Protein 2JWS (pdb70)

Radius of gyration: 11.96 Å; Cα contacts (8 Å, |Δi|>4): 63; chains: 1; bounding box: 23×41×15 Å

Structure (mmCIF, N/CA/C/O backbone):
data_2JWS
#
_entry.id   2JWS
#
loop_
_atom_site.group_PDB
_atom_site.id
_atom_site.type_symbol
_atom_site.label_atom_id
_atom_site.label_alt_id
_atom_site.label_comp_id
_atom_site.label_asym_id
_atom_site.label_entity_id
_atom_site.label_seq_id
_atom_site.pdbx_PDB_ins_code
_atom_site.Cartn_x
_atom_site.Cartn_y
_atom_site.Cartn_z
_atom_site.occupancy
_atom_site.B_iso_or_equiv
_atom_site.auth_seq_id
_atom_site.auth_comp_id
_atom_site.auth_asym_id
_atom_site.auth_atom_id
_atom_site.pdbx_PDB_model_num
ATOM 1 N N . THR A 1 1 ? 3.268 20.371 3.356 1.00 0.00 1 THR A N 1
ATOM 2 C CA . THR A 1 1 ? 3.886 21.162 2.256 1.00 0.00 1 THR A CA 1
ATOM 3 C C . THR A 1 1 ? 3.313 20.769 0.899 1.00 0.00 1 THR A C 1
ATOM 4 O O . THR A 1 1 ? 3.142 19.580 0.607 1.00 0.00 1 THR A O 1
ATOM 17 N N . THR A 1 2 ? 3.019 21.768 0.083 1.00 0.00 2 THR A N 1
ATOM 18 C CA . THR A 1 2 ? 2.463 21.531 -1.250 1.00 0.00 2 THR A CA 1
ATOM 19 C C . THR A 1 2 ? 1.143 20.772 -1.161 1.00 0.00 2 THR A C 1
ATOM 20 O O . THR A 1 2 ? 0.842 20.145 -0.142 1.00 0.00 2 THR A O 1
ATOM 31 N N . TYR A 1 3 ? 0.364 20.835 -2.234 1.00 0.00 3 TYR A N 1
ATOM 32 C CA . TYR A 1 3 ? -0.923 20.160 -2.281 1.00 0.00 3 TYR A CA 1
ATOM 33 C C . TYR A 1 3 ? -0.859 18.949 -3.204 1.00 0.00 3 TYR A C 1
ATOM 34 O O . TYR A 1 3 ? -1.870 18.530 -3.766 1.00 0.00 3 TYR A O 1
ATOM 52 N N . LYS A 1 4 ? 0.342 18.389 -3.352 1.00 0.00 4 LYS A N 1
ATOM 53 C CA . LYS A 1 4 ? 0.538 17.220 -4.206 1.00 0.00 4 LYS A CA 1
ATOM 54 C C . LYS A 1 4 ? 1.595 16.294 -3.623 1.00 0.00 4 LYS A C 1
ATOM 55 O O . LYS A 1 4 ? 2.667 16.110 -4.202 1.00 0.00 4 LYS A O 1
ATOM 74 N N . LEU A 1 5 ? 1.287 15.704 -2.469 1.00 0.00 5 LEU A N 1
ATOM 75 C CA . LEU A 1 5 ? 2.210 14.793 -1.805 1.00 0.00 5 LEU A CA 1
ATOM 76 C C . LEU A 1 5 ? 1.453 13.692 -1.077 1.00 0.00 5 LEU A C 1
ATOM 77 O O . LEU A 1 5 ? 1.527 13.571 0.150 1.00 0.00 5 LEU A O 1
ATOM 93 N N . ILE A 1 6 ? 0.723 12.881 -1.837 1.00 0.00 6 ILE A N 1
ATOM 94 C CA . ILE A 1 6 ? -0.045 11.778 -1.257 1.00 0.00 6 ILE A CA 1
ATOM 95 C C . ILE A 1 6 ? 0.676 10.446 -1.445 1.00 0.00 6 ILE A C 1
ATOM 96 O O . ILE A 1 6 ? 0.350 9.678 -2.351 1.00 0.00 6 ILE A O 1
ATOM 112 N N . LEU A 1 7 ? 1.653 10.183 -0.586 1.00 0.00 7 LEU A N 1
ATOM 113 C CA . LEU A 1 7 ? 2.418 8.945 -0.659 1.00 0.00 7 LEU A CA 1
ATOM 114 C C . LEU A 1 7 ? 2.520 8.291 0.712 1.00 0.00 7 LEU A C 1
ATOM 115 O O . LEU A 1 7 ? 2.740 8.964 1.719 1.00 0.00 7 LEU A O 1
ATOM 131 N N . ASN A 1 8 ? 2.359 6.973 0.741 1.00 0.00 8 ASN A N 1
ATOM 132 C CA . ASN A 1 8 ? 2.435 6.219 1.987 1.00 0.00 8 ASN A CA 1
ATOM 133 C C . ASN A 1 8 ? 2.801 4.763 1.714 1.00 0.00 8 ASN A C 1
ATOM 134 O O . ASN A 1 8 ? 2.237 3.846 2.313 1.00 0.00 8 ASN A O 1
ATOM 145 N N . LEU A 1 9 ? 3.747 4.559 0.804 1.00 0.00 9 LEU A N 1
ATOM 146 C CA . LEU A 1 9 ? 4.189 3.217 0.446 1.00 0.00 9 LEU A CA 1
ATOM 147 C C . LEU A 1 9 ? 4.922 2.553 1.608 1.00 0.00 9 LEU A C 1
ATOM 148 O O . LEU A 1 9 ? 4.852 1.337 1.781 1.00 0.00 9 LEU A O 1
ATOM 164 N N . LYS A 1 10 ? 5.620 3.359 2.401 1.00 0.00 10 LYS A N 1
ATOM 165 C CA . LYS A 1 10 ? 6.359 2.845 3.548 1.00 0.00 10 LYS A CA 1
ATOM 166 C C . LYS A 1 10 ? 5.438 2.038 4.453 1.00 0.00 10 LYS A C 1
ATOM 167 O O . LYS A 1 10 ? 5.826 1.003 4.997 1.00 0.00 10 LYS A O 1
ATOM 186 N N . GLN A 1 11 ? 4.210 2.516 4.595 1.00 0.00 11 GLN A N 1
ATOM 187 C CA . GLN A 1 11 ? 3.218 1.844 5.418 1.00 0.00 11 GLN A CA 1
ATOM 188 C C . GLN A 1 11 ? 2.424 0.850 4.585 1.00 0.00 11 GLN A C 1
ATOM 189 O O . GLN A 1 11 ? 2.008 -0.199 5.075 1.00 0.00 11 GLN A O 1
ATOM 203 N N . ALA A 1 12 ? 2.225 1.185 3.316 1.00 0.00 12 ALA A N 1
ATOM 204 C CA . ALA A 1 12 ? 1.495 0.321 2.407 1.00 0.00 12 ALA A CA 1
ATOM 205 C C . ALA A 1 12 ? 2.186 -1.028 2.284 1.00 0.00 12 ALA A C 1
ATOM 206 O O . ALA A 1 12 ? 1.532 -2.069 2.218 1.00 0.00 12 ALA A O 1
ATOM 213 N N . LYS A 1 13 ? 3.516 -1.008 2.269 1.00 0.00 13 LYS A N 1
ATOM 214 C CA . LYS A 1 13 ? 4.287 -2.241 2.169 1.00 0.00 13 LYS A CA 1
ATOM 215 C C . LYS A 1 13 ? 4.489 -2.855 3.547 1.00 0.00 13 LYS A C 1
ATOM 216 O O . LYS A 1 13 ? 4.449 -4.073 3.702 1.00 0.00 13 LYS A O 1
ATOM 235 N N . GLU A 1 14 ? 4.682 -2.005 4.554 1.00 0.00 14 GLU A N 1
ATOM 236 C CA . GLU A 1 14 ? 4.863 -2.482 5.922 1.00 0.00 14 GLU A CA 1
ATOM 237 C C . GLU A 1 14 ? 3.667 -3.336 6.318 1.00 0.00 14 GLU A C 1
ATOM 238 O O . GLU A 1 14 ? 3.815 -4.476 6.772 1.00 0.00 14 GLU A O 1
ATOM 250 N N . GLU A 1 15 ? 2.476 -2.790 6.098 1.00 0.00 15 GLU A N 1
ATOM 251 C CA . GLU A 1 15 ? 1.248 -3.510 6.386 1.00 0.00 15 GLU A CA 1
ATOM 252 C C . GLU A 1 15 ? 1.170 -4.725 5.480 1.00 0.00 15 GLU A C 1
ATOM 253 O O . GLU A 1 15 ? 0.668 -5.781 5.868 1.00 0.00 15 GLU A O 1
ATOM 265 N N . ALA A 1 16 ? 1.686 -4.561 4.267 1.00 0.00 16 ALA A N 1
ATOM 266 C CA . ALA A 1 16 ? 1.698 -5.633 3.293 1.00 0.00 16 ALA A CA 1
ATOM 267 C C . ALA A 1 16 ? 2.587 -6.772 3.769 1.00 0.00 16 ALA A C 1
ATOM 268 O O . ALA A 1 16 ? 2.255 -7.945 3.600 1.00 0.00 16 ALA A O 1
ATOM 275 N N . ILE A 1 17 ? 3.715 -6.422 4.389 1.00 0.00 17 ILE A N 1
ATOM 276 C CA . ILE A 1 17 ? 4.630 -7.428 4.911 1.00 0.00 17 ILE A CA 1
ATOM 277 C C . ILE A 1 17 ? 3.877 -8.345 5.862 1.00 0.00 17 ILE A C 1
ATOM 278 O O . ILE A 1 17 ? 3.922 -9.567 5.735 1.00 0.00 17 ILE A O 1
ATOM 294 N N . LYS A 1 18 ? 3.155 -7.737 6.801 1.00 0.00 18 LYS A N 1
ATOM 295 C CA . LYS A 1 18 ? 2.363 -8.497 7.757 1.00 0.00 18 LYS A CA 1
ATOM 296 C C . LYS A 1 18 ? 1.316 -9.328 7.022 1.00 0.00 18 LYS A C 1
ATOM 297 O O . LYS A 1 18 ? 0.968 -10.430 7.445 1.00 0.00 18 LYS A O 1
ATOM 316 N N . GLU A 1 19 ? 0.824 -8.786 5.909 1.00 0.00 19 GLU A N 1
ATOM 317 C CA . GLU A 1 19 ? -0.176 -9.466 5.093 1.00 0.00 19 GLU A CA 1
ATOM 318 C C . GLU A 1 19 ? 0.374 -10.780 4.553 1.00 0.00 19 GLU A C 1
ATOM 319 O O . GLU A 1 19 ? -0.243 -11.834 4.713 1.00 0.00 19 GLU A O 1
ATOM 331 N N . LEU A 1 20 ? 1.536 -10.713 3.915 1.00 0.00 20 LEU A N 1
ATOM 332 C CA . LEU A 1 20 ? 2.164 -11.904 3.356 1.00 0.00 20 LEU A CA 1
ATOM 333 C C . LEU A 1 20 ? 2.802 -12.743 4.457 1.00 0.00 20 LEU A C 1
ATOM 334 O O . LEU A 1 20 ? 2.806 -13.970 4.389 1.00 0.00 20 LEU A O 1
ATOM 350 N N . VAL A 1 21 ? 3.327 -12.075 5.482 1.00 0.00 21 VAL A N 1
ATOM 351 C CA . VAL A 1 21 ? 3.952 -12.769 6.600 1.00 0.00 21 VAL A CA 1
ATOM 352 C C . VAL A 1 21 ? 2.918 -13.601 7.342 1.00 0.00 21 VAL A C 1
ATOM 353 O O . VAL A 1 21 ? 3.233 -14.658 7.891 1.00 0.00 21 VAL A O 1
ATOM 366 N N . ASP A 1 22 ? 1.680 -13.127 7.343 1.00 0.00 22 ASP A N 1
ATOM 367 C CA . ASP A 1 22 ? 0.603 -13.841 8.006 1.00 0.00 22 ASP A CA 1
ATOM 368 C C . ASP A 1 22 ? -0.032 -14.842 7.049 1.00 0.00 22 ASP A C 1
ATOM 369 O O . ASP A 1 22 ? -0.431 -15.935 7.454 1.00 0.00 22 ASP A O 1
ATOM 378 N N . ALA A 1 23 ? -0.117 -14.467 5.775 1.00 0.00 23 ALA A N 1
ATOM 379 C CA . ALA A 1 23 ? -0.696 -15.343 4.763 1.00 0.00 23 ALA A CA 1
ATOM 380 C C . ALA A 1 23 ? 0.300 -16.418 4.325 1.00 0.00 23 ALA A C 1
ATOM 381 O O . ALA A 1 23 ? -0.081 -17.417 3.712 1.00 0.00 23 ALA A O 1
ATOM 388 N N . GLY A 1 24 ? 1.576 -16.213 4.658 1.00 0.00 24 GLY A N 1
ATOM 389 C CA . GLY A 1 24 ? 2.616 -17.170 4.308 1.00 0.00 24 GLY A CA 1
ATOM 390 C C . GLY A 1 24 ? 2.484 -17.733 2.900 1.00 0.00 24 GLY A C 1
ATOM 391 O O . GLY A 1 24 ? 2.004 -18.853 2.720 1.00 0.00 24 GLY A O 1
ATOM 395 N N . ILE A 1 25 ? 2.921 -16.966 1.903 1.00 0.00 25 ILE A N 1
ATOM 396 C CA . ILE A 1 25 ? 2.856 -17.413 0.512 1.00 0.00 25 ILE A CA 1
ATOM 397 C C . ILE A 1 25 ? 4.070 -16.920 -0.280 1.00 0.00 25 ILE A C 1
ATOM 398 O O . ILE A 1 25 ? 5.082 -16.534 0.303 1.00 0.00 25 ILE A O 1
ATOM 414 N N . ALA A 1 26 ? 3.965 -16.945 -1.612 1.00 0.00 26 ALA A N 1
ATOM 415 C CA . ALA A 1 26 ? 5.055 -16.512 -2.486 1.00 0.00 26 ALA A CA 1
ATOM 416 C C . ALA A 1 26 ? 5.704 -15.226 -1.987 1.00 0.00 26 ALA A C 1
ATOM 417 O O . ALA A 1 26 ? 5.235 -14.128 -2.280 1.00 0.00 26 ALA A O 1
ATOM 424 N N . GLU A 1 27 ? 6.794 -15.371 -1.240 1.00 0.00 27 GLU A N 1
ATOM 425 C CA . GLU A 1 27 ? 7.513 -14.218 -0.711 1.00 0.00 27 GLU A CA 1
ATOM 426 C C . GLU A 1 27 ? 7.855 -13.239 -1.831 1.00 0.00 27 GLU A C 1
ATOM 427 O O . GLU A 1 27 ? 8.001 -12.041 -1.599 1.00 0.00 27 GLU A O 1
ATOM 439 N N . LYS A 1 28 ? 7.966 -13.760 -3.049 1.00 0.00 28 LYS A N 1
ATOM 440 C CA . LYS A 1 28 ? 8.273 -12.940 -4.221 1.00 0.00 28 LYS A CA 1
ATOM 441 C C . LYS A 1 28 ? 7.410 -11.678 -4.226 1.00 0.00 28 LYS A C 1
ATOM 442 O O . LYS A 1 28 ? 7.900 -10.564 -4.450 1.00 0.00 28 LYS A O 1
ATOM 461 N N . TYR A 1 29 ? 6.120 -11.857 -3.967 1.00 0.00 29 TYR A N 1
ATOM 462 C CA . TYR A 1 29 ? 5.200 -10.734 -3.936 1.00 0.00 29 TYR A CA 1
ATOM 463 C C . TYR A 1 29 ? 5.591 -9.768 -2.824 1.00 0.00 29 TYR A C 1
ATOM 464 O O . TYR A 1 29 ? 5.417 -8.553 -2.943 1.00 0.00 29 TYR A O 1
ATOM 482 N N . ILE A 1 30 ? 6.151 -10.313 -1.749 1.00 0.00 30 ILE A N 1
ATOM 483 C CA . ILE A 1 30 ? 6.599 -9.496 -0.634 1.00 0.00 30 ILE A CA 1
ATOM 484 C C . ILE A 1 30 ? 7.676 -8.523 -1.110 1.00 0.00 30 ILE A C 1
ATOM 485 O O . ILE A 1 30 ? 7.860 -7.452 -0.535 1.00 0.00 30 ILE A O 1
ATOM 501 N N . LYS A 1 31 ? 8.383 -8.912 -2.171 1.00 0.00 31 LYS A N 1
ATOM 502 C CA . LYS A 1 31 ? 9.435 -8.082 -2.733 1.00 0.00 31 LYS A CA 1
ATOM 503 C C . LYS A 1 31 ? 8.846 -6.938 -3.551 1.00 0.00 31 LYS A C 1
ATOM 504 O O . LYS A 1 31 ? 9.368 -5.823 -3.522 1.00 0.00 31 LYS A O 1
ATOM 523 N N . LEU A 1 32 ? 7.755 -7.200 -4.276 1.00 0.00 32 LEU A N 1
ATOM 524 C CA . LEU A 1 32 ? 7.133 -6.139 -5.077 1.00 0.00 32 LEU A CA 1
ATOM 525 C C . LEU A 1 32 ? 6.676 -5.005 -4.171 1.00 0.00 32 LEU A C 1
ATOM 526 O O . LEU A 1 32 ? 6.695 -3.836 -4.560 1.00 0.00 32 LEU A O 1
ATOM 542 N N . ILE A 1 33 ? 6.278 -5.357 -2.953 1.00 0.00 33 ILE A N 1
ATOM 543 C CA . ILE A 1 33 ? 5.828 -4.365 -1.980 1.00 0.00 33 ILE A CA 1
ATOM 544 C C . ILE A 1 33 ? 6.983 -3.890 -1.111 1.00 0.00 33 ILE A C 1
ATOM 545 O O . ILE A 1 33 ? 7.153 -2.692 -0.884 1.00 0.00 33 ILE A O 1
ATOM 561 N N . ALA A 1 34 ? 7.776 -4.840 -0.625 1.00 0.00 34 ALA A N 1
ATOM 562 C CA . ALA A 1 34 ? 8.913 -4.518 0.225 1.00 0.00 34 ALA A CA 1
ATOM 563 C C . ALA A 1 34 ? 9.892 -3.602 -0.501 1.00 0.00 34 ALA A C 1
ATOM 564 O O . ALA A 1 34 ? 10.583 -2.796 0.122 1.00 0.00 34 ALA A O 1
ATOM 571 N N . ASN A 1 35 ? 9.943 -3.731 -1.823 1.00 0.00 35 ASN A N 1
ATOM 572 C CA . ASN A 1 35 ? 10.833 -2.916 -2.639 1.00 0.00 35 ASN A CA 1
ATOM 573 C C . ASN A 1 35 ? 10.166 -1.595 -3.026 1.00 0.00 35 ASN A C 1
ATOM 574 O O . ASN A 1 35 ? 10.833 -0.664 -3.478 1.00 0.00 35 ASN A O 1
ATOM 585 N N . ALA A 1 36 ? 8.849 -1.518 -2.844 1.00 0.00 36 ALA A N 1
ATOM 586 C CA . ALA A 1 36 ? 8.101 -0.309 -3.172 1.00 0.00 36 ALA A CA 1
ATOM 587 C C . ALA A 1 36 ? 8.284 0.071 -4.647 1.00 0.00 36 ALA A C 1
ATOM 588 O O . ALA A 1 36 ? 8.139 -0.780 -5.525 1.00 0.00 36 ALA A O 1
ATOM 595 N N . LYS A 1 37 ? 8.592 1.349 -4.917 1.00 0.00 37 LYS A N 1
ATOM 596 C CA . LYS A 1 37 ? 8.788 1.843 -6.284 1.00 0.00 37 LYS A CA 1
ATOM 597 C C . LYS A 1 37 ? 7.455 2.233 -6.926 1.00 0.00 37 LYS A C 1
ATOM 598 O O . LYS A 1 37 ? 7.424 2.988 -7.899 1.00 0.00 37 LYS A O 1
ATOM 617 N N . THR A 1 38 ? 6.358 1.725 -6.373 1.00 0.00 38 THR A N 1
ATOM 618 C CA . THR A 1 38 ? 5.029 2.027 -6.885 1.00 0.00 38 THR A CA 1
ATOM 619 C C . THR A 1 38 ? 4.018 2.052 -5.742 1.00 0.00 38 THR A C 1
ATOM 620 O O . THR A 1 38 ? 3.271 1.095 -5.543 1.00 0.00 38 THR A O 1
ATOM 631 N N . VAL A 1 39 ? 4.016 3.149 -4.987 1.00 0.00 39 VAL A N 1
ATOM 632 C CA . VAL A 1 39 ? 3.106 3.304 -3.845 1.00 0.00 39 VAL A CA 1
ATOM 633 C C . VAL A 1 39 ? 1.707 2.772 -4.153 1.00 0.00 39 VAL A C 1
ATOM 634 O O . VAL A 1 39 ? 1.149 1.995 -3.375 1.00 0.00 39 VAL A O 1
ATOM 647 N N . GLU A 1 40 ? 1.145 3.175 -5.290 1.00 0.00 40 GLU A N 1
ATOM 648 C CA . GLU A 1 40 ? -0.182 2.710 -5.676 1.00 0.00 40 GLU A CA 1
ATOM 649 C C . GLU A 1 40 ? -0.184 1.191 -5.786 1.00 0.00 40 GLU A C 1
ATOM 650 O O . GLU A 1 40 ? -1.108 0.525 -5.320 1.00 0.00 40 GLU A O 1
ATOM 662 N N . GLY A 1 41 ? 0.872 0.648 -6.385 1.00 0.00 41 GLY A N 1
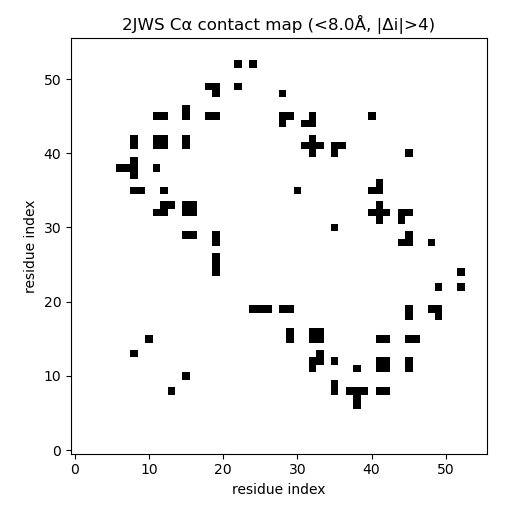ATOM 663 C CA . GLY A 1 41 ? 0.981 -0.790 -6.518 1.00 0.00 41 GLY A CA 1
ATOM 664 C C . GLY A 1 41 ? 1.209 -1.467 -5.183 1.00 0.00 41 GLY A C 1
ATOM 665 O O . GLY A 1 41 ? 0.542 -2.444 -4.863 1.00 0.00 41 GLY A O 1
ATOM 669 N N . VAL A 1 42 ? 2.144 -0.941 -4.392 1.00 0.00 42 VAL A N 1
ATOM 670 C CA . VAL A 1 42 ? 2.440 -1.501 -3.076 1.00 0.00 42 VAL A CA 1
ATOM 671 C C . VAL A 1 42 ? 1.149 -1.841 -2.336 1.00 0.00 42 VAL A C 1
ATOM 672 O O . VAL A 1 42 ? 1.037 -2.891 -1.698 1.00 0.00 42 VAL A O 1
ATOM 685 N N . TRP A 1 43 ? 0.170 -0.948 -2.441 1.00 0.00 43 TRP A N 1
ATOM 686 C CA . TRP A 1 43 ? -1.120 -1.147 -1.796 1.00 0.00 43 TRP A CA 1
ATOM 687 C C . TRP A 1 43 ? -1.983 -2.128 -2.589 1.00 0.00 43 TRP A C 1
ATOM 688 O O . TRP A 1 43 ? -2.778 -2.871 -2.012 1.00 0.00 43 TRP A O 1
ATOM 709 N N . THR A 1 44 ? -1.825 -2.132 -3.912 1.00 0.00 44 THR A N 1
ATOM 710 C CA . THR A 1 44 ? -2.602 -3.032 -4.762 1.00 0.00 44 THR A CA 1
ATOM 711 C C . THR A 1 44 ? -2.030 -4.445 -4.728 1.00 0.00 44 THR A C 1
ATOM 712 O O . THR A 1 44 ? -2.761 -5.420 -4.556 1.00 0.00 44 THR A O 1
ATOM 723 N N . LEU A 1 45 ? -0.716 -4.545 -4.885 1.00 0.00 45 LEU A N 1
ATOM 724 C CA . LEU A 1 45 ? -0.034 -5.830 -4.864 1.00 0.00 45 LEU A CA 1
ATOM 725 C C . LEU A 1 45 ? -0.288 -6.538 -3.544 1.00 0.00 45 LEU A C 1
ATOM 726 O O . LEU A 1 45 ? -0.408 -7.760 -3.496 1.00 0.00 45 LEU A O 1
ATOM 741 N N . LYS A 1 46 ? -0.376 -5.753 -2.477 1.00 0.00 46 LYS A N 1
ATOM 742 C CA . LYS A 1 46 ? -0.628 -6.294 -1.148 1.00 0.00 46 LYS A CA 1
ATOM 743 C C . LYS A 1 46 ? -2.041 -6.861 -1.064 1.00 0.00 46 LYS A C 1
ATOM 744 O O . LYS A 1 46 ? -2.234 -8.046 -0.800 1.00 0.00 46 LYS A O 1
ATOM 763 N N . ASP A 1 47 ? -3.027 -6.003 -1.292 1.00 0.00 47 ASP A N 1
ATOM 764 C CA . ASP A 1 47 ? -4.422 -6.421 -1.246 1.00 0.00 47 ASP A CA 1
ATOM 765 C C . ASP A 1 47 ? -4.678 -7.527 -2.263 1.00 0.00 47 ASP A C 1
ATOM 766 O O . ASP A 1 47 ? -5.518 -8.403 -2.052 1.00 0.00 47 ASP A O 1
ATOM 775 N N . GLU A 1 48 ? -3.942 -7.481 -3.369 1.00 0.00 48 GLU A N 1
ATOM 776 C CA . GLU A 1 48 ? -4.081 -8.475 -4.423 1.00 0.00 48 GLU A CA 1
ATOM 777 C C . GLU A 1 48 ? -3.384 -9.778 -4.043 1.00 0.00 48 GLU A C 1
ATOM 778 O O . GLU A 1 48 ? -3.995 -10.851 -4.077 1.00 0.00 48 GLU A O 1
ATOM 790 N N . ILE A 1 49 ? -2.105 -9.689 -3.680 1.00 0.00 49 ILE A N 1
ATOM 791 C CA . ILE A 1 49 ? -1.354 -10.879 -3.305 1.00 0.00 49 ILE A CA 1
ATOM 792 C C . ILE A 1 49 ? -2.027 -11.615 -2.158 1.00 0.00 49 ILE A C 1
ATOM 793 O O . ILE A 1 49 ? -1.845 -12.817 -2.001 1.00 0.00 49 ILE A O 1
ATOM 809 N N . LEU A 1 50 ? -2.820 -10.906 -1.368 1.00 0.00 50 LEU A N 1
ATOM 810 C CA . LEU A 1 50 ? -3.524 -11.539 -0.265 1.00 0.00 50 LEU A CA 1
ATOM 811 C C . LEU A 1 50 ? -4.759 -12.244 -0.803 1.00 0.00 50 LEU A C 1
ATOM 812 O O . LEU A 1 50 ? -5.125 -13.324 -0.343 1.00 0.00 50 LEU A O 1
ATOM 828 N N . THR A 1 51 ? -5.385 -11.627 -1.802 1.00 0.00 51 THR A N 1
ATOM 829 C CA . THR A 1 51 ? -6.568 -12.200 -2.432 1.00 0.00 51 THR A CA 1
ATOM 830 C C . THR A 1 51 ? -6.263 -13.596 -2.983 1.00 0.00 51 THR A C 1
ATOM 831 O O . THR A 1 51 ? -7.166 -14.420 -3.133 1.00 0.00 51 THR A O 1
ATOM 842 N N . PHE A 1 52 ? -4.989 -13.857 -3.279 1.00 0.00 52 PHE A N 1
ATOM 843 C CA . PHE A 1 52 ? -4.578 -15.157 -3.804 1.00 0.00 52 PHE A CA 1
ATOM 844 C C . PHE A 1 52 ? -4.282 -16.141 -2.667 1.00 0.00 52 PHE A C 1
ATOM 845 O O . PHE A 1 52 ? -3.662 -17.182 -2.880 1.00 0.00 52 PHE A O 1
ATOM 862 N N . THR A 1 53 ? -4.739 -15.805 -1.462 1.00 0.00 53 THR A N 1
ATOM 863 C CA . THR A 1 53 ? -4.527 -16.660 -0.296 1.00 0.00 53 THR A CA 1
ATOM 864 C C . THR A 1 53 ? -5.634 -16.455 0.742 1.00 0.00 53 THR A C 1
ATOM 865 O O . THR A 1 53 ? -5.366 -16.149 1.905 1.00 0.00 53 THR A O 1
ATOM 876 N N . VAL A 1 54 ? -6.881 -16.631 0.317 1.00 0.00 54 VAL A N 1
ATOM 877 C CA . VAL A 1 54 ? -8.016 -16.465 1.209 1.00 0.00 54 VAL A CA 1
ATOM 878 C C . VAL A 1 54 ? -8.934 -17.685 1.176 1.00 0.00 54 VAL A C 1
ATOM 879 O O . VAL A 1 54 ? -9.655 -17.905 0.203 1.00 0.00 54 VAL A O 1
ATOM 892 N N . THR A 1 55 ? -8.897 -18.476 2.243 1.00 0.00 55 THR A N 1
ATOM 893 C CA . THR A 1 55 ? -9.722 -19.674 2.339 1.00 0.00 55 THR A CA 1
ATOM 894 C C . THR A 1 55 ? -10.735 -19.544 3.468 1.00 0.00 55 THR A C 1
ATOM 895 O O . THR A 1 55 ? -11.014 -20.509 4.181 1.00 0.00 55 THR A O 1
ATOM 906 N N . GLU A 1 56 ? -11.285 -18.344 3.629 1.00 0.00 56 GLU A N 1
ATOM 907 C CA . GLU A 1 56 ? -12.267 -18.085 4.674 1.00 0.00 56 GLU A CA 1
ATOM 908 C C . GLU A 1 56 ? -13.500 -18.962 4.487 1.00 0.00 56 GLU A C 1
ATOM 909 O O . GLU A 1 56 ? -13.686 -19.895 5.294 1.00 0.00 56 GLU A O 1
ATOM 922 N N . THR A 1 1 ? 15.720 18.477 -0.010 1.00 0.00 1 THR A N 2
ATOM 923 C CA . THR A 1 1 ? 15.779 17.973 1.393 1.00 0.00 1 THR A CA 2
ATOM 924 C C . THR A 1 1 ? 14.432 17.403 1.824 1.00 0.00 1 THR A C 2
ATOM 925 O O . THR A 1 1 ? 13.394 17.726 1.253 1.00 0.00 1 THR A O 2
ATOM 938 N N . THR A 1 2 ? 14.461 16.548 2.844 1.00 0.00 2 THR A N 2
ATOM 939 C CA . THR A 1 2 ? 13.243 15.927 3.359 1.00 0.00 2 THR A CA 2
ATOM 940 C C . THR A 1 2 ? 13.407 15.540 4.823 1.00 0.00 2 THR A C 2
ATOM 941 O O . THR A 1 2 ? 12.559 15.866 5.650 1.00 0.00 2 THR A O 2
ATOM 952 N N . TYR A 1 3 ? 14.495 14.835 5.123 1.00 0.00 3 TYR A N 2
ATOM 953 C CA . TYR A 1 3 ? 14.775 14.387 6.487 1.00 0.00 3 TYR A CA 2
ATOM 954 C C . TYR A 1 3 ? 13.524 13.827 7.158 1.00 0.00 3 TYR A C 2
ATOM 955 O O . TYR A 1 3 ? 13.372 13.906 8.376 1.00 0.00 3 TYR A O 2
ATOM 973 N N . LYS A 1 4 ? 12.629 13.264 6.345 1.00 0.00 4 LYS A N 2
ATOM 974 C CA . LYS A 1 4 ? 11.389 12.692 6.853 1.00 0.00 4 LYS A CA 2
ATOM 975 C C . LYS A 1 4 ? 10.649 11.937 5.758 1.00 0.00 4 LYS A C 2
ATOM 976 O O . LYS A 1 4 ? 10.296 10.766 5.920 1.00 0.00 4 LYS A O 2
ATOM 995 N N . LEU A 1 5 ? 10.415 12.614 4.640 1.00 0.00 5 LEU A N 2
ATOM 996 C CA . LEU A 1 5 ? 9.714 12.017 3.507 1.00 0.00 5 LEU A CA 2
ATOM 997 C C . LEU A 1 5 ? 8.288 11.640 3.895 1.00 0.00 5 LEU A C 2
ATOM 998 O O . LEU A 1 5 ? 8.063 10.891 4.844 1.00 0.00 5 LEU A O 2
ATOM 1014 N N . ILE A 1 6 ? 7.322 12.172 3.146 1.00 0.00 6 ILE A N 2
ATOM 1015 C CA . ILE A 1 6 ? 5.916 11.892 3.411 1.00 0.00 6 ILE A CA 2
ATOM 1016 C C . ILE A 1 6 ? 5.296 11.069 2.287 1.00 0.00 6 ILE A C 2
ATOM 1017 O O . ILE A 1 6 ? 4.848 11.606 1.279 1.00 0.00 6 ILE A O 2
ATOM 1033 N N . LEU A 1 7 ? 5.270 9.749 2.475 1.00 0.00 7 LEU A N 2
ATOM 1034 C CA . LEU A 1 7 ? 4.701 8.845 1.482 1.00 0.00 7 LEU A CA 2
ATOM 1035 C C . LEU A 1 7 ? 3.725 7.878 2.139 1.00 0.00 7 LEU A C 2
ATOM 1036 O O . LEU A 1 7 ? 3.695 7.753 3.362 1.00 0.00 7 LEU A O 2
ATOM 1052 N N . ASN A 1 8 ? 2.928 7.193 1.324 1.00 0.00 8 ASN A N 2
ATOM 1053 C CA . ASN A 1 8 ? 1.954 6.244 1.840 1.00 0.00 8 ASN A CA 2
ATOM 1054 C C . ASN A 1 8 ? 2.329 4.808 1.475 1.00 0.00 8 ASN A C 2
ATOM 1055 O O . ASN A 1 8 ? 1.579 3.877 1.761 1.00 0.00 8 ASN A O 2
ATOM 1066 N N . LEU A 1 9 ? 3.490 4.631 0.844 1.00 0.00 9 LEU A N 2
ATOM 1067 C CA . LEU A 1 9 ? 3.947 3.306 0.452 1.00 0.00 9 LEU A CA 2
ATOM 1068 C C . LEU A 1 9 ? 4.684 2.620 1.596 1.00 0.00 9 LEU A C 2
ATOM 1069 O O . LEU A 1 9 ? 4.591 1.405 1.769 1.00 0.00 9 LEU A O 2
ATOM 1085 N N . LYS A 1 10 ? 5.414 3.410 2.380 1.00 0.00 10 LYS A N 2
ATOM 1086 C CA . LYS A 1 10 ? 6.164 2.883 3.514 1.00 0.00 10 LYS A CA 2
ATOM 1087 C C . LYS A 1 10 ? 5.256 2.049 4.410 1.00 0.00 10 LYS A C 2
ATOM 1088 O O . LYS A 1 10 ? 5.672 1.034 4.969 1.00 0.00 10 LYS A O 2
ATOM 1107 N N . GLN A 1 11 ? 4.008 2.483 4.529 1.00 0.00 11 GLN A N 2
ATOM 1108 C CA . GLN A 1 11 ? 3.030 1.779 5.342 1.00 0.00 11 GLN A CA 2
ATOM 1109 C C . GLN A 1 11 ? 2.284 0.750 4.505 1.00 0.00 11 GLN A C 2
ATOM 1110 O O . GLN A 1 11 ? 1.896 -0.308 5.000 1.00 0.00 11 GLN A O 2
ATOM 1124 N N . ALA A 1 12 ? 2.095 1.063 3.227 1.00 0.00 12 ALA A N 2
ATOM 1125 C CA . ALA A 1 12 ? 1.407 0.159 2.321 1.00 0.00 12 ALA A CA 2
ATOM 1126 C C . ALA A 1 12 ? 2.158 -1.161 2.218 1.00 0.00 12 ALA A C 2
ATOM 1127 O O . ALA A 1 12 ? 1.549 -2.226 2.147 1.00 0.00 12 ALA A O 2
ATOM 1134 N N . LYS A 1 13 ? 3.485 -1.083 2.223 1.00 0.00 13 LYS A N 2
ATOM 1135 C CA . LYS A 1 13 ? 4.310 -2.282 2.141 1.00 0.00 13 LYS A CA 2
ATOM 1136 C C . LYS A 1 13 ? 4.518 -2.880 3.527 1.00 0.00 13 LYS A C 2
ATOM 1137 O O . LYS A 1 13 ? 4.523 -4.098 3.690 1.00 0.00 13 LYS A O 2
ATOM 1156 N N . GLU A 1 14 ? 4.672 -2.016 4.530 1.00 0.00 14 GLU A N 2
ATOM 1157 C CA . GLU A 1 14 ? 4.860 -2.478 5.902 1.00 0.00 14 GLU A CA 2
ATOM 1158 C C . GLU A 1 14 ? 3.680 -3.348 6.311 1.00 0.00 14 GLU A C 2
ATOM 1159 O O . GLU A 1 14 ? 3.850 -4.480 6.777 1.00 0.00 14 GLU A O 2
ATOM 1171 N N . GLU A 1 15 ? 2.477 -2.827 6.090 1.00 0.00 15 GLU A N 2
ATOM 1172 C CA . GLU A 1 15 ? 1.266 -3.569 6.393 1.00 0.00 15 GLU A CA 2
ATOM 1173 C C . GLU A 1 15 ? 1.189 -4.783 5.486 1.00 0.00 15 GLU A C 2
ATOM 1174 O O . GLU A 1 15 ? 0.679 -5.836 5.871 1.00 0.00 15 GLU A O 2
ATOM 1186 N N . ALA A 1 16 ? 1.715 -4.622 4.275 1.00 0.00 16 ALA A N 2
ATOM 1187 C CA . ALA A 1 16 ? 1.727 -5.695 3.302 1.00 0.00 16 ALA A CA 2
ATOM 1188 C C . ALA A 1 16 ? 2.640 -6.820 3.764 1.00 0.00 16 ALA A C 2
ATOM 1189 O O . ALA A 1 16 ? 2.334 -7.997 3.581 1.00 0.00 16 ALA A O 2
ATOM 1196 N N . ILE A 1 17 ? 3.759 -6.453 4.390 1.00 0.00 17 ILE A N 2
ATOM 1197 C CA . ILE A 1 17 ? 4.693 -7.447 4.900 1.00 0.00 17 ILE A CA 2
ATOM 1198 C C . ILE A 1 17 ? 3.960 -8.360 5.872 1.00 0.00 17 ILE A C 2
ATOM 1199 O O . ILE A 1 17 ? 4.036 -9.584 5.772 1.00 0.00 17 ILE A O 2
ATOM 1215 N N . LYS A 1 18 ? 3.222 -7.748 6.794 1.00 0.00 18 LYS A N 2
ATOM 1216 C CA . LYS A 1 18 ? 2.445 -8.503 7.766 1.00 0.00 18 LYS A CA 2
ATOM 1217 C C . LYS A 1 18 ? 1.372 -9.318 7.050 1.00 0.00 18 LYS A C 2
ATOM 1218 O O . LYS A 1 18 ? 1.024 -10.419 7.473 1.00 0.00 18 LYS A O 2
ATOM 1237 N N . GLU A 1 19 ? 0.859 -8.763 5.952 1.00 0.00 19 GLU A N 2
ATOM 1238 C CA . GLU A 1 19 ? -0.167 -9.426 5.156 1.00 0.00 19 GLU A CA 2
ATOM 1239 C C . GLU A 1 19 ? 0.340 -10.763 4.630 1.00 0.00 19 GLU A C 2
ATOM 1240 O O . GLU A 1 19 ? -0.307 -11.797 4.806 1.00 0.00 19 GLU A O 2
ATOM 1252 N N . LEU A 1 20 ? 1.499 -10.735 3.985 1.00 0.00 20 LEU A N 2
ATOM 1253 C CA . LEU A 1 20 ? 2.092 -11.945 3.430 1.00 0.00 20 LEU A CA 2
ATOM 1254 C C . LEU A 1 20 ? 2.710 -12.799 4.533 1.00 0.00 20 LEU A C 2
ATOM 1255 O O . LEU A 1 20 ? 2.716 -14.026 4.449 1.00 0.00 20 LEU A O 2
ATOM 1271 N N . VAL A 1 21 ? 3.222 -12.144 5.572 1.00 0.00 21 VAL A N 2
ATOM 1272 C CA . VAL A 1 21 ? 3.827 -12.856 6.691 1.00 0.00 21 VAL A CA 2
ATOM 1273 C C . VAL A 1 21 ? 2.781 -13.696 7.408 1.00 0.00 21 VAL A C 2
ATOM 1274 O O . VAL A 1 21 ? 3.088 -14.757 7.951 1.00 0.00 21 VAL A O 2
ATOM 1287 N N . ASP A 1 22 ? 1.542 -13.220 7.400 1.00 0.00 22 ASP A N 2
ATOM 1288 C CA . ASP A 1 22 ? 0.456 -13.936 8.043 1.00 0.00 22 ASP A CA 2
ATOM 1289 C C . ASP A 1 22 ? -0.209 -14.893 7.057 1.00 0.00 22 ASP A C 2
ATOM 1290 O O . ASP A 1 22 ? -0.589 -16.005 7.422 1.00 0.00 22 ASP A O 2
ATOM 1299 N N . ALA A 1 23 ? -0.341 -14.455 5.807 1.00 0.00 23 ALA A N 2
ATOM 1300 C CA . ALA A 1 23 ? -0.958 -15.287 4.779 1.00 0.00 23 ALA A CA 2
ATOM 1301 C C . ALA A 1 23 ? 0.017 -16.340 4.253 1.00 0.00 23 ALA A C 2
ATOM 1302 O O . ALA A 1 23 ? -0.391 -17.312 3.618 1.00 0.00 23 ALA A O 2
ATOM 1309 N N . GLY A 1 24 ? 1.307 -16.149 4.540 1.00 0.00 24 GLY A N 2
ATOM 1310 C CA . GLY A 1 24 ? 2.331 -17.088 4.107 1.00 0.00 24 GLY A CA 2
ATOM 1311 C C . GLY A 1 24 ? 2.122 -17.614 2.694 1.00 0.00 24 GLY A C 2
ATOM 1312 O O . GLY A 1 24 ? 1.469 -18.640 2.502 1.00 0.00 24 GLY A O 2
ATOM 1316 N N . ILE A 1 25 ? 2.685 -16.920 1.705 1.00 0.00 25 ILE A N 2
ATOM 1317 C CA . ILE A 1 25 ? 2.559 -17.341 0.309 1.00 0.00 25 ILE A CA 2
ATOM 1318 C C . ILE A 1 25 ? 3.365 -16.441 -0.628 1.00 0.00 25 ILE A C 2
ATOM 1319 O O . ILE A 1 25 ? 3.347 -15.217 -0.504 1.00 0.00 25 ILE A O 2
ATOM 1335 N N . ALA A 1 26 ? 4.068 -17.072 -1.571 1.00 0.00 26 ALA A N 2
ATOM 1336 C CA . ALA A 1 26 ? 4.890 -16.367 -2.556 1.00 0.00 26 ALA A CA 2
ATOM 1337 C C . ALA A 1 26 ? 5.608 -15.159 -1.962 1.00 0.00 26 ALA A C 2
ATOM 1338 O O . ALA A 1 26 ? 5.089 -14.044 -1.993 1.00 0.00 26 ALA A O 2
ATOM 1345 N N . GLU A 1 27 ? 6.814 -15.379 -1.450 1.00 0.00 27 GLU A N 2
ATOM 1346 C CA . GLU A 1 27 ? 7.601 -14.290 -0.885 1.00 0.00 27 GLU A CA 2
ATOM 1347 C C . GLU A 1 27 ? 7.921 -13.271 -1.973 1.00 0.00 27 GLU A C 2
ATOM 1348 O O . GLU A 1 27 ? 8.064 -12.079 -1.709 1.00 0.00 27 GLU A O 2
ATOM 1360 N N . LYS A 1 28 ? 8.015 -13.762 -3.206 1.00 0.00 28 LYS A N 2
ATOM 1361 C CA . LYS A 1 28 ? 8.297 -12.917 -4.365 1.00 0.00 28 LYS A CA 2
ATOM 1362 C C . LYS A 1 28 ? 7.427 -11.660 -4.335 1.00 0.00 28 LYS A C 2
ATOM 1363 O O . LYS A 1 28 ? 7.908 -10.544 -4.565 1.00 0.00 28 LYS A O 2
ATOM 1382 N N . TYR A 1 29 ? 6.144 -11.847 -4.046 1.00 0.00 29 TYR A N 2
ATOM 1383 C CA . TYR A 1 29 ? 5.222 -10.726 -3.989 1.00 0.00 29 TYR A CA 2
ATOM 1384 C C . TYR A 1 29 ? 5.618 -9.779 -2.861 1.00 0.00 29 TYR A C 2
ATOM 1385 O O . TYR A 1 29 ? 5.439 -8.561 -2.958 1.00 0.00 29 TYR A O 2
ATOM 1403 N N . ILE A 1 30 ? 6.188 -10.343 -1.803 1.00 0.00 30 ILE A N 2
ATOM 1404 C CA . ILE A 1 30 ? 6.644 -9.546 -0.677 1.00 0.00 30 ILE A CA 2
ATOM 1405 C C . ILE A 1 30 ? 7.715 -8.562 -1.142 1.00 0.00 30 ILE A C 2
ATOM 1406 O O . ILE A 1 30 ? 7.905 -7.502 -0.547 1.00 0.00 30 ILE A O 2
ATOM 1422 N N . LYS A 1 31 ? 8.409 -8.927 -2.221 1.00 0.00 31 LYS A N 2
ATOM 1423 C CA . LYS A 1 31 ? 9.457 -8.084 -2.779 1.00 0.00 31 LYS A CA 2
ATOM 1424 C C . LYS A 1 31 ? 8.863 -6.936 -3.592 1.00 0.00 31 LYS A C 2
ATOM 1425 O O . LYS A 1 31 ? 9.382 -5.819 -3.556 1.00 0.00 31 LYS A O 2
ATOM 1444 N N . LEU A 1 32 ? 7.774 -7.194 -4.321 1.00 0.00 32 LEU A N 2
ATOM 1445 C CA . LEU A 1 32 ? 7.151 -6.132 -5.119 1.00 0.00 32 LEU A CA 2
ATOM 1446 C C . LEU A 1 32 ? 6.697 -5.000 -4.208 1.00 0.00 32 LEU A C 2
ATOM 1447 O O . LEU A 1 32 ? 6.709 -3.831 -4.596 1.00 0.00 32 LEU A O 2
ATOM 1463 N N . ILE A 1 33 ? 6.306 -5.354 -2.987 1.00 0.00 33 ILE A N 2
ATOM 1464 C CA . ILE A 1 33 ? 5.858 -4.366 -2.011 1.00 0.00 33 ILE A CA 2
ATOM 1465 C C . ILE A 1 33 ? 7.019 -3.885 -1.149 1.00 0.00 33 ILE A C 2
ATOM 1466 O O . ILE A 1 33 ? 7.181 -2.687 -0.919 1.00 0.00 33 ILE A O 2
ATOM 1482 N N . ALA A 1 34 ? 7.822 -4.831 -0.673 1.00 0.00 34 ALA A N 2
ATOM 1483 C CA . ALA A 1 34 ? 8.965 -4.506 0.167 1.00 0.00 34 ALA A CA 2
ATOM 1484 C C . ALA A 1 34 ? 9.946 -3.602 -0.571 1.00 0.00 34 ALA A C 2
ATOM 1485 O O . ALA A 1 34 ? 10.657 -2.807 0.044 1.00 0.00 34 ALA A O 2
ATOM 1492 N N . ASN A 1 35 ? 9.981 -3.736 -1.893 1.00 0.00 35 ASN A N 2
ATOM 1493 C CA . ASN A 1 35 ? 10.876 -2.934 -2.719 1.00 0.00 35 ASN A CA 2
ATOM 1494 C C . ASN A 1 35 ? 10.237 -1.593 -3.089 1.00 0.00 35 ASN A C 2
ATOM 1495 O O . ASN A 1 35 ? 10.927 -0.671 -3.522 1.00 0.00 35 ASN A O 2
ATOM 1506 N N . ALA A 1 36 ? 8.922 -1.489 -2.912 1.00 0.00 36 ALA A N 2
ATOM 1507 C CA . ALA A 1 36 ? 8.207 -0.253 -3.224 1.00 0.00 36 ALA A CA 2
ATOM 1508 C C . ALA A 1 36 ? 8.383 0.123 -4.701 1.00 0.00 36 ALA A C 2
ATOM 1509 O O . ALA A 1 36 ? 8.337 -0.747 -5.569 1.00 0.00 36 ALA A O 2
ATOM 1516 N N . LYS A 1 37 ? 8.572 1.423 -4.977 1.00 0.00 37 LYS A N 2
ATOM 1517 C CA . LYS A 1 37 ? 8.748 1.926 -6.346 1.00 0.00 37 LYS A CA 2
ATOM 1518 C C . LYS A 1 37 ? 7.420 2.403 -6.924 1.00 0.00 37 LYS A C 2
ATOM 1519 O O . LYS A 1 37 ? 7.386 3.276 -7.793 1.00 0.00 37 LYS A O 2
ATOM 1538 N N . THR A 1 38 ? 6.325 1.832 -6.431 1.00 0.00 38 THR A N 2
ATOM 1539 C CA . THR A 1 38 ? 4.994 2.203 -6.890 1.00 0.00 38 THR A CA 2
ATOM 1540 C C . THR A 1 38 ? 4.007 2.189 -5.729 1.00 0.00 38 THR A C 2
ATOM 1541 O O . THR A 1 38 ? 3.290 1.211 -5.527 1.00 0.00 38 THR A O 2
ATOM 1552 N N . VAL A 1 39 ? 3.984 3.281 -4.964 1.00 0.00 39 VAL A N 2
ATOM 1553 C CA . VAL A 1 39 ? 3.091 3.398 -3.807 1.00 0.00 39 VAL A CA 2
ATOM 1554 C C . VAL A 1 39 ? 1.703 2.837 -4.110 1.00 0.00 39 VAL A C 2
ATOM 1555 O O . VAL A 1 39 ? 1.158 2.055 -3.329 1.00 0.00 39 VAL A O 2
ATOM 1568 N N . GLU A 1 40 ? 1.139 3.225 -5.251 1.00 0.00 40 GLU A N 2
ATOM 1569 C CA . GLU A 1 40 ? -0.177 2.736 -5.642 1.00 0.00 40 GLU A CA 2
ATOM 1570 C C . GLU A 1 40 ? -0.147 1.220 -5.776 1.00 0.00 40 GLU A C 2
ATOM 1571 O O . GLU A 1 40 ? -1.046 0.527 -5.298 1.00 0.00 40 GLU A O 2
ATOM 1583 N N . GLY A 1 41 ? 0.905 0.708 -6.407 1.00 0.00 41 GLY A N 2
ATOM 1584 C CA . GLY A 1 41 ? 1.040 -0.726 -6.564 1.00 0.00 41 GLY A CA 2
ATOM 1585 C C . GLY A 1 41 ? 1.283 -1.420 -5.240 1.00 0.00 41 GLY A C 2
ATOM 1586 O O . GLY A 1 41 ? 0.634 -2.415 -4.933 1.00 0.00 41 GLY A O 2
ATOM 1590 N N . VAL A 1 42 ? 2.213 -0.888 -4.445 1.00 0.00 42 VAL A N 2
ATOM 1591 C CA . VAL A 1 42 ? 2.525 -1.457 -3.136 1.00 0.00 42 VAL A CA 2
ATOM 1592 C C . VAL A 1 42 ? 1.245 -1.822 -2.391 1.00 0.00 42 VAL A C 2
ATOM 1593 O O . VAL A 1 42 ? 1.151 -2.880 -1.763 1.00 0.00 42 VAL A O 2
ATOM 1606 N N . TRP A 1 43 ? 0.254 -0.941 -2.483 1.00 0.00 43 TRP A N 2
ATOM 1607 C CA . TRP A 1 43 ? -1.030 -1.161 -1.833 1.00 0.00 43 TRP A CA 2
ATOM 1608 C C . TRP A 1 43 ? -1.890 -2.137 -2.632 1.00 0.00 43 TRP A C 2
ATOM 1609 O O . TRP A 1 43 ? -2.695 -2.874 -2.062 1.00 0.00 43 TRP A O 2
ATOM 1630 N N . THR A 1 44 ? -1.722 -2.139 -3.954 1.00 0.00 44 THR A N 2
ATOM 1631 C CA . THR A 1 44 ? -2.499 -3.035 -4.812 1.00 0.00 44 THR A CA 2
ATOM 1632 C C . THR A 1 44 ? -1.931 -4.449 -4.786 1.00 0.00 44 THR A C 2
ATOM 1633 O O . THR A 1 44 ? -2.674 -5.423 -4.667 1.00 0.00 44 THR A O 2
ATOM 1644 N N . LEU A 1 45 ? -0.614 -4.555 -4.890 1.00 0.00 45 LEU A N 2
ATOM 1645 C CA . LEU A 1 45 ? 0.052 -5.850 -4.869 1.00 0.00 45 LEU A CA 2
ATOM 1646 C C . LEU A 1 45 ? -0.201 -6.544 -3.542 1.00 0.00 45 LEU A C 2
ATOM 1647 O O . LEU A 1 45 ? -0.322 -7.765 -3.482 1.00 0.00 45 LEU A O 2
ATOM 1662 N N . LYS A 1 46 ? -0.289 -5.748 -2.482 1.00 0.00 46 LYS A N 2
ATOM 1663 C CA . LYS A 1 46 ? -0.539 -6.273 -1.147 1.00 0.00 46 LYS A CA 2
ATOM 1664 C C . LYS A 1 46 ? -1.954 -6.835 -1.051 1.00 0.00 46 LYS A C 2
ATOM 1665 O O . LYS A 1 46 ? -2.150 -8.022 -0.788 1.00 0.00 46 LYS A O 2
ATOM 1684 N N . ASP A 1 47 ? -2.939 -5.975 -1.270 1.00 0.00 47 ASP A N 2
ATOM 1685 C CA . ASP A 1 47 ? -4.335 -6.388 -1.214 1.00 0.00 47 ASP A CA 2
ATOM 1686 C C . ASP A 1 47 ? -4.594 -7.510 -2.214 1.00 0.00 47 ASP A C 2
ATOM 1687 O O . ASP A 1 47 ? -5.447 -8.370 -1.998 1.00 0.00 47 ASP A O 2
ATOM 1696 N N . GLU A 1 48 ? -3.842 -7.492 -3.310 1.00 0.00 48 GLU A N 2
ATOM 1697 C CA . GLU A 1 48 ? -3.976 -8.503 -4.348 1.00 0.00 48 GLU A CA 2
ATOM 1698 C C . GLU A 1 48 ? -3.294 -9.802 -3.934 1.00 0.00 48 GLU A C 2
ATOM 1699 O O . GLU A 1 48 ? -3.911 -10.871 -3.949 1.00 0.00 48 GLU A O 2
ATOM 1711 N N . ILE A 1 49 ? -2.016 -9.714 -3.566 1.00 0.00 49 ILE A N 2
ATOM 1712 C CA . ILE A 1 49 ? -1.273 -10.897 -3.155 1.00 0.00 49 ILE A CA 2
ATOM 1713 C C . ILE A 1 49 ? -1.948 -11.590 -1.980 1.00 0.00 49 ILE A C 2
ATOM 1714 O O . ILE A 1 49 ? -1.772 -12.788 -1.778 1.00 0.00 49 ILE A O 2
ATOM 1730 N N . LEU A 1 50 ? -2.732 -10.845 -1.215 1.00 0.00 50 LEU A N 2
ATOM 1731 C CA . LEU A 1 50 ? -3.437 -11.425 -0.081 1.00 0.00 50 LEU A CA 2
ATOM 1732 C C . LEU A 1 50 ? -4.686 -12.142 -0.570 1.00 0.00 50 LEU A C 2
ATOM 1733 O O . LEU A 1 50 ? -5.071 -13.184 -0.038 1.00 0.00 50 LEU A O 2
ATOM 1749 N N . THR A 1 51 ? -5.312 -11.573 -1.595 1.00 0.00 51 THR A N 2
ATOM 1750 C CA . THR A 1 51 ? -6.520 -12.149 -2.177 1.00 0.00 51 THR A CA 2
ATOM 1751 C C . THR A 1 51 ? -6.239 -13.495 -2.855 1.00 0.00 51 THR A C 2
ATOM 1752 O O . THR A 1 51 ? -7.170 -14.248 -3.144 1.00 0.00 51 THR A O 2
ATOM 1763 N N . PHE A 1 52 ? -4.966 -13.798 -3.119 1.00 0.00 52 PHE A N 2
ATOM 1764 C CA . PHE A 1 52 ? -4.610 -15.056 -3.774 1.00 0.00 52 PHE A CA 2
ATOM 1765 C C . PHE A 1 52 ? -4.323 -16.156 -2.755 1.00 0.00 52 PHE A C 2
ATOM 1766 O O . PHE A 1 52 ? -3.582 -17.101 -3.029 1.00 0.00 52 PHE A O 2
ATOM 1783 N N . THR A 1 53 ? -4.939 -16.035 -1.587 1.00 0.00 53 THR A N 2
ATOM 1784 C CA . THR A 1 53 ? -4.780 -17.014 -0.519 1.00 0.00 53 THR A CA 2
ATOM 1785 C C . THR A 1 53 ? -5.668 -16.633 0.660 1.00 0.00 53 THR A C 2
ATOM 1786 O O . THR A 1 53 ? -5.185 -16.206 1.710 1.00 0.00 53 THR A O 2
ATOM 1797 N N . VAL A 1 54 ? -6.976 -16.779 0.472 1.00 0.00 54 VAL A N 2
ATOM 1798 C CA . VAL A 1 54 ? -7.937 -16.442 1.511 1.00 0.00 54 VAL A CA 2
ATOM 1799 C C . VAL A 1 54 ? -8.953 -17.558 1.694 1.00 0.00 54 VAL A C 2
ATOM 1800 O O . VAL A 1 54 ? -9.658 -17.934 0.757 1.00 0.00 54 VAL A O 2
ATOM 1813 N N . THR A 1 55 ? -9.039 -18.082 2.915 1.00 0.00 55 THR A N 2
ATOM 1814 C CA . THR A 1 55 ? -9.977 -19.155 3.223 1.00 0.00 55 THR A CA 2
ATOM 1815 C C . THR A 1 55 ? -10.837 -18.794 4.435 1.00 0.00 55 THR A C 2
ATOM 1816 O O . THR A 1 55 ? -10.360 -18.808 5.570 1.00 0.00 55 THR A O 2
ATOM 1827 N N . GLU A 1 56 ? -12.098 -18.473 4.181 1.00 0.00 56 GLU A N 2
ATOM 1828 C CA . GLU A 1 56 ? -13.018 -18.110 5.248 1.00 0.00 56 GLU A CA 2
ATOM 1829 C C . GLU A 1 56 ? -12.519 -16.884 6.006 1.00 0.00 56 GLU A C 2
ATOM 1830 O O . GLU A 1 56 ? -11.583 -17.030 6.815 1.00 0.00 56 GLU A O 2
ATOM 1843 N N . THR A 1 1 ? -3.233 24.199 -2.140 1.00 0.00 1 THR A N 3
ATOM 1844 C CA . THR A 1 1 ? -2.775 24.213 -0.733 1.00 0.00 1 THR A CA 3
ATOM 1845 C C . THR A 1 1 ? -3.047 22.877 -0.045 1.00 0.00 1 THR A C 3
ATOM 1846 O O . THR A 1 1 ? -4.165 22.360 -0.086 1.00 0.00 1 THR A O 3
ATOM 1859 N N . THR A 1 2 ? -2.016 22.309 0.577 1.00 0.00 2 THR A N 3
ATOM 1860 C CA . THR A 1 2 ? -2.143 21.039 1.267 1.00 0.00 2 THR A CA 3
ATOM 1861 C C . THR A 1 2 ? -1.032 20.862 2.291 1.00 0.00 2 THR A C 3
ATOM 1862 O O . THR A 1 2 ? -1.291 20.594 3.467 1.00 0.00 2 THR A O 3
ATOM 1873 N N . TYR A 1 3 ? 0.211 21.018 1.850 1.00 0.00 3 TYR A N 3
ATOM 1874 C CA . TYR A 1 3 ? 1.363 20.886 2.733 1.00 0.00 3 TYR A CA 3
ATOM 1875 C C . TYR A 1 3 ? 1.429 19.483 3.334 1.00 0.00 3 TYR A C 3
ATOM 1876 O O . TYR A 1 3 ? 2.086 19.261 4.352 1.00 0.00 3 TYR A O 3
ATOM 1894 N N . LYS A 1 4 ? 0.747 18.533 2.705 1.00 0.00 4 LYS A N 3
ATOM 1895 C CA . LYS A 1 4 ? 0.733 17.156 3.181 1.00 0.00 4 LYS A CA 3
ATOM 1896 C C . LYS A 1 4 ? 0.460 16.182 2.038 1.00 0.00 4 LYS A C 3
ATOM 1897 O O . LYS A 1 4 ? -0.649 15.669 1.906 1.00 0.00 4 LYS A O 3
ATOM 1916 N N . LEU A 1 5 ? 1.484 15.924 1.236 1.00 0.00 5 LEU A N 3
ATOM 1917 C CA . LEU A 1 5 ? 1.353 15.009 0.107 1.00 0.00 5 LEU A CA 3
ATOM 1918 C C . LEU A 1 5 ? 2.718 14.659 -0.469 1.00 0.00 5 LEU A C 3
ATOM 1919 O O . LEU A 1 5 ? 3.248 15.369 -1.322 1.00 0.00 5 LEU A O 3
ATOM 1935 N N . ILE A 1 6 ? 3.285 13.551 0.001 1.00 0.00 6 ILE A N 3
ATOM 1936 C CA . ILE A 1 6 ? 4.589 13.101 -0.469 1.00 0.00 6 ILE A CA 3
ATOM 1937 C C . ILE A 1 6 ? 4.551 11.637 -0.884 1.00 0.00 6 ILE A C 3
ATOM 1938 O O . ILE A 1 6 ? 5.032 11.272 -1.956 1.00 0.00 6 ILE A O 3
ATOM 1954 N N . LEU A 1 7 ? 3.973 10.795 -0.027 1.00 0.00 7 LEU A N 3
ATOM 1955 C CA . LEU A 1 7 ? 3.870 9.359 -0.300 1.00 0.00 7 LEU A CA 3
ATOM 1956 C C . LEU A 1 7 ? 3.404 8.603 0.935 1.00 0.00 7 LEU A C 3
ATOM 1957 O O . LEU A 1 7 ? 3.452 9.121 2.050 1.00 0.00 7 LEU A O 3
ATOM 1973 N N . ASN A 1 8 ? 2.958 7.368 0.728 1.00 0.00 8 ASN A N 3
ATOM 1974 C CA . ASN A 1 8 ? 2.490 6.529 1.825 1.00 0.00 8 ASN A CA 3
ATOM 1975 C C . ASN A 1 8 ? 2.714 5.051 1.518 1.00 0.00 8 ASN A C 3
ATOM 1976 O O . ASN A 1 8 ? 1.904 4.200 1.885 1.00 0.00 8 ASN A O 3
ATOM 1987 N N . LEU A 1 9 ? 3.819 4.751 0.840 1.00 0.00 9 LEU A N 3
ATOM 1988 C CA . LEU A 1 9 ? 4.149 3.377 0.484 1.00 0.00 9 LEU A CA 3
ATOM 1989 C C . LEU A 1 9 ? 4.886 2.678 1.621 1.00 0.00 9 LEU A C 3
ATOM 1990 O O . LEU A 1 9 ? 4.748 1.471 1.814 1.00 0.00 9 LEU A O 3
ATOM 2006 N N . LYS A 1 10 ? 5.673 3.446 2.371 1.00 0.00 10 LYS A N 3
ATOM 2007 C CA . LYS A 1 10 ? 6.435 2.903 3.490 1.00 0.00 10 LYS A CA 3
ATOM 2008 C C . LYS A 1 10 ? 5.531 2.091 4.412 1.00 0.00 10 LYS A C 3
ATOM 2009 O O . LYS A 1 10 ? 5.929 1.052 4.939 1.00 0.00 10 LYS A O 3
ATOM 2028 N N . GLN A 1 11 ? 4.310 2.573 4.594 1.00 0.00 11 GLN A N 3
ATOM 2029 C CA . GLN A 1 11 ? 3.343 1.898 5.444 1.00 0.00 11 GLN A CA 3
ATOM 2030 C C . GLN A 1 11 ? 2.525 0.901 4.635 1.00 0.00 11 GLN A C 3
ATOM 2031 O O . GLN A 1 11 ? 2.126 -0.148 5.142 1.00 0.00 11 GLN A O 3
ATOM 2045 N N . ALA A 1 12 ? 2.288 1.230 3.372 1.00 0.00 12 ALA A N 3
ATOM 2046 C CA . ALA A 1 12 ? 1.529 0.358 2.491 1.00 0.00 12 ALA A CA 3
ATOM 2047 C C . ALA A 1 12 ? 2.228 -0.985 2.339 1.00 0.00 12 ALA A C 3
ATOM 2048 O O . ALA A 1 12 ? 1.580 -2.029 2.282 1.00 0.00 12 ALA A O 3
ATOM 2055 N N . LYS A 1 13 ? 3.557 -0.952 2.286 1.00 0.00 13 LYS A N 3
ATOM 2056 C CA . LYS A 1 13 ? 4.334 -2.180 2.155 1.00 0.00 13 LYS A CA 3
ATOM 2057 C C . LYS A 1 13 ? 4.579 -2.803 3.521 1.00 0.00 13 LYS A C 3
ATOM 2058 O O . LYS A 1 13 ? 4.540 -4.024 3.669 1.00 0.00 13 LYS A O 3
ATOM 2077 N N . GLU A 1 14 ? 4.809 -1.961 4.528 1.00 0.00 14 GLU A N 3
ATOM 2078 C CA . GLU A 1 14 ? 5.034 -2.448 5.885 1.00 0.00 14 GLU A CA 3
ATOM 2079 C C . GLU A 1 14 ? 3.847 -3.294 6.324 1.00 0.00 14 GLU A C 3
ATOM 2080 O O . GLU A 1 14 ? 4.003 -4.438 6.766 1.00 0.00 14 GLU A O 3
ATOM 2092 N N . GLU A 1 15 ? 2.653 -2.736 6.155 1.00 0.00 15 GLU A N 3
ATOM 2093 C CA . GLU A 1 15 ? 1.432 -3.450 6.491 1.00 0.00 15 GLU A CA 3
ATOM 2094 C C . GLU A 1 15 ? 1.303 -4.658 5.583 1.00 0.00 15 GLU A C 3
ATOM 2095 O O . GLU A 1 15 ? 0.821 -5.715 5.991 1.00 0.00 15 GLU A O 3
ATOM 2107 N N . ALA A 1 16 ? 1.758 -4.487 4.346 1.00 0.00 16 ALA A N 3
ATOM 2108 C CA . ALA A 1 16 ? 1.717 -5.556 3.367 1.00 0.00 16 ALA A CA 3
ATOM 2109 C C . ALA A 1 16 ? 2.613 -6.705 3.805 1.00 0.00 16 ALA A C 3
ATOM 2110 O O . ALA A 1 16 ? 2.265 -7.874 3.635 1.00 0.00 16 ALA A O 3
ATOM 2117 N N . ILE A 1 17 ? 3.760 -6.369 4.396 1.00 0.00 17 ILE A N 3
ATOM 2118 C CA . ILE A 1 17 ? 4.681 -7.387 4.881 1.00 0.00 17 ILE A CA 3
ATOM 2119 C C . ILE A 1 17 ? 3.950 -8.297 5.856 1.00 0.00 17 ILE A C 3
ATOM 2120 O O . ILE A 1 17 ? 4.015 -9.521 5.752 1.00 0.00 17 ILE A O 3
ATOM 2136 N N . LYS A 1 18 ? 3.229 -7.683 6.789 1.00 0.00 18 LYS A N 3
ATOM 2137 C CA . LYS A 1 18 ? 2.456 -8.433 7.769 1.00 0.00 18 LYS A CA 3
ATOM 2138 C C . LYS A 1 18 ? 1.376 -9.251 7.064 1.00 0.00 18 LYS A C 3
ATOM 2139 O O . LYS A 1 18 ? 1.031 -10.350 7.495 1.00 0.00 18 LYS A O 3
ATOM 2158 N N . GLU A 1 19 ? 0.859 -8.700 5.968 1.00 0.00 19 GLU A N 3
ATOM 2159 C CA . GLU A 1 19 ? -0.175 -9.367 5.182 1.00 0.00 19 GLU A CA 3
ATOM 2160 C C . GLU A 1 19 ? 0.339 -10.690 4.632 1.00 0.00 19 GLU A C 3
ATOM 2161 O O . GLU A 1 19 ? -0.289 -11.734 4.807 1.00 0.00 19 GLU A O 3
ATOM 2173 N N . LEU A 1 20 ? 1.486 -10.639 3.965 1.00 0.00 20 LEU A N 3
ATOM 2174 C CA . LEU A 1 20 ? 2.082 -11.837 3.389 1.00 0.00 20 LEU A CA 3
ATOM 2175 C C . LEU A 1 20 ? 2.659 -12.733 4.481 1.00 0.00 20 LEU A C 3
ATOM 2176 O O . LEU A 1 20 ? 2.606 -13.960 4.378 1.00 0.00 20 LEU A O 3
ATOM 2192 N N . VAL A 1 21 ? 3.197 -12.119 5.532 1.00 0.00 21 VAL A N 3
ATOM 2193 C CA . VAL A 1 21 ? 3.766 -12.875 6.642 1.00 0.00 21 VAL A CA 3
ATOM 2194 C C . VAL A 1 21 ? 2.686 -13.697 7.327 1.00 0.00 21 VAL A C 3
ATOM 2195 O O . VAL A 1 21 ? 2.953 -14.779 7.848 1.00 0.00 21 VAL A O 3
ATOM 2208 N N . ASP A 1 22 ? 1.464 -13.182 7.313 1.00 0.00 22 ASP A N 3
ATOM 2209 C CA . ASP A 1 22 ? 0.347 -13.880 7.926 1.00 0.00 22 ASP A CA 3
ATOM 2210 C C . ASP A 1 22 ? -0.310 -14.819 6.922 1.00 0.00 22 ASP A C 3
ATOM 2211 O O . ASP A 1 22 ? -0.757 -15.909 7.277 1.00 0.00 22 ASP A O 3
ATOM 2220 N N . ALA A 1 23 ? -0.361 -14.393 5.661 1.00 0.00 23 ALA A N 3
ATOM 2221 C CA . ALA A 1 23 ? -0.960 -15.206 4.609 1.00 0.00 23 ALA A CA 3
ATOM 2222 C C . ALA A 1 23 ? -0.009 -16.312 4.151 1.00 0.00 23 ALA A C 3
ATOM 2223 O O . ALA A 1 23 ? -0.426 -17.268 3.496 1.00 0.00 23 ALA A O 3
ATOM 2230 N N . GLY A 1 24 ? 1.269 -16.182 4.511 1.00 0.00 24 GLY A N 3
ATOM 2231 C CA . GLY A 1 24 ? 2.268 -17.177 4.145 1.00 0.00 24 GLY A CA 3
ATOM 2232 C C . GLY A 1 24 ? 2.126 -17.695 2.719 1.00 0.00 24 GLY A C 3
ATOM 2233 O O . GLY A 1 24 ? 1.428 -18.680 2.479 1.00 0.00 24 GLY A O 3
ATOM 2237 N N . ILE A 1 25 ? 2.798 -17.038 1.775 1.00 0.00 25 ILE A N 3
ATOM 2238 C CA . ILE A 1 25 ? 2.751 -17.449 0.371 1.00 0.00 25 ILE A CA 3
ATOM 2239 C C . ILE A 1 25 ? 3.988 -16.959 -0.383 1.00 0.00 25 ILE A C 3
ATOM 2240 O O . ILE A 1 25 ? 4.990 -16.591 0.231 1.00 0.00 25 ILE A O 3
ATOM 2256 N N . ALA A 1 26 ? 3.917 -16.965 -1.716 1.00 0.00 26 ALA A N 3
ATOM 2257 C CA . ALA A 1 26 ? 5.034 -16.529 -2.553 1.00 0.00 26 ALA A CA 3
ATOM 2258 C C . ALA A 1 26 ? 5.648 -15.230 -2.042 1.00 0.00 26 ALA A C 3
ATOM 2259 O O . ALA A 1 26 ? 5.180 -14.140 -2.369 1.00 0.00 26 ALA A O 3
ATOM 2266 N N . GLU A 1 27 ? 6.705 -15.355 -1.246 1.00 0.00 27 GLU A N 3
ATOM 2267 C CA . GLU A 1 27 ? 7.391 -14.188 -0.700 1.00 0.00 27 GLU A CA 3
ATOM 2268 C C . GLU A 1 27 ? 7.762 -13.210 -1.810 1.00 0.00 27 GLU A C 3
ATOM 2269 O O . GLU A 1 27 ? 7.896 -12.011 -1.575 1.00 0.00 27 GLU A O 3
ATOM 2281 N N . LYS A 1 28 ? 7.916 -13.735 -3.021 1.00 0.00 28 LYS A N 3
ATOM 2282 C CA . LYS A 1 28 ? 8.259 -12.917 -4.185 1.00 0.00 28 LYS A CA 3
ATOM 2283 C C . LYS A 1 28 ? 7.404 -11.648 -4.222 1.00 0.00 28 LYS A C 3
ATOM 2284 O O . LYS A 1 28 ? 7.914 -10.538 -4.420 1.00 0.00 28 LYS A O 3
ATOM 2303 N N . TYR A 1 29 ? 6.103 -11.812 -4.021 1.00 0.00 29 TYR A N 3
ATOM 2304 C CA . TYR A 1 29 ? 5.202 -10.674 -4.029 1.00 0.00 29 TYR A CA 3
ATOM 2305 C C . TYR A 1 29 ? 5.566 -9.715 -2.900 1.00 0.00 29 TYR A C 3
ATOM 2306 O O . TYR A 1 29 ? 5.408 -8.497 -3.018 1.00 0.00 29 TYR A O 3
ATOM 2324 N N . ILE A 1 30 ? 6.098 -10.272 -1.818 1.00 0.00 30 ILE A N 3
ATOM 2325 C CA . ILE A 1 30 ? 6.530 -9.468 -0.689 1.00 0.00 30 ILE A CA 3
ATOM 2326 C C . ILE A 1 30 ? 7.623 -8.504 -1.143 1.00 0.00 30 ILE A C 3
ATOM 2327 O O . ILE A 1 30 ? 7.811 -7.437 -0.563 1.00 0.00 30 ILE A O 3
ATOM 2343 N N . LYS A 1 31 ? 8.339 -8.895 -2.199 1.00 0.00 31 LYS A N 3
ATOM 2344 C CA . LYS A 1 31 ? 9.406 -8.071 -2.743 1.00 0.00 31 LYS A CA 3
ATOM 2345 C C . LYS A 1 31 ? 8.832 -6.916 -3.555 1.00 0.00 31 LYS A C 3
ATOM 2346 O O . LYS A 1 31 ? 9.364 -5.807 -3.517 1.00 0.00 31 LYS A O 3
ATOM 2365 N N . LEU A 1 32 ? 7.738 -7.161 -4.285 1.00 0.00 32 LEU A N 3
ATOM 2366 C CA . LEU A 1 32 ? 7.128 -6.088 -5.078 1.00 0.00 32 LEU A CA 3
ATOM 2367 C C . LEU A 1 32 ? 6.708 -4.946 -4.164 1.00 0.00 32 LEU A C 3
ATOM 2368 O O . LEU A 1 32 ? 6.768 -3.776 -4.543 1.00 0.00 32 LEU A O 3
ATOM 2384 N N . ILE A 1 33 ? 6.290 -5.300 -2.954 1.00 0.00 33 ILE A N 3
ATOM 2385 C CA . ILE A 1 33 ? 5.867 -4.306 -1.973 1.00 0.00 33 ILE A CA 3
ATOM 2386 C C . ILE A 1 33 ? 7.037 -3.862 -1.109 1.00 0.00 33 ILE A C 3
ATOM 2387 O O . ILE A 1 33 ? 7.244 -2.668 -0.891 1.00 0.00 33 ILE A O 3
ATOM 2403 N N . ALA A 1 34 ? 7.804 -4.832 -0.622 1.00 0.00 34 ALA A N 3
ATOM 2404 C CA . ALA A 1 34 ? 8.954 -4.536 0.218 1.00 0.00 34 ALA A CA 3
ATOM 2405 C C . ALA A 1 34 ? 9.931 -3.618 -0.507 1.00 0.00 34 ALA A C 3
ATOM 2406 O O . ALA A 1 34 ? 10.652 -2.840 0.118 1.00 0.00 34 ALA A O 3
ATOM 2413 N N . ASN A 1 35 ? 9.944 -3.714 -1.834 1.00 0.00 35 ASN A N 3
ATOM 2414 C CA . ASN A 1 35 ? 10.828 -2.895 -2.653 1.00 0.00 35 ASN A CA 3
ATOM 2415 C C . ASN A 1 35 ? 10.154 -1.572 -3.032 1.00 0.00 35 ASN A C 3
ATOM 2416 O O . ASN A 1 35 ? 10.821 -0.631 -3.462 1.00 0.00 35 ASN A O 3
ATOM 2427 N N . ALA A 1 36 ? 8.835 -1.504 -2.865 1.00 0.00 36 ALA A N 3
ATOM 2428 C CA . ALA A 1 36 ? 8.087 -0.294 -3.184 1.00 0.00 36 ALA A CA 3
ATOM 2429 C C . ALA A 1 36 ? 8.263 0.087 -4.659 1.00 0.00 36 ALA A C 3
ATOM 2430 O O . ALA A 1 36 ? 8.172 -0.775 -5.534 1.00 0.00 36 ALA A O 3
ATOM 2437 N N . LYS A 1 37 ? 8.506 1.378 -4.933 1.00 0.00 37 LYS A N 3
ATOM 2438 C CA . LYS A 1 37 ? 8.692 1.877 -6.301 1.00 0.00 37 LYS A CA 3
ATOM 2439 C C . LYS A 1 37 ? 7.361 2.306 -6.917 1.00 0.00 37 LYS A C 3
ATOM 2440 O O . LYS A 1 37 ? 7.330 3.114 -7.845 1.00 0.00 37 LYS A O 3
ATOM 2459 N N . THR A 1 38 ? 6.265 1.768 -6.392 1.00 0.00 38 THR A N 3
ATOM 2460 C CA . THR A 1 38 ? 4.936 2.102 -6.887 1.00 0.00 38 THR A CA 3
ATOM 2461 C C . THR A 1 38 ? 3.928 2.102 -5.744 1.00 0.00 38 THR A C 3
ATOM 2462 O O . THR A 1 38 ? 3.182 1.140 -5.565 1.00 0.00 38 THR A O 3
ATOM 2473 N N . VAL A 1 39 ? 3.921 3.185 -4.967 1.00 0.00 39 VAL A N 3
ATOM 2474 C CA . VAL A 1 39 ? 3.009 3.318 -3.825 1.00 0.00 39 VAL A CA 3
ATOM 2475 C C . VAL A 1 39 ? 1.623 2.764 -4.144 1.00 0.00 39 VAL A C 3
ATOM 2476 O O . VAL A 1 39 ? 1.066 1.977 -3.372 1.00 0.00 39 VAL A O 3
ATOM 2489 N N . GLU A 1 40 ? 1.072 3.160 -5.289 1.00 0.00 40 GLU A N 3
ATOM 2490 C CA . GLU A 1 40 ? -0.242 2.681 -5.697 1.00 0.00 40 GLU A CA 3
ATOM 2491 C C . GLU A 1 40 ? -0.238 1.162 -5.784 1.00 0.00 40 GLU A C 3
ATOM 2492 O O . GLU A 1 40 ? -1.143 0.502 -5.276 1.00 0.00 40 GLU A O 3
ATOM 2504 N N . GLY A 1 41 ? 0.799 0.609 -6.405 1.00 0.00 41 GLY A N 3
ATOM 2505 C CA . GLY A 1 41 ? 0.904 -0.830 -6.516 1.00 0.00 41 GLY A CA 3
ATOM 2506 C C . GLY A 1 41 ? 1.172 -1.488 -5.180 1.00 0.00 41 GLY A C 3
ATOM 2507 O O . GLY A 1 41 ? 0.566 -2.503 -4.856 1.00 0.00 41 GLY A O 3
ATOM 2511 N N . VAL A 1 42 ? 2.082 -0.908 -4.393 1.00 0.00 42 VAL A N 3
ATOM 2512 C CA . VAL A 1 42 ? 2.415 -1.454 -3.079 1.00 0.00 42 VAL A CA 3
ATOM 2513 C C . VAL A 1 42 ? 1.154 -1.875 -2.331 1.00 0.00 42 VAL A C 3
ATOM 2514 O O . VAL A 1 42 ? 1.083 -2.975 -1.780 1.00 0.00 42 VAL A O 3
ATOM 2527 N N . TRP A 1 43 ? 0.147 -1.005 -2.329 1.00 0.00 43 TRP A N 3
ATOM 2528 C CA . TRP A 1 43 ? -1.104 -1.321 -1.656 1.00 0.00 43 TRP A CA 3
ATOM 2529 C C . TRP A 1 43 ? -1.959 -2.258 -2.504 1.00 0.00 43 TRP A C 3
ATOM 2530 O O . TRP A 1 43 ? -2.759 -3.028 -1.969 1.00 0.00 43 TRP A O 3
ATOM 2551 N N . THR A 1 44 ? -1.792 -2.199 -3.825 1.00 0.00 44 THR A N 3
ATOM 2552 C CA . THR A 1 44 ? -2.566 -3.063 -4.716 1.00 0.00 44 THR A CA 3
ATOM 2553 C C . THR A 1 44 ? -2.016 -4.488 -4.704 1.00 0.00 44 THR A C 3
ATOM 2554 O O . THR A 1 44 ? -2.763 -5.450 -4.538 1.00 0.00 44 THR A O 3
ATOM 2565 N N . LEU A 1 45 ? -0.706 -4.608 -4.873 1.00 0.00 45 LEU A N 3
ATOM 2566 C CA . LEU A 1 45 ? -0.048 -5.908 -4.874 1.00 0.00 45 LEU A CA 3
ATOM 2567 C C . LEU A 1 45 ? -0.279 -6.615 -3.548 1.00 0.00 45 LEU A C 3
ATOM 2568 O O . LEU A 1 45 ? -0.382 -7.839 -3.497 1.00 0.00 45 LEU A O 3
ATOM 2583 N N . LYS A 1 46 ? -0.364 -5.829 -2.480 1.00 0.00 46 LYS A N 3
ATOM 2584 C CA . LYS A 1 46 ? -0.593 -6.370 -1.148 1.00 0.00 46 LYS A CA 3
ATOM 2585 C C . LYS A 1 46 ? -1.998 -6.958 -1.048 1.00 0.00 46 LYS A C 3
ATOM 2586 O O . LYS A 1 46 ? -2.171 -8.143 -0.764 1.00 0.00 46 LYS A O 3
ATOM 2605 N N . ASP A 1 47 ? -2.998 -6.121 -1.287 1.00 0.00 47 ASP A N 3
ATOM 2606 C CA . ASP A 1 47 ? -4.387 -6.561 -1.230 1.00 0.00 47 ASP A CA 3
ATOM 2607 C C . ASP A 1 47 ? -4.634 -7.661 -2.255 1.00 0.00 47 ASP A C 3
ATOM 2608 O O . ASP A 1 47 ? -5.456 -8.553 -2.043 1.00 0.00 47 ASP A O 3
ATOM 2617 N N . GLU A 1 48 ? -3.910 -7.589 -3.368 1.00 0.00 48 GLU A N 3
ATOM 2618 C CA . GLU A 1 48 ? -4.039 -8.574 -4.430 1.00 0.00 48 GLU A CA 3
ATOM 2619 C C . GLU A 1 48 ? -3.336 -9.875 -4.055 1.00 0.00 48 GLU A C 3
ATOM 2620 O O . GLU A 1 48 ? -3.934 -10.954 -4.115 1.00 0.00 48 GLU A O 3
ATOM 2632 N N . ILE A 1 49 ? -2.064 -9.777 -3.668 1.00 0.00 49 ILE A N 3
ATOM 2633 C CA . ILE A 1 49 ? -1.307 -10.961 -3.291 1.00 0.00 49 ILE A CA 3
ATOM 2634 C C . ILE A 1 49 ? -1.975 -11.696 -2.139 1.00 0.00 49 ILE A C 3
ATOM 2635 O O . ILE A 1 49 ? -1.786 -12.894 -1.973 1.00 0.00 49 ILE A O 3
ATOM 2651 N N . LEU A 1 50 ? -2.772 -10.985 -1.354 1.00 0.00 50 LEU A N 3
ATOM 2652 C CA . LEU A 1 50 ? -3.476 -11.616 -0.247 1.00 0.00 50 LEU A CA 3
ATOM 2653 C C . LEU A 1 50 ? -4.697 -12.349 -0.783 1.00 0.00 50 LEU A C 3
ATOM 2654 O O . LEU A 1 50 ? -5.069 -13.412 -0.287 1.00 0.00 50 LEU A O 3
ATOM 2670 N N . THR A 1 51 ? -5.309 -11.773 -1.815 1.00 0.00 51 THR A N 3
ATOM 2671 C CA . THR A 1 51 ? -6.481 -12.366 -2.445 1.00 0.00 51 THR A CA 3
ATOM 2672 C C . THR A 1 51 ? -6.160 -13.743 -3.033 1.00 0.00 51 THR A C 3
ATOM 2673 O O . THR A 1 51 ? -7.054 -14.574 -3.199 1.00 0.00 51 THR A O 3
ATOM 2684 N N . PHE A 1 52 ? -4.886 -13.984 -3.350 1.00 0.00 52 PHE A N 3
ATOM 2685 C CA . PHE A 1 52 ? -4.475 -15.266 -3.920 1.00 0.00 52 PHE A CA 3
ATOM 2686 C C . PHE A 1 52 ? -4.127 -16.275 -2.820 1.00 0.00 52 PHE A C 3
ATOM 2687 O O . PHE A 1 52 ? -3.402 -17.242 -3.055 1.00 0.00 52 PHE A O 3
ATOM 2704 N N . THR A 1 53 ? -4.658 -16.050 -1.620 1.00 0.00 53 THR A N 3
ATOM 2705 C CA . THR A 1 53 ? -4.405 -16.946 -0.494 1.00 0.00 53 THR A CA 3
ATOM 2706 C C . THR A 1 53 ? -5.596 -16.980 0.466 1.00 0.00 53 THR A C 3
ATOM 2707 O O . THR A 1 53 ? -5.453 -16.744 1.666 1.00 0.00 53 THR A O 3
ATOM 2718 N N . VAL A 1 54 ? -6.774 -17.283 -0.070 1.00 0.00 54 VAL A N 3
ATOM 2719 C CA . VAL A 1 54 ? -7.977 -17.350 0.737 1.00 0.00 54 VAL A CA 3
ATOM 2720 C C . VAL A 1 54 ? -8.949 -18.399 0.197 1.00 0.00 54 VAL A C 3
ATOM 2721 O O . VAL A 1 54 ? -9.035 -19.506 0.728 1.00 0.00 54 VAL A O 3
ATOM 2734 N N . THR A 1 55 ? -9.681 -18.049 -0.860 1.00 0.00 55 THR A N 3
ATOM 2735 C CA . THR A 1 55 ? -10.633 -18.966 -1.465 1.00 0.00 55 THR A CA 3
ATOM 2736 C C . THR A 1 55 ? -10.958 -18.549 -2.895 1.00 0.00 55 THR A C 3
ATOM 2737 O O . THR A 1 55 ? -10.277 -17.710 -3.479 1.00 0.00 55 THR A O 3
ATOM 2748 N N . GLU A 1 56 ? -12.009 -19.142 -3.453 1.00 0.00 56 GLU A N 3
ATOM 2749 C CA . GLU A 1 56 ? -12.432 -18.833 -4.815 1.00 0.00 56 GLU A CA 3
ATOM 2750 C C . GLU A 1 56 ? -13.100 -17.465 -4.882 1.00 0.00 56 GLU A C 3
ATOM 2751 O O . GLU A 1 56 ? -13.240 -16.927 -5.999 1.00 0.00 56 GLU A O 3
ATOM 2764 N N . THR A 1 1 ? 12.789 19.863 -1.309 1.00 0.00 1 THR A N 4
ATOM 2765 C CA . THR A 1 1 ? 12.345 20.502 -0.042 1.00 0.00 1 THR A CA 4
ATOM 2766 C C . THR A 1 1 ? 11.021 19.909 0.436 1.00 0.00 1 THR A C 4
ATOM 2767 O O . THR A 1 1 ? 10.969 19.213 1.450 1.00 0.00 1 THR A O 4
ATOM 2780 N N . THR A 1 2 ? 9.951 20.203 -0.303 1.00 0.00 2 THR A N 4
ATOM 2781 C CA . THR A 1 2 ? 8.625 19.700 0.043 1.00 0.00 2 THR A CA 4
ATOM 2782 C C . THR A 1 2 ? 7.847 19.304 -1.206 1.00 0.00 2 THR A C 4
ATOM 2783 O O . THR A 1 2 ? 7.978 19.937 -2.252 1.00 0.00 2 THR A O 4
ATOM 2794 N N . TYR A 1 3 ? 7.037 18.266 -1.078 1.00 0.00 3 TYR A N 4
ATOM 2795 C CA . TYR A 1 3 ? 6.235 17.788 -2.192 1.00 0.00 3 TYR A CA 4
ATOM 2796 C C . TYR A 1 3 ? 4.754 18.022 -1.916 1.00 0.00 3 TYR A C 4
ATOM 2797 O O . TYR A 1 3 ? 3.993 18.385 -2.812 1.00 0.00 3 TYR A O 4
ATOM 2815 N N . LYS A 1 4 ? 4.354 17.812 -0.665 1.00 0.00 4 LYS A N 4
ATOM 2816 C CA . LYS A 1 4 ? 2.964 18.005 -0.269 1.00 0.00 4 LYS A CA 4
ATOM 2817 C C . LYS A 1 4 ? 2.030 17.124 -1.083 1.00 0.00 4 LYS A C 4
ATOM 2818 O O . LYS A 1 4 ? 1.250 17.618 -1.896 1.00 0.00 4 LYS A O 4
ATOM 2837 N N . LEU A 1 5 ? 2.113 15.819 -0.868 1.00 0.00 5 LEU A N 4
ATOM 2838 C CA . LEU A 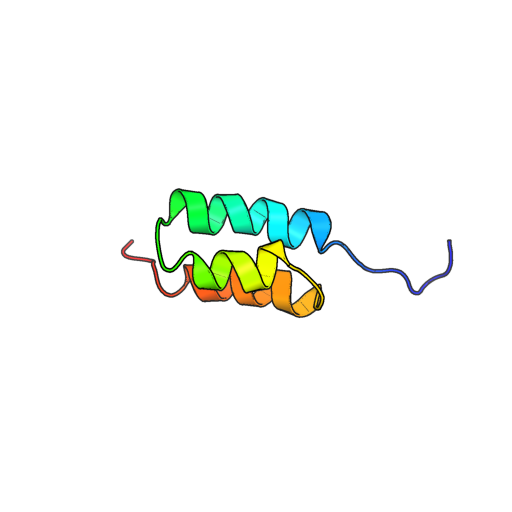1 5 ? 1.271 14.873 -1.590 1.00 0.00 5 LEU A CA 4
ATOM 2839 C C . LEU A 1 5 ? 0.690 13.830 -0.643 1.00 0.00 5 LEU A C 4
ATOM 2840 O O . LEU A 1 5 ? 0.979 13.825 0.558 1.00 0.00 5 LEU A O 4
ATOM 2856 N N . ILE A 1 6 ? -0.133 12.932 -1.184 1.00 0.00 6 ILE A N 4
ATOM 2857 C CA . ILE A 1 6 ? -0.756 11.885 -0.389 1.00 0.00 6 ILE A CA 4
ATOM 2858 C C . ILE A 1 6 ? -0.119 10.529 -0.672 1.00 0.00 6 ILE A C 4
ATOM 2859 O O . ILE A 1 6 ? -0.732 9.653 -1.287 1.00 0.00 6 ILE A O 4
ATOM 2875 N N . LEU A 1 7 ? 1.115 10.351 -0.208 1.00 0.00 7 LEU A N 4
ATOM 2876 C CA . LEU A 1 7 ? 1.836 9.104 -0.409 1.00 0.00 7 LEU A CA 4
ATOM 2877 C C . LEU A 1 7 ? 1.968 8.339 0.910 1.00 0.00 7 LEU A C 4
ATOM 2878 O O . LEU A 1 7 ? 2.070 8.942 1.977 1.00 0.00 7 LEU A O 4
ATOM 2894 N N . ASN A 1 8 ? 1.961 7.018 0.824 1.00 0.00 8 ASN A N 4
ATOM 2895 C CA . ASN A 1 8 ? 2.077 6.182 2.014 1.00 0.00 8 ASN A CA 4
ATOM 2896 C C . ASN A 1 8 ? 2.477 4.754 1.648 1.00 0.00 8 ASN A C 4
ATOM 2897 O O . ASN A 1 8 ? 1.841 3.792 2.079 1.00 0.00 8 ASN A O 4
ATOM 2908 N N . LEU A 1 9 ? 3.539 4.620 0.858 1.00 0.00 9 LEU A N 4
ATOM 2909 C CA . LEU A 1 9 ? 4.018 3.307 0.448 1.00 0.00 9 LEU A CA 4
ATOM 2910 C C . LEU A 1 9 ? 4.786 2.638 1.581 1.00 0.00 9 LEU A C 4
ATOM 2911 O O . LEU A 1 9 ? 4.734 1.419 1.747 1.00 0.00 9 LEU A O 4
ATOM 2927 N N . LYS A 1 10 ? 5.492 3.447 2.366 1.00 0.00 10 LYS A 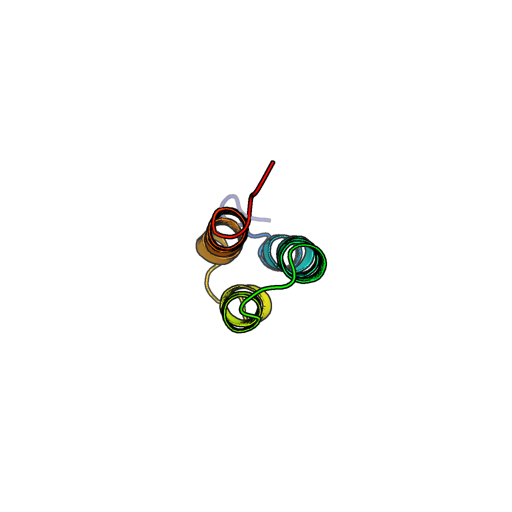N 4
ATOM 2928 C CA . LYS A 1 10 ? 6.265 2.938 3.493 1.00 0.00 10 LYS A CA 4
ATOM 2929 C C . LYS A 1 10 ? 5.379 2.097 4.403 1.00 0.00 10 LYS A C 4
ATOM 2930 O O . LYS A 1 10 ? 5.806 1.071 4.934 1.00 0.00 10 LYS A O 4
ATOM 2949 N N . GLN A 1 11 ? 4.136 2.536 4.565 1.00 0.00 11 GLN A N 4
ATOM 2950 C CA . GLN A 1 11 ? 3.179 1.826 5.396 1.00 0.00 11 GLN A CA 4
ATOM 2951 C C . GLN A 1 11 ? 2.416 0.803 4.568 1.00 0.00 11 GLN A C 4
ATOM 2952 O O . GLN A 1 11 ? 2.046 -0.262 5.063 1.00 0.00 11 GLN A O 4
ATOM 2966 N N . ALA A 1 12 ? 2.196 1.127 3.299 1.00 0.00 12 ALA A N 4
ATOM 2967 C CA . ALA A 1 12 ? 1.490 0.230 2.398 1.00 0.00 12 ALA A CA 4
ATOM 2968 C C . ALA A 1 12 ? 2.232 -1.095 2.282 1.00 0.00 12 ALA A C 4
ATOM 2969 O O . ALA A 1 12 ? 1.616 -2.158 2.226 1.00 0.00 12 ALA A O 4
ATOM 2976 N N . LYS A 1 13 ? 3.559 -1.022 2.260 1.00 0.00 13 LYS A N 4
ATOM 2977 C CA . LYS A 1 13 ? 4.380 -2.223 2.165 1.00 0.00 13 LYS A CA 4
ATOM 2978 C C . LYS A 1 13 ? 4.618 -2.822 3.547 1.00 0.00 13 LYS A C 4
ATOM 2979 O O . LYS A 1 13 ? 4.666 -4.042 3.703 1.00 0.00 13 LYS A O 4
ATOM 2998 N N . GLU A 1 14 ? 4.748 -1.960 4.554 1.00 0.00 14 GLU A N 4
ATOM 2999 C CA . GLU A 1 14 ? 4.958 -2.425 5.920 1.00 0.00 14 GLU A CA 4
ATOM 3000 C C . GLU A 1 14 ? 3.776 -3.283 6.349 1.00 0.00 14 GLU A C 4
ATOM 3001 O O . GLU A 1 14 ? 3.943 -4.415 6.811 1.00 0.00 14 GLU A O 4
ATOM 3013 N N . GLU A 1 15 ? 2.574 -2.753 6.153 1.00 0.00 15 GLU A N 4
ATOM 3014 C CA . GLU A 1 15 ? 1.363 -3.489 6.481 1.00 0.00 15 GLU A CA 4
ATOM 3015 C C . GLU A 1 15 ? 1.272 -4.713 5.588 1.00 0.00 15 GLU A C 4
ATOM 3016 O O . GLU A 1 15 ? 0.797 -5.771 6.000 1.00 0.00 15 GLU A O 4
ATOM 3028 N N . ALA A 1 16 ? 1.745 -4.551 4.357 1.00 0.00 16 ALA A N 4
ATOM 3029 C CA . ALA A 1 16 ? 1.736 -5.629 3.391 1.00 0.00 16 ALA A CA 4
ATOM 3030 C C . ALA A 1 16 ? 2.692 -6.733 3.818 1.00 0.00 16 ALA A C 4
ATOM 3031 O O . ALA A 1 16 ? 2.413 -7.917 3.627 1.00 0.00 16 ALA A O 4
ATOM 3038 N N . ILE A 1 17 ? 3.819 -6.342 4.413 1.00 0.00 17 ILE A N 4
ATOM 3039 C CA . ILE A 1 17 ? 4.798 -7.312 4.879 1.00 0.00 17 ILE A CA 4
ATOM 3040 C C . ILE A 1 17 ? 4.157 -8.231 5.909 1.00 0.00 17 ILE A C 4
ATOM 3041 O O . ILE A 1 17 ? 4.466 -9.418 5.978 1.00 0.00 17 ILE A O 4
ATOM 3057 N N . LYS A 1 18 ? 3.232 -7.670 6.683 1.00 0.00 18 LYS A N 4
ATOM 3058 C CA . LYS A 1 18 ? 2.510 -8.437 7.688 1.00 0.00 18 LYS A CA 4
ATOM 3059 C C . LYS A 1 18 ? 1.445 -9.291 7.011 1.00 0.00 18 LYS A C 4
ATOM 3060 O O . LYS A 1 18 ? 1.141 -10.400 7.452 1.00 0.00 18 LYS A O 4
ATOM 3079 N N . GLU A 1 19 ? 0.889 -8.760 5.923 1.00 0.00 19 GLU A N 4
ATOM 3080 C CA . GLU A 1 19 ? -0.136 -9.455 5.154 1.00 0.00 19 GLU A CA 4
ATOM 3081 C C . GLU A 1 19 ? 0.389 -10.790 4.641 1.00 0.00 19 GLU A C 4
ATOM 3082 O O . GLU A 1 19 ? -0.234 -11.833 4.842 1.00 0.00 19 GLU A O 4
ATOM 3094 N N . LEU A 1 20 ? 1.536 -10.750 3.973 1.00 0.00 20 LEU A N 4
ATOM 3095 C CA . LEU A 1 20 ? 2.140 -11.958 3.429 1.00 0.00 20 LEU A CA 4
ATOM 3096 C C . LEU A 1 20 ? 2.700 -12.837 4.545 1.00 0.00 20 LEU A C 4
ATOM 3097 O O . LEU A 1 20 ? 2.633 -14.063 4.469 1.00 0.00 20 LEU A O 4
ATOM 3113 N N . VAL A 1 21 ? 3.239 -12.208 5.588 1.00 0.00 21 VAL A N 4
ATOM 3114 C CA . VAL A 1 21 ? 3.788 -12.950 6.714 1.00 0.00 21 VAL A CA 4
ATOM 3115 C C . VAL A 1 21 ? 2.693 -13.761 7.390 1.00 0.00 21 VAL A C 4
ATOM 3116 O O . VAL A 1 21 ? 2.942 -14.842 7.921 1.00 0.00 21 VAL A O 4
ATOM 3129 N N . ASP A 1 22 ? 1.475 -13.237 7.348 1.00 0.00 22 ASP A N 4
ATOM 3130 C CA . ASP A 1 22 ? 0.342 -13.922 7.940 1.00 0.00 22 ASP A CA 4
ATOM 3131 C C . ASP A 1 22 ? -0.288 -14.863 6.920 1.00 0.00 22 ASP A C 4
ATOM 3132 O O . ASP A 1 22 ? -0.762 -15.946 7.265 1.00 0.00 22 ASP A O 4
ATOM 3141 N N . ALA A 1 23 ? -0.282 -14.444 5.657 1.00 0.00 23 ALA A N 4
ATOM 3142 C CA . ALA A 1 23 ? -0.842 -15.253 4.581 1.00 0.00 23 ALA A CA 4
ATOM 3143 C C . ALA A 1 23 ? 0.108 -16.386 4.190 1.00 0.00 23 ALA A C 4
ATOM 3144 O O . ALA A 1 23 ? -0.293 -17.339 3.521 1.00 0.00 23 ALA A O 4
ATOM 3151 N N . GLY A 1 24 ? 1.363 -16.280 4.627 1.00 0.00 24 GLY A N 4
ATOM 3152 C CA . GLY A 1 24 ? 2.363 -17.298 4.336 1.00 0.00 24 GLY A CA 4
ATOM 3153 C C . GLY A 1 24 ? 2.278 -17.860 2.925 1.00 0.00 24 GLY A C 4
ATOM 3154 O O . GLY A 1 24 ? 1.651 -18.895 2.704 1.00 0.00 24 GLY A O 4
ATOM 3158 N N . ILE A 1 25 ? 2.925 -17.189 1.973 1.00 0.00 25 ILE A N 4
ATOM 3159 C CA . ILE A 1 25 ? 2.930 -17.644 0.583 1.00 0.00 25 ILE A CA 4
ATOM 3160 C C . ILE A 1 25 ? 4.045 -16.964 -0.216 1.00 0.00 25 ILE A C 4
ATOM 3161 O O . ILE A 1 25 ? 4.905 -16.293 0.356 1.00 0.00 25 ILE A O 4
ATOM 3177 N N . ALA A 1 26 ? 4.033 -17.163 -1.540 1.00 0.00 26 ALA A N 4
ATOM 3178 C CA . ALA A 1 26 ? 5.044 -16.596 -2.442 1.00 0.00 26 ALA A CA 4
ATOM 3179 C C . ALA A 1 26 ? 5.628 -15.290 -1.919 1.00 0.00 26 ALA A C 4
ATOM 3180 O O . ALA A 1 26 ? 5.064 -14.216 -2.127 1.00 0.00 26 ALA A O 4
ATOM 3187 N N . GLU A 1 27 ? 6.768 -15.389 -1.247 1.00 0.00 27 GLU A N 4
ATOM 3188 C CA . GLU A 1 27 ? 7.435 -14.213 -0.705 1.00 0.00 27 GLU A CA 4
ATOM 3189 C C . GLU A 1 27 ? 7.770 -13.229 -1.820 1.00 0.00 27 GLU A C 4
ATOM 3190 O O . GLU A 1 27 ? 7.886 -12.027 -1.589 1.00 0.00 27 GLU A O 4
ATOM 3202 N N . LYS A 1 28 ? 7.916 -13.753 -3.033 1.00 0.00 28 LYS A N 4
ATOM 3203 C CA . LYS A 1 28 ? 8.227 -12.935 -4.206 1.00 0.00 28 LYS A CA 4
ATOM 3204 C C . LYS A 1 28 ? 7.372 -11.666 -4.222 1.00 0.00 28 LYS A C 4
ATOM 3205 O O . LYS A 1 28 ? 7.875 -10.556 -4.439 1.00 0.00 28 LYS A O 4
ATOM 3224 N N . TYR A 1 29 ? 6.076 -11.830 -3.982 1.00 0.00 29 TYR A N 4
ATOM 3225 C CA . TYR A 1 29 ? 5.171 -10.694 -3.967 1.00 0.00 29 TYR A CA 4
ATOM 3226 C C . TYR A 1 29 ? 5.561 -9.726 -2.856 1.00 0.00 29 TYR A C 4
ATOM 3227 O O . TYR A 1 29 ? 5.399 -8.510 -2.980 1.00 0.00 29 TYR A O 4
ATOM 3245 N N . ILE A 1 30 ? 6.112 -10.273 -1.777 1.00 0.00 30 ILE A N 4
ATOM 3246 C CA . ILE A 1 30 ? 6.564 -9.454 -0.665 1.00 0.00 30 ILE A CA 4
ATOM 3247 C C . ILE A 1 30 ? 7.648 -8.495 -1.147 1.00 0.00 30 ILE A C 4
ATOM 3248 O O . ILE A 1 30 ? 7.843 -7.420 -0.580 1.00 0.00 30 ILE A O 4
ATOM 3264 N N . LYS A 1 31 ? 8.347 -8.896 -2.208 1.00 0.00 31 LYS A N 4
ATOM 3265 C CA . LYS A 1 31 ? 9.405 -8.076 -2.777 1.00 0.00 31 LYS A CA 4
ATOM 3266 C C . LYS A 1 31 ? 8.818 -6.930 -3.596 1.00 0.00 31 LYS A C 4
ATOM 3267 O O . LYS A 1 31 ? 9.349 -5.820 -3.579 1.00 0.00 31 LYS A O 4
ATOM 3286 N N . LEU A 1 32 ? 7.714 -7.185 -4.307 1.00 0.00 32 LEU A N 4
ATOM 3287 C CA . LEU A 1 32 ? 7.093 -6.124 -5.107 1.00 0.00 32 LEU A CA 4
ATOM 3288 C C . LEU A 1 32 ? 6.665 -4.977 -4.201 1.00 0.00 32 LEU A C 4
ATOM 3289 O O . LEU A 1 32 ? 6.696 -3.812 -4.596 1.00 0.00 32 LEU A O 4
ATOM 3305 N N . ILE A 1 33 ? 6.276 -5.320 -2.977 1.00 0.00 33 ILE A N 4
ATOM 3306 C CA . ILE A 1 33 ? 5.852 -4.320 -2.003 1.00 0.00 33 ILE A CA 4
ATOM 3307 C C . ILE A 1 33 ? 7.027 -3.853 -1.155 1.00 0.00 33 ILE A C 4
ATOM 3308 O O . ILE A 1 33 ? 7.208 -2.655 -0.933 1.00 0.00 33 ILE A O 4
ATOM 3324 N N . ALA A 1 34 ? 7.822 -4.805 -0.684 1.00 0.00 34 ALA A N 4
ATOM 3325 C CA . ALA A 1 34 ? 8.978 -4.493 0.143 1.00 0.00 34 ALA A CA 4
ATOM 3326 C C . ALA A 1 34 ? 9.952 -3.589 -0.604 1.00 0.00 34 ALA A C 4
ATOM 3327 O O . ALA A 1 34 ? 10.677 -2.801 0.004 1.00 0.00 34 ALA A O 4
ATOM 3334 N N . ASN A 1 35 ? 9.965 -3.711 -1.928 1.00 0.00 35 ASN A N 4
ATOM 3335 C CA . ASN A 1 35 ? 10.849 -2.909 -2.762 1.00 0.00 35 ASN A CA 4
ATOM 3336 C C . ASN A 1 35 ? 10.195 -1.577 -3.140 1.00 0.00 35 ASN A C 4
ATOM 3337 O O . ASN A 1 35 ? 10.870 -0.658 -3.606 1.00 0.00 35 ASN A O 4
ATOM 3348 N N . ALA A 1 36 ? 8.884 -1.473 -2.932 1.00 0.00 36 ALA A N 4
ATOM 3349 C CA . ALA A 1 36 ? 8.156 -0.246 -3.246 1.00 0.00 36 ALA A CA 4
ATOM 3350 C C . ALA A 1 36 ? 8.329 0.136 -4.721 1.00 0.00 36 ALA A C 4
ATOM 3351 O O . ALA A 1 36 ? 8.296 -0.732 -5.592 1.00 0.00 36 ALA A O 4
ATOM 3358 N N . LYS A 1 37 ? 8.502 1.439 -4.994 1.00 0.00 37 LYS A N 4
ATOM 3359 C CA . LYS A 1 37 ? 8.675 1.951 -6.361 1.00 0.00 37 LYS A CA 4
ATOM 3360 C C . LYS A 1 37 ? 7.343 2.427 -6.932 1.00 0.00 37 LYS A C 4
ATOM 3361 O O . LYS A 1 37 ? 7.303 3.313 -7.784 1.00 0.00 37 LYS A O 4
ATOM 3380 N N . THR A 1 38 ? 6.253 1.838 -6.448 1.00 0.00 38 THR A N 4
ATOM 3381 C CA . THR A 1 38 ? 4.919 2.206 -6.901 1.00 0.00 38 THR A CA 4
ATOM 3382 C C . THR A 1 38 ? 3.939 2.180 -5.735 1.00 0.00 38 THR A C 4
ATOM 3383 O O . THR A 1 38 ? 3.232 1.195 -5.531 1.00 0.00 38 THR A O 4
ATOM 3394 N N . VAL A 1 39 ? 3.908 3.270 -4.968 1.00 0.00 39 VAL A N 4
ATOM 3395 C CA . VAL A 1 39 ? 3.018 3.376 -3.809 1.00 0.00 39 VAL A CA 4
ATOM 3396 C C . VAL A 1 39 ? 1.630 2.815 -4.111 1.00 0.00 39 VAL A C 4
ATOM 3397 O O . VAL A 1 39 ? 1.086 2.032 -3.331 1.00 0.00 39 VAL A O 4
ATOM 3410 N N . GLU A 1 40 ? 1.065 3.203 -5.251 1.00 0.00 40 GLU A N 4
ATOM 3411 C CA . GLU A 1 40 ? -0.251 2.713 -5.641 1.00 0.00 40 GLU A CA 4
ATOM 3412 C C . GLU A 1 40 ? -0.217 1.197 -5.770 1.00 0.00 40 GLU A C 4
ATOM 3413 O O . GLU A 1 40 ? -1.119 0.504 -5.299 1.00 0.00 40 GLU A O 4
ATOM 3425 N N . GLY A 1 41 ? 0.844 0.686 -6.388 1.00 0.00 41 GLY A N 4
ATOM 3426 C CA . GLY A 1 41 ? 0.986 -0.747 -6.540 1.00 0.00 41 GLY A CA 4
ATOM 3427 C C . GLY A 1 41 ? 1.240 -1.436 -5.215 1.00 0.00 41 GLY A C 4
ATOM 3428 O O . GLY A 1 41 ? 0.599 -2.434 -4.903 1.00 0.00 41 GLY A O 4
ATOM 3432 N N . VAL A 1 42 ? 2.168 -0.894 -4.423 1.00 0.00 42 VAL A N 4
ATOM 3433 C CA . VAL A 1 42 ? 2.486 -1.461 -3.114 1.00 0.00 42 VAL A CA 4
ATOM 3434 C C . VAL A 1 42 ? 1.208 -1.832 -2.367 1.00 0.00 42 VAL A C 4
ATOM 3435 O O . VAL A 1 42 ? 1.119 -2.892 -1.743 1.00 0.00 42 VAL A O 4
ATOM 3448 N N . TRP A 1 43 ? 0.217 -0.952 -2.453 1.00 0.00 43 TRP A N 4
ATOM 3449 C CA . TRP A 1 43 ? -1.067 -1.178 -1.801 1.00 0.00 43 TRP A CA 4
ATOM 3450 C C . TRP A 1 43 ? -1.918 -2.167 -2.592 1.00 0.00 43 TRP A C 4
ATOM 3451 O O . TRP A 1 43 ? -2.706 -2.917 -2.015 1.00 0.00 43 TRP A O 4
ATOM 3472 N N . THR A 1 44 ? -1.763 -2.168 -3.916 1.00 0.00 44 THR A N 4
ATOM 3473 C CA . THR A 1 44 ? -2.534 -3.075 -4.765 1.00 0.00 44 THR A CA 4
ATOM 3474 C C . THR A 1 44 ? -1.948 -4.483 -4.738 1.00 0.00 44 THR A C 4
ATOM 3475 O O . THR A 1 44 ? -2.678 -5.466 -4.616 1.00 0.00 44 THR A O 4
ATOM 3486 N N . LEU A 1 45 ? -0.628 -4.570 -4.844 1.00 0.00 45 LEU A N 4
ATOM 3487 C CA . LEU A 1 45 ? 0.060 -5.853 -4.821 1.00 0.00 45 LEU A CA 4
ATOM 3488 C C . LEU A 1 45 ? -0.204 -6.563 -3.504 1.00 0.00 45 LEU A C 4
ATOM 3489 O O . LEU A 1 45 ? -0.320 -7.786 -3.456 1.00 0.00 45 LEU A O 4
ATOM 3504 N N . LYS A 1 46 ? -0.305 -5.778 -2.438 1.00 0.00 46 LYS A N 4
ATOM 3505 C CA . LYS A 1 46 ? -0.566 -6.317 -1.112 1.00 0.00 46 LYS A CA 4
ATOM 3506 C C . LYS A 1 46 ? -1.979 -6.888 -1.037 1.00 0.00 46 LYS A C 4
ATOM 3507 O O . LYS A 1 46 ? -2.170 -8.077 -0.780 1.00 0.00 46 LYS A O 4
ATOM 3526 N N . ASP A 1 47 ? -2.967 -6.034 -1.265 1.00 0.00 47 ASP A N 4
ATOM 3527 C CA . ASP A 1 47 ? -4.361 -6.458 -1.228 1.00 0.00 47 ASP A CA 4
ATOM 3528 C C . ASP A 1 47 ? -4.609 -7.555 -2.260 1.00 0.00 47 ASP A C 4
ATOM 3529 O O . ASP A 1 47 ? -5.471 -8.416 -2.075 1.00 0.00 47 ASP A O 4
ATOM 3538 N N . GLU A 1 48 ? -3.843 -7.516 -3.346 1.00 0.00 48 GLU A N 4
ATOM 3539 C CA . GLU A 1 48 ? -3.970 -8.503 -4.410 1.00 0.00 48 GLU A CA 4
ATOM 3540 C C . GLU A 1 48 ? -3.289 -9.813 -4.024 1.00 0.00 48 GLU A C 4
ATOM 3541 O O . GLU A 1 48 ? -3.907 -10.880 -4.066 1.00 0.00 48 GLU A O 4
ATOM 3553 N N . ILE A 1 49 ? -2.013 -9.733 -3.652 1.00 0.00 49 ILE A N 4
ATOM 3554 C CA . ILE A 1 49 ? -1.271 -10.926 -3.270 1.00 0.00 49 ILE A CA 4
ATOM 3555 C C . ILE A 1 49 ? -1.972 -11.668 -2.139 1.00 0.00 49 ILE A C 4
ATOM 3556 O O . ILE A 1 49 ? -1.807 -12.873 -1.986 1.00 0.00 49 ILE A O 4
ATOM 3572 N N . LEU A 1 50 ? -2.777 -10.958 -1.361 1.00 0.00 50 LEU A N 4
ATOM 3573 C CA . LEU A 1 50 ? -3.511 -11.593 -0.277 1.00 0.00 50 LEU A CA 4
ATOM 3574 C C . LEU A 1 50 ? -4.755 -12.267 -0.839 1.00 0.00 50 LEU A C 4
ATOM 3575 O O . LEU A 1 50 ? -5.149 -13.341 -0.388 1.00 0.00 50 LEU A O 4
ATOM 3591 N N . THR A 1 51 ? -5.353 -11.637 -1.849 1.00 0.00 51 THR A N 4
ATOM 3592 C CA . THR A 1 51 ? -6.538 -12.190 -2.496 1.00 0.00 51 THR A CA 4
ATOM 3593 C C . THR A 1 51 ? -6.254 -13.607 -2.999 1.00 0.00 51 THR A C 4
ATOM 3594 O O . THR A 1 51 ? -7.161 -14.434 -3.092 1.00 0.00 51 THR A O 4
ATOM 3605 N N . PHE A 1 52 ? -4.986 -13.887 -3.303 1.00 0.00 52 PHE A N 4
ATOM 3606 C CA . PHE A 1 52 ? -4.592 -15.215 -3.769 1.00 0.00 52 PHE A CA 4
ATOM 3607 C C . PHE A 1 52 ? -4.494 -16.184 -2.588 1.00 0.00 52 PHE A C 4
ATOM 3608 O O . PHE A 1 52 ? -4.160 -17.357 -2.759 1.00 0.00 52 PHE A O 4
ATOM 3625 N N . THR A 1 53 ? -4.807 -15.684 -1.396 1.00 0.00 53 THR A N 4
ATOM 3626 C CA . THR A 1 53 ? -4.774 -16.497 -0.185 1.00 0.00 53 THR A CA 4
ATOM 3627 C C . THR A 1 53 ? -5.887 -16.065 0.774 1.00 0.00 53 THR A C 4
ATOM 3628 O O . THR A 1 53 ? -5.648 -15.811 1.955 1.00 0.00 53 THR A O 4
ATOM 3639 N N . VAL A 1 54 ? -7.108 -15.981 0.250 1.00 0.00 54 VAL A N 4
ATOM 3640 C CA . VAL A 1 54 ? -8.253 -15.571 1.046 1.00 0.00 54 VAL A CA 4
ATOM 3641 C C . VAL A 1 54 ? -9.444 -16.490 0.804 1.00 0.00 54 VAL A C 4
ATOM 3642 O O . VAL A 1 54 ? -9.339 -17.493 0.100 1.00 0.00 54 VAL A O 4
ATOM 3655 N N . THR A 1 55 ? -10.588 -16.139 1.392 1.00 0.00 55 THR A N 4
ATOM 3656 C CA . THR A 1 55 ? -11.805 -16.932 1.241 1.00 0.00 55 THR A CA 4
ATOM 3657 C C . THR A 1 55 ? -11.629 -18.313 1.863 1.00 0.00 55 THR A C 4
ATOM 3658 O O . THR A 1 55 ? -10.815 -19.114 1.411 1.00 0.00 55 THR A O 4
ATOM 3669 N N . GLU A 1 56 ? -12.414 -18.585 2.905 1.00 0.00 56 GLU A N 4
ATOM 3670 C CA . GLU A 1 56 ? -12.355 -19.870 3.593 1.00 0.00 56 GLU A CA 4
ATOM 3671 C C . GLU A 1 56 ? -13.387 -19.938 4.712 1.00 0.00 56 GLU A C 4
ATOM 3672 O O . GLU A 1 56 ? -14.167 -20.911 4.735 1.00 0.00 56 GLU A O 4
ATOM 3685 N N . THR A 1 1 ? -3.826 20.452 10.468 1.00 0.00 1 THR A N 5
ATOM 3686 C CA . THR A 1 1 ? -3.270 19.084 10.685 1.00 0.00 1 THR A CA 5
ATOM 3687 C C . THR A 1 1 ? -2.868 18.444 9.357 1.00 0.00 1 THR A C 5
ATOM 3688 O O . THR A 1 1 ? -3.069 17.247 9.152 1.00 0.00 1 THR A O 5
ATOM 3701 N N . THR A 1 2 ? -2.299 19.255 8.464 1.00 0.00 2 THR A N 5
ATOM 3702 C CA . THR A 1 2 ? -1.861 18.779 7.155 1.00 0.00 2 THR A CA 5
ATOM 3703 C C . THR A 1 2 ? -2.981 18.022 6.432 1.00 0.00 2 THR A C 5
ATOM 3704 O O . THR A 1 2 ? -3.737 18.621 5.659 1.00 0.00 2 THR A O 5
ATOM 3715 N N . TYR A 1 3 ? -3.090 16.725 6.678 1.00 0.00 3 TYR A N 5
ATOM 3716 C CA . TYR A 1 3 ? -4.119 15.911 6.050 1.00 0.00 3 TYR A CA 5
ATOM 3717 C C . TYR A 1 3 ? -4.035 16.009 4.527 1.00 0.00 3 TYR A C 5
ATOM 3718 O O . TYR A 1 3 ? -5.048 15.961 3.840 1.00 0.00 3 TYR A O 5
ATOM 3736 N N . LYS A 1 4 ? -2.816 16.137 4.009 1.00 0.00 4 LYS A N 5
ATOM 3737 C CA . LYS A 1 4 ? -2.596 16.238 2.580 1.00 0.00 4 LYS A CA 5
ATOM 3738 C C . LYS A 1 4 ? -1.255 15.624 2.186 1.00 0.00 4 LYS A C 5
ATOM 3739 O O . LYS A 1 4 ? -0.246 16.324 2.089 1.00 0.00 4 LYS A O 5
ATOM 3758 N N . LEU A 1 5 ? -1.257 14.316 1.956 1.00 0.00 5 LEU A N 5
ATOM 3759 C CA . LEU A 1 5 ? -0.044 13.608 1.570 1.00 0.00 5 LEU A CA 5
ATOM 3760 C C . LEU A 1 5 ? -0.327 12.615 0.444 1.00 0.00 5 LEU A C 5
ATOM 3761 O O . LEU A 1 5 ? -1.207 11.765 0.560 1.00 0.00 5 LEU A O 5
ATOM 3777 N N . ILE A 1 6 ? 0.418 12.748 -0.651 1.00 0.00 6 ILE A N 5
ATOM 3778 C CA . ILE A 1 6 ? 0.246 11.863 -1.797 1.00 0.00 6 ILE A CA 5
ATOM 3779 C C . ILE A 1 6 ? 1.338 10.796 -1.844 1.00 0.00 6 ILE A C 5
ATOM 3780 O O . ILE A 1 6 ? 1.767 10.382 -2.921 1.00 0.00 6 ILE A O 5
ATOM 3796 N N . LEU A 1 7 ? 1.784 10.360 -0.670 1.00 0.00 7 LEU A N 5
ATOM 3797 C CA . LEU A 1 7 ? 2.823 9.349 -0.580 1.00 0.00 7 LEU A CA 5
ATOM 3798 C C . LEU A 1 7 ? 2.746 8.609 0.752 1.00 0.00 7 LEU A C 5
ATOM 3799 O O . LEU A 1 7 ? 2.842 9.215 1.819 1.00 0.00 7 LEU A O 5
ATOM 3815 N N . ASN A 1 8 ? 2.571 7.294 0.682 1.00 0.00 8 ASN A N 5
ATOM 3816 C CA . ASN A 1 8 ? 2.480 6.469 1.881 1.00 0.00 8 ASN A CA 5
ATOM 3817 C C . ASN A 1 8 ? 2.715 4.998 1.548 1.00 0.00 8 ASN A C 5
ATOM 3818 O O . ASN A 1 8 ? 1.933 4.129 1.935 1.00 0.00 8 ASN A O 5
ATOM 3829 N N . LEU A 1 9 ? 3.799 4.726 0.827 1.00 0.00 9 LEU A N 5
ATOM 3830 C CA . LEU A 1 9 ? 4.137 3.361 0.440 1.00 0.00 9 LEU A CA 5
ATOM 3831 C C . LEU A 1 9 ? 4.893 2.650 1.557 1.00 0.00 9 LEU A C 5
ATOM 3832 O O . LEU A 1 9 ? 4.764 1.438 1.732 1.00 0.00 9 LEU A O 5
ATOM 3848 N N . LYS A 1 10 ? 5.682 3.409 2.312 1.00 0.00 10 LYS A N 5
ATOM 3849 C CA . LYS A 1 10 ? 6.456 2.851 3.415 1.00 0.00 10 LYS A CA 5
ATOM 3850 C C . LYS A 1 10 ? 5.557 2.045 4.344 1.00 0.00 10 LYS A C 5
ATOM 3851 O O . LYS A 1 10 ? 5.944 0.988 4.842 1.00 0.00 10 LYS A O 5
ATOM 3870 N N . GLN A 1 11 ? 4.352 2.552 4.561 1.00 0.00 11 GLN A N 5
ATOM 3871 C CA . GLN A 1 11 ? 3.388 1.882 5.419 1.00 0.00 11 GLN A CA 5
ATOM 3872 C C . GLN A 1 11 ? 2.560 0.890 4.615 1.00 0.00 11 GLN A C 5
ATOM 3873 O O . GLN A 1 11 ? 2.165 -0.161 5.119 1.00 0.00 11 GLN A O 5
ATOM 3887 N N . ALA A 1 12 ? 2.310 1.228 3.356 1.00 0.00 12 ALA A N 5
ATOM 3888 C CA . ALA A 1 12 ? 1.541 0.366 2.475 1.00 0.00 12 ALA A CA 5
ATOM 3889 C C . ALA A 1 12 ? 2.218 -0.990 2.328 1.00 0.00 12 ALA A C 5
ATOM 3890 O O . ALA A 1 12 ? 1.553 -2.023 2.271 1.00 0.00 12 ALA A O 5
ATOM 3897 N N . LYS A 1 13 ? 3.548 -0.980 2.279 1.00 0.00 13 LYS A N 5
ATOM 3898 C CA . LYS A 1 13 ? 4.303 -2.221 2.152 1.00 0.00 13 LYS A CA 5
ATOM 3899 C C . LYS A 1 13 ? 4.535 -2.847 3.520 1.00 0.00 13 LYS A C 5
ATOM 3900 O O . LYS A 1 13 ? 4.502 -4.067 3.664 1.00 0.00 13 LYS A O 5
ATOM 3919 N N . GLU A 1 14 ? 4.746 -2.005 4.532 1.00 0.00 14 GLU A N 5
ATOM 3920 C CA . GLU A 1 14 ? 4.956 -2.496 5.889 1.00 0.00 14 GLU A CA 5
ATOM 3921 C C . GLU A 1 14 ? 3.763 -3.346 6.301 1.00 0.00 14 GLU A C 5
ATOM 3922 O O . GLU A 1 14 ? 3.912 -4.494 6.736 1.00 0.00 14 GLU A O 5
ATOM 3934 N N . GLU A 1 15 ? 2.573 -2.788 6.111 1.00 0.00 15 GLU A N 5
ATOM 3935 C CA . GLU A 1 15 ? 1.345 -3.501 6.411 1.00 0.00 15 GLU A CA 5
ATOM 3936 C C . GLU A 1 15 ? 1.243 -4.705 5.493 1.00 0.00 15 GLU A C 5
ATOM 3937 O O . GLU A 1 15 ? 0.738 -5.761 5.875 1.00 0.00 15 GLU A O 5
ATOM 3949 N N . ALA A 1 16 ? 1.748 -4.532 4.275 1.00 0.00 16 ALA A N 5
ATOM 3950 C CA . ALA A 1 16 ? 1.741 -5.593 3.288 1.00 0.00 16 ALA A CA 5
ATOM 3951 C C . ALA A 1 16 ? 2.614 -6.749 3.753 1.00 0.00 16 ALA A C 5
ATOM 3952 O O . ALA A 1 16 ? 2.269 -7.916 3.568 1.00 0.00 16 ALA A O 5
ATOM 3959 N N . ILE A 1 17 ? 3.743 -6.418 4.382 1.00 0.00 17 ILE A N 5
ATOM 3960 C CA . ILE A 1 17 ? 4.648 -7.437 4.896 1.00 0.00 17 ILE A CA 5
ATOM 3961 C C . ILE A 1 17 ? 3.888 -8.353 5.844 1.00 0.00 17 ILE A C 5
ATOM 3962 O O . ILE A 1 17 ? 3.887 -9.573 5.681 1.00 0.00 17 ILE A O 5
ATOM 3978 N N . LYS A 1 18 ? 3.215 -7.748 6.821 1.00 0.00 18 LYS A N 5
ATOM 3979 C CA . LYS A 1 18 ? 2.421 -8.510 7.778 1.00 0.00 18 LYS A CA 5
ATOM 3980 C C . LYS A 1 18 ? 1.345 -9.303 7.043 1.00 0.00 18 LYS A C 5
ATOM 3981 O O . LYS A 1 18 ? 0.983 -10.408 7.447 1.00 0.00 18 LYS A O 5
ATOM 4000 N N . GLU A 1 19 ? 0.853 -8.727 5.949 1.00 0.00 19 GLU A N 5
ATOM 4001 C CA . GLU A 1 19 ? -0.170 -9.366 5.131 1.00 0.00 19 GLU A CA 5
ATOM 4002 C C . GLU A 1 19 ? 0.335 -10.699 4.596 1.00 0.00 19 GLU A C 5
ATOM 4003 O O . GLU A 1 19 ? -0.319 -11.730 4.754 1.00 0.00 19 GLU A O 5
ATOM 4015 N N . LEU A 1 20 ? 1.503 -10.672 3.969 1.00 0.00 20 LEU A N 5
ATOM 4016 C CA . LEU A 1 20 ? 2.096 -11.881 3.417 1.00 0.00 20 LEU A CA 5
ATOM 4017 C C . LEU A 1 20 ? 2.621 -12.774 4.535 1.00 0.00 20 LEU A C 5
ATOM 4018 O O . LEU A 1 20 ? 2.603 -14.000 4.423 1.00 0.00 20 LEU A O 5
ATOM 4034 N N . VAL A 1 21 ? 3.081 -12.155 5.619 1.00 0.00 21 VAL A N 5
ATOM 4035 C CA . VAL A 1 21 ? 3.595 -12.903 6.759 1.00 0.00 21 VAL A CA 5
ATOM 4036 C C . VAL A 1 21 ? 2.497 -13.761 7.364 1.00 0.00 21 VAL A C 5
ATOM 4037 O O . VAL A 1 21 ? 2.756 -14.849 7.879 1.00 0.00 21 VAL A O 5
ATOM 4050 N N . ASP A 1 22 ? 1.266 -13.272 7.288 1.00 0.00 22 ASP A N 5
ATOM 4051 C CA . ASP A 1 22 ? 0.134 -14.008 7.820 1.00 0.00 22 ASP A CA 5
ATOM 4052 C C . ASP A 1 22 ? -0.428 -14.952 6.761 1.00 0.00 22 ASP A C 5
ATOM 4053 O O . ASP A 1 22 ? -0.794 -16.089 7.060 1.00 0.00 22 ASP A O 5
ATOM 4062 N N . ALA A 1 23 ? -0.485 -14.477 5.518 1.00 0.00 23 ALA A N 5
ATOM 4063 C CA . ALA A 1 23 ? -0.991 -15.289 4.418 1.00 0.00 23 ALA A CA 5
ATOM 4064 C C . ALA A 1 23 ? 0.023 -16.357 4.008 1.00 0.00 23 ALA A C 5
ATOM 4065 O O . ALA A 1 23 ? -0.319 -17.315 3.314 1.00 0.00 23 ALA A O 5
ATOM 4072 N N . GLY A 1 24 ? 1.267 -16.189 4.458 1.00 0.00 24 GLY A N 5
ATOM 4073 C CA . GLY A 1 24 ? 2.327 -17.141 4.154 1.00 0.00 24 GLY A CA 5
ATOM 4074 C C . GLY A 1 24 ? 2.259 -17.716 2.746 1.00 0.00 24 GLY A C 5
ATOM 4075 O O . GLY A 1 24 ? 1.638 -18.755 2.527 1.00 0.00 24 GLY A O 5
ATOM 4079 N N . ILE A 1 25 ? 2.910 -17.047 1.795 1.00 0.00 25 ILE A N 5
ATOM 4080 C CA . ILE A 1 25 ? 2.926 -17.516 0.409 1.00 0.00 25 ILE A CA 5
ATOM 4081 C C . ILE A 1 25 ? 4.107 -16.919 -0.360 1.00 0.00 25 ILE A C 5
ATOM 4082 O O . ILE A 1 25 ? 5.010 -16.332 0.238 1.00 0.00 25 ILE A O 5
ATOM 4098 N N . ALA A 1 26 ? 4.098 -17.087 -1.686 1.00 0.00 26 ALA A N 5
ATOM 4099 C CA . ALA A 1 26 ? 5.166 -16.587 -2.557 1.00 0.00 26 ALA A CA 5
ATOM 4100 C C . ALA A 1 26 ? 5.766 -15.283 -2.044 1.00 0.00 26 ALA A C 5
ATOM 4101 O O . ALA A 1 26 ? 5.245 -14.199 -2.310 1.00 0.00 26 ALA A O 5
ATOM 4108 N N . GLU A 1 27 ? 6.870 -15.397 -1.313 1.00 0.00 27 GLU A N 5
ATOM 4109 C CA . GLU A 1 27 ? 7.547 -14.225 -0.771 1.00 0.00 27 GLU A CA 5
ATOM 4110 C C . GLU A 1 27 ? 7.868 -13.229 -1.883 1.00 0.00 27 GLU A C 5
ATOM 4111 O O . GLU A 1 27 ? 7.987 -12.029 -1.642 1.00 0.00 27 GLU A O 5
ATOM 4123 N N . LYS A 1 28 ? 7.999 -13.741 -3.103 1.00 0.00 28 LYS A N 5
ATOM 4124 C CA . LYS A 1 28 ? 8.296 -12.909 -4.271 1.00 0.00 28 LYS A CA 5
ATOM 4125 C C . LYS A 1 28 ? 7.432 -11.645 -4.266 1.00 0.00 28 LYS A C 5
ATOM 4126 O O . LYS A 1 28 ? 7.925 -10.530 -4.483 1.00 0.00 28 LYS A O 5
ATOM 4145 N N . TYR A 1 29 ? 6.141 -11.821 -4.012 1.00 0.00 29 TYR A N 5
ATOM 4146 C CA . TYR A 1 29 ? 5.228 -10.692 -3.978 1.00 0.00 29 TYR A CA 5
ATOM 4147 C C . TYR A 1 29 ? 5.615 -9.735 -2.855 1.00 0.00 29 TYR A C 5
ATOM 4148 O O . TYR A 1 29 ? 5.451 -8.519 -2.968 1.00 0.00 29 TYR A O 5
ATOM 4166 N N . ILE A 1 30 ? 6.166 -10.292 -1.782 1.00 0.00 30 ILE A N 5
ATOM 4167 C CA . ILE A 1 30 ? 6.611 -9.485 -0.659 1.00 0.00 30 ILE A CA 5
ATOM 4168 C C . ILE A 1 30 ? 7.690 -8.508 -1.123 1.00 0.00 30 ILE A C 5
ATOM 4169 O O . ILE A 1 30 ? 7.879 -7.445 -0.536 1.00 0.00 30 ILE A O 5
ATOM 4185 N N . LYS A 1 31 ? 8.393 -8.888 -2.191 1.00 0.00 31 LYS A N 5
ATOM 4186 C CA . LYS A 1 31 ? 9.449 -8.054 -2.745 1.00 0.00 31 LYS A CA 5
ATOM 4187 C C . LYS A 1 31 ? 8.863 -6.907 -3.565 1.00 0.00 31 LYS A C 5
ATOM 4188 O O . LYS A 1 31 ? 9.384 -5.793 -3.530 1.00 0.00 31 LYS A O 5
ATOM 4207 N N . LEU A 1 32 ? 7.777 -7.167 -4.299 1.00 0.00 32 LEU A N 5
ATOM 4208 C CA . LEU A 1 32 ? 7.161 -6.104 -5.102 1.00 0.00 32 LEU A CA 5
ATOM 4209 C C . LEU A 1 32 ? 6.697 -4.970 -4.198 1.00 0.00 32 LEU A C 5
ATOM 4210 O O . LEU A 1 32 ? 6.710 -3.803 -4.588 1.00 0.00 32 LEU A O 5
ATOM 4226 N N . ILE A 1 33 ? 6.297 -5.323 -2.978 1.00 0.00 33 ILE A N 5
ATOM 4227 C CA . ILE A 1 33 ? 5.841 -4.330 -2.009 1.00 0.00 33 ILE A CA 5
ATOM 4228 C C . ILE A 1 33 ? 6.994 -3.847 -1.142 1.00 0.00 33 ILE A C 5
ATOM 4229 O O . ILE A 1 33 ? 7.160 -2.647 -0.922 1.00 0.00 33 ILE A O 5
ATOM 4245 N N . ALA A 1 34 ? 7.792 -4.790 -0.651 1.00 0.00 34 ALA A N 5
ATOM 4246 C CA . ALA A 1 34 ? 8.930 -4.462 0.195 1.00 0.00 34 ALA A CA 5
ATOM 4247 C C . ALA A 1 34 ? 9.899 -3.536 -0.530 1.00 0.00 34 ALA A C 5
ATOM 4248 O O . ALA A 1 34 ? 10.597 -2.738 0.094 1.00 0.00 34 ALA A O 5
ATOM 4255 N N . ASN A 1 35 ? 9.933 -3.649 -1.855 1.00 0.00 35 ASN A N 5
ATOM 4256 C CA . ASN A 1 35 ? 10.816 -2.825 -2.671 1.00 0.00 35 ASN A CA 5
ATOM 4257 C C . ASN A 1 35 ? 10.131 -1.514 -3.072 1.00 0.00 35 ASN A C 5
ATOM 4258 O O . ASN A 1 35 ? 10.787 -0.584 -3.541 1.00 0.00 35 ASN A O 5
ATOM 4269 N N . ALA A 1 36 ? 8.814 -1.444 -2.881 1.00 0.00 36 ALA A N 5
ATOM 4270 C CA . ALA A 1 36 ? 8.058 -0.242 -3.219 1.00 0.00 36 ALA A CA 5
ATOM 4271 C C . ALA A 1 36 ? 8.223 0.114 -4.702 1.00 0.00 36 ALA A C 5
ATOM 4272 O O . ALA A 1 36 ? 8.156 -0.767 -5.560 1.00 0.00 36 ALA A O 5
ATOM 4279 N N . LYS A 1 37 ? 8.430 1.408 -5.000 1.00 0.00 37 LYS A N 5
ATOM 4280 C CA . LYS A 1 37 ? 8.598 1.889 -6.376 1.00 0.00 37 LYS A CA 5
ATOM 4281 C C . LYS A 1 37 ? 7.268 2.379 -6.943 1.00 0.00 37 LYS A C 5
ATOM 4282 O O . LYS A 1 37 ? 7.237 3.241 -7.820 1.00 0.00 37 LYS A O 5
ATOM 4301 N N . THR A 1 38 ? 6.174 1.829 -6.430 1.00 0.00 38 THR A N 5
ATOM 4302 C CA . THR A 1 38 ? 4.842 2.212 -6.877 1.00 0.00 38 THR A CA 5
ATOM 4303 C C . THR A 1 38 ? 3.864 2.189 -5.707 1.00 0.00 38 THR A C 5
ATOM 4304 O O . THR A 1 38 ? 3.153 1.205 -5.505 1.00 0.00 38 THR A O 5
ATOM 4315 N N . VAL A 1 39 ? 3.840 3.276 -4.937 1.00 0.00 39 VAL A N 5
ATOM 4316 C CA . VAL A 1 39 ? 2.954 3.383 -3.775 1.00 0.00 39 VAL A CA 5
ATOM 4317 C C . VAL A 1 39 ? 1.565 2.818 -4.071 1.00 0.00 39 VAL A C 5
ATOM 4318 O O . VAL A 1 39 ? 1.030 2.030 -3.289 1.00 0.00 39 VAL A O 5
ATOM 4331 N N . GLU A 1 40 ? 0.992 3.207 -5.207 1.00 0.00 40 GLU A N 5
ATOM 4332 C CA . GLU A 1 40 ? -0.325 2.712 -5.591 1.00 0.00 40 GLU A CA 5
ATOM 4333 C C . GLU A 1 40 ? -0.282 1.197 -5.734 1.00 0.00 40 GLU A C 5
ATOM 4334 O O . GLU A 1 40 ? -1.174 0.494 -5.261 1.00 0.00 40 GLU A O 5
ATOM 4346 N N . GLY A 1 41 ? 0.778 0.698 -6.365 1.00 0.00 41 GLY A N 5
ATOM 4347 C CA . GLY A 1 41 ? 0.929 -0.732 -6.531 1.00 0.00 41 GLY A CA 5
ATOM 4348 C C . GLY A 1 41 ? 1.171 -1.431 -5.210 1.00 0.00 41 GLY A C 5
ATOM 4349 O O . GLY A 1 41 ? 0.541 -2.439 -4.915 1.00 0.00 41 GLY A O 5
ATOM 4353 N N . VAL A 1 42 ? 2.081 -0.884 -4.400 1.00 0.00 42 VAL A N 5
ATOM 4354 C CA . VAL A 1 42 ? 2.388 -1.461 -3.093 1.00 0.00 42 VAL A CA 5
ATOM 4355 C C . VAL A 1 42 ? 1.104 -1.827 -2.356 1.00 0.00 42 VAL A C 5
ATOM 4356 O O . VAL A 1 42 ? 1.017 -2.871 -1.705 1.00 0.00 42 VAL A O 5
ATOM 4369 N N . TRP A 1 43 ? 0.103 -0.962 -2.480 1.00 0.00 43 TRP A N 5
ATOM 4370 C CA . TRP A 1 43 ? -1.187 -1.192 -1.841 1.00 0.00 43 TRP A CA 5
ATOM 4371 C C . TRP A 1 43 ? -2.025 -2.179 -2.648 1.00 0.00 43 TRP A C 5
ATOM 4372 O O . TRP A 1 43 ? -2.829 -2.924 -2.088 1.00 0.00 43 TRP A O 5
ATOM 4393 N N . THR A 1 44 ? -1.832 -2.188 -3.968 1.00 0.00 44 THR A N 5
ATOM 4394 C CA . THR A 1 44 ? -2.579 -3.095 -4.834 1.00 0.00 44 THR A CA 5
ATOM 4395 C C . THR A 1 44 ? -1.989 -4.501 -4.785 1.00 0.00 44 THR A C 5
ATOM 4396 O O . THR A 1 44 ? -2.710 -5.483 -4.612 1.00 0.00 44 THR A O 5
ATOM 4407 N N . LEU A 1 45 ? -0.673 -4.587 -4.930 1.00 0.00 45 LEU A N 5
ATOM 4408 C CA . LEU A 1 45 ? 0.020 -5.866 -4.894 1.00 0.00 45 LEU A CA 5
ATOM 4409 C C . LEU A 1 45 ? -0.225 -6.557 -3.562 1.00 0.00 45 LEU A C 5
ATOM 4410 O O . LEU A 1 45 ? -0.331 -7.779 -3.497 1.00 0.00 45 LEU A O 5
ATOM 4425 N N . LYS A 1 46 ? -0.325 -5.758 -2.504 1.00 0.00 46 LYS A N 5
ATOM 4426 C CA . LYS A 1 46 ? -0.570 -6.283 -1.168 1.00 0.00 46 LYS A CA 5
ATOM 4427 C C . LYS A 1 46 ? -1.981 -6.861 -1.073 1.00 0.00 46 LYS A C 5
ATOM 4428 O O . LYS A 1 46 ? -2.163 -8.041 -0.779 1.00 0.00 46 LYS A O 5
ATOM 4447 N N . ASP A 1 47 ? -2.974 -6.021 -1.329 1.00 0.00 47 ASP A N 5
ATOM 4448 C CA . ASP A 1 47 ? -4.364 -6.454 -1.278 1.00 0.00 47 ASP A CA 5
ATOM 4449 C C . ASP A 1 47 ? -4.598 -7.592 -2.265 1.00 0.00 47 ASP A C 5
ATOM 4450 O O . ASP A 1 47 ? -5.446 -8.459 -2.047 1.00 0.00 47 ASP A O 5
ATOM 4459 N N . GLU A 1 48 ? -3.832 -7.582 -3.352 1.00 0.00 48 GLU A N 5
ATOM 4460 C CA . GLU A 1 48 ? -3.942 -8.610 -4.376 1.00 0.00 48 GLU A CA 5
ATOM 4461 C C . GLU A 1 48 ? -3.241 -9.892 -3.936 1.00 0.00 48 GLU A C 5
ATOM 4462 O O . GLU A 1 48 ? -3.844 -10.970 -3.926 1.00 0.00 48 GLU A O 5
ATOM 4474 N N . ILE A 1 49 ? -1.965 -9.778 -3.566 1.00 0.00 49 ILE A N 5
ATOM 4475 C CA . ILE A 1 49 ? -1.208 -10.941 -3.129 1.00 0.00 49 ILE A CA 5
ATOM 4476 C C . ILE A 1 49 ? -1.897 -11.630 -1.958 1.00 0.00 49 ILE A C 5
ATOM 4477 O O . ILE A 1 49 ? -1.713 -12.822 -1.737 1.00 0.00 49 ILE A O 5
ATOM 4493 N N . LEU A 1 50 ? -2.711 -10.886 -1.222 1.00 0.00 50 LEU A N 5
ATOM 4494 C CA . LEU A 1 50 ? -3.437 -11.463 -0.104 1.00 0.00 50 LEU A CA 5
ATOM 4495 C C . LEU A 1 50 ? -4.671 -12.192 -0.624 1.00 0.00 50 LEU A C 5
ATOM 4496 O O . LEU A 1 50 ? -5.085 -13.212 -0.074 1.00 0.00 50 LEU A O 5
ATOM 4512 N N . THR A 1 51 ? -5.245 -11.657 -1.698 1.00 0.00 51 THR A N 5
ATOM 4513 C CA . THR A 1 51 ? -6.426 -12.249 -2.316 1.00 0.00 51 THR A CA 5
ATOM 4514 C C . THR A 1 51 ? -6.145 -13.676 -2.792 1.00 0.00 51 THR A C 5
ATOM 4515 O O . THR A 1 51 ? -7.061 -14.492 -2.887 1.00 0.00 51 THR A O 5
ATOM 4526 N N . PHE A 1 52 ? -4.881 -13.976 -3.094 1.00 0.00 52 PHE A N 5
ATOM 4527 C CA . PHE A 1 52 ? -4.508 -15.310 -3.562 1.00 0.00 52 PHE A CA 5
ATOM 4528 C C . PHE A 1 52 ? -4.236 -16.253 -2.379 1.00 0.00 52 PHE A C 5
ATOM 4529 O O . PHE A 1 52 ? -3.272 -17.016 -2.375 1.00 0.00 52 PHE A O 5
ATOM 4546 N N . THR A 1 53 ? -5.113 -16.199 -1.378 1.00 0.00 53 THR A N 5
ATOM 4547 C CA . THR A 1 53 ? -4.996 -17.040 -0.186 1.00 0.00 53 THR A CA 5
ATOM 4548 C C . THR A 1 53 ? -5.979 -16.563 0.878 1.00 0.00 53 THR A C 5
ATOM 4549 O O . THR A 1 53 ? -6.907 -17.283 1.241 1.00 0.00 53 THR A O 5
ATOM 4560 N N . VAL A 1 54 ? -5.762 -15.341 1.362 1.00 0.00 54 VAL A N 5
ATOM 4561 C CA . VAL A 1 54 ? -6.608 -14.731 2.377 1.00 0.00 54 VAL A CA 5
ATOM 4562 C C . VAL A 1 54 ? -6.764 -15.627 3.603 1.00 0.00 54 VAL A C 5
ATOM 4563 O O . VAL A 1 54 ? -6.535 -16.832 3.538 1.00 0.00 54 VAL A O 5
ATOM 4576 N N . THR A 1 55 ? -7.170 -15.022 4.723 1.00 0.00 55 THR A N 5
ATOM 4577 C CA . THR A 1 55 ? -7.363 -15.747 5.977 1.00 0.00 55 THR A CA 5
ATOM 4578 C C . THR A 1 55 ? -6.131 -16.578 6.337 1.00 0.00 55 THR A C 5
ATOM 4579 O O . THR A 1 55 ? -5.311 -16.162 7.152 1.00 0.00 55 THR A O 5
ATOM 4590 N N . GLU A 1 56 ? -6.018 -17.756 5.733 1.00 0.00 56 GLU A N 5
ATOM 4591 C CA . GLU A 1 56 ? -4.893 -18.643 5.994 1.00 0.00 56 GLU A CA 5
ATOM 4592 C C . GLU A 1 56 ? -3.613 -18.092 5.374 1.00 0.00 56 GLU A C 5
ATOM 4593 O O . GLU A 1 56 ? -2.532 -18.656 5.649 1.00 0.00 56 GLU A O 5
ATOM 4606 N N . THR A 1 1 ? 2.057 4.774 13.207 1.00 0.00 1 THR A N 6
ATOM 4607 C CA . THR A 1 1 ? 0.777 5.256 12.621 1.00 0.00 1 THR A CA 6
ATOM 4608 C C . THR A 1 1 ? 1.026 6.284 11.523 1.00 0.00 1 THR A C 6
ATOM 4609 O O . THR A 1 1 ? 2.088 6.904 11.468 1.00 0.00 1 THR A O 6
ATOM 4622 N N . THR A 1 2 ? 0.041 6.458 10.651 1.00 0.00 2 THR A N 6
ATOM 4623 C CA . THR A 1 2 ? 0.151 7.409 9.545 1.00 0.00 2 THR A CA 6
ATOM 4624 C C . THR A 1 2 ? -1.220 7.916 9.132 1.00 0.00 2 THR A C 6
ATOM 4625 O O . THR A 1 2 ? -2.188 7.160 9.072 1.00 0.00 2 THR A O 6
ATOM 4636 N N . TYR A 1 3 ? -1.299 9.209 8.839 1.00 0.00 3 TYR A N 6
ATOM 4637 C CA . TYR A 1 3 ? -2.557 9.821 8.420 1.00 0.00 3 TYR A CA 6
ATOM 4638 C C . TYR A 1 3 ? -2.839 9.559 6.949 1.00 0.00 3 TYR A C 6
ATOM 4639 O O . TYR A 1 3 ? -3.978 9.670 6.497 1.00 0.00 3 TYR A O 6
ATOM 4657 N N . LYS A 1 4 ? -1.798 9.203 6.200 1.00 0.00 4 LYS A N 6
ATOM 4658 C CA . LYS A 1 4 ? -1.936 8.917 4.775 1.00 0.00 4 LYS A CA 6
ATOM 4659 C C . LYS A 1 4 ? -2.260 10.194 3.998 1.00 0.00 4 LYS A C 6
ATOM 4660 O O . LYS A 1 4 ? -3.308 10.300 3.357 1.00 0.00 4 LYS A O 6
ATOM 4679 N N . LEU A 1 5 ? -1.352 11.158 4.063 1.00 0.00 5 LEU A N 6
ATOM 4680 C CA . LEU A 1 5 ? -1.538 12.430 3.368 1.00 0.00 5 LEU A CA 6
ATOM 4681 C C . LEU A 1 5 ? -0.693 12.479 2.100 1.00 0.00 5 LEU A C 6
ATOM 4682 O O . LEU A 1 5 ? 0.366 13.106 2.072 1.00 0.00 5 LEU A O 6
ATOM 4698 N N . ILE A 1 6 ? -1.170 11.817 1.050 1.00 0.00 6 ILE A N 6
ATOM 4699 C CA . ILE A 1 6 ? -0.460 11.795 -0.224 1.00 0.00 6 ILE A CA 6
ATOM 4700 C C . ILE A 1 6 ? 0.870 11.049 -0.091 1.00 0.00 6 ILE A C 6
ATOM 4701 O O . ILE A 1 6 ? 1.738 11.455 0.681 1.00 0.00 6 ILE A O 6
ATOM 4717 N N . LEU A 1 7 ? 1.017 9.972 -0.854 1.00 0.00 7 LEU A N 6
ATOM 4718 C CA . LEU A 1 7 ? 2.238 9.178 -0.827 1.00 0.00 7 LEU A CA 6
ATOM 4719 C C . LEU A 1 7 ? 2.450 8.549 0.549 1.00 0.00 7 LEU A C 6
ATOM 4720 O O . LEU A 1 7 ? 2.624 9.253 1.544 1.00 0.00 7 LEU A O 6
ATOM 4736 N N . ASN A 1 8 ? 2.437 7.218 0.595 1.00 0.00 8 ASN A N 6
ATOM 4737 C CA . ASN A 1 8 ? 2.628 6.497 1.842 1.00 0.00 8 ASN A CA 6
ATOM 4738 C C . ASN A 1 8 ? 2.836 5.008 1.575 1.00 0.00 8 ASN A C 6
ATOM 4739 O O . ASN A 1 8 ? 2.088 4.165 2.069 1.00 0.00 8 ASN A O 6
ATOM 4750 N N . LEU A 1 9 ? 3.857 4.695 0.785 1.00 0.00 9 LEU A N 6
ATOM 4751 C CA . LEU A 1 9 ? 4.167 3.310 0.445 1.00 0.00 9 LEU A CA 6
ATOM 4752 C C . LEU A 1 9 ? 4.869 2.608 1.602 1.00 0.00 9 LEU A C 6
ATOM 4753 O O . LEU A 1 9 ? 4.700 1.406 1.806 1.00 0.00 9 LEU A O 6
ATOM 4769 N N . LYS A 1 10 ? 5.656 3.367 2.358 1.00 0.00 10 LYS A N 6
ATOM 4770 C CA . LYS A 1 10 ? 6.385 2.822 3.497 1.00 0.00 10 LYS A CA 6
ATOM 4771 C C . LYS A 1 10 ? 5.448 2.036 4.406 1.00 0.00 10 LYS A C 6
ATOM 4772 O O . LYS A 1 10 ? 5.821 1.001 4.956 1.00 0.00 10 LYS A O 6
ATOM 4791 N N . GLN A 1 11 ? 4.228 2.536 4.549 1.00 0.00 11 GLN A N 6
ATOM 4792 C CA . GLN A 1 11 ? 3.228 1.886 5.382 1.00 0.00 11 GLN A CA 6
ATOM 4793 C C . GLN A 1 11 ? 2.417 0.888 4.569 1.00 0.00 11 GLN A C 6
ATOM 4794 O O . GLN A 1 11 ? 1.935 -0.115 5.096 1.00 0.00 11 GLN A O 6
ATOM 4808 N N . ALA A 1 12 ? 2.277 1.161 3.279 1.00 0.00 12 ALA A N 6
ATOM 4809 C CA . ALA A 1 12 ? 1.539 0.280 2.393 1.00 0.00 12 ALA A CA 6
ATOM 4810 C C . ALA A 1 12 ? 2.220 -1.080 2.318 1.00 0.00 12 ALA A C 6
ATOM 4811 O O . ALA A 1 12 ? 1.559 -2.116 2.275 1.00 0.00 12 ALA A O 6
ATOM 4818 N N . LYS A 1 13 ? 3.551 -1.063 2.311 1.00 0.00 13 LYS A N 6
ATOM 4819 C CA . LYS A 1 13 ? 4.325 -2.297 2.248 1.00 0.00 13 LYS A CA 6
ATOM 4820 C C . LYS A 1 13 ? 4.532 -2.887 3.642 1.00 0.00 13 LYS A C 6
ATOM 4821 O O . LYS A 1 13 ? 4.527 -4.105 3.808 1.00 0.00 13 LYS A O 6
ATOM 4840 N N . GLU A 1 14 ? 4.693 -2.025 4.649 1.00 0.00 14 GLU A N 6
ATOM 4841 C CA . GLU A 1 14 ? 4.876 -2.499 6.019 1.00 0.00 14 GLU A CA 6
ATOM 4842 C C . GLU A 1 14 ? 3.666 -3.334 6.428 1.00 0.00 14 GLU A C 6
ATOM 4843 O O . GLU A 1 14 ? 3.794 -4.424 6.995 1.00 0.00 14 GLU A O 6
ATOM 4855 N N . GLU A 1 15 ? 2.486 -2.830 6.092 1.00 0.00 15 GLU A N 6
ATOM 4856 C CA . GLU A 1 15 ? 1.251 -3.536 6.377 1.00 0.00 15 GLU A CA 6
ATOM 4857 C C . GLU A 1 15 ? 1.155 -4.749 5.469 1.00 0.00 15 GLU A C 6
ATOM 4858 O O . GLU A 1 15 ? 0.578 -5.775 5.831 1.00 0.00 15 GLU A O 6
ATOM 4870 N N . ALA A 1 16 ? 1.730 -4.612 4.278 1.00 0.00 16 ALA A N 6
ATOM 4871 C CA . ALA A 1 16 ? 1.719 -5.677 3.298 1.00 0.00 16 ALA A CA 6
ATOM 4872 C C . ALA A 1 16 ? 2.617 -6.830 3.724 1.00 0.00 16 ALA A C 6
ATOM 4873 O O . ALA A 1 16 ? 2.245 -7.997 3.584 1.00 0.00 16 ALA A O 6
ATOM 4880 N N . ILE A 1 17 ? 3.797 -6.513 4.260 1.00 0.00 17 ILE A N 6
ATOM 4881 C CA . ILE A 1 17 ? 4.712 -7.552 4.709 1.00 0.00 17 ILE A CA 6
ATOM 4882 C C . ILE A 1 17 ? 4.040 -8.381 5.788 1.00 0.00 17 ILE A C 6
ATOM 4883 O O . ILE A 1 17 ? 4.206 -9.598 5.849 1.00 0.00 17 ILE A O 6
ATOM 4899 N N . LYS A 1 18 ? 3.235 -7.715 6.607 1.00 0.00 18 LYS A N 6
ATOM 4900 C CA . LYS A 1 18 ? 2.488 -8.396 7.651 1.00 0.00 18 LYS A CA 6
ATOM 4901 C C . LYS A 1 18 ? 1.390 -9.238 7.007 1.00 0.00 18 LYS A C 6
ATOM 4902 O O . LYS A 1 18 ? 1.024 -10.301 7.505 1.00 0.00 18 LYS A O 6
ATOM 4921 N N . GLU A 1 19 ? 0.877 -8.737 5.885 1.00 0.00 19 GLU A N 6
ATOM 4922 C CA . GLU A 1 19 ? -0.178 -9.414 5.137 1.00 0.00 19 GLU A CA 6
ATOM 4923 C C . GLU A 1 19 ? 0.300 -10.762 4.602 1.00 0.00 19 GLU A C 6
ATOM 4924 O O . GLU A 1 19 ? -0.345 -11.786 4.816 1.00 0.00 19 GLU A O 6
ATOM 4936 N N . LEU A 1 20 ? 1.428 -10.752 3.901 1.00 0.00 20 LEU A N 6
ATOM 4937 C CA . LEU A 1 20 ? 1.979 -11.978 3.328 1.00 0.00 20 LEU A CA 6
ATOM 4938 C C . LEU A 1 20 ? 2.676 -12.820 4.393 1.00 0.00 20 LEU A C 6
ATOM 4939 O O . LEU A 1 20 ? 2.628 -14.049 4.351 1.00 0.00 20 LEU A O 6
ATOM 4955 N N . VAL A 1 21 ? 3.317 -12.159 5.353 1.00 0.00 21 VAL A N 6
ATOM 4956 C CA . VAL A 1 21 ? 4.008 -12.864 6.424 1.00 0.00 21 VAL A CA 6
ATOM 4957 C C . VAL A 1 21 ? 3.010 -13.625 7.285 1.00 0.00 21 VAL A C 6
ATOM 4958 O O . VAL A 1 21 ? 3.327 -14.678 7.839 1.00 0.00 21 VAL A O 6
ATOM 4971 N N . ASP A 1 22 ? 1.803 -13.088 7.391 1.00 0.00 22 ASP A N 6
ATOM 4972 C CA . ASP A 1 22 ? 0.763 -13.723 8.180 1.00 0.00 22 ASP A CA 6
ATOM 4973 C C . ASP A 1 22 ? -0.067 -14.669 7.317 1.00 0.00 22 ASP A C 6
ATOM 4974 O O . ASP A 1 22 ? -0.544 -15.699 7.790 1.00 0.00 22 ASP A O 6
ATOM 4983 N N . ALA A 1 23 ? -0.235 -14.311 6.047 1.00 0.00 23 ALA A N 6
ATOM 4984 C CA . ALA A 1 23 ? -1.007 -15.136 5.123 1.00 0.00 23 ALA A CA 6
ATOM 4985 C C . ALA A 1 23 ? -0.156 -16.257 4.527 1.00 0.00 23 ALA A C 6
ATOM 4986 O O . ALA A 1 23 ? -0.689 -17.211 3.960 1.00 0.00 23 ALA A O 6
ATOM 4993 N N . GLY A 1 24 ? 1.165 -16.146 4.667 1.00 0.00 24 GLY A N 6
ATOM 4994 C CA . GLY A 1 24 ? 2.063 -17.164 4.146 1.00 0.00 24 GLY A CA 6
ATOM 4995 C C . GLY A 1 24 ? 1.860 -17.431 2.660 1.00 0.00 24 GLY A C 6
ATOM 4996 O O . GLY A 1 24 ? 0.827 -17.966 2.261 1.00 0.00 24 GLY A O 6
ATOM 5000 N N . ILE A 1 25 ? 2.848 -17.074 1.836 1.00 0.00 25 ILE A N 6
ATOM 5001 C CA . ILE A 1 25 ? 2.756 -17.298 0.390 1.00 0.00 25 ILE A CA 6
ATOM 5002 C C . ILE A 1 25 ? 4.019 -16.832 -0.327 1.00 0.00 25 ILE A C 6
ATOM 5003 O O . ILE A 1 25 ? 5.004 -16.456 0.308 1.00 0.00 25 ILE A O 6
ATOM 5019 N N . ALA A 1 26 ? 3.983 -16.872 -1.660 1.00 0.00 26 ALA A N 6
ATOM 5020 C CA . ALA A 1 26 ? 5.121 -16.469 -2.484 1.00 0.00 26 ALA A CA 6
ATOM 5021 C C . ALA A 1 26 ? 5.758 -15.182 -1.979 1.00 0.00 26 ALA A C 6
ATOM 5022 O O . ALA A 1 26 ? 5.327 -14.084 -2.333 1.00 0.00 26 ALA A O 6
ATOM 5029 N N . GLU A 1 27 ? 6.795 -15.322 -1.159 1.00 0.00 27 GLU A N 6
ATOM 5030 C CA . GLU A 1 27 ? 7.498 -14.165 -0.620 1.00 0.00 27 GLU A CA 6
ATOM 5031 C C . GLU A 1 27 ? 7.884 -13.203 -1.741 1.00 0.00 27 GLU A C 6
ATOM 5032 O O . GLU A 1 27 ? 8.012 -12.000 -1.524 1.00 0.00 27 GLU A O 6
ATOM 5044 N N . LYS A 1 28 ? 8.051 -13.747 -2.943 1.00 0.00 28 LYS A N 6
ATOM 5045 C CA . LYS A 1 28 ? 8.401 -12.947 -4.114 1.00 0.00 28 LYS A CA 6
ATOM 5046 C C . LYS A 1 28 ? 7.516 -11.702 -4.187 1.00 0.00 28 LYS A C 6
ATOM 5047 O O . LYS A 1 28 ? 7.998 -10.581 -4.397 1.00 0.00 28 LYS A O 6
ATOM 5066 N N . TYR A 1 29 ? 6.217 -11.902 -3.996 1.00 0.00 29 TYR A N 6
ATOM 5067 C CA . TYR A 1 29 ? 5.278 -10.795 -4.029 1.00 0.00 29 TYR A CA 6
ATOM 5068 C C . TYR A 1 29 ? 5.607 -9.807 -2.917 1.00 0.00 29 TYR A C 6
ATOM 5069 O O . TYR A 1 29 ? 5.432 -8.593 -3.062 1.00 0.00 29 TYR A O 6
ATOM 5087 N N . ILE A 1 30 ? 6.120 -10.336 -1.812 1.00 0.00 30 ILE A N 6
ATOM 5088 C CA . ILE A 1 30 ? 6.513 -9.506 -0.688 1.00 0.00 30 ILE A CA 6
ATOM 5089 C C . ILE A 1 30 ? 7.600 -8.528 -1.127 1.00 0.00 30 ILE A C 6
ATOM 5090 O O . ILE A 1 30 ? 7.750 -7.452 -0.556 1.00 0.00 30 ILE A O 6
ATOM 5106 N N . LYS A 1 31 ? 8.350 -8.918 -2.158 1.00 0.00 31 LYS A N 6
ATOM 5107 C CA . LYS A 1 31 ? 9.413 -8.075 -2.683 1.00 0.00 31 LYS A CA 6
ATOM 5108 C C . LYS A 1 31 ? 8.834 -6.940 -3.519 1.00 0.00 31 LYS A C 6
ATOM 5109 O O . LYS A 1 31 ? 9.342 -5.821 -3.484 1.00 0.00 31 LYS A O 6
ATOM 5128 N N . LEU A 1 32 ? 7.757 -7.217 -4.261 1.00 0.00 32 LEU A N 6
ATOM 5129 C CA . LEU A 1 32 ? 7.131 -6.173 -5.079 1.00 0.00 32 LEU A CA 6
ATOM 5130 C C . LEU A 1 32 ? 6.673 -5.028 -4.189 1.00 0.00 32 LEU A C 6
ATOM 5131 O O . LEU A 1 32 ? 6.712 -3.861 -4.583 1.00 0.00 32 LEU A O 6
ATOM 5147 N N . ILE A 1 33 ? 6.248 -5.376 -2.982 1.00 0.00 33 ILE A N 6
ATOM 5148 C CA . ILE A 1 33 ? 5.786 -4.383 -2.016 1.00 0.00 33 ILE A CA 6
ATOM 5149 C C . ILE A 1 33 ? 6.928 -3.919 -1.124 1.00 0.00 33 ILE A C 6
ATOM 5150 O O . ILE A 1 33 ? 7.097 -2.724 -0.885 1.00 0.00 33 ILE A O 6
ATOM 5166 N N . ALA A 1 34 ? 7.709 -4.874 -0.633 1.00 0.00 34 ALA A N 6
ATOM 5167 C CA . ALA A 1 34 ? 8.832 -4.563 0.235 1.00 0.00 34 ALA A CA 6
ATOM 5168 C C . ALA A 1 34 ? 9.827 -3.652 -0.474 1.00 0.00 34 ALA A C 6
ATOM 5169 O O . ALA A 1 34 ? 10.517 -2.854 0.161 1.00 0.00 34 ALA A O 6
ATOM 5176 N N . ASN A 1 35 ? 9.891 -3.777 -1.797 1.00 0.00 35 ASN A N 6
ATOM 5177 C CA . ASN A 1 35 ? 10.798 -2.965 -2.599 1.00 0.00 35 ASN A CA 6
ATOM 5178 C C . ASN A 1 35 ? 10.146 -1.637 -2.990 1.00 0.00 35 ASN A C 6
ATOM 5179 O O . ASN A 1 35 ? 10.820 -0.721 -3.460 1.00 0.00 35 ASN A O 6
ATOM 5190 N N . ALA A 1 36 ? 8.832 -1.536 -2.789 1.00 0.00 36 ALA A N 6
ATOM 5191 C CA . ALA A 1 36 ? 8.102 -0.315 -3.117 1.00 0.00 36 ALA A CA 6
ATOM 5192 C C . ALA A 1 36 ? 8.241 0.027 -4.604 1.00 0.00 36 ALA A C 6
ATOM 5193 O O . ALA A 1 36 ? 8.090 -0.849 -5.456 1.00 0.00 36 ALA A O 6
ATOM 5200 N N . LYS A 1 37 ? 8.518 1.304 -4.914 1.00 0.00 37 LYS A N 6
ATOM 5201 C CA . LYS A 1 37 ? 8.671 1.771 -6.297 1.00 0.00 37 LYS A CA 6
ATOM 5202 C C . LYS A 1 37 ? 7.344 2.297 -6.834 1.00 0.00 37 LYS A C 6
ATOM 5203 O O . LYS A 1 37 ? 7.302 3.316 -7.523 1.00 0.00 37 LYS A O 6
ATOM 5222 N N . THR A 1 38 ? 6.264 1.598 -6.507 1.00 0.00 38 THR A N 6
ATOM 5223 C CA . THR A 1 38 ? 4.933 1.996 -6.944 1.00 0.00 38 THR A CA 6
ATOM 5224 C C . THR A 1 38 ? 3.974 2.021 -5.759 1.00 0.00 38 THR A C 6
ATOM 5225 O O . THR A 1 38 ? 3.240 1.062 -5.526 1.00 0.00 38 THR A O 6
ATOM 5236 N N . VAL A 1 39 ? 3.996 3.123 -5.009 1.00 0.00 39 VAL A N 6
ATOM 5237 C CA . VAL A 1 39 ? 3.131 3.275 -3.835 1.00 0.00 39 VAL A CA 6
ATOM 5238 C C . VAL A 1 39 ? 1.720 2.755 -4.100 1.00 0.00 39 VAL A C 6
ATOM 5239 O O . VAL A 1 39 ? 1.183 1.971 -3.314 1.00 0.00 39 VAL A O 6
ATOM 5252 N N . GLU A 1 40 ? 1.129 3.175 -5.216 1.00 0.00 40 GLU A N 6
ATOM 5253 C CA . GLU A 1 40 ? -0.212 2.723 -5.571 1.00 0.00 40 GLU A CA 6
ATOM 5254 C C . GLU A 1 40 ? -0.228 1.205 -5.678 1.00 0.00 40 GLU A C 6
ATOM 5255 O O . GLU A 1 40 ? -1.153 0.548 -5.203 1.00 0.00 40 GLU A O 6
ATOM 5267 N N . GLY A 1 41 ? 0.818 0.653 -6.284 1.00 0.00 41 GLY A N 6
ATOM 5268 C CA . GLY A 1 41 ? 0.918 -0.785 -6.418 1.00 0.00 41 GLY A CA 6
ATOM 5269 C C . GLY A 1 41 ? 1.148 -1.464 -5.084 1.00 0.00 41 GLY A C 6
ATOM 5270 O O . GLY A 1 41 ? 0.470 -2.429 -4.756 1.00 0.00 41 GLY A O 6
ATOM 5274 N N . VAL A 1 42 ? 2.098 -0.951 -4.301 1.00 0.00 42 VAL A N 6
ATOM 5275 C CA . VAL A 1 42 ? 2.392 -1.518 -2.985 1.00 0.00 42 VAL A CA 6
ATOM 5276 C C . VAL A 1 42 ? 1.098 -1.851 -2.245 1.00 0.00 42 VAL A C 6
ATOM 5277 O O . VAL A 1 42 ? 0.982 -2.895 -1.600 1.00 0.00 42 VAL A O 6
ATOM 5290 N N . TRP A 1 43 ? 0.121 -0.957 -2.362 1.00 0.00 43 TRP A N 6
ATOM 5291 C CA . TRP A 1 43 ? -1.173 -1.152 -1.721 1.00 0.00 43 TRP A CA 6
ATOM 5292 C C . TRP A 1 43 ? -2.046 -2.118 -2.521 1.00 0.00 43 TRP A C 6
ATOM 5293 O O . TRP A 1 43 ? -2.840 -2.867 -1.949 1.00 0.00 43 TRP A O 6
ATOM 5314 N N . THR A 1 44 ? -1.899 -2.102 -3.847 1.00 0.00 44 THR A N 6
ATOM 5315 C CA . THR A 1 44 ? -2.686 -2.986 -4.705 1.00 0.00 44 THR A CA 6
ATOM 5316 C C . THR A 1 44 ? -2.100 -4.394 -4.724 1.00 0.00 44 THR A C 6
ATOM 5317 O O . THR A 1 44 ? -2.810 -5.379 -4.521 1.00 0.00 44 THR A O 6
ATOM 5328 N N . LEU A 1 45 ? -0.797 -4.477 -4.959 1.00 0.00 45 LEU A N 6
ATOM 5329 C CA . LEU A 1 45 ? -0.096 -5.753 -4.995 1.00 0.00 45 LEU A CA 6
ATOM 5330 C C . LEU A 1 45 ? -0.299 -6.496 -3.684 1.00 0.00 45 LEU A C 6
ATOM 5331 O O . LEU A 1 45 ? -0.402 -7.720 -3.662 1.00 0.00 45 LEU A O 6
ATOM 5346 N N . LYS A 1 46 ? -0.366 -5.737 -2.594 1.00 0.00 46 LYS A N 6
ATOM 5347 C CA . LYS A 1 46 ? -0.572 -6.311 -1.273 1.00 0.00 46 LYS A CA 6
ATOM 5348 C C . LYS A 1 46 ? -1.980 -6.890 -1.158 1.00 0.00 46 LYS A C 6
ATOM 5349 O O . LYS A 1 46 ? -2.157 -8.083 -0.920 1.00 0.00 46 LYS A O 6
ATOM 5368 N N . ASP A 1 47 ? -2.977 -6.032 -1.329 1.00 0.00 47 ASP A N 6
ATOM 5369 C CA . ASP A 1 47 ? -4.368 -6.462 -1.250 1.00 0.00 47 ASP A CA 6
ATOM 5370 C C . ASP A 1 47 ? -4.644 -7.560 -2.271 1.00 0.00 47 ASP A C 6
ATOM 5371 O O . ASP A 1 47 ? -5.463 -8.452 -2.041 1.00 0.00 47 ASP A O 6
ATOM 5380 N N . GLU A 1 48 ? -3.949 -7.488 -3.401 1.00 0.00 48 GLU A N 6
ATOM 5381 C CA . GLU A 1 48 ? -4.108 -8.471 -4.463 1.00 0.00 48 GLU A CA 6
ATOM 5382 C C . GLU A 1 48 ? -3.402 -9.777 -4.112 1.00 0.00 48 GLU A C 6
ATOM 5383 O O . GLU A 1 48 ? -4.010 -10.851 -4.146 1.00 0.00 48 GLU A O 6
ATOM 5395 N N . ILE A 1 49 ? -2.115 -9.688 -3.774 1.00 0.00 49 ILE A N 6
ATOM 5396 C CA . ILE A 1 49 ? -1.354 -10.881 -3.427 1.00 0.00 49 ILE A CA 6
ATOM 5397 C C . ILE A 1 49 ? -1.997 -11.628 -2.267 1.00 0.00 49 ILE A C 6
ATOM 5398 O O . ILE A 1 49 ? -1.812 -12.831 -2.122 1.00 0.00 49 ILE A O 6
ATOM 5414 N N . LEU A 1 50 ? -2.768 -10.919 -1.451 1.00 0.00 50 LEU A N 6
ATOM 5415 C CA . LEU A 1 50 ? -3.444 -11.555 -0.331 1.00 0.00 50 LEU A CA 6
ATOM 5416 C C . LEU A 1 50 ? -4.687 -12.277 -0.834 1.00 0.00 50 LEU A C 6
ATOM 5417 O O . LEU A 1 50 ? -5.039 -13.350 -0.348 1.00 0.00 50 LEU A O 6
ATOM 5433 N N . THR A 1 51 ? -5.339 -11.681 -1.830 1.00 0.00 51 THR A N 6
ATOM 5434 C CA . THR A 1 51 ? -6.532 -12.270 -2.424 1.00 0.00 51 THR A CA 6
ATOM 5435 C C . THR A 1 51 ? -6.230 -13.653 -3.005 1.00 0.00 51 THR A C 6
ATOM 5436 O O . THR A 1 51 ? -7.123 -14.492 -3.120 1.00 0.00 51 THR A O 6
ATOM 5447 N N . PHE A 1 52 ? -4.968 -13.887 -3.369 1.00 0.00 52 PHE A N 6
ATOM 5448 C CA . PHE A 1 52 ? -4.561 -15.170 -3.936 1.00 0.00 52 PHE A CA 6
ATOM 5449 C C . PHE A 1 52 ? -4.142 -16.150 -2.835 1.00 0.00 52 PHE A C 6
ATOM 5450 O O . PHE A 1 52 ? -3.475 -17.151 -3.099 1.00 0.00 52 PHE A O 6
ATOM 5467 N N . THR A 1 53 ? -4.543 -15.861 -1.601 1.00 0.00 53 THR A N 6
ATOM 5468 C CA . THR A 1 53 ? -4.204 -16.723 -0.473 1.00 0.00 53 THR A CA 6
ATOM 5469 C C . THR A 1 53 ? -5.299 -16.702 0.592 1.00 0.00 53 THR A C 6
ATOM 5470 O O . THR A 1 53 ? -5.053 -16.370 1.751 1.00 0.00 53 THR A O 6
ATOM 5481 N N . VAL A 1 54 ? -6.509 -17.076 0.189 1.00 0.00 54 VAL A N 6
ATOM 5482 C CA . VAL A 1 54 ? -7.636 -17.111 1.105 1.00 0.00 54 VAL A CA 6
ATOM 5483 C C . VAL A 1 54 ? -8.665 -18.158 0.680 1.00 0.00 54 VAL A C 6
ATOM 5484 O O . VAL A 1 54 ? -8.905 -18.359 -0.511 1.00 0.00 54 VAL A O 6
ATOM 5497 N N . THR A 1 55 ? -9.258 -18.824 1.659 1.00 0.00 55 THR A N 6
ATOM 5498 C CA . THR A 1 55 ? -10.256 -19.854 1.387 1.00 0.00 55 THR A CA 6
ATOM 5499 C C . THR A 1 55 ? -11.461 -19.268 0.655 1.00 0.00 55 THR A C 6
ATOM 5500 O O . THR A 1 55 ? -11.690 -19.559 -0.518 1.00 0.00 55 THR A O 6
ATOM 5511 N N . GLU A 1 56 ? -12.237 -18.444 1.359 1.00 0.00 56 GLU A N 6
ATOM 5512 C CA . GLU A 1 56 ? -13.408 -17.816 0.772 1.00 0.00 56 GLU A CA 6
ATOM 5513 C C . GLU A 1 56 ? -13.050 -16.509 0.079 1.00 0.00 56 GLU A C 6
ATOM 5514 O O . GLU A 1 56 ? -13.950 -15.891 -0.527 1.00 0.00 56 GLU A O 6
ATOM 5527 N N . THR A 1 1 ? 7.168 25.438 -2.499 1.00 0.00 1 THR A N 7
ATOM 5528 C CA . THR A 1 1 ? 6.445 24.137 -2.450 1.00 0.00 1 THR A CA 7
ATOM 5529 C C . THR A 1 1 ? 7.086 23.112 -3.381 1.00 0.00 1 THR A C 7
ATOM 5530 O O . THR A 1 1 ? 8.004 23.434 -4.131 1.00 0.00 1 THR A O 7
ATOM 5543 N N . THR A 1 2 ? 6.599 21.876 -3.314 1.00 0.00 2 THR A N 7
ATOM 5544 C CA . THR A 1 2 ? 7.123 20.806 -4.157 1.00 0.00 2 THR A CA 7
ATOM 5545 C C . THR A 1 2 ? 6.021 20.183 -4.995 1.00 0.00 2 THR A C 7
ATOM 5546 O O . THR A 1 2 ? 6.197 19.959 -6.195 1.00 0.00 2 THR A O 7
ATOM 5557 N N . TYR A 1 3 ? 4.881 19.913 -4.367 1.00 0.00 3 TYR A N 7
ATOM 5558 C CA . TYR A 1 3 ? 3.749 19.313 -5.061 1.00 0.00 3 TYR A CA 7
ATOM 5559 C C . TYR A 1 3 ? 4.106 17.934 -5.606 1.00 0.00 3 TYR A C 7
ATOM 5560 O O . TYR A 1 3 ? 3.410 17.402 -6.471 1.00 0.00 3 TYR A O 7
ATOM 5578 N N . LYS A 1 4 ? 5.193 17.354 -5.093 1.00 0.00 4 LYS A N 7
ATOM 5579 C CA . LYS A 1 4 ? 5.635 16.035 -5.532 1.00 0.00 4 LYS A CA 7
ATOM 5580 C C . LYS A 1 4 ? 6.760 15.520 -4.645 1.00 0.00 4 LYS A C 7
ATOM 5581 O O . LYS A 1 4 ? 7.933 15.811 -4.873 1.00 0.00 4 LYS A O 7
ATOM 5600 N N . LEU A 1 5 ? 6.393 14.747 -3.627 1.00 0.00 5 LEU A N 7
ATOM 5601 C CA . LEU A 1 5 ? 7.373 14.188 -2.704 1.00 0.00 5 LEU A CA 7
ATOM 5602 C C . LEU A 1 5 ? 7.150 12.687 -2.507 1.00 0.00 5 LEU A C 7
ATOM 5603 O O . LEU A 1 5 ? 7.980 11.875 -2.904 1.00 0.00 5 LEU A O 7
ATOM 5619 N N . ILE A 1 6 ? 6.022 12.338 -1.897 1.00 0.00 6 ILE A N 7
ATOM 5620 C CA . ILE A 1 6 ? 5.688 10.944 -1.654 1.00 0.00 6 ILE A CA 7
ATOM 5621 C C . ILE A 1 6 ? 4.323 10.812 -0.981 1.00 0.00 6 ILE A C 7
ATOM 5622 O O . ILE A 1 6 ? 3.830 11.759 -0.369 1.00 0.00 6 ILE A O 7
ATOM 5638 N N . LEU A 1 7 ? 3.717 9.635 -1.103 1.00 0.00 7 LEU A N 7
ATOM 5639 C CA . LEU A 1 7 ? 2.407 9.392 -0.513 1.00 0.00 7 LEU A CA 7
ATOM 5640 C C . LEU A 1 7 ? 2.543 8.687 0.835 1.00 0.00 7 LEU A C 7
ATOM 5641 O O . LEU A 1 7 ? 2.513 9.331 1.885 1.00 0.00 7 LEU A O 7
ATOM 5657 N N . ASN A 1 8 ? 2.692 7.365 0.804 1.00 0.00 8 ASN A N 7
ATOM 5658 C CA . ASN A 1 8 ? 2.832 6.580 2.027 1.00 0.00 8 ASN A CA 7
ATOM 5659 C C . ASN A 1 8 ? 3.001 5.098 1.710 1.00 0.00 8 ASN A C 7
ATOM 5660 O O . ASN A 1 8 ? 2.298 4.249 2.258 1.00 0.00 8 ASN A O 7
ATOM 5671 N N . LEU A 1 9 ? 3.941 4.790 0.821 1.00 0.00 9 LEU A N 7
ATOM 5672 C CA . LEU A 1 9 ? 4.203 3.408 0.433 1.00 0.00 9 LEU A CA 7
ATOM 5673 C C . LEU A 1 9 ? 4.941 2.660 1.538 1.00 0.00 9 LEU A C 7
ATOM 5674 O O . LEU A 1 9 ? 4.756 1.458 1.719 1.00 0.00 9 LEU A O 7
ATOM 5690 N N . LYS A 1 10 ? 5.779 3.384 2.275 1.00 0.00 10 LYS A N 7
ATOM 5691 C CA . LYS A 1 10 ? 6.549 2.795 3.363 1.00 0.00 10 LYS A CA 7
ATOM 5692 C C . LYS A 1 10 ? 5.640 2.019 4.309 1.00 0.00 10 LYS A C 7
ATOM 5693 O O . LYS A 1 10 ? 6.005 0.955 4.805 1.00 0.00 10 LYS A O 7
ATOM 5712 N N . GLN A 1 11 ? 4.452 2.560 4.544 1.00 0.00 11 GLN A N 7
ATOM 5713 C CA . GLN A 1 11 ? 3.483 1.922 5.422 1.00 0.00 11 GLN A CA 7
ATOM 5714 C C . GLN A 1 11 ? 2.607 0.950 4.644 1.00 0.00 11 GLN A C 7
ATOM 5715 O O . GLN A 1 11 ? 2.129 -0.046 5.187 1.00 0.00 11 GLN A O 7
ATOM 5729 N N . ALA A 1 12 ? 2.407 1.239 3.365 1.00 0.00 12 ALA A N 7
ATOM 5730 C CA . ALA A 1 12 ? 1.599 0.384 2.511 1.00 0.00 12 ALA A CA 7
ATOM 5731 C C . ALA A 1 12 ? 2.246 -0.985 2.376 1.00 0.00 12 ALA A C 7
ATOM 5732 O O . ALA A 1 12 ? 1.560 -2.008 2.340 1.00 0.00 12 ALA A O 7
ATOM 5739 N N . LYS A 1 13 ? 3.574 -1.000 2.314 1.00 0.00 13 LYS A N 7
ATOM 5740 C CA . LYS A 1 13 ? 4.311 -2.251 2.194 1.00 0.00 13 LYS A CA 7
ATOM 5741 C C . LYS A 1 13 ? 4.548 -2.872 3.566 1.00 0.00 13 LYS A C 7
ATOM 5742 O O . LYS A 1 13 ? 4.470 -4.088 3.720 1.00 0.00 13 LYS A O 7
ATOM 5761 N N . GLU A 1 14 ? 4.818 -2.036 4.571 1.00 0.00 14 GLU A N 7
ATOM 5762 C CA . GLU A 1 14 ? 5.040 -2.536 5.924 1.00 0.00 14 GLU A CA 7
ATOM 5763 C C . GLU A 1 14 ? 3.823 -3.341 6.372 1.00 0.00 14 GLU A C 7
ATOM 5764 O O . GLU A 1 14 ? 3.947 -4.463 6.872 1.00 0.00 14 GLU A O 7
ATOM 5776 N N . GLU A 1 15 ? 2.644 -2.773 6.145 1.00 0.00 15 GLU A N 7
ATOM 5777 C CA . GLU A 1 15 ? 1.403 -3.446 6.480 1.00 0.00 15 GLU A CA 7
ATOM 5778 C C . GLU A 1 15 ? 1.252 -4.665 5.590 1.00 0.00 15 GLU A C 7
ATOM 5779 O O . GLU A 1 15 ? 0.758 -5.710 6.015 1.00 0.00 15 GLU A O 7
ATOM 5791 N N . ALA A 1 16 ? 1.699 -4.516 4.348 1.00 0.00 16 ALA A N 7
ATOM 5792 C CA . ALA A 1 16 ? 1.636 -5.595 3.385 1.00 0.00 16 ALA A CA 7
ATOM 5793 C C . ALA A 1 16 ? 2.515 -6.751 3.834 1.00 0.00 16 ALA A C 7
ATOM 5794 O O . ALA A 1 16 ? 2.134 -7.916 3.713 1.00 0.00 16 ALA A O 7
ATOM 5801 N N . ILE A 1 17 ? 3.685 -6.424 4.381 1.00 0.00 17 ILE A N 7
ATOM 5802 C CA . ILE A 1 17 ? 4.596 -7.446 4.876 1.00 0.00 17 ILE A CA 7
ATOM 5803 C C . ILE A 1 17 ? 3.855 -8.331 5.866 1.00 0.00 17 ILE A C 7
ATOM 5804 O O . ILE A 1 17 ? 3.906 -9.557 5.783 1.00 0.00 17 ILE A O 7
ATOM 5820 N N . LYS A 1 18 ? 3.135 -7.692 6.784 1.00 0.00 18 LYS A N 7
ATOM 5821 C CA . LYS A 1 18 ? 2.348 -8.418 7.771 1.00 0.00 18 LYS A CA 7
ATOM 5822 C C . LYS A 1 18 ? 1.280 -9.250 7.067 1.00 0.00 18 LYS A C 7
ATOM 5823 O O . LYS A 1 18 ? 0.925 -10.339 7.516 1.00 0.00 18 LYS A O 7
ATOM 5842 N N . GLU A 1 19 ? 0.781 -8.725 5.950 1.00 0.00 19 GLU A N 7
ATOM 5843 C CA . GLU A 1 19 ? -0.240 -9.407 5.161 1.00 0.00 19 GLU A CA 7
ATOM 5844 C C . GLU A 1 19 ? 0.287 -10.736 4.636 1.00 0.00 19 GLU A C 7
ATOM 5845 O O . GLU A 1 19 ? -0.341 -11.778 4.818 1.00 0.00 19 GLU A O 7
ATOM 5857 N N . LEU A 1 20 ? 1.439 -10.691 3.979 1.00 0.00 20 LEU A N 7
ATOM 5858 C CA . LEU A 1 20 ? 2.042 -11.897 3.426 1.00 0.00 20 LEU A CA 7
ATOM 5859 C C . LEU A 1 20 ? 2.706 -12.726 4.521 1.00 0.00 20 LEU A C 7
ATOM 5860 O O . LEU A 1 20 ? 2.700 -13.957 4.467 1.00 0.00 20 LEU A O 7
ATOM 5876 N N . VAL A 1 21 ? 3.270 -12.051 5.520 1.00 0.00 21 VAL A N 7
ATOM 5877 C CA . VAL A 1 21 ? 3.924 -12.738 6.625 1.00 0.00 21 VAL A CA 7
ATOM 5878 C C . VAL A 1 21 ? 2.914 -13.579 7.392 1.00 0.00 21 VAL A C 7
ATOM 5879 O O . VAL A 1 21 ? 3.252 -14.629 7.939 1.00 0.00 21 VAL A O 7
ATOM 5892 N N . ASP A 1 22 ? 1.671 -13.116 7.421 1.00 0.00 22 ASP A N 7
ATOM 5893 C CA . ASP A 1 22 ? 0.619 -13.836 8.112 1.00 0.00 22 ASP A CA 7
ATOM 5894 C C . ASP A 1 22 ? -0.070 -14.816 7.168 1.00 0.00 22 ASP A C 7
ATOM 5895 O O . ASP A 1 22 ? -0.470 -15.905 7.577 1.00 0.00 22 ASP A O 7
ATOM 5904 N N . ALA A 1 23 ? -0.202 -14.427 5.902 1.00 0.00 23 ALA A N 7
ATOM 5905 C CA . ALA A 1 23 ? -0.840 -15.286 4.910 1.00 0.00 23 ALA A CA 7
ATOM 5906 C C . ALA A 1 23 ? 0.116 -16.374 4.416 1.00 0.00 23 ALA A C 7
ATOM 5907 O O . ALA A 1 23 ? -0.314 -17.360 3.818 1.00 0.00 23 ALA A O 7
ATOM 5914 N N . GLY A 1 24 ? 1.409 -16.197 4.691 1.00 0.00 24 GLY A N 7
ATOM 5915 C CA . GLY A 1 24 ? 2.414 -17.174 4.292 1.00 0.00 24 GLY A CA 7
ATOM 5916 C C . GLY A 1 24 ? 2.252 -17.693 2.866 1.00 0.00 24 GLY A C 7
ATOM 5917 O O . GLY A 1 24 ? 1.375 -18.513 2.600 1.00 0.00 24 GLY A O 7
ATOM 5921 N N . ILE A 1 25 ? 3.122 -17.241 1.957 1.00 0.00 25 ILE A N 7
ATOM 5922 C CA . ILE A 1 25 ? 3.092 -17.685 0.558 1.00 0.00 25 ILE A CA 7
ATOM 5923 C C . ILE A 1 25 ? 4.254 -17.072 -0.225 1.00 0.00 25 ILE A C 7
ATOM 5924 O O . ILE A 1 25 ? 5.152 -16.471 0.365 1.00 0.00 25 ILE A O 7
ATOM 5940 N N . ALA A 1 26 ? 4.239 -17.241 -1.551 1.00 0.00 26 ALA A N 7
ATOM 5941 C CA . ALA A 1 26 ? 5.296 -16.718 -2.421 1.00 0.00 26 ALA A CA 7
ATOM 5942 C C . ALA A 1 26 ? 5.829 -15.376 -1.937 1.00 0.00 26 ALA A C 7
ATOM 5943 O O . ALA A 1 26 ? 5.272 -14.324 -2.253 1.00 0.00 26 ALA A O 7
ATOM 5950 N N . GLU A 1 27 ? 6.917 -15.420 -1.175 1.00 0.00 27 GLU A N 7
ATOM 5951 C CA . GLU A 1 27 ? 7.532 -14.205 -0.655 1.00 0.00 27 GLU A CA 7
ATOM 5952 C C . GLU A 1 27 ? 7.846 -13.233 -1.788 1.00 0.00 27 GLU A C 7
ATOM 5953 O O . GLU A 1 27 ? 7.918 -12.025 -1.582 1.00 0.00 27 GLU A O 7
ATOM 5965 N N . LYS A 1 28 ? 8.026 -13.779 -2.988 1.00 0.00 28 LYS A N 7
ATOM 5966 C CA . LYS A 1 28 ? 8.322 -12.975 -4.174 1.00 0.00 28 LYS A CA 7
ATOM 5967 C C . LYS A 1 28 ? 7.443 -11.723 -4.219 1.00 0.00 28 LYS A C 7
ATOM 5968 O O . LYS A 1 28 ? 7.930 -10.606 -4.438 1.00 0.00 28 LYS A O 7
ATOM 5987 N N . TYR A 1 29 ? 6.147 -11.909 -4.003 1.00 0.00 29 TYR A N 7
ATOM 5988 C CA . TYR A 1 29 ? 5.221 -10.789 -4.018 1.00 0.00 29 TYR A CA 7
ATOM 5989 C C . TYR A 1 29 ? 5.562 -9.812 -2.897 1.00 0.00 29 TYR A C 7
ATOM 5990 O O . TYR A 1 29 ? 5.408 -8.595 -3.038 1.00 0.00 29 TYR A O 7
ATOM 6008 N N . ILE A 1 30 ? 6.061 -10.354 -1.792 1.00 0.00 30 ILE A N 7
ATOM 6009 C CA . ILE A 1 30 ? 6.463 -9.535 -0.661 1.00 0.00 30 ILE A CA 7
ATOM 6010 C C . ILE A 1 30 ? 7.554 -8.557 -1.096 1.00 0.00 30 ILE A C 7
ATOM 6011 O O . ILE A 1 30 ? 7.713 -7.485 -0.516 1.00 0.00 30 ILE A O 7
ATOM 6027 N N . LYS A 1 31 ? 8.298 -8.943 -2.134 1.00 0.00 31 LYS A N 7
ATOM 6028 C CA . LYS A 1 31 ? 9.366 -8.106 -2.659 1.00 0.00 31 LYS A CA 7
ATOM 6029 C C . LYS A 1 31 ? 8.794 -6.968 -3.498 1.00 0.00 31 LYS A C 7
ATOM 6030 O O . LYS A 1 31 ? 9.307 -5.849 -3.461 1.00 0.00 31 LYS A O 7
ATOM 6049 N N . LEU A 1 32 ? 7.723 -7.242 -4.249 1.00 0.00 32 LEU A N 7
ATOM 6050 C CA . LEU A 1 32 ? 7.109 -6.195 -5.072 1.00 0.00 32 LEU A CA 7
ATOM 6051 C C . LEU A 1 32 ? 6.665 -5.040 -4.189 1.00 0.00 32 LEU A C 7
ATOM 6052 O O . LEU A 1 32 ? 6.722 -3.876 -4.591 1.00 0.00 32 LEU A O 7
ATOM 6068 N N . ILE A 1 33 ? 6.235 -5.372 -2.979 1.00 0.00 33 ILE A N 7
ATOM 6069 C CA . ILE A 1 33 ? 5.791 -4.364 -2.022 1.00 0.00 33 ILE A CA 7
ATOM 6070 C C . ILE A 1 33 ? 6.943 -3.911 -1.138 1.00 0.00 33 ILE A C 7
ATOM 6071 O O . ILE A 1 33 ? 7.138 -2.716 -0.917 1.00 0.00 33 ILE A O 7
ATOM 6087 N N . ALA A 1 34 ? 7.708 -4.875 -0.634 1.00 0.00 34 ALA A N 7
ATOM 6088 C CA . ALA A 1 34 ? 8.841 -4.572 0.225 1.00 0.00 34 ALA A CA 7
ATOM 6089 C C . ALA A 1 34 ? 9.831 -3.658 -0.489 1.00 0.00 34 ALA A C 7
ATOM 6090 O O . ALA A 1 34 ? 10.538 -2.873 0.143 1.00 0.00 34 ALA A O 7
ATOM 6097 N N . ASN A 1 35 ? 9.872 -3.768 -1.814 1.00 0.00 35 ASN A N 7
ATOM 6098 C CA . ASN A 1 35 ? 10.769 -2.955 -2.622 1.00 0.00 35 ASN A CA 7
ATOM 6099 C C . ASN A 1 35 ? 10.114 -1.624 -3.002 1.00 0.00 35 ASN A C 7
ATOM 6100 O O . ASN A 1 35 ? 10.792 -0.686 -3.416 1.00 0.00 35 ASN A O 7
ATOM 6111 N N . ALA A 1 36 ? 8.792 -1.546 -2.850 1.00 0.00 36 ALA A N 7
ATOM 6112 C CA . ALA A 1 36 ? 8.057 -0.325 -3.171 1.00 0.00 36 ALA A CA 7
ATOM 6113 C C . ALA A 1 36 ? 8.229 0.047 -4.648 1.00 0.00 36 ALA A C 7
ATOM 6114 O O . ALA A 1 36 ? 8.172 -0.825 -5.515 1.00 0.00 36 ALA A O 7
ATOM 6121 N N . LYS A 1 37 ? 8.428 1.345 -4.929 1.00 0.00 37 LYS A N 7
ATOM 6122 C CA . LYS A 1 37 ? 8.598 1.844 -6.299 1.00 0.00 37 LYS A CA 7
ATOM 6123 C C . LYS A 1 37 ? 7.265 2.307 -6.878 1.00 0.00 37 LYS A C 7
ATOM 6124 O O . LYS A 1 37 ? 7.226 3.165 -7.759 1.00 0.00 37 LYS A O 7
ATOM 6143 N N . THR A 1 38 ? 6.175 1.740 -6.373 1.00 0.00 38 THR A N 7
ATOM 6144 C CA . THR A 1 38 ? 4.841 2.101 -6.833 1.00 0.00 38 THR A CA 7
ATOM 6145 C C . THR A 1 38 ? 3.861 2.110 -5.666 1.00 0.00 38 THR A C 7
ATOM 6146 O O . THR A 1 38 ? 3.134 1.141 -5.449 1.00 0.00 38 THR A O 7
ATOM 6157 N N . VAL A 1 39 ? 3.853 3.208 -4.913 1.00 0.00 39 VAL A N 7
ATOM 6158 C CA . VAL A 1 39 ? 2.965 3.348 -3.755 1.00 0.00 39 VAL A CA 7
ATOM 6159 C C . VAL A 1 39 ? 1.565 2.816 -4.053 1.00 0.00 39 VAL A C 7
ATOM 6160 O O . VAL A 1 39 ? 1.002 2.053 -3.267 1.00 0.00 39 VAL A O 7
ATOM 6173 N N . GLU A 1 40 ? 1.012 3.208 -5.198 1.00 0.00 40 GLU A N 7
ATOM 6174 C CA . GLU A 1 40 ? -0.314 2.748 -5.588 1.00 0.00 40 GLU A CA 7
ATOM 6175 C C . GLU A 1 40 ? -0.319 1.231 -5.707 1.00 0.00 40 GLU A C 7
ATOM 6176 O O . GLU A 1 40 ? -1.247 0.566 -5.249 1.00 0.00 40 GLU A O 7
ATOM 6188 N N . GLY A 1 41 ? 0.738 0.687 -6.303 1.00 0.00 41 GLY A N 7
ATOM 6189 C CA . GLY A 1 41 ? 0.843 -0.750 -6.445 1.00 0.00 41 GLY A CA 7
ATOM 6190 C C . GLY A 1 41 ? 1.078 -1.435 -5.114 1.00 0.00 41 GLY A C 7
ATOM 6191 O O . GLY A 1 41 ? 0.407 -2.406 -4.790 1.00 0.00 41 GLY A O 7
ATOM 6195 N N . VAL A 1 42 ? 2.027 -0.920 -4.330 1.00 0.00 42 VAL A N 7
ATOM 6196 C CA . VAL A 1 42 ? 2.328 -1.489 -3.018 1.00 0.00 42 VAL A CA 7
ATOM 6197 C C . VAL A 1 42 ? 1.040 -1.826 -2.272 1.00 0.00 42 VAL A C 7
ATOM 6198 O O . VAL A 1 42 ? 0.922 -2.883 -1.650 1.00 0.00 42 VAL A O 7
ATOM 6211 N N . TRP A 1 43 ? 0.069 -0.924 -2.360 1.00 0.00 43 TRP A N 7
ATOM 6212 C CA . TRP A 1 43 ? -1.219 -1.124 -1.709 1.00 0.00 43 TRP A CA 7
ATOM 6213 C C . TRP A 1 43 ? -2.084 -2.107 -2.496 1.00 0.00 43 TRP A C 7
ATOM 6214 O O . TRP A 1 43 ? -2.870 -2.857 -1.914 1.00 0.00 43 TRP A O 7
ATOM 6235 N N . THR A 1 44 ? -1.938 -2.105 -3.821 1.00 0.00 44 THR A N 7
ATOM 6236 C CA . THR A 1 44 ? -2.718 -3.008 -4.669 1.00 0.00 44 THR A CA 7
ATOM 6237 C C . THR A 1 44 ? -2.109 -4.406 -4.687 1.00 0.00 44 THR A C 7
ATOM 6238 O O . THR A 1 44 ? -2.792 -5.394 -4.424 1.00 0.00 44 THR A O 7
ATOM 6249 N N . LEU A 1 45 ? -0.818 -4.476 -4.984 1.00 0.00 45 LEU A N 7
ATOM 6250 C CA . LEU A 1 45 ? -0.103 -5.746 -5.026 1.00 0.00 45 LEU A CA 7
ATOM 6251 C C . LEU A 1 45 ? -0.299 -6.494 -3.718 1.00 0.00 45 LEU A C 7
ATOM 6252 O O . LEU A 1 45 ? -0.381 -7.721 -3.697 1.00 0.00 45 LEU A O 7
ATOM 6267 N N . LYS A 1 46 ? -0.389 -5.737 -2.632 1.00 0.00 46 LYS A N 7
ATOM 6268 C CA . LYS A 1 46 ? -0.594 -6.308 -1.310 1.00 0.00 46 LYS A CA 7
ATOM 6269 C C . LYS A 1 46 ? -1.998 -6.896 -1.207 1.00 0.00 46 LYS A C 7
ATOM 6270 O O . LYS A 1 46 ? -2.170 -8.094 -0.981 1.00 0.00 46 LYS A O 7
ATOM 6289 N N . ASP A 1 47 ? -3.000 -6.045 -1.379 1.00 0.00 47 ASP A N 7
ATOM 6290 C CA . ASP A 1 47 ? -4.387 -6.485 -1.312 1.00 0.00 47 ASP A CA 7
ATOM 6291 C C . ASP A 1 47 ? -4.641 -7.583 -2.341 1.00 0.00 47 ASP A C 7
ATOM 6292 O O . ASP A 1 47 ? -5.472 -8.470 -2.132 1.00 0.00 47 ASP A O 7
ATOM 6301 N N . GLU A 1 48 ? -3.913 -7.517 -3.451 1.00 0.00 48 GLU A N 7
ATOM 6302 C CA . GLU A 1 48 ? -4.046 -8.502 -4.515 1.00 0.00 48 GLU A CA 7
ATOM 6303 C C . GLU A 1 48 ? -3.340 -9.803 -4.150 1.00 0.00 48 GLU A C 7
ATOM 6304 O O . GLU A 1 48 ? -3.937 -10.880 -4.209 1.00 0.00 48 GLU A O 7
ATOM 6316 N N . ILE A 1 49 ? -2.063 -9.708 -3.772 1.00 0.00 49 ILE A N 7
ATOM 6317 C CA . ILE A 1 49 ? -1.307 -10.899 -3.408 1.00 0.00 49 ILE A CA 7
ATOM 6318 C C . ILE A 1 49 ? -1.989 -11.655 -2.276 1.00 0.00 49 ILE A C 7
ATOM 6319 O O . ILE A 1 49 ? -1.798 -12.856 -2.130 1.00 0.00 49 ILE A O 7
ATOM 6335 N N . LEU A 1 50 ? -2.793 -10.961 -1.487 1.00 0.00 50 LEU A N 7
ATOM 6336 C CA . LEU A 1 50 ? -3.506 -11.610 -0.398 1.00 0.00 50 LEU A CA 7
ATOM 6337 C C . LEU A 1 50 ? -4.734 -12.318 -0.954 1.00 0.00 50 LEU A C 7
ATOM 6338 O O . LEU A 1 50 ? -5.110 -13.394 -0.490 1.00 0.00 50 LEU A O 7
ATOM 6354 N N . THR A 1 51 ? -5.341 -11.711 -1.971 1.00 0.00 51 THR A N 7
ATOM 6355 C CA . THR A 1 51 ? -6.515 -12.287 -2.615 1.00 0.00 51 THR A CA 7
ATOM 6356 C C . THR A 1 51 ? -6.206 -13.686 -3.154 1.00 0.00 51 THR A C 7
ATOM 6357 O O . THR A 1 51 ? -7.095 -14.530 -3.253 1.00 0.00 51 THR A O 7
ATOM 6368 N N . PHE A 1 52 ? -4.938 -13.929 -3.493 1.00 0.00 52 PHE A N 7
ATOM 6369 C CA . PHE A 1 52 ? -4.519 -15.229 -4.012 1.00 0.00 52 PHE A CA 7
ATOM 6370 C C . PHE A 1 52 ? -4.141 -16.177 -2.871 1.00 0.00 52 PHE A C 7
ATOM 6371 O O . PHE A 1 52 ? -3.529 -17.221 -3.096 1.00 0.00 52 PHE A O 7
ATOM 6388 N N . THR A 1 53 ? -4.502 -15.804 -1.646 1.00 0.00 53 THR A N 7
ATOM 6389 C CA . THR A 1 53 ? -4.189 -16.622 -0.481 1.00 0.00 53 THR A CA 7
ATOM 6390 C C . THR A 1 53 ? -5.240 -16.454 0.615 1.00 0.00 53 THR A C 7
ATOM 6391 O O . THR A 1 53 ? -4.921 -16.124 1.757 1.00 0.00 53 THR A O 7
ATOM 6402 N N . VAL A 1 54 ? -6.498 -16.694 0.258 1.00 0.00 54 VAL A N 7
ATOM 6403 C CA . VAL A 1 54 ? -7.598 -16.573 1.210 1.00 0.00 54 VAL A CA 7
ATOM 6404 C C . VAL A 1 54 ? -8.452 -17.839 1.229 1.00 0.00 54 VAL A C 7
ATOM 6405 O O . VAL A 1 54 ? -8.309 -18.677 2.118 1.00 0.00 54 VAL A O 7
ATOM 6418 N N . THR A 1 55 ? -9.340 -17.974 0.248 1.00 0.00 55 THR A N 7
ATOM 6419 C CA . THR A 1 55 ? -10.215 -19.140 0.168 1.00 0.00 55 THR A CA 7
ATOM 6420 C C . THR A 1 55 ? -9.442 -20.359 -0.340 1.00 0.00 55 THR A C 7
ATOM 6421 O O . THR A 1 55 ? -9.006 -20.391 -1.486 1.00 0.00 55 THR A O 7
ATOM 6432 N N . GLU A 1 56 ? -9.294 -21.359 0.522 1.00 0.00 56 GLU A N 7
ATOM 6433 C CA . GLU A 1 56 ? -8.582 -22.581 0.162 1.00 0.00 56 GLU A CA 7
ATOM 6434 C C . GLU A 1 56 ? -9.467 -23.807 0.381 1.00 0.00 56 GLU A C 7
ATOM 6435 O O . GLU A 1 56 ? -9.554 -24.272 1.537 1.00 0.00 56 GLU A O 7
ATOM 6448 N N . THR A 1 1 ? 5.295 24.806 -3.139 1.00 0.00 1 THR A N 8
ATOM 6449 C CA . THR A 1 1 ? 5.070 23.658 -4.068 1.00 0.00 1 THR A CA 8
ATOM 6450 C C . THR A 1 1 ? 6.039 22.523 -3.779 1.00 0.00 1 THR A C 8
ATOM 6451 O O . THR A 1 1 ? 6.927 22.639 -2.938 1.00 0.00 1 THR A O 8
ATOM 6464 N N . THR A 1 2 ? 5.861 21.407 -4.487 1.00 0.00 2 THR A N 8
ATOM 6465 C CA . THR A 1 2 ? 6.721 20.242 -4.306 1.00 0.00 2 THR A CA 8
ATOM 6466 C C . THR A 1 2 ? 6.493 19.231 -5.419 1.00 0.00 2 THR A C 8
ATOM 6467 O O . THR A 1 2 ? 7.437 18.803 -6.084 1.0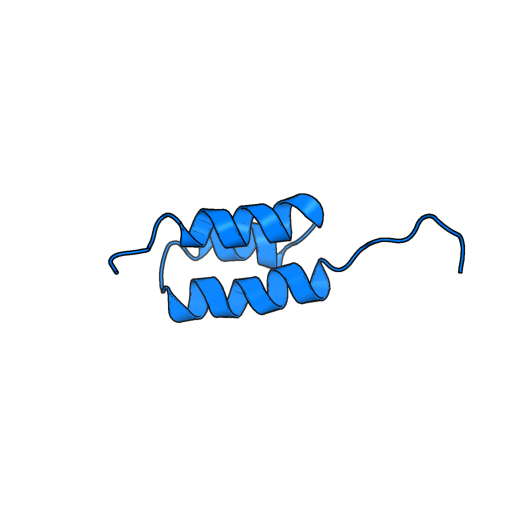0 0.00 2 THR A O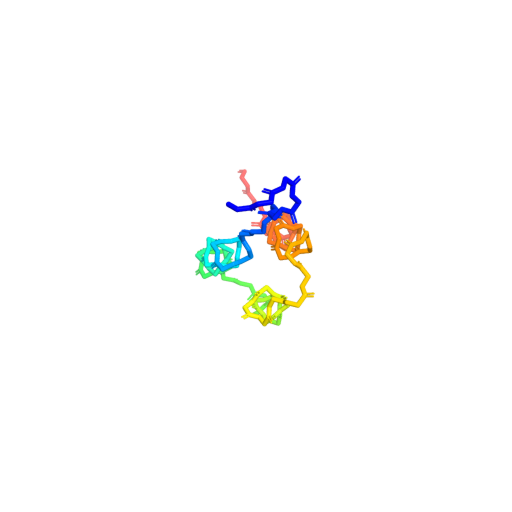 8
ATOM 6478 N N . TYR A 1 3 ? 5.234 18.846 -5.613 1.00 0.00 3 TYR A N 8
ATOM 6479 C CA . TYR A 1 3 ? 4.869 17.868 -6.640 1.00 0.00 3 TYR A CA 8
ATOM 6480 C C . TYR A 1 3 ? 5.829 16.683 -6.651 1.00 0.00 3 TYR A C 8
ATOM 6481 O O . TYR A 1 3 ? 6.055 16.063 -7.690 1.00 0.00 3 TYR A O 8
ATOM 6499 N N . LYS A 1 4 ? 6.388 16.367 -5.483 1.00 0.00 4 LYS A N 8
ATOM 6500 C CA . LYS A 1 4 ? 7.321 15.258 -5.361 1.00 0.00 4 LYS A CA 8
ATOM 6501 C C . LYS A 1 4 ? 7.420 14.794 -3.912 1.00 0.00 4 LYS A C 8
ATOM 6502 O O . LYS A 1 4 ? 8.372 15.119 -3.202 1.00 0.00 4 LYS A O 8
ATOM 6521 N N . LEU A 1 5 ? 6.429 14.020 -3.471 1.00 0.00 5 LEU A N 8
ATOM 6522 C CA . LEU A 1 5 ? 6.403 13.514 -2.108 1.00 0.00 5 LEU A CA 8
ATOM 6523 C C . LEU A 1 5 ? 5.784 12.115 -2.056 1.00 0.00 5 LEU A C 8
ATOM 6524 O O . LEU A 1 5 ? 5.427 11.554 -3.092 1.00 0.00 5 LEU A O 8
ATOM 6540 N N . ILE A 1 6 ? 5.661 11.571 -0.853 1.00 0.00 6 ILE A N 8
ATOM 6541 C CA . ILE A 1 6 ? 5.086 10.244 -0.668 1.00 0.00 6 ILE A CA 8
ATOM 6542 C C . ILE A 1 6 ? 3.765 10.318 0.089 1.00 0.00 6 ILE A C 8
ATOM 6543 O O . ILE A 1 6 ? 3.579 11.178 0.952 1.00 0.00 6 ILE A O 8
ATOM 6559 N N . LEU A 1 7 ? 2.846 9.414 -0.242 1.00 0.00 7 LEU A N 8
ATOM 6560 C CA . LEU A 1 7 ? 1.541 9.379 0.406 1.00 0.00 7 LEU A CA 8
ATOM 6561 C C . LEU A 1 7 ? 1.557 8.448 1.612 1.00 0.00 7 LEU A C 8
ATOM 6562 O O . LEU A 1 7 ? 1.284 8.867 2.736 1.00 0.00 7 LEU A O 8
ATOM 6578 N N . ASN A 1 8 ? 1.879 7.182 1.370 1.00 0.00 8 ASN A N 8
ATOM 6579 C CA . ASN A 1 8 ? 1.928 6.188 2.437 1.00 0.00 8 ASN A CA 8
ATOM 6580 C C . ASN A 1 8 ? 2.374 4.834 1.892 1.00 0.00 8 ASN A C 8
ATOM 6581 O O . ASN A 1 8 ? 1.752 3.806 2.163 1.00 0.00 8 ASN A O 8
ATOM 6592 N N . LEU A 1 9 ? 3.450 4.847 1.115 1.00 0.00 9 LEU A N 8
ATOM 6593 C CA . LEU A 1 9 ? 3.986 3.637 0.519 1.00 0.00 9 LEU A CA 8
ATOM 6594 C C . LEU A 1 9 ? 4.806 2.841 1.530 1.00 0.00 9 LEU A C 8
ATOM 6595 O O . LEU A 1 9 ? 4.691 1.618 1.613 1.00 0.00 9 LEU A O 8
ATOM 6611 N N . LYS A 1 10 ? 5.628 3.546 2.302 1.00 0.00 10 LYS A N 8
ATOM 6612 C CA . LYS A 1 10 ? 6.465 2.910 3.313 1.00 0.00 10 LYS A CA 8
ATOM 6613 C C . LYS A 1 10 ? 5.615 2.067 4.257 1.00 0.00 10 LYS A C 8
ATOM 6614 O O . LYS A 1 10 ? 6.030 0.994 4.698 1.00 0.00 10 LYS A O 8
ATOM 6633 N N . GLN A 1 11 ? 4.419 2.560 4.555 1.00 0.00 11 GLN A N 8
ATOM 6634 C CA . GLN A 1 11 ? 3.501 1.855 5.435 1.00 0.00 11 GLN A CA 8
ATOM 6635 C C . GLN A 1 11 ? 2.657 0.868 4.640 1.00 0.00 11 GLN A C 8
ATOM 6636 O O . GLN A 1 11 ? 2.285 -0.193 5.141 1.00 0.00 11 GLN A O 8
ATOM 6650 N N . ALA A 1 12 ? 2.366 1.222 3.393 1.00 0.00 12 ALA A N 8
ATOM 6651 C CA . ALA A 1 12 ? 1.578 0.364 2.522 1.00 0.00 12 ALA A CA 8
ATOM 6652 C C . ALA A 1 12 ? 2.264 -0.980 2.337 1.00 0.00 12 ALA A C 8
ATOM 6653 O O . ALA A 1 12 ? 1.612 -2.021 2.277 1.00 0.00 12 ALA A O 8
ATOM 6660 N N . LYS A 1 13 ? 3.591 -0.949 2.256 1.00 0.00 13 LYS A N 8
ATOM 6661 C CA . LYS A 1 13 ? 4.366 -2.172 2.087 1.00 0.00 13 LYS A CA 8
ATOM 6662 C C . LYS A 1 13 ? 4.636 -2.823 3.438 1.00 0.00 13 LYS A C 8
ATOM 6663 O O . LYS A 1 13 ? 4.617 -4.048 3.556 1.00 0.00 13 LYS A O 8
ATOM 6682 N N . GLU A 1 14 ? 4.865 -2.001 4.462 1.00 0.00 14 GLU A N 8
ATOM 6683 C CA . GLU A 1 14 ? 5.112 -2.518 5.803 1.00 0.00 14 GLU A CA 8
ATOM 6684 C C . GLU A 1 14 ? 3.925 -3.361 6.248 1.00 0.00 14 GLU A C 8
ATOM 6685 O O . GLU A 1 14 ? 4.077 -4.516 6.661 1.00 0.00 14 GLU A O 8
ATOM 6697 N N . GLU A 1 15 ? 2.732 -2.788 6.111 1.00 0.00 15 GLU A N 8
ATOM 6698 C CA . GLU A 1 15 ? 1.512 -3.498 6.452 1.00 0.00 15 GLU A CA 8
ATOM 6699 C C . GLU A 1 15 ? 1.371 -4.699 5.535 1.00 0.00 15 GLU A C 8
ATOM 6700 O O . GLU A 1 15 ? 0.887 -5.757 5.937 1.00 0.00 15 GLU A O 8
ATOM 6712 N N . ALA A 1 16 ? 1.820 -4.520 4.296 1.00 0.00 16 ALA A N 8
ATOM 6713 C CA . ALA A 1 16 ? 1.769 -5.578 3.311 1.00 0.00 16 ALA A CA 8
ATOM 6714 C C . ALA A 1 16 ? 2.645 -6.742 3.746 1.00 0.00 16 ALA A C 8
ATOM 6715 O O . ALA A 1 16 ? 2.298 -7.904 3.541 1.00 0.00 16 ALA A O 8
ATOM 6722 N N . ILE A 1 17 ? 3.778 -6.423 4.376 1.00 0.00 17 ILE A N 8
ATOM 6723 C CA . ILE A 1 17 ? 4.684 -7.454 4.863 1.00 0.00 17 ILE A CA 8
ATOM 6724 C C . ILE A 1 17 ? 3.935 -8.363 5.826 1.00 0.00 17 ILE A C 8
ATOM 6725 O O . ILE A 1 17 ? 3.965 -9.586 5.694 1.00 0.00 17 ILE A O 8
ATOM 6741 N N . LYS A 1 18 ? 3.238 -7.751 6.779 1.00 0.00 18 LYS A N 8
ATOM 6742 C CA . LYS A 1 18 ? 2.454 -8.504 7.746 1.00 0.00 18 LYS A CA 8
ATOM 6743 C C . LYS A 1 18 ? 1.372 -9.307 7.028 1.00 0.00 18 LYS A C 8
ATOM 6744 O O . LYS A 1 18 ? 1.012 -10.406 7.450 1.00 0.00 18 LYS A O 8
ATOM 6763 N N . GLU A 1 19 ? 0.866 -8.745 5.933 1.00 0.00 19 GLU A N 8
ATOM 6764 C CA . GLU A 1 19 ? -0.169 -9.397 5.135 1.00 0.00 19 GLU A CA 8
ATOM 6765 C C . GLU A 1 19 ? 0.317 -10.749 4.627 1.00 0.00 19 GLU A C 8
ATOM 6766 O O . GLU A 1 19 ? -0.348 -11.767 4.815 1.00 0.00 19 GLU A O 8
ATOM 6778 N N . LEU A 1 20 ? 1.480 -10.752 3.986 1.00 0.00 20 LEU A N 8
ATOM 6779 C CA . LEU A 1 20 ? 2.049 -11.986 3.459 1.00 0.00 20 LEU A CA 8
ATOM 6780 C C . LEU A 1 20 ? 2.650 -12.821 4.584 1.00 0.00 20 LEU A C 8
ATOM 6781 O O . LEU A 1 20 ? 2.673 -14.048 4.510 1.00 0.00 20 LEU A O 8
ATOM 6797 N N . VAL A 1 21 ? 3.125 -12.150 5.629 1.00 0.00 21 VAL A N 8
ATOM 6798 C CA . VAL A 1 21 ? 3.710 -12.842 6.770 1.00 0.00 21 VAL A CA 8
ATOM 6799 C C . VAL A 1 21 ? 2.638 -13.625 7.512 1.00 0.00 21 VAL A C 8
ATOM 6800 O O . VAL A 1 21 ? 2.908 -14.678 8.088 1.00 0.00 21 VAL A O 8
ATOM 6813 N N . ASP A 1 22 ? 1.415 -13.109 7.484 1.00 0.00 22 ASP A N 8
ATOM 6814 C CA . ASP A 1 22 ? 0.304 -13.769 8.144 1.00 0.00 22 ASP A CA 8
ATOM 6815 C C . ASP A 1 22 ? -0.383 -14.734 7.181 1.00 0.00 22 ASP A C 8
ATOM 6816 O O . ASP A 1 22 ? -0.869 -15.788 7.588 1.00 0.00 22 ASP A O 8
ATOM 6825 N N . ALA A 1 23 ? -0.410 -14.369 5.901 1.00 0.00 23 ALA A N 8
ATOM 6826 C CA . ALA A 1 23 ? -1.028 -15.213 4.884 1.00 0.00 23 ALA A CA 8
ATOM 6827 C C . ALA A 1 23 ? -0.051 -16.276 4.379 1.00 0.00 23 ALA A C 8
ATOM 6828 O O . ALA A 1 23 ? -0.456 -17.247 3.739 1.00 0.00 23 ALA A O 8
ATOM 6835 N N . GLY A 1 24 ? 1.235 -16.087 4.679 1.00 0.00 24 GLY A N 8
ATOM 6836 C CA . GLY A 1 24 ? 2.264 -17.032 4.264 1.00 0.00 24 GLY A CA 8
ATOM 6837 C C . GLY A 1 24 ? 2.067 -17.568 2.856 1.00 0.00 24 GLY A C 8
ATOM 6838 O O . GLY A 1 24 ? 1.473 -18.630 2.673 1.00 0.00 24 GLY A O 8
ATOM 6842 N N . ILE A 1 25 ? 2.572 -16.841 1.859 1.00 0.00 25 ILE A N 8
ATOM 6843 C CA . ILE A 1 25 ? 2.446 -17.273 0.469 1.00 0.00 25 ILE A CA 8
ATOM 6844 C C . ILE A 1 25 ? 3.250 -16.384 -0.484 1.00 0.00 25 ILE A C 8
ATOM 6845 O O . ILE A 1 25 ? 3.267 -15.162 -0.349 1.00 0.00 25 ILE A O 8
ATOM 6861 N N . ALA A 1 26 ? 3.910 -17.025 -1.451 1.00 0.00 26 ALA A N 8
ATOM 6862 C CA . ALA A 1 26 ? 4.726 -16.334 -2.455 1.00 0.00 26 ALA A CA 8
ATOM 6863 C C . ALA A 1 26 ? 5.451 -15.118 -1.890 1.00 0.00 26 ALA A C 8
ATOM 6864 O O . ALA A 1 26 ? 4.957 -13.994 -1.983 1.00 0.00 26 ALA A O 8
ATOM 6871 N N . GLU A 1 27 ? 6.635 -15.341 -1.328 1.00 0.00 27 GLU A N 8
ATOM 6872 C CA . GLU A 1 27 ? 7.425 -14.244 -0.784 1.00 0.00 27 GLU A CA 8
ATOM 6873 C C . GLU A 1 27 ? 7.778 -13.265 -1.897 1.00 0.00 27 GLU A C 8
ATOM 6874 O O . GLU A 1 27 ? 7.943 -12.070 -1.664 1.00 0.00 27 GLU A O 8
ATOM 6886 N N . LYS A 1 28 ? 7.873 -13.791 -3.115 1.00 0.00 28 LYS A N 8
ATOM 6887 C CA . LYS A 1 28 ? 8.184 -12.983 -4.292 1.00 0.00 28 LYS A CA 8
ATOM 6888 C C . LYS A 1 28 ? 7.345 -11.704 -4.305 1.00 0.00 28 LYS A C 8
ATOM 6889 O O . LYS A 1 28 ? 7.858 -10.604 -4.552 1.00 0.00 28 LYS A O 8
ATOM 6908 N N . TYR A 1 29 ? 6.054 -11.849 -4.037 1.00 0.00 29 TYR A N 8
ATOM 6909 C CA . TYR A 1 29 ? 5.167 -10.700 -4.025 1.00 0.00 29 TYR A CA 8
ATOM 6910 C C . TYR A 1 29 ? 5.542 -9.755 -2.890 1.00 0.00 29 TYR A C 8
ATOM 6911 O O . TYR A 1 29 ? 5.382 -8.536 -2.995 1.00 0.00 29 TYR A O 8
ATOM 6929 N N . ILE A 1 30 ? 6.080 -10.320 -1.814 1.00 0.00 30 ILE A N 8
ATOM 6930 C CA . ILE A 1 30 ? 6.516 -9.518 -0.685 1.00 0.00 30 ILE A CA 8
ATOM 6931 C C . ILE A 1 30 ? 7.623 -8.566 -1.133 1.00 0.00 30 ILE A C 8
ATOM 6932 O O . ILE A 1 30 ? 7.818 -7.500 -0.552 1.00 0.00 30 ILE A O 8
ATOM 6948 N N . LYS A 1 31 ? 8.339 -8.967 -2.184 1.00 0.00 31 LYS A N 8
ATOM 6949 C CA . LYS A 1 31 ? 9.419 -8.159 -2.726 1.00 0.00 31 LYS A CA 8
ATOM 6950 C C . LYS A 1 31 ? 8.864 -6.996 -3.543 1.00 0.00 31 LYS A C 8
ATOM 6951 O O . LYS A 1 31 ? 9.403 -5.891 -3.493 1.00 0.00 31 LYS A O 8
ATOM 6970 N N . LEU A 1 32 ? 7.780 -7.231 -4.290 1.00 0.00 32 LEU A N 8
ATOM 6971 C CA . LEU A 1 32 ? 7.189 -6.152 -5.090 1.00 0.00 32 LEU A CA 8
ATOM 6972 C C . LEU A 1 32 ? 6.764 -5.006 -4.182 1.00 0.00 32 LEU A C 8
ATOM 6973 O O . LEU A 1 32 ? 6.838 -3.837 -4.560 1.00 0.00 32 LEU A O 8
ATOM 6989 N N . ILE A 1 33 ? 6.331 -5.353 -2.974 1.00 0.00 33 ILE A N 8
ATOM 6990 C CA . ILE A 1 33 ? 5.906 -4.351 -2.002 1.00 0.00 33 ILE A CA 8
ATOM 6991 C C . ILE A 1 33 ? 7.077 -3.904 -1.140 1.00 0.00 33 ILE A C 8
ATOM 6992 O O . ILE A 1 33 ? 7.302 -2.709 -0.952 1.00 0.00 33 ILE A O 8
ATOM 7008 N N . ALA A 1 34 ? 7.820 -4.874 -0.617 1.00 0.00 34 ALA A N 8
ATOM 7009 C CA . ALA A 1 34 ? 8.967 -4.581 0.227 1.00 0.00 34 ALA A CA 8
ATOM 7010 C C . ALA A 1 34 ? 9.959 -3.678 -0.496 1.00 0.00 34 ALA A C 8
ATOM 7011 O O . ALA A 1 34 ? 10.691 -2.912 0.132 1.00 0.00 34 ALA A O 8
ATOM 7018 N N . ASN A 1 35 ? 9.975 -3.774 -1.822 1.00 0.00 35 ASN A N 8
ATOM 7019 C CA . ASN A 1 35 ? 10.876 -2.966 -2.636 1.00 0.00 35 ASN A CA 8
ATOM 7020 C C . ASN A 1 35 ? 10.210 -1.655 -3.062 1.00 0.00 35 ASN A C 8
ATOM 7021 O O . ASN A 1 35 ? 10.887 -0.723 -3.495 1.00 0.00 35 ASN A O 8
ATOM 7032 N N . ALA A 1 36 ? 8.885 -1.582 -2.931 1.00 0.00 36 ALA A N 8
ATOM 7033 C CA . ALA A 1 36 ? 8.151 -0.375 -3.301 1.00 0.00 36 ALA A CA 8
ATOM 7034 C C . ALA A 1 36 ? 8.338 -0.053 -4.782 1.00 0.00 36 ALA A C 8
ATOM 7035 O O . ALA A 1 36 ? 8.753 -0.911 -5.560 1.00 0.00 36 ALA A O 8
ATOM 7042 N N . LYS A 1 37 ? 8.021 1.193 -5.152 1.00 0.00 37 LYS A N 8
ATOM 7043 C CA . LYS A 1 37 ? 8.123 1.686 -6.531 1.00 0.00 37 LYS A CA 8
ATOM 7044 C C . LYS A 1 37 ? 6.900 2.533 -6.848 1.00 0.00 37 LYS A C 8
ATOM 7045 O O . LYS A 1 37 ? 7.010 3.683 -7.273 1.00 0.00 37 LYS A O 8
ATOM 7064 N N . THR A 1 38 ? 5.729 1.951 -6.613 1.00 0.00 38 THR A N 8
ATOM 7065 C CA . THR A 1 38 ? 4.467 2.634 -6.842 1.00 0.00 38 THR A CA 8
ATOM 7066 C C . THR A 1 38 ? 3.587 2.524 -5.603 1.00 0.00 38 THR A C 8
ATOM 7067 O O . THR A 1 38 ? 2.975 1.484 -5.361 1.00 0.00 38 THR A O 8
ATOM 7078 N N . VAL A 1 39 ? 3.532 3.598 -4.819 1.00 0.00 39 VAL A N 8
ATOM 7079 C CA . VAL A 1 39 ? 2.724 3.620 -3.598 1.00 0.00 39 VAL A CA 8
ATOM 7080 C C . VAL A 1 39 ? 1.366 2.967 -3.835 1.00 0.00 39 VAL A C 8
ATOM 7081 O O . VAL A 1 39 ? 0.842 2.247 -2.979 1.00 0.00 39 VAL A O 8
ATOM 7094 N N . GLU A 1 40 ? 0.815 3.209 -5.018 1.00 0.00 40 GLU A N 8
ATOM 7095 C CA . GLU A 1 40 ? -0.471 2.640 -5.392 1.00 0.00 40 GLU A CA 8
ATOM 7096 C C . GLU A 1 40 ? -0.328 1.140 -5.596 1.00 0.00 40 GLU A C 8
ATOM 7097 O O . GLU A 1 40 ? -1.142 0.357 -5.105 1.00 0.00 40 GLU A O 8
ATOM 7109 N N . GLY A 1 41 ? 0.729 0.738 -6.300 1.00 0.00 41 GLY A N 8
ATOM 7110 C CA . GLY A 1 41 ? 0.965 -0.672 -6.524 1.00 0.00 41 GLY A CA 8
ATOM 7111 C C . GLY A 1 41 ? 1.227 -1.400 -5.223 1.00 0.00 41 GLY A C 8
ATOM 7112 O O . GLY A 1 41 ? 0.667 -2.465 -4.981 1.00 0.00 41 GLY A O 8
ATOM 7116 N N . VAL A 1 42 ? 2.067 -0.813 -4.372 1.00 0.00 42 VAL A N 8
ATOM 7117 C CA . VAL A 1 42 ? 2.380 -1.406 -3.077 1.00 0.00 42 VAL A CA 8
ATOM 7118 C C . VAL A 1 42 ? 1.095 -1.821 -2.369 1.00 0.00 42 VAL A C 8
ATOM 7119 O O . VAL A 1 42 ? 1.012 -2.898 -1.777 1.00 0.00 42 VAL A O 8
ATOM 7132 N N . TRP A 1 43 ? 0.088 -0.956 -2.455 1.00 0.00 43 TRP A N 8
ATOM 7133 C CA . TRP A 1 43 ? -1.204 -1.227 -1.838 1.00 0.00 43 TRP A CA 8
ATOM 7134 C C . TRP A 1 43 ? -2.014 -2.220 -2.671 1.00 0.00 43 TRP A C 8
ATOM 7135 O O . TRP A 1 43 ? -2.847 -2.954 -2.137 1.00 0.00 43 TRP A O 8
ATOM 7156 N N . THR A 1 44 ? -1.771 -2.243 -3.982 1.00 0.00 44 THR A N 8
ATOM 7157 C CA . THR A 1 44 ? -2.492 -3.153 -4.869 1.00 0.00 44 THR A CA 8
ATOM 7158 C C . THR A 1 44 ? -1.890 -4.554 -4.823 1.00 0.00 44 THR A C 8
ATOM 7159 O O . THR A 1 44 ? -2.604 -5.541 -4.660 1.00 0.00 44 THR A O 8
ATOM 7170 N N . LEU A 1 45 ? -0.572 -4.627 -4.958 1.00 0.00 45 LEU A N 8
ATOM 7171 C CA . LEU A 1 45 ? 0.130 -5.902 -4.923 1.00 0.00 45 LEU A CA 8
ATOM 7172 C C . LEU A 1 45 ? -0.135 -6.608 -3.604 1.00 0.00 45 LEU A C 8
ATOM 7173 O O . LEU A 1 45 ? -0.237 -7.831 -3.550 1.00 0.00 45 LEU A O 8
ATOM 7188 N N . LYS A 1 46 ? -0.259 -5.816 -2.542 1.00 0.00 46 LYS A N 8
ATOM 7189 C CA . LYS A 1 46 ? -0.528 -6.350 -1.213 1.00 0.00 46 LYS A CA 8
ATOM 7190 C C . LYS A 1 46 ? -1.937 -6.934 -1.152 1.00 0.00 46 LYS A C 8
ATOM 7191 O O . LYS A 1 46 ? -2.122 -8.119 -0.878 1.00 0.00 46 LYS A O 8
ATOM 7210 N N . ASP A 1 47 ? -2.929 -6.091 -1.407 1.00 0.00 47 ASP A N 8
ATOM 7211 C CA . ASP A 1 47 ? -4.319 -6.528 -1.387 1.00 0.00 47 ASP A CA 8
ATOM 7212 C C . ASP A 1 47 ? -4.535 -7.656 -2.390 1.00 0.00 47 ASP A C 8
ATOM 7213 O O . ASP A 1 47 ? -5.375 -8.534 -2.187 1.00 0.00 47 ASP A O 8
ATOM 7222 N N . GLU A 1 48 ? -3.764 -7.624 -3.473 1.00 0.00 48 GLU A N 8
ATOM 7223 C CA . GLU A 1 48 ? -3.861 -8.639 -4.513 1.00 0.00 48 GLU A CA 8
ATOM 7224 C C . GLU A 1 48 ? -3.173 -9.932 -4.084 1.00 0.00 48 GLU A C 8
ATOM 7225 O O . GLU A 1 48 ? -3.774 -11.008 -4.126 1.00 0.00 48 GLU A O 8
ATOM 7237 N N . ILE A 1 49 ? -1.910 -9.826 -3.670 1.00 0.00 49 ILE A N 8
ATOM 7238 C CA . ILE A 1 49 ? -1.164 -11.001 -3.242 1.00 0.00 49 ILE A CA 8
ATOM 7239 C C . ILE A 1 49 ? -1.873 -11.717 -2.099 1.00 0.00 49 ILE A C 8
ATOM 7240 O O . ILE A 1 49 ? -1.685 -12.914 -1.897 1.00 0.00 49 ILE A O 8
ATOM 7256 N N . LEU A 1 50 ? -2.700 -10.992 -1.360 1.00 0.00 50 LEU A N 8
ATOM 7257 C CA . LEU A 1 50 ? -3.441 -11.595 -0.264 1.00 0.00 50 LEU A CA 8
ATOM 7258 C C . LEU A 1 50 ? -4.679 -12.299 -0.807 1.00 0.00 50 LEU A C 8
ATOM 7259 O O . LEU A 1 50 ? -5.117 -13.317 -0.271 1.00 0.00 50 LEU A O 8
ATOM 7275 N N . THR A 1 51 ? -5.234 -11.747 -1.885 1.00 0.00 51 THR A N 8
ATOM 7276 C CA . THR A 1 51 ? -6.420 -12.312 -2.519 1.00 0.00 51 THR A CA 8
ATOM 7277 C C . THR A 1 51 ? -6.141 -13.701 -3.109 1.00 0.00 51 THR A C 8
ATOM 7278 O O . THR A 1 51 ? -7.061 -14.500 -3.279 1.00 0.00 51 THR A O 8
ATOM 7289 N N . PHE A 1 52 ? -4.873 -13.994 -3.418 1.00 0.00 52 PHE A N 8
ATOM 7290 C CA . PHE A 1 52 ? -4.513 -15.296 -3.983 1.00 0.00 52 PHE A CA 8
ATOM 7291 C C . PHE A 1 52 ? -4.332 -16.348 -2.887 1.00 0.00 52 PHE A C 8
ATOM 7292 O O . PHE A 1 52 ? -3.769 -17.418 -3.116 1.00 0.00 52 PHE A O 8
ATOM 7309 N N . THR A 1 53 ? -4.846 -16.037 -1.708 1.00 0.00 53 THR A N 8
ATOM 7310 C CA . THR A 1 53 ? -4.782 -16.934 -0.563 1.00 0.00 53 THR A CA 8
ATOM 7311 C C . THR A 1 53 ? -5.560 -16.306 0.586 1.00 0.00 53 THR A C 8
ATOM 7312 O O . THR A 1 53 ? -4.985 -15.852 1.576 1.00 0.00 53 THR A O 8
ATOM 7323 N N . VAL A 1 54 ? -6.878 -16.253 0.420 1.00 0.00 54 VAL A N 8
ATOM 7324 C CA . VAL A 1 54 ? -7.749 -15.650 1.415 1.00 0.00 54 VAL A CA 8
ATOM 7325 C C . VAL A 1 54 ? -8.888 -16.590 1.802 1.00 0.00 54 VAL A C 8
ATOM 7326 O O . VAL A 1 54 ? -8.816 -17.270 2.826 1.00 0.00 54 VAL A O 8
ATOM 7339 N N . THR A 1 55 ? -9.932 -16.626 0.980 1.00 0.00 55 THR A N 8
ATOM 7340 C CA . THR A 1 55 ? -11.081 -17.485 1.240 1.00 0.00 55 THR A CA 8
ATOM 7341 C C . THR A 1 55 ? -11.863 -16.998 2.459 1.00 0.00 55 THR A C 8
ATOM 7342 O O . THR A 1 55 ? -11.295 -16.381 3.363 1.00 0.00 55 THR A O 8
ATOM 7353 N N . GLU A 1 56 ? -13.160 -17.278 2.476 1.00 0.00 56 GLU A N 8
ATOM 7354 C CA . GLU A 1 56 ? -14.015 -16.869 3.582 1.00 0.00 56 GLU A CA 8
ATOM 7355 C C . GLU A 1 56 ? -14.059 -15.349 3.700 1.00 0.00 56 GLU A C 8
ATOM 7356 O O . GLU A 1 56 ? -13.191 -14.683 3.104 1.00 0.00 56 GLU A O 8
ATOM 7369 N N . THR A 1 1 ? 12.605 11.880 9.052 1.00 0.00 1 THR A N 9
ATOM 7370 C CA . THR A 1 1 ? 12.519 10.623 8.254 1.00 0.00 1 THR A CA 9
ATOM 7371 C C . THR A 1 1 ? 11.104 10.395 7.739 1.00 0.00 1 THR A C 9
ATOM 7372 O O . THR A 1 1 ? 10.911 9.850 6.653 1.00 0.00 1 THR A O 9
ATOM 7385 N N . THR A 1 2 ? 10.119 10.802 8.533 1.00 0.00 2 THR A N 9
ATOM 7386 C CA . THR A 1 2 ? 8.720 10.644 8.154 1.00 0.00 2 THR A CA 9
ATOM 7387 C C . THR A 1 2 ? 7.940 11.931 8.379 1.00 0.00 2 THR A C 9
ATOM 7388 O O . THR A 1 2 ? 8.186 12.657 9.341 1.00 0.00 2 THR A O 9
ATOM 7399 N N . TYR A 1 3 ? 6.999 12.215 7.477 1.00 0.00 3 TYR A N 9
ATOM 7400 C CA . TYR A 1 3 ? 6.183 13.410 7.578 1.00 0.00 3 TYR A CA 9
ATOM 7401 C C . TYR A 1 3 ? 4.717 13.042 7.781 1.00 0.00 3 TYR A C 9
ATOM 7402 O O . TYR A 1 3 ? 4.005 13.695 8.553 1.00 0.00 3 TYR A O 9
ATOM 7420 N N . LYS A 1 4 ? 4.277 11.993 7.092 1.00 0.00 4 LYS A N 9
ATOM 7421 C CA . LYS A 1 4 ? 2.897 11.536 7.201 1.00 0.00 4 LYS A CA 9
ATOM 7422 C C . LYS A 1 4 ? 1.928 12.611 6.711 1.00 0.00 4 LYS A C 9
ATOM 7423 O O . LYS A 1 4 ? 1.151 13.163 7.488 1.00 0.00 4 LYS A O 9
ATOM 7442 N N . LEU A 1 5 ? 1.982 12.894 5.417 1.00 0.00 5 LEU A N 9
ATOM 7443 C CA . LEU A 1 5 ? 1.110 13.898 4.819 1.00 0.00 5 LEU A CA 9
ATOM 7444 C C . LEU A 1 5 ? 0.603 13.438 3.457 1.00 0.00 5 LEU A C 9
ATOM 7445 O O . LEU A 1 5 ? -0.602 13.375 3.221 1.00 0.00 5 LEU A O 9
ATOM 7461 N N . ILE A 1 6 ? 1.533 13.112 2.567 1.00 0.00 6 ILE A N 9
ATOM 7462 C CA . ILE A 1 6 ? 1.183 12.665 1.223 1.00 0.00 6 ILE A CA 9
ATOM 7463 C C . ILE A 1 6 ? 1.653 11.233 0.985 1.00 0.00 6 ILE A C 9
ATOM 7464 O O . ILE A 1 6 ? 2.743 10.843 1.408 1.00 0.00 6 ILE A O 9
ATOM 7480 N N . LEU A 1 7 ? 0.823 10.452 0.301 1.00 0.00 7 LEU A N 9
ATOM 7481 C CA . LEU A 1 7 ? 1.148 9.059 -0.004 1.00 0.00 7 LEU A CA 9
ATOM 7482 C C . LEU A 1 7 ? 1.191 8.205 1.265 1.00 0.00 7 LEU A C 9
ATOM 7483 O O . LEU A 1 7 ? 0.816 8.660 2.345 1.00 0.00 7 LEU A O 9
ATOM 7499 N N . ASN A 1 8 ? 1.652 6.974 1.116 1.00 0.00 8 ASN A N 9
ATOM 7500 C CA . ASN A 1 8 ? 1.748 6.045 2.238 1.00 0.00 8 ASN A CA 9
ATOM 7501 C C . ASN A 1 8 ? 2.284 4.702 1.757 1.00 0.00 8 ASN A C 9
ATOM 7502 O O . ASN A 1 8 ? 1.709 3.650 2.036 1.00 0.00 8 ASN A O 9
ATOM 7513 N N . LEU A 1 9 ? 3.385 4.756 1.016 1.00 0.00 9 LEU A N 9
ATOM 7514 C CA . LEU A 1 9 ? 4.010 3.569 0.465 1.00 0.00 9 LEU A CA 9
ATOM 7515 C C . LEU A 1 9 ? 4.784 2.799 1.533 1.00 0.00 9 LEU A C 9
ATOM 7516 O O . LEU A 1 9 ? 4.669 1.578 1.638 1.00 0.00 9 LEU A O 9
ATOM 7532 N N . LYS A 1 10 ? 5.572 3.523 2.321 1.00 0.00 10 LYS A N 9
ATOM 7533 C CA . LYS A 1 10 ? 6.367 2.913 3.381 1.00 0.00 10 LYS A CA 9
ATOM 7534 C C . LYS A 1 10 ? 5.492 2.058 4.290 1.00 0.00 10 LYS A C 9
ATOM 7535 O O . LYS A 1 10 ? 5.906 0.993 4.749 1.00 0.00 10 LYS A O 9
ATOM 7554 N N . GLN A 1 11 ? 4.280 2.533 4.544 1.00 0.00 11 GLN A N 9
ATOM 7555 C CA . GLN A 1 11 ? 3.342 1.816 5.397 1.00 0.00 11 GLN A CA 9
ATOM 7556 C C . GLN A 1 11 ? 2.526 0.816 4.586 1.00 0.00 11 GLN A C 9
ATOM 7557 O O . GLN A 1 11 ? 2.105 -0.218 5.101 1.00 0.00 11 GLN A O 9
ATOM 7571 N N . ALA A 1 12 ? 2.317 1.127 3.315 1.00 0.00 12 ALA A N 9
ATOM 7572 C CA . ALA A 1 12 ? 1.562 0.247 2.437 1.00 0.00 12 ALA A CA 9
ATOM 7573 C C . ALA A 1 12 ? 2.286 -1.080 2.275 1.00 0.00 12 ALA A C 9
ATOM 7574 O O . ALA A 1 12 ? 1.659 -2.137 2.201 1.00 0.00 12 ALA A O 9
ATOM 7581 N N . LYS A 1 13 ? 3.614 -1.021 2.229 1.00 0.00 13 LYS A N 9
ATOM 7582 C CA . LYS A 1 13 ? 4.421 -2.225 2.086 1.00 0.00 13 LYS A CA 9
ATOM 7583 C C . LYS A 1 13 ? 4.680 -2.872 3.445 1.00 0.00 13 LYS A C 9
ATOM 7584 O O . LYS A 1 13 ? 4.699 -4.097 3.563 1.00 0.00 13 LYS A O 9
ATOM 7603 N N . GLU A 1 14 ? 4.863 -2.046 4.478 1.00 0.00 14 GLU A N 9
ATOM 7604 C CA . GLU A 1 14 ? 5.099 -2.565 5.821 1.00 0.00 14 GLU A CA 9
ATOM 7605 C C . GLU A 1 14 ? 3.912 -3.420 6.255 1.00 0.00 14 GLU A C 9
ATOM 7606 O O . GLU A 1 14 ? 4.075 -4.568 6.682 1.00 0.00 14 GLU A O 9
ATOM 7618 N N . GLU A 1 15 ? 2.714 -2.864 6.105 1.00 0.00 15 GLU A N 9
ATOM 7619 C CA . GLU A 1 15 ? 1.500 -3.586 6.443 1.00 0.00 15 GLU A CA 9
ATOM 7620 C C . GLU A 1 15 ? 1.356 -4.773 5.511 1.00 0.00 15 GLU A C 9
ATOM 7621 O O . GLU A 1 15 ? 0.903 -5.848 5.908 1.00 0.00 15 GLU A O 9
ATOM 7633 N N . ALA A 1 16 ? 1.759 -4.565 4.263 1.00 0.00 16 ALA A N 9
ATOM 7634 C CA . ALA A 1 16 ? 1.695 -5.606 3.260 1.00 0.00 16 ALA A CA 9
ATOM 7635 C C . ALA A 1 16 ? 2.622 -6.753 3.630 1.00 0.00 16 ALA A C 9
ATOM 7636 O O . ALA A 1 16 ? 2.315 -7.918 3.379 1.00 0.00 16 ALA A O 9
ATOM 7643 N N . ILE A 1 17 ? 3.751 -6.418 4.253 1.00 0.00 17 ILE A N 9
ATOM 7644 C CA . ILE A 1 17 ? 4.705 -7.428 4.680 1.00 0.00 17 ILE A CA 9
ATOM 7645 C C . ILE A 1 17 ? 4.023 -8.376 5.656 1.00 0.00 17 ILE A C 9
ATOM 7646 O O . ILE A 1 17 ? 4.130 -9.595 5.540 1.00 0.00 17 ILE A O 9
ATOM 7662 N N . LYS A 1 18 ? 3.295 -7.796 6.605 1.00 0.00 18 LYS A N 9
ATOM 7663 C CA . LYS A 1 18 ? 2.563 -8.579 7.589 1.00 0.00 18 LYS A CA 9
ATOM 7664 C C . LYS A 1 18 ? 1.459 -9.379 6.902 1.00 0.00 18 LYS A C 9
ATOM 7665 O O . LYS A 1 18 ? 1.125 -10.488 7.318 1.00 0.00 18 LYS A O 9
ATOM 7684 N N . GLU A 1 19 ? 0.900 -8.799 5.842 1.00 0.00 19 GLU A N 9
ATOM 7685 C CA . GLU A 1 19 ? -0.168 -9.437 5.079 1.00 0.00 19 GLU A CA 9
ATOM 7686 C C . GLU A 1 19 ? 0.263 -10.802 4.558 1.00 0.00 19 GLU A C 9
ATOM 7687 O O . GLU A 1 19 ? -0.425 -11.802 4.769 1.00 0.00 19 GLU A O 9
ATOM 7699 N N . LEU A 1 20 ? 1.401 -10.845 3.874 1.00 0.00 20 LEU A N 9
ATOM 7700 C CA . LEU A 1 20 ? 1.904 -12.100 3.328 1.00 0.00 20 LEU A CA 9
ATOM 7701 C C . LEU A 1 20 ? 2.549 -12.944 4.422 1.00 0.00 20 LEU A C 9
ATOM 7702 O O . LEU A 1 20 ? 2.489 -14.172 4.387 1.00 0.00 20 LEU A O 9
ATOM 7718 N N . VAL A 1 21 ? 3.159 -12.279 5.401 1.00 0.00 21 VAL A N 9
ATOM 7719 C CA . VAL A 1 21 ? 3.801 -12.978 6.507 1.00 0.00 21 VAL A CA 9
ATOM 7720 C C . VAL A 1 21 ? 2.769 -13.767 7.300 1.00 0.00 21 VAL A C 9
ATOM 7721 O O . VAL A 1 21 ? 3.071 -14.825 7.853 1.00 0.00 21 VAL A O 9
ATOM 7734 N N . ASP A 1 22 ? 1.547 -13.252 7.343 1.00 0.00 22 ASP A N 9
ATOM 7735 C CA . ASP A 1 22 ? 0.473 -13.920 8.057 1.00 0.00 22 ASP A CA 9
ATOM 7736 C C . ASP A 1 22 ? -0.273 -14.864 7.122 1.00 0.00 22 ASP A C 9
ATOM 7737 O O . ASP A 1 22 ? -0.688 -15.952 7.523 1.00 0.00 22 ASP A O 9
ATOM 7746 N N . ALA A 1 23 ? -0.429 -14.445 5.869 1.00 0.00 23 ALA A N 9
ATOM 7747 C CA . ALA A 1 23 ? -1.113 -15.262 4.874 1.00 0.00 23 ALA A CA 9
ATOM 7748 C C . ALA A 1 23 ? -0.208 -16.387 4.370 1.00 0.00 23 ALA A C 9
ATOM 7749 O O . ALA A 1 23 ? -0.677 -17.341 3.752 1.00 0.00 23 ALA A O 9
ATOM 7756 N N . GLY A 1 24 ? 1.091 -16.270 4.651 1.00 0.00 24 GLY A N 9
ATOM 7757 C CA . GLY A 1 24 ? 2.045 -17.283 4.234 1.00 0.00 24 GLY A CA 9
ATOM 7758 C C . GLY A 1 24 ? 1.922 -17.656 2.763 1.00 0.00 24 GLY A C 9
ATOM 7759 O O . GLY A 1 24 ? 1.045 -18.434 2.391 1.00 0.00 24 GLY A O 9
ATOM 7763 N N . ILE A 1 25 ? 2.810 -17.117 1.924 1.00 0.00 25 ILE A N 9
ATOM 7764 C CA . ILE A 1 25 ? 2.789 -17.421 0.492 1.00 0.00 25 ILE A CA 9
ATOM 7765 C C . ILE A 1 25 ? 4.051 -16.912 -0.205 1.00 0.00 25 ILE A C 9
ATOM 7766 O O . ILE A 1 25 ? 5.015 -16.513 0.447 1.00 0.00 25 ILE A O 9
ATOM 7782 N N . ALA A 1 26 ? 4.036 -16.944 -1.539 1.00 0.00 26 ALA A N 9
ATOM 7783 C CA . ALA A 1 26 ? 5.175 -16.502 -2.344 1.00 0.00 26 ALA A CA 9
ATOM 7784 C C . ALA A 1 26 ? 5.781 -15.206 -1.819 1.00 0.00 26 ALA A C 9
ATOM 7785 O O . ALA A 1 26 ? 5.322 -14.115 -2.156 1.00 0.00 26 ALA A O 9
ATOM 7792 N N . GLU A 1 27 ? 6.822 -15.334 -1.004 1.00 0.00 27 GLU A N 9
ATOM 7793 C CA . GLU A 1 27 ? 7.501 -14.167 -0.451 1.00 0.00 27 GLU A CA 9
ATOM 7794 C C . GLU A 1 27 ? 7.901 -13.202 -1.566 1.00 0.00 27 GLU A C 9
ATOM 7795 O O . GLU A 1 27 ? 8.028 -11.996 -1.353 1.00 0.00 27 GLU A O 9
ATOM 7807 N N . LYS A 1 28 ? 8.082 -13.750 -2.766 1.00 0.00 28 LYS A N 9
ATOM 7808 C CA . LYS A 1 28 ? 8.447 -12.954 -3.937 1.00 0.00 28 LYS A CA 9
ATOM 7809 C C . LYS A 1 28 ? 7.570 -11.704 -4.019 1.00 0.00 28 LYS A C 9
ATOM 7810 O O . LYS A 1 28 ? 8.058 -10.591 -4.257 1.00 0.00 28 LYS A O 9
ATOM 7829 N N . TYR A 1 29 ? 6.274 -11.891 -3.809 1.00 0.00 29 TYR A N 9
ATOM 7830 C CA . TYR A 1 29 ? 5.343 -10.778 -3.855 1.00 0.00 29 TYR A CA 9
ATOM 7831 C C . TYR A 1 29 ? 5.697 -9.757 -2.779 1.00 0.00 29 TYR A C 9
ATOM 7832 O O . TYR A 1 29 ? 5.523 -8.549 -2.964 1.00 0.00 29 TYR A O 9
ATOM 7850 N N . ILE A 1 30 ? 6.235 -10.241 -1.663 1.00 0.00 30 ILE A N 9
ATOM 7851 C CA . ILE A 1 30 ? 6.651 -9.355 -0.590 1.00 0.00 30 ILE A CA 9
ATOM 7852 C C . ILE A 1 30 ? 7.724 -8.407 -1.110 1.00 0.00 30 ILE A C 9
ATOM 7853 O O . ILE A 1 30 ? 7.885 -7.299 -0.605 1.00 0.00 30 ILE A O 9
ATOM 7869 N N . LYS A 1 31 ? 8.451 -8.854 -2.134 1.00 0.00 31 LYS A N 9
ATOM 7870 C CA . LYS A 1 31 ? 9.498 -8.038 -2.728 1.00 0.00 31 LYS A CA 9
ATOM 7871 C C . LYS A 1 31 ? 8.896 -6.932 -3.590 1.00 0.00 31 LYS A C 9
ATOM 7872 O O . LYS A 1 31 ? 9.408 -5.814 -3.609 1.00 0.00 31 LYS A O 9
ATOM 7891 N N . LEU A 1 32 ? 7.801 -7.232 -4.299 1.00 0.00 32 LEU A N 9
ATOM 7892 C CA . LEU A 1 32 ? 7.168 -6.210 -5.140 1.00 0.00 32 LEU A CA 9
ATOM 7893 C C . LEU A 1 32 ? 6.719 -5.038 -4.279 1.00 0.00 32 LEU A C 9
ATOM 7894 O O . LEU A 1 32 ? 6.742 -3.887 -4.714 1.00 0.00 32 LEU A O 9
ATOM 7910 N N . ILE A 1 33 ? 6.316 -5.344 -3.051 1.00 0.00 33 ILE A N 9
ATOM 7911 C CA . ILE A 1 33 ? 5.867 -4.316 -2.117 1.00 0.00 33 ILE A CA 9
ATOM 7912 C C . ILE A 1 33 ? 7.022 -3.812 -1.265 1.00 0.00 33 ILE A C 9
ATOM 7913 O O . ILE A 1 33 ? 7.203 -2.607 -1.094 1.00 0.00 33 ILE A O 9
ATOM 7929 N N . ALA A 1 34 ? 7.805 -4.744 -0.730 1.00 0.00 34 ALA A N 9
ATOM 7930 C CA . ALA A 1 34 ? 8.943 -4.392 0.106 1.00 0.00 34 ALA A CA 9
ATOM 7931 C C . ALA A 1 34 ? 9.921 -3.511 -0.658 1.00 0.00 34 ALA A C 9
ATOM 7932 O O . ALA A 1 34 ? 10.616 -2.682 -0.073 1.00 0.00 34 ALA A O 9
ATOM 7939 N N . ASN A 1 35 ? 9.965 -3.694 -1.976 1.00 0.00 35 ASN A N 9
ATOM 7940 C CA . ASN A 1 35 ? 10.854 -2.915 -2.825 1.00 0.00 35 ASN A CA 9
ATOM 7941 C C . ASN A 1 35 ? 10.209 -1.583 -3.215 1.00 0.00 35 ASN A C 9
ATOM 7942 O O . ASN A 1 35 ? 10.884 -0.683 -3.717 1.00 0.00 35 ASN A O 9
ATOM 7953 N N . ALA A 1 36 ? 8.904 -1.456 -2.971 1.00 0.00 36 ALA A N 9
ATOM 7954 C CA . ALA A 1 36 ? 8.187 -0.227 -3.290 1.00 0.00 36 ALA A CA 9
ATOM 7955 C C . ALA A 1 36 ? 8.298 0.101 -4.783 1.00 0.00 36 ALA A C 9
ATOM 7956 O O . ALA A 1 36 ? 8.217 -0.798 -5.621 1.00 0.00 36 ALA A O 9
ATOM 7963 N N . LYS A 1 37 ? 8.474 1.392 -5.112 1.00 0.00 37 LYS A N 9
ATOM 7964 C CA . LYS A 1 37 ? 8.593 1.849 -6.501 1.00 0.00 37 LYS A CA 9
ATOM 7965 C C . LYS A 1 37 ? 7.246 2.326 -7.031 1.00 0.00 37 LYS A C 9
ATOM 7966 O O . LYS A 1 37 ? 7.185 3.176 -7.921 1.00 0.00 37 LYS A O 9
ATOM 7985 N N . THR A 1 38 ? 6.170 1.782 -6.478 1.00 0.00 38 THR A N 9
ATOM 7986 C CA . THR A 1 38 ? 4.825 2.158 -6.891 1.00 0.00 38 THR A CA 9
ATOM 7987 C C . THR A 1 38 ? 3.880 2.171 -5.695 1.00 0.00 38 THR A C 9
ATOM 7988 O O . THR A 1 38 ? 3.169 1.200 -5.447 1.00 0.00 38 THR A O 9
ATOM 7999 N N . VAL A 1 39 ? 3.884 3.281 -4.955 1.00 0.00 39 VAL A N 9
ATOM 8000 C CA . VAL A 1 39 ? 3.024 3.426 -3.774 1.00 0.00 39 VAL A CA 9
ATOM 8001 C C . VAL A 1 39 ? 1.632 2.848 -4.021 1.00 0.00 39 VAL A C 9
ATOM 8002 O O . VAL A 1 39 ? 1.119 2.069 -3.214 1.00 0.00 39 VAL A O 9
ATOM 8015 N N . GLU A 1 40 ? 1.029 3.224 -5.146 1.00 0.00 40 GLU A N 9
ATOM 8016 C CA . GLU A 1 40 ? -0.297 2.730 -5.491 1.00 0.00 40 GLU A CA 9
ATOM 8017 C C . GLU A 1 40 ? -0.264 1.216 -5.643 1.00 0.00 40 GLU A C 9
ATOM 8018 O O . GLU A 1 40 ? -1.164 0.517 -5.178 1.00 0.00 40 GLU A O 9
ATOM 8030 N N . GLY A 1 41 ? 0.791 0.709 -6.276 1.00 0.00 41 GLY A N 9
ATOM 8031 C CA . GLY A 1 41 ? 0.928 -0.722 -6.447 1.00 0.00 41 GLY A CA 9
ATOM 8032 C C . GLY A 1 41 ? 1.170 -1.425 -5.128 1.00 0.00 41 GLY A C 9
ATOM 8033 O O . GLY A 1 41 ? 0.521 -2.419 -4.824 1.00 0.00 41 GLY A O 9
ATOM 8037 N N . VAL A 1 42 ? 2.096 -0.894 -4.330 1.00 0.00 42 VAL A N 9
ATOM 8038 C CA . VAL A 1 42 ? 2.407 -1.467 -3.022 1.00 0.00 42 VAL A CA 9
ATOM 8039 C C . VAL A 1 42 ? 1.120 -1.834 -2.286 1.00 0.00 42 VAL A C 9
ATOM 8040 O O . VAL A 1 42 ? 1.016 -2.896 -1.670 1.00 0.00 42 VAL A O 9
ATOM 8053 N N . TRP A 1 43 ? 0.134 -0.946 -2.377 1.00 0.00 43 TRP A N 9
ATOM 8054 C CA . TRP A 1 43 ? -1.156 -1.169 -1.738 1.00 0.00 43 TRP A CA 9
ATOM 8055 C C . TRP A 1 43 ? -2.016 -2.139 -2.547 1.00 0.00 43 TRP A C 9
ATOM 8056 O O . TRP A 1 43 ? -2.820 -2.882 -1.986 1.00 0.00 43 TRP A O 9
ATOM 8077 N N . THR A 1 44 ? -1.847 -2.129 -3.870 1.00 0.00 44 THR A N 9
ATOM 8078 C CA . THR A 1 44 ? -2.621 -3.018 -4.738 1.00 0.00 44 THR A CA 9
ATOM 8079 C C . THR A 1 44 ? -2.044 -4.429 -4.727 1.00 0.00 44 THR A C 9
ATOM 8080 O O . THR A 1 44 ? -2.769 -5.406 -4.537 1.00 0.00 44 THR A O 9
ATOM 8091 N N . LEU A 1 45 ? -0.736 -4.525 -4.921 1.00 0.00 45 LEU A N 9
ATOM 8092 C CA . LEU A 1 45 ? -0.054 -5.812 -4.923 1.00 0.00 45 LEU A CA 9
ATOM 8093 C C . LEU A 1 45 ? -0.309 -6.535 -3.612 1.00 0.00 45 LEU A C 9
ATOM 8094 O O . LEU A 1 45 ? -0.433 -7.757 -3.577 1.00 0.00 45 LEU A O 9
ATOM 8109 N N . LYS A 1 46 ? -0.398 -5.759 -2.536 1.00 0.00 46 LYS A N 9
ATOM 8110 C CA . LYS A 1 46 ? -0.651 -6.311 -1.213 1.00 0.00 46 LYS A CA 9
ATOM 8111 C C . LYS A 1 46 ? -2.063 -6.885 -1.135 1.00 0.00 46 LYS A C 9
ATOM 8112 O O . LYS A 1 46 ? -2.252 -8.073 -0.875 1.00 0.00 46 LYS A O 9
ATOM 8131 N N . ASP A 1 47 ? -3.053 -6.031 -1.361 1.00 0.00 47 ASP A N 9
ATOM 8132 C CA . ASP A 1 47 ? -4.447 -6.454 -1.317 1.00 0.00 47 ASP A CA 9
ATOM 8133 C C . ASP A 1 47 ? -4.700 -7.565 -2.330 1.00 0.00 47 ASP A C 9
ATOM 8134 O O . ASP A 1 47 ? -5.524 -8.452 -2.107 1.00 0.00 47 ASP A O 9
ATOM 8143 N N . GLU A 1 48 ? -3.978 -7.508 -3.444 1.00 0.00 48 GLU A N 9
ATOM 8144 C CA . GLU A 1 48 ? -4.114 -8.505 -4.497 1.00 0.00 48 GLU A CA 9
ATOM 8145 C C . GLU A 1 48 ? -3.418 -9.805 -4.109 1.00 0.00 48 GLU A C 9
ATOM 8146 O O . GLU A 1 48 ? -4.023 -10.881 -4.140 1.00 0.00 48 GLU A O 9
ATOM 8158 N N . ILE A 1 49 ? -2.139 -9.708 -3.745 1.00 0.00 49 ILE A N 9
ATOM 8159 C CA . ILE A 1 49 ? -1.379 -10.889 -3.361 1.00 0.00 49 ILE A CA 9
ATOM 8160 C C . ILE A 1 49 ? -2.031 -11.604 -2.184 1.00 0.00 49 ILE A C 9
ATOM 8161 O O . ILE A 1 49 ? -1.851 -12.805 -2.005 1.00 0.00 49 ILE A O 9
ATOM 8177 N N . LEU A 1 50 ? -2.805 -10.873 -1.394 1.00 0.00 50 LEU A N 9
ATOM 8178 C CA . LEU A 1 50 ? -3.491 -11.475 -0.261 1.00 0.00 50 LEU A CA 9
ATOM 8179 C C . LEU A 1 50 ? -4.728 -12.216 -0.751 1.00 0.00 50 LEU A C 9
ATOM 8180 O O . LEU A 1 50 ? -5.098 -13.259 -0.214 1.00 0.00 50 LEU A O 9
ATOM 8196 N N . THR A 1 51 ? -5.356 -11.667 -1.789 1.00 0.00 51 THR A N 9
ATOM 8197 C CA . THR A 1 51 ? -6.546 -12.274 -2.373 1.00 0.00 51 THR A CA 9
ATOM 8198 C C . THR A 1 51 ? -6.254 -13.697 -2.852 1.00 0.00 51 THR A C 9
ATOM 8199 O O . THR A 1 51 ? -7.115 -14.573 -2.772 1.00 0.00 51 THR A O 9
ATOM 8210 N N . PHE A 1 52 ? -5.038 -13.925 -3.348 1.00 0.00 52 PHE A N 9
ATOM 8211 C CA . PHE A 1 52 ? -4.646 -15.244 -3.835 1.00 0.00 52 PHE A CA 9
ATOM 8212 C C . PHE A 1 52 ? -4.378 -16.203 -2.659 1.00 0.00 52 PHE A C 9
ATOM 8213 O O . PHE A 1 52 ? -3.295 -16.762 -2.520 1.00 0.00 52 PHE A O 9
ATOM 8230 N N . THR A 1 53 ? -5.391 -16.389 -1.812 1.00 0.00 53 THR A N 9
ATOM 8231 C CA . THR A 1 53 ? -5.281 -17.272 -0.656 1.00 0.00 53 THR A CA 9
ATOM 8232 C C . THR A 1 53 ? -6.502 -17.093 0.238 1.00 0.00 53 THR A C 9
ATOM 8233 O O . THR A 1 53 ? -7.299 -18.015 0.413 1.00 0.00 53 THR A O 9
ATOM 8244 N N . VAL A 1 54 ? -6.646 -15.895 0.797 1.00 0.00 54 VAL A N 9
ATOM 8245 C CA . VAL A 1 54 ? -7.766 -15.596 1.661 1.00 0.00 54 VAL A CA 9
ATOM 8246 C C . VAL A 1 54 ? -9.038 -15.340 0.852 1.00 0.00 54 VAL A C 9
ATOM 8247 O O . VAL A 1 54 ? -9.462 -14.198 0.690 1.00 0.00 54 VAL A O 9
ATOM 8260 N N . THR A 1 55 ? -9.622 -16.415 0.340 1.00 0.00 55 THR A N 9
ATOM 8261 C CA . THR A 1 55 ? -10.843 -16.321 -0.458 1.00 0.00 55 THR A CA 9
ATOM 8262 C C . THR A 1 55 ? -11.157 -17.660 -1.120 1.00 0.00 55 THR A C 9
ATOM 8263 O O . THR A 1 55 ? -12.160 -18.301 -0.817 1.00 0.00 55 THR A O 9
ATOM 8274 N N . GLU A 1 56 ? -10.277 -18.075 -2.026 1.00 0.00 56 GLU A N 9
ATOM 8275 C CA . GLU A 1 56 ? -10.451 -19.336 -2.735 1.00 0.00 56 GLU A CA 9
ATOM 8276 C C . GLU A 1 56 ? -9.528 -20.410 -2.166 1.00 0.00 56 GLU A C 9
ATOM 8277 O O . GLU A 1 56 ? -9.517 -21.532 -2.717 1.00 0.00 56 GLU A O 9
ATOM 8290 N N . THR A 1 1 ? 10.890 14.635 10.245 1.00 0.00 1 THR A N 10
ATOM 8291 C CA . THR A 1 1 ? 11.566 13.488 10.907 1.00 0.00 1 THR A CA 10
ATOM 8292 C C . THR A 1 1 ? 12.457 12.732 9.923 1.00 0.00 1 THR A C 10
ATOM 8293 O O . THR A 1 1 ? 13.473 12.155 10.304 1.00 0.00 1 THR A O 10
ATOM 8306 N N . THR A 1 2 ? 12.067 12.739 8.650 1.00 0.00 2 THR A N 10
ATOM 8307 C CA . THR A 1 2 ? 12.831 12.062 7.610 1.00 0.00 2 THR A CA 10
ATOM 8308 C C . THR A 1 2 ? 12.745 12.818 6.291 1.00 0.00 2 THR A C 10
ATOM 8309 O O . THR A 1 2 ? 11.703 13.385 5.950 1.00 0.00 2 THR A O 10
ATOM 8320 N N . TYR A 1 3 ? 13.843 12.815 5.541 1.00 0.00 3 TYR A N 10
ATOM 8321 C CA . TYR A 1 3 ? 13.891 13.496 4.252 1.00 0.00 3 TYR A CA 10
ATOM 8322 C C . TYR A 1 3 ? 13.662 12.518 3.108 1.00 0.00 3 TYR A C 10
ATOM 8323 O O . TYR A 1 3 ? 14.246 12.654 2.038 1.00 0.00 3 TYR A O 10
ATOM 8341 N N . LYS A 1 4 ? 12.807 11.524 3.350 1.00 0.00 4 LYS A N 10
ATOM 8342 C CA . LYS A 1 4 ? 12.502 10.528 2.342 1.00 0.00 4 LYS A CA 10
ATOM 8343 C C . LYS A 1 4 ? 11.080 10.004 2.510 1.00 0.00 4 LYS A C 10
ATOM 8344 O O . LYS A 1 4 ? 10.861 8.959 3.133 1.00 0.00 4 LYS A O 10
ATOM 8363 N N . LEU A 1 5 ? 10.118 10.721 1.952 1.00 0.00 5 LEU A N 10
ATOM 8364 C CA . LEU A 1 5 ? 8.715 10.332 2.039 1.00 0.00 5 LEU A CA 10
ATOM 8365 C C . LEU A 1 5 ? 7.944 10.814 0.813 1.00 0.00 5 LEU A C 10
ATOM 8366 O O . LEU A 1 5 ? 8.446 11.625 0.029 1.00 0.00 5 LEU A O 10
ATOM 8382 N N . ILE A 1 6 ? 6.723 10.313 0.652 1.00 0.00 6 ILE A N 10
ATOM 8383 C CA . ILE A 1 6 ? 5.886 10.704 -0.482 1.00 0.00 6 ILE A CA 10
ATOM 8384 C C . ILE A 1 6 ? 4.410 10.752 -0.096 1.00 0.00 6 ILE A C 10
ATOM 8385 O O . ILE A 1 6 ? 3.699 11.685 -0.443 1.00 0.00 6 ILE A O 10
ATOM 8401 N N . LEU A 1 7 ? 3.953 9.730 0.629 1.00 0.00 7 LEU A N 10
ATOM 8402 C CA . LEU A 1 7 ? 2.559 9.670 1.056 1.00 0.00 7 LEU A CA 10
ATOM 8403 C C . LEU A 1 7 ? 2.363 8.590 2.125 1.00 0.00 7 LEU A C 10
ATOM 8404 O O . LEU A 1 7 ? 2.261 8.898 3.311 1.00 0.00 7 LEU A O 10
ATOM 8420 N N . ASN A 1 8 ? 2.308 7.332 1.694 1.00 0.00 8 ASN A N 10
ATOM 8421 C CA . ASN A 1 8 ? 2.118 6.225 2.617 1.00 0.00 8 ASN A CA 10
ATOM 8422 C C . ASN A 1 8 ? 2.523 4.905 1.969 1.00 0.00 8 ASN A C 10
ATOM 8423 O O . ASN A 1 8 ? 1.858 3.884 2.144 1.00 0.00 8 ASN A O 10
ATOM 8434 N N . LEU A 1 9 ? 3.618 4.934 1.218 1.00 0.00 9 LEU A N 10
ATOM 8435 C CA . LEU A 1 9 ? 4.120 3.753 0.540 1.00 0.00 9 LEU A CA 10
ATOM 8436 C C . LEU A 1 9 ? 4.901 2.869 1.507 1.00 0.00 9 LEU A C 10
ATOM 8437 O O . LEU A 1 9 ? 4.689 1.657 1.567 1.00 0.00 9 LEU A O 10
ATOM 8453 N N . LYS A 1 10 ? 5.799 3.487 2.264 1.00 0.00 10 LYS A N 10
ATOM 8454 C CA . LYS A 1 10 ? 6.611 2.768 3.237 1.00 0.00 10 LYS A CA 10
ATOM 8455 C C . LYS A 1 10 ? 5.726 1.972 4.189 1.00 0.00 10 LYS A C 10
ATOM 8456 O O . LYS A 1 10 ? 6.101 0.897 4.652 1.00 0.00 10 LYS A O 10
ATOM 8475 N N . GLN A 1 11 ? 4.542 2.510 4.468 1.00 0.00 11 GLN A N 10
ATOM 8476 C CA . GLN A 1 11 ? 3.593 1.852 5.355 1.00 0.00 11 GLN A CA 10
ATOM 8477 C C . GLN A 1 11 ? 2.710 0.888 4.573 1.00 0.00 11 GLN A C 10
ATOM 8478 O O . GLN A 1 11 ? 2.308 -0.157 5.083 1.00 0.00 11 GLN A O 10
ATOM 8492 N N . ALA A 1 12 ? 2.423 1.239 3.327 1.00 0.00 12 ALA A N 10
ATOM 8493 C CA . ALA A 1 12 ? 1.601 0.397 2.474 1.00 0.00 12 ALA A CA 10
ATOM 8494 C C . ALA A 1 12 ? 2.246 -0.970 2.304 1.00 0.00 12 ALA A C 10
ATOM 8495 O O . ALA A 1 12 ? 1.561 -1.992 2.259 1.00 0.00 12 ALA A O 10
ATOM 8502 N N . LYS A 1 13 ? 3.573 -0.980 2.224 1.00 0.00 13 LYS A N 10
ATOM 8503 C CA . LYS A 1 13 ? 4.311 -2.227 2.073 1.00 0.00 13 LYS A CA 10
ATOM 8504 C C . LYS A 1 13 ? 4.561 -2.871 3.434 1.00 0.00 13 LYS A C 10
ATOM 8505 O O . LYS A 1 13 ? 4.478 -4.091 3.570 1.00 0.00 13 LYS A O 10
ATOM 8524 N N . GLU A 1 14 ? 4.842 -2.050 4.450 1.00 0.00 14 GLU A N 10
ATOM 8525 C CA . GLU A 1 14 ? 5.073 -2.571 5.796 1.00 0.00 14 GLU A CA 10
ATOM 8526 C C . GLU A 1 14 ? 3.861 -3.389 6.230 1.00 0.00 14 GLU A C 10
ATOM 8527 O O . GLU A 1 14 ? 3.989 -4.540 6.656 1.00 0.00 14 GLU A O 10
ATOM 8539 N N . GLU A 1 15 ? 2.680 -2.799 6.068 1.00 0.00 15 GLU A N 10
ATOM 8540 C CA . GLU A 1 15 ? 1.441 -3.483 6.392 1.00 0.00 15 GLU A CA 10
ATOM 8541 C C . GLU A 1 15 ? 1.301 -4.686 5.479 1.00 0.00 15 GLU A C 10
ATOM 8542 O O . GLU A 1 15 ? 0.786 -5.733 5.874 1.00 0.00 15 GLU A O 10
ATOM 8554 N N . ALA A 1 16 ? 1.790 -4.524 4.250 1.00 0.00 16 ALA A N 10
ATOM 8555 C CA . ALA A 1 16 ? 1.750 -5.587 3.267 1.00 0.00 16 ALA A CA 10
ATOM 8556 C C . ALA A 1 16 ? 2.596 -6.760 3.736 1.00 0.00 16 ALA A C 10
ATOM 8557 O O . ALA A 1 16 ? 2.209 -7.919 3.580 1.00 0.00 16 ALA A O 10
ATOM 8564 N N . ILE A 1 17 ? 3.748 -6.456 4.341 1.00 0.00 17 ILE A N 10
ATOM 8565 C CA . ILE A 1 17 ? 4.626 -7.497 4.861 1.00 0.00 17 ILE A CA 10
ATOM 8566 C C . ILE A 1 17 ? 3.841 -8.369 5.827 1.00 0.00 17 ILE A C 10
ATOM 8567 O O . ILE A 1 17 ? 3.830 -9.593 5.717 1.00 0.00 17 ILE A O 10
ATOM 8583 N N . LYS A 1 18 ? 3.156 -7.712 6.757 1.00 0.00 18 LYS A N 10
ATOM 8584 C CA . LYS A 1 18 ? 2.329 -8.404 7.732 1.00 0.00 18 LYS A CA 10
ATOM 8585 C C . LYS A 1 18 ? 1.249 -9.212 7.011 1.00 0.00 18 LYS A C 10
ATOM 8586 O O . LYS A 1 18 ? 0.840 -10.277 7.474 1.00 0.00 18 LYS A O 10
ATOM 8605 N N . GLU A 1 19 ? 0.802 -8.697 5.867 1.00 0.00 19 GLU A N 10
ATOM 8606 C CA . GLU A 1 19 ? -0.221 -9.363 5.065 1.00 0.00 19 GLU A CA 10
ATOM 8607 C C . GLU A 1 19 ? 0.306 -10.679 4.508 1.00 0.00 19 GLU A C 10
ATOM 8608 O O . GLU A 1 19 ? -0.317 -11.727 4.676 1.00 0.00 19 GLU A O 10
ATOM 8620 N N . LEU A 1 20 ? 1.458 -10.622 3.848 1.00 0.00 20 LEU A N 10
ATOM 8621 C CA . LEU A 1 20 ? 2.056 -11.820 3.278 1.00 0.00 20 LEU A CA 10
ATOM 8622 C C . LEU A 1 20 ? 2.606 -12.716 4.382 1.00 0.00 20 LEU A C 10
ATOM 8623 O O . LEU A 1 20 ? 2.585 -13.940 4.268 1.00 0.00 20 LEU A O 10
ATOM 8639 N N . VAL A 1 21 ? 3.087 -12.098 5.459 1.00 0.00 21 VAL A N 10
ATOM 8640 C CA . VAL A 1 21 ? 3.622 -12.849 6.588 1.00 0.00 21 VAL A CA 10
ATOM 8641 C C . VAL A 1 21 ? 2.522 -13.681 7.226 1.00 0.00 21 VAL A C 10
ATOM 8642 O O . VAL A 1 21 ? 2.774 -14.767 7.748 1.00 0.00 21 VAL A O 10
ATOM 8655 N N . ASP A 1 22 ? 1.300 -13.172 7.167 1.00 0.00 22 ASP A N 10
ATOM 8656 C CA . ASP A 1 22 ? 0.164 -13.882 7.726 1.00 0.00 22 ASP A CA 10
ATOM 8657 C C . ASP A 1 22 ? -0.380 -14.875 6.708 1.00 0.00 22 ASP A C 10
ATOM 8658 O O . ASP A 1 22 ? -0.770 -15.989 7.059 1.00 0.00 22 ASP A O 10
ATOM 8667 N N . ALA A 1 23 ? -0.389 -14.472 5.437 1.00 0.00 23 ALA A N 10
ATOM 8668 C CA . ALA A 1 23 ? -0.872 -15.342 4.371 1.00 0.00 23 ALA A CA 10
ATOM 8669 C C . ALA A 1 23 ? 0.162 -16.419 4.032 1.00 0.00 23 ALA A C 10
ATOM 8670 O O . ALA A 1 23 ? -0.156 -17.415 3.384 1.00 0.00 23 ALA A O 10
ATOM 8677 N N . GLY A 1 24 ? 1.397 -16.216 4.497 1.00 0.00 24 GLY A N 10
ATOM 8678 C CA . GLY A 1 24 ? 2.472 -17.171 4.266 1.00 0.00 24 GLY A CA 10
ATOM 8679 C C . GLY A 1 24 ? 2.475 -17.784 2.872 1.00 0.00 24 GLY A C 10
ATOM 8680 O O . GLY A 1 24 ? 1.870 -18.833 2.651 1.00 0.00 24 GLY A O 10
ATOM 8684 N N . ILE A 1 25 ? 3.173 -17.142 1.935 1.00 0.00 25 ILE A N 10
ATOM 8685 C CA . ILE A 1 25 ? 3.266 -17.648 0.564 1.00 0.00 25 ILE A CA 10
ATOM 8686 C C . ILE A 1 25 ? 4.557 -17.174 -0.100 1.00 0.00 25 ILE A C 10
ATOM 8687 O O . ILE A 1 25 ? 5.459 -16.669 0.569 1.00 0.00 25 ILE A O 10
ATOM 8703 N N . ALA A 1 26 ? 4.647 -17.348 -1.419 1.00 0.00 26 ALA A N 10
ATOM 8704 C CA . ALA A 1 26 ? 5.834 -16.944 -2.166 1.00 0.00 26 ALA A CA 10
ATOM 8705 C C . ALA A 1 26 ? 6.283 -15.543 -1.777 1.00 0.00 26 ALA A C 10
ATOM 8706 O O . ALA A 1 26 ? 5.765 -14.548 -2.286 1.00 0.00 26 ALA A O 10
ATOM 8713 N N . GLU A 1 27 ? 7.259 -15.475 -0.876 1.00 0.00 27 GLU A N 10
ATOM 8714 C CA . GLU A 1 27 ? 7.797 -14.197 -0.415 1.00 0.00 27 GLU A CA 10
ATOM 8715 C C . GLU A 1 27 ? 8.052 -13.247 -1.587 1.00 0.00 27 GLU A C 10
ATOM 8716 O O . GLU A 1 27 ? 8.047 -12.031 -1.421 1.00 0.00 27 GLU A O 10
ATOM 8728 N N . LYS A 1 28 ? 8.270 -13.820 -2.769 1.00 0.00 28 LYS A N 10
ATOM 8729 C CA . LYS A 1 28 ? 8.518 -13.032 -3.987 1.00 0.00 28 LYS A CA 10
ATOM 8730 C C . LYS A 1 28 ? 7.595 -11.813 -4.044 1.00 0.00 28 LYS A C 10
ATOM 8731 O O . LYS A 1 28 ? 8.033 -10.684 -4.289 1.00 0.00 28 LYS A O 10
ATOM 8750 N N . TYR A 1 29 ? 6.310 -12.055 -3.807 1.00 0.00 29 TYR A N 10
ATOM 8751 C CA . TYR A 1 29 ? 5.321 -10.989 -3.826 1.00 0.00 29 TYR A CA 10
ATOM 8752 C C . TYR A 1 29 ? 5.656 -9.942 -2.766 1.00 0.00 29 TYR A C 10
ATOM 8753 O O . TYR A 1 29 ? 5.440 -8.741 -2.957 1.00 0.00 29 TYR A O 10
ATOM 8771 N N . ILE A 1 30 ? 6.217 -10.406 -1.659 1.00 0.00 30 ILE A N 10
ATOM 8772 C CA . ILE A 1 30 ? 6.618 -9.516 -0.585 1.00 0.00 30 ILE A CA 10
ATOM 8773 C C . ILE A 1 30 ? 7.657 -8.523 -1.101 1.00 0.00 30 ILE A C 10
ATOM 8774 O O . ILE A 1 30 ? 7.791 -7.421 -0.578 1.00 0.00 30 ILE A O 10
ATOM 8790 N N . LYS A 1 31 ? 8.388 -8.931 -2.139 1.00 0.00 31 LYS A N 10
ATOM 8791 C CA . LYS A 1 31 ? 9.406 -8.077 -2.731 1.00 0.00 31 LYS A CA 10
ATOM 8792 C C . LYS A 1 31 ? 8.768 -6.996 -3.597 1.00 0.00 31 LYS A C 10
ATOM 8793 O O . LYS A 1 31 ? 9.241 -5.861 -3.620 1.00 0.00 31 LYS A O 10
ATOM 8812 N N . LEU A 1 32 ? 7.684 -7.337 -4.301 1.00 0.00 32 LEU A N 10
ATOM 8813 C CA . LEU A 1 32 ? 7.009 -6.345 -5.144 1.00 0.00 32 LEU A CA 10
ATOM 8814 C C . LEU A 1 32 ? 6.556 -5.171 -4.289 1.00 0.00 32 LEU A C 10
ATOM 8815 O O . LEU A 1 32 ? 6.558 -4.023 -4.734 1.00 0.00 32 LEU A O 10
ATOM 8831 N N . ILE A 1 33 ? 6.181 -5.473 -3.051 1.00 0.00 33 ILE A N 10
ATOM 8832 C CA . ILE A 1 33 ? 5.738 -4.444 -2.115 1.00 0.00 33 ILE A CA 10
ATOM 8833 C C . ILE A 1 33 ? 6.908 -3.925 -1.292 1.00 0.00 33 ILE A C 10
ATOM 8834 O O . ILE A 1 33 ? 7.079 -2.716 -1.128 1.00 0.00 33 ILE A O 10
ATOM 8850 N N . ALA A 1 34 ? 7.713 -4.848 -0.775 1.00 0.00 34 ALA A N 10
ATOM 8851 C CA . ALA A 1 34 ? 8.865 -4.486 0.035 1.00 0.00 34 ALA A CA 10
ATOM 8852 C C . ALA A 1 34 ? 9.815 -3.588 -0.748 1.00 0.00 34 ALA A C 10
ATOM 8853 O O . ALA A 1 34 ? 10.518 -2.756 -0.172 1.00 0.00 34 ALA A O 10
ATOM 8860 N N . ASN A 1 35 ? 9.831 -3.763 -2.067 1.00 0.00 35 ASN A N 10
ATOM 8861 C CA . ASN A 1 35 ? 10.693 -2.971 -2.933 1.00 0.00 35 ASN A CA 10
ATOM 8862 C C . ASN A 1 35 ? 10.030 -1.642 -3.300 1.00 0.00 35 ASN A C 10
ATOM 8863 O O . ASN A 1 35 ? 10.697 -0.713 -3.754 1.00 0.00 35 ASN A O 10
ATOM 8874 N N . ALA A 1 36 ? 8.718 -1.552 -3.089 1.00 0.00 36 ALA A N 10
ATOM 8875 C CA . ALA A 1 36 ? 7.977 -0.331 -3.390 1.00 0.00 36 ALA A CA 10
ATOM 8876 C C . ALA A 1 36 ? 8.106 0.043 -4.871 1.00 0.00 36 ALA A C 10
ATOM 8877 O O . ALA A 1 36 ? 8.004 -0.824 -5.738 1.00 0.00 36 ALA A O 10
ATOM 8884 N N . LYS A 1 37 ? 8.317 1.338 -5.155 1.00 0.00 37 LYS A N 10
ATOM 8885 C CA . LYS A 1 37 ? 8.449 1.841 -6.528 1.00 0.00 37 LYS A CA 10
ATOM 8886 C C . LYS A 1 37 ? 7.113 2.363 -7.040 1.00 0.00 37 LYS A C 10
ATOM 8887 O O . LYS A 1 37 ? 7.067 3.250 -7.892 1.00 0.00 37 LYS A O 10
ATOM 8906 N N . THR A 1 38 ? 6.027 1.815 -6.506 1.00 0.00 38 THR A N 10
ATOM 8907 C CA . THR A 1 38 ? 4.688 2.230 -6.899 1.00 0.00 38 THR A CA 10
ATOM 8908 C C . THR A 1 38 ? 3.761 2.241 -5.690 1.00 0.00 38 THR A C 10
ATOM 8909 O O . THR A 1 38 ? 3.040 1.274 -5.443 1.00 0.00 38 THR A O 10
ATOM 8920 N N . VAL A 1 39 ? 3.791 3.338 -4.935 1.00 0.00 39 VAL A N 10
ATOM 8921 C CA . VAL A 1 39 ? 2.955 3.482 -3.737 1.00 0.00 39 VAL A CA 10
ATOM 8922 C C . VAL A 1 39 ? 1.556 2.904 -3.955 1.00 0.00 39 VAL A C 10
ATOM 8923 O O . VAL A 1 39 ? 1.068 2.112 -3.143 1.00 0.00 39 VAL A O 10
ATOM 8936 N N . GLU A 1 40 ? 0.921 3.287 -5.058 1.00 0.00 40 GLU A N 10
ATOM 8937 C CA . GLU A 1 40 ? -0.411 2.787 -5.375 1.00 0.00 40 GLU A CA 10
ATOM 8938 C C . GLU A 1 40 ? -0.369 1.276 -5.546 1.00 0.00 40 GLU A C 10
ATOM 8939 O O . GLU A 1 40 ? -1.231 0.559 -5.041 1.00 0.00 40 GLU A O 10
ATOM 8951 N N . GLY A 1 41 ? 0.657 0.795 -6.243 1.00 0.00 41 GLY A N 10
ATOM 8952 C CA . GLY A 1 41 ? 0.803 -0.631 -6.444 1.00 0.00 41 GLY A CA 10
ATOM 8953 C C . GLY A 1 41 ? 1.070 -1.356 -5.142 1.00 0.00 41 GLY A C 10
ATOM 8954 O O . GLY A 1 41 ? 0.444 -2.371 -4.857 1.00 0.00 41 GLY A O 10
ATOM 8958 N N . VAL A 1 42 ? 1.989 -0.823 -4.335 1.00 0.00 42 VAL A N 10
ATOM 8959 C CA . VAL A 1 42 ? 2.315 -1.424 -3.044 1.00 0.00 42 VAL A CA 10
ATOM 8960 C C . VAL A 1 42 ? 1.039 -1.799 -2.299 1.00 0.00 42 VAL A C 10
ATOM 8961 O O . VAL A 1 42 ? 0.944 -2.871 -1.697 1.00 0.00 42 VAL A O 10
ATOM 8974 N N . TRP A 1 43 ? 0.054 -0.909 -2.362 1.00 0.00 43 TRP A N 10
ATOM 8975 C CA . TRP A 1 43 ? -1.227 -1.140 -1.709 1.00 0.00 43 TRP A CA 10
ATOM 8976 C C . TRP A 1 43 ? -2.082 -2.116 -2.512 1.00 0.00 43 TRP A C 10
ATOM 8977 O O . TRP A 1 43 ? -2.880 -2.864 -1.947 1.00 0.00 43 TRP A O 10
ATOM 8998 N N . THR A 1 44 ? -1.911 -2.112 -3.834 1.00 0.00 44 THR A N 10
ATOM 8999 C CA . THR A 1 44 ? -2.678 -3.007 -4.699 1.00 0.00 44 THR A CA 10
ATOM 9000 C C . THR A 1 44 ? -2.090 -4.413 -4.685 1.00 0.00 44 THR A C 10
ATOM 9001 O O . THR A 1 44 ? -2.808 -5.395 -4.493 1.00 0.00 44 THR A O 10
ATOM 9012 N N . LEU A 1 45 ? -0.781 -4.501 -4.878 1.00 0.00 45 LEU A N 10
ATOM 9013 C CA . LEU A 1 45 ? -0.089 -5.781 -4.876 1.00 0.00 45 LEU A CA 10
ATOM 9014 C C . LEU A 1 45 ? -0.336 -6.510 -3.566 1.00 0.00 45 LEU A C 10
ATOM 9015 O O . LEU A 1 45 ? -0.463 -7.730 -3.539 1.00 0.00 45 LEU A O 10
ATOM 9030 N N . LYS A 1 46 ? -0.410 -5.743 -2.483 1.00 0.00 46 LYS A N 10
ATOM 9031 C CA . LYS A 1 46 ? -0.653 -6.303 -1.161 1.00 0.00 46 LYS A CA 10
ATOM 9032 C C . LYS A 1 46 ? -2.066 -6.871 -1.070 1.00 0.00 46 LYS A C 10
ATOM 9033 O O . LYS A 1 46 ? -2.258 -8.056 -0.798 1.00 0.00 46 LYS A O 10
ATOM 9052 N N . ASP A 1 47 ? -3.054 -6.015 -1.299 1.00 0.00 47 ASP A N 10
ATOM 9053 C CA . ASP A 1 47 ? -4.450 -6.434 -1.247 1.00 0.00 47 ASP A CA 10
ATOM 9054 C C . ASP A 1 47 ? -4.703 -7.556 -2.248 1.00 0.00 47 ASP A C 10
ATOM 9055 O O . ASP A 1 47 ? -5.531 -8.439 -2.017 1.00 0.00 47 ASP A O 10
ATOM 9064 N N . GLU A 1 48 ? -3.977 -7.514 -3.359 1.00 0.00 48 GLU A N 10
ATOM 9065 C CA . GLU A 1 48 ? -4.111 -8.523 -4.400 1.00 0.00 48 GLU A CA 10
ATOM 9066 C C . GLU A 1 48 ? -3.398 -9.812 -4.006 1.00 0.00 48 GLU A C 10
ATOM 9067 O O . GLU A 1 48 ? -3.994 -10.894 -4.024 1.00 0.00 48 GLU A O 10
ATOM 9079 N N . ILE A 1 49 ? -2.118 -9.704 -3.651 1.00 0.00 49 ILE A N 10
ATOM 9080 C CA . ILE A 1 49 ? -1.349 -10.876 -3.263 1.00 0.00 49 ILE A CA 10
ATOM 9081 C C . ILE A 1 49 ? -2.011 -11.611 -2.106 1.00 0.00 49 ILE A C 10
ATOM 9082 O O . ILE A 1 49 ? -1.806 -12.804 -1.928 1.00 0.00 49 ILE A O 10
ATOM 9098 N N . LEU A 1 50 ? -2.817 -10.903 -1.329 1.00 0.00 50 LEU A N 10
ATOM 9099 C CA . LEU A 1 50 ? -3.512 -11.530 -0.217 1.00 0.00 50 LEU A CA 10
ATOM 9100 C C . LEU A 1 50 ? -4.759 -12.237 -0.732 1.00 0.00 50 LEU A C 10
ATOM 9101 O O . LEU A 1 50 ? -5.159 -13.280 -0.215 1.00 0.00 50 LEU A O 10
ATOM 9117 N N . THR A 1 51 ? -5.361 -11.657 -1.769 1.00 0.00 51 THR A N 10
ATOM 9118 C CA . THR A 1 51 ? -6.557 -12.222 -2.380 1.00 0.00 51 THR A CA 10
ATOM 9119 C C . THR A 1 51 ? -6.275 -13.585 -3.020 1.00 0.00 51 THR A C 10
ATOM 9120 O O . THR A 1 51 ? -7.202 -14.353 -3.278 1.00 0.00 51 THR A O 10
ATOM 9131 N N . PHE A 1 52 ? -5.000 -13.892 -3.282 1.00 0.00 52 PHE A N 10
ATOM 9132 C CA . PHE A 1 52 ? -4.644 -15.170 -3.898 1.00 0.00 52 PHE A CA 10
ATOM 9133 C C . PHE A 1 52 ? -4.428 -16.257 -2.842 1.00 0.00 52 PHE A C 10
ATOM 9134 O O . PHE A 1 52 ? -3.578 -17.134 -2.991 1.00 0.00 52 PHE A O 10
ATOM 9151 N N . THR A 1 53 ? -5.230 -16.192 -1.788 1.00 0.00 53 THR A N 10
ATOM 9152 C CA . THR A 1 53 ? -5.174 -17.153 -0.690 1.00 0.00 53 THR A CA 10
ATOM 9153 C C . THR A 1 53 ? -6.161 -16.733 0.390 1.00 0.00 53 THR A C 10
ATOM 9154 O O . THR A 1 53 ? -7.173 -17.397 0.618 1.00 0.00 53 THR A O 10
ATOM 9165 N N . VAL A 1 54 ? -5.863 -15.613 1.040 1.00 0.00 54 VAL A N 10
ATOM 9166 C CA . VAL A 1 54 ? -6.719 -15.080 2.085 1.00 0.00 54 VAL A CA 10
ATOM 9167 C C . VAL A 1 54 ? -7.009 -16.128 3.159 1.00 0.00 54 VAL A C 10
ATOM 9168 O O . VAL A 1 54 ? -7.829 -17.018 2.962 1.00 0.00 54 VAL A O 10
ATOM 9181 N N . THR A 1 55 ? -6.322 -16.013 4.291 1.00 0.00 55 THR A N 10
ATOM 9182 C CA . THR A 1 55 ? -6.499 -16.948 5.392 1.00 0.00 55 THR A CA 10
ATOM 9183 C C . THR A 1 55 ? -7.805 -16.668 6.132 1.00 0.00 55 THR A C 10
ATOM 9184 O O . THR A 1 55 ? -7.965 -15.620 6.762 1.00 0.00 55 THR A O 10
ATOM 9195 N N . GLU A 1 56 ? -8.741 -17.609 6.052 1.00 0.00 56 GLU A N 10
ATOM 9196 C CA . GLU A 1 56 ? -10.036 -17.461 6.716 1.00 0.00 56 GLU A CA 10
ATOM 9197 C C . GLU A 1 56 ? -9.907 -17.697 8.217 1.00 0.00 56 GLU A C 10
ATOM 9198 O O . GLU A 1 56 ? -9.153 -18.613 8.609 1.00 0.00 56 GLU A O 10
ATOM 9211 N N . THR A 1 1 ? 8.892 25.195 -2.076 1.00 0.00 1 THR A N 11
ATOM 9212 C CA . THR A 1 1 ? 7.651 24.391 -2.219 1.00 0.00 1 THR A CA 11
ATOM 9213 C C . THR A 1 1 ? 7.900 23.140 -3.049 1.00 0.00 1 THR A C 11
ATOM 9214 O O . THR A 1 1 ? 8.578 23.191 -4.075 1.00 0.00 1 THR A O 11
ATOM 9227 N N . THR A 1 2 ? 7.347 22.014 -2.602 1.00 0.00 2 THR A N 11
ATOM 9228 C CA . THR A 1 2 ? 7.511 20.755 -3.299 1.00 0.00 2 THR A CA 11
ATOM 9229 C C . THR A 1 2 ? 6.268 19.882 -3.146 1.00 0.00 2 THR A C 11
ATOM 9230 O O . THR A 1 2 ? 5.770 19.677 -2.040 1.00 0.00 2 THR A O 11
ATOM 9241 N N . TYR A 1 3 ? 5.771 19.378 -4.271 1.00 0.00 3 TYR A N 11
ATOM 9242 C CA . TYR A 1 3 ? 4.584 18.532 -4.268 1.00 0.00 3 TYR A CA 11
ATOM 9243 C C . TYR A 1 3 ? 4.970 17.052 -4.323 1.00 0.00 3 TYR A C 11
ATOM 9244 O O . TYR A 1 3 ? 4.340 16.258 -5.023 1.00 0.00 3 TYR A O 11
ATOM 9262 N N . LYS A 1 4 ? 6.012 16.693 -3.584 1.00 0.00 4 LYS A N 11
ATOM 9263 C CA . LYS A 1 4 ? 6.486 15.315 -3.551 1.00 0.00 4 LYS A CA 11
ATOM 9264 C C . LYS A 1 4 ? 7.149 14.996 -2.211 1.00 0.00 4 LYS A C 11
ATOM 9265 O O . LYS A 1 4 ? 8.372 14.887 -2.126 1.00 0.00 4 LYS A O 11
ATOM 9284 N N . LEU A 1 5 ? 6.333 14.856 -1.172 1.00 0.00 5 LEU A N 11
ATOM 9285 C CA . LEU A 1 5 ? 6.841 14.547 0.160 1.00 0.00 5 LEU A CA 11
ATOM 9286 C C . LEU A 1 5 ? 5.896 13.614 0.899 1.00 0.00 5 LEU A C 11
ATOM 9287 O O . LEU A 1 5 ? 6.329 12.633 1.508 1.00 0.00 5 LEU A O 11
ATOM 9303 N N . ILE A 1 6 ? 4.602 13.915 0.850 1.00 0.00 6 ILE A N 11
ATOM 9304 C CA . ILE A 1 6 ? 3.599 13.097 1.521 1.00 0.00 6 ILE A CA 11
ATOM 9305 C C . ILE A 1 6 ? 3.266 11.861 0.697 1.00 0.00 6 ILE A C 11
ATOM 9306 O O . ILE A 1 6 ? 3.240 11.905 -0.530 1.00 0.00 6 ILE A O 11
ATOM 9322 N N . LEU A 1 7 ? 3.017 10.752 1.383 1.00 0.00 7 LEU A N 11
ATOM 9323 C CA . LEU A 1 7 ? 2.688 9.497 0.716 1.00 0.00 7 LEU A CA 11
ATOM 9324 C C . LEU A 1 7 ? 2.237 8.446 1.726 1.00 0.00 7 LEU A C 11
ATOM 9325 O O . LEU A 1 7 ? 2.025 8.750 2.899 1.00 0.00 7 LEU A O 11
ATOM 9341 N N . ASN A 1 8 ? 2.092 7.209 1.261 1.00 0.00 8 ASN A N 11
ATOM 9342 C CA . ASN A 1 8 ? 1.667 6.112 2.125 1.00 0.00 8 ASN A CA 11
ATOM 9343 C C . ASN A 1 8 ? 2.195 4.780 1.603 1.00 0.00 8 ASN A C 11
ATOM 9344 O O . ASN A 1 8 ? 1.521 3.754 1.686 1.00 0.00 8 ASN A O 11
ATOM 9355 N N . LEU A 1 9 ? 3.405 4.812 1.057 1.00 0.00 9 LEU A N 11
ATOM 9356 C CA . LEU A 1 9 ? 4.036 3.626 0.509 1.00 0.00 9 LEU A CA 11
ATOM 9357 C C . LEU A 1 9 ? 4.750 2.830 1.598 1.00 0.00 9 LEU A C 11
ATOM 9358 O O . LEU A 1 9 ? 4.585 1.616 1.705 1.00 0.00 9 LEU A O 11
ATOM 9374 N N . LYS A 1 10 ? 5.544 3.529 2.403 1.00 0.00 10 LYS A N 11
ATOM 9375 C CA . LYS A 1 10 ? 6.288 2.903 3.490 1.00 0.00 10 LYS A CA 11
ATOM 9376 C C . LYS A 1 10 ? 5.361 2.086 4.384 1.00 0.00 10 LYS A C 11
ATOM 9377 O O . LYS A 1 10 ? 5.744 1.035 4.897 1.00 0.00 10 LYS A O 11
ATOM 9396 N N . GLN A 1 11 ? 4.140 2.577 4.562 1.00 0.00 11 GLN A N 11
ATOM 9397 C CA . GLN A 1 11 ? 3.156 1.892 5.390 1.00 0.00 11 GLN A CA 11
ATOM 9398 C C . GLN A 1 11 ? 2.381 0.871 4.568 1.00 0.00 11 GLN A C 11
ATOM 9399 O O . GLN A 1 11 ? 1.985 -0.180 5.074 1.00 0.00 11 GLN A O 11
ATOM 9413 N N . ALA A 1 12 ? 2.176 1.181 3.295 1.00 0.00 12 ALA A N 11
ATOM 9414 C CA . ALA A 1 12 ? 1.462 0.284 2.401 1.00 0.00 12 ALA A CA 11
ATOM 9415 C C . ALA A 1 12 ? 2.169 -1.061 2.327 1.00 0.00 12 ALA A C 11
ATOM 9416 O O . ALA A 1 12 ? 1.530 -2.109 2.272 1.00 0.00 12 ALA A O 11
ATOM 9423 N N . LYS A 1 13 ? 3.499 -1.017 2.334 1.00 0.00 13 LYS A N 11
ATOM 9424 C CA . LYS A 1 13 ? 4.302 -2.233 2.273 1.00 0.00 13 LYS A CA 11
ATOM 9425 C C . LYS A 1 13 ? 4.503 -2.828 3.667 1.00 0.00 13 LYS A C 11
ATOM 9426 O O . LYS A 1 13 ? 4.526 -4.047 3.824 1.00 0.00 13 LYS A O 11
ATOM 9445 N N . GLU A 1 14 ? 4.633 -1.969 4.681 1.00 0.00 14 GLU A N 11
ATOM 9446 C CA . GLU A 1 14 ? 4.809 -2.444 6.051 1.00 0.00 14 GLU A CA 11
ATOM 9447 C C . GLU A 1 14 ? 3.620 -3.320 6.438 1.00 0.00 14 GLU A C 11
ATOM 9448 O O . GLU A 1 14 ? 3.774 -4.390 7.032 1.00 0.00 14 GLU A O 11
ATOM 9460 N N . GLU A 1 15 ? 2.435 -2.869 6.053 1.00 0.00 15 GLU A N 11
ATOM 9461 C CA . GLU A 1 15 ? 1.215 -3.612 6.306 1.00 0.00 15 GLU A CA 11
ATOM 9462 C C . GLU A 1 15 ? 1.172 -4.817 5.381 1.00 0.00 15 GLU A C 11
ATOM 9463 O O . GLU A 1 15 ? 0.621 -5.864 5.721 1.00 0.00 15 GLU A O 11
ATOM 9475 N N . ALA A 1 16 ? 1.766 -4.648 4.204 1.00 0.00 16 ALA A N 11
ATOM 9476 C CA . ALA A 1 16 ? 1.814 -5.702 3.210 1.00 0.00 16 ALA A CA 11
ATOM 9477 C C . ALA A 1 16 ? 2.728 -6.837 3.650 1.00 0.00 16 ALA A C 11
ATOM 9478 O O . ALA A 1 16 ? 2.387 -8.010 3.497 1.00 0.00 16 ALA A O 11
ATOM 9485 N N . ILE A 1 17 ? 3.887 -6.491 4.215 1.00 0.00 17 ILE A N 11
ATOM 9486 C CA . ILE A 1 17 ? 4.816 -7.508 4.685 1.00 0.00 17 ILE A CA 11
ATOM 9487 C C . ILE A 1 17 ? 4.145 -8.328 5.773 1.00 0.00 17 ILE A C 11
ATOM 9488 O O . ILE A 1 17 ? 4.300 -9.546 5.838 1.00 0.00 17 ILE A O 11
ATOM 9504 N N . LYS A 1 18 ? 3.355 -7.649 6.595 1.00 0.00 18 LYS A N 11
ATOM 9505 C CA . LYS A 1 18 ? 2.607 -8.310 7.648 1.00 0.00 18 LYS A CA 11
ATOM 9506 C C . LYS A 1 18 ? 1.505 -9.157 7.011 1.00 0.00 18 LYS A C 11
ATOM 9507 O O . LYS A 1 18 ? 1.138 -10.215 7.522 1.00 0.00 18 LYS A O 11
ATOM 9526 N N . GLU A 1 19 ? 0.994 -8.673 5.881 1.00 0.00 19 GLU A N 11
ATOM 9527 C CA . GLU A 1 19 ? -0.057 -9.363 5.140 1.00 0.00 19 GLU A CA 11
ATOM 9528 C C . GLU A 1 19 ? 0.420 -10.728 4.659 1.00 0.00 19 GLU A C 11
ATOM 9529 O O . GLU A 1 19 ? -0.233 -11.743 4.895 1.00 0.00 19 GLU A O 11
ATOM 9541 N N . LEU A 1 20 ? 1.560 -10.744 3.973 1.00 0.00 20 LEU A N 11
ATOM 9542 C CA . LEU A 1 20 ? 2.114 -11.987 3.449 1.00 0.00 20 LEU A CA 11
ATOM 9543 C C . LEU A 1 20 ? 2.739 -12.824 4.563 1.00 0.00 20 LEU A C 11
ATOM 9544 O O . LEU A 1 20 ? 2.671 -14.052 4.536 1.00 0.00 20 LEU A O 11
ATOM 9560 N N . VAL A 1 21 ? 3.340 -12.157 5.546 1.00 0.00 21 VAL A N 11
ATOM 9561 C CA . VAL A 1 21 ? 3.960 -12.856 6.665 1.00 0.00 21 VAL A CA 11
ATOM 9562 C C . VAL A 1 21 ? 2.909 -13.617 7.459 1.00 0.00 21 VAL A C 11
ATOM 9563 O O . VAL A 1 21 ? 3.191 -14.670 8.033 1.00 0.00 21 VAL A O 11
ATOM 9576 N N . ASP A 1 22 ? 1.698 -13.082 7.485 1.00 0.00 22 ASP A N 11
ATOM 9577 C CA . ASP A 1 22 ? 0.609 -13.719 8.201 1.00 0.00 22 ASP A CA 11
ATOM 9578 C C . ASP A 1 22 ? -0.167 -14.652 7.279 1.00 0.00 22 ASP A C 11
ATOM 9579 O O . ASP A 1 22 ? -0.677 -15.686 7.709 1.00 0.00 22 ASP A O 11
ATOM 9588 N N . ALA A 1 23 ? -0.251 -14.280 6.003 1.00 0.00 23 ALA A N 11
ATOM 9589 C CA . ALA A 1 23 ? -0.964 -15.090 5.023 1.00 0.00 23 ALA A CA 11
ATOM 9590 C C . ALA A 1 23 ? -0.092 -16.230 4.494 1.00 0.00 23 ALA A C 11
ATOM 9591 O O . ALA A 1 23 ? -0.599 -17.173 3.887 1.00 0.00 23 ALA A O 11
ATOM 9598 N N . GLY A 1 24 ? 1.217 -16.142 4.736 1.00 0.00 24 GLY A N 11
ATOM 9599 C CA . GLY A 1 24 ? 2.137 -17.176 4.285 1.00 0.00 24 GLY A CA 11
ATOM 9600 C C . GLY A 1 24 ? 1.942 -17.553 2.821 1.00 0.00 24 GLY A C 11
ATOM 9601 O O . GLY A 1 24 ? 0.987 -18.250 2.482 1.00 0.00 24 GLY A O 11
ATOM 9605 N N . ILE A 1 25 ? 2.847 -17.103 1.949 1.00 0.00 25 ILE A N 11
ATOM 9606 C CA . ILE A 1 25 ? 2.747 -17.418 0.525 1.00 0.00 25 ILE A CA 11
ATOM 9607 C C . ILE A 1 25 ? 3.927 -16.848 -0.265 1.00 0.00 25 ILE A C 11
ATOM 9608 O O . ILE A 1 25 ? 4.880 -16.329 0.314 1.00 0.00 25 ILE A O 11
ATOM 9624 N N . ALA A 1 26 ? 3.856 -16.972 -1.594 1.00 0.00 26 ALA A N 11
ATOM 9625 C CA . ALA A 1 26 ? 4.912 -16.495 -2.491 1.00 0.00 26 ALA A CA 11
ATOM 9626 C C . ALA A 1 26 ? 5.537 -15.193 -2.009 1.00 0.00 26 ALA A C 11
ATOM 9627 O O . ALA A 1 26 ? 5.036 -14.106 -2.295 1.00 0.00 26 ALA A O 11
ATOM 9634 N N . GLU A 1 27 ? 6.647 -15.312 -1.289 1.00 0.00 27 GLU A N 11
ATOM 9635 C CA . GLU A 1 27 ? 7.354 -14.143 -0.783 1.00 0.00 27 GLU A CA 11
ATOM 9636 C C . GLU A 1 27 ? 7.692 -13.187 -1.922 1.00 0.00 27 GLU A C 11
ATOM 9637 O O . GLU A 1 27 ? 7.843 -11.985 -1.715 1.00 0.00 27 GLU A O 11
ATOM 9649 N N . LYS A 1 28 ? 7.797 -13.738 -3.128 1.00 0.00 28 LYS A N 11
ATOM 9650 C CA . LYS A 1 28 ? 8.103 -12.951 -4.322 1.00 0.00 28 LYS A CA 11
ATOM 9651 C C . LYS A 1 28 ? 7.272 -11.664 -4.350 1.00 0.00 28 LYS A C 11
ATOM 9652 O O . LYS A 1 28 ? 7.799 -10.565 -4.571 1.00 0.00 28 LYS A O 11
ATOM 9671 N N . TYR A 1 29 ? 5.974 -11.800 -4.112 1.00 0.00 29 TYR A N 11
ATOM 9672 C CA . TYR A 1 29 ? 5.093 -10.644 -4.105 1.00 0.00 29 TYR A CA 11
ATOM 9673 C C . TYR A 1 29 ? 5.477 -9.708 -2.967 1.00 0.00 29 TYR A C 11
ATOM 9674 O O . TYR A 1 29 ? 5.336 -8.487 -3.067 1.00 0.00 29 TYR A O 11
ATOM 9692 N N . ILE A 1 30 ? 6.001 -10.287 -1.893 1.00 0.00 30 ILE A N 11
ATOM 9693 C CA . ILE A 1 30 ? 6.447 -9.504 -0.757 1.00 0.00 30 ILE A CA 11
ATOM 9694 C C . ILE A 1 30 ? 7.567 -8.567 -1.196 1.00 0.00 30 ILE A C 11
ATOM 9695 O O . ILE A 1 30 ? 7.776 -7.507 -0.606 1.00 0.00 30 ILE A O 11
ATOM 9711 N N . LYS A 1 31 ? 8.282 -8.967 -2.247 1.00 0.00 31 LYS A N 11
ATOM 9712 C CA . LYS A 1 31 ? 9.374 -8.165 -2.778 1.00 0.00 31 LYS A CA 11
ATOM 9713 C C . LYS A 1 31 ? 8.836 -6.982 -3.578 1.00 0.00 31 LYS A C 11
ATOM 9714 O O . LYS A 1 31 ? 9.391 -5.886 -3.509 1.00 0.00 31 LYS A O 11
ATOM 9733 N N . LEU A 1 32 ? 7.750 -7.190 -4.328 1.00 0.00 32 LEU A N 11
ATOM 9734 C CA . LEU A 1 32 ? 7.179 -6.089 -5.112 1.00 0.00 32 LEU A CA 11
ATOM 9735 C C . LEU A 1 32 ? 6.743 -4.962 -4.182 1.00 0.00 32 LEU A C 11
ATOM 9736 O O . LEU A 1 32 ? 6.801 -3.786 -4.540 1.00 0.00 32 LEU A O 11
ATOM 9752 N N . ILE A 1 33 ? 6.317 -5.335 -2.978 1.00 0.00 33 ILE A N 11
ATOM 9753 C CA . ILE A 1 33 ? 5.883 -4.359 -1.982 1.00 0.00 33 ILE A CA 11
ATOM 9754 C C . ILE A 1 33 ? 7.040 -3.942 -1.088 1.00 0.00 33 ILE A C 11
ATOM 9755 O O . ILE A 1 33 ? 7.245 -2.756 -0.830 1.00 0.00 33 ILE A O 11
ATOM 9771 N N . ALA A 1 34 ? 7.795 -4.928 -0.613 1.00 0.00 34 ALA A N 11
ATOM 9772 C CA . ALA A 1 34 ? 8.928 -4.666 0.257 1.00 0.00 34 ALA A CA 11
ATOM 9773 C C . ALA A 1 34 ? 9.939 -3.755 -0.430 1.00 0.00 34 ALA A C 11
ATOM 9774 O O . ALA A 1 34 ? 10.657 -2.998 0.223 1.00 0.00 34 ALA A O 11
ATOM 9781 N N . ASN A 1 35 ? 9.988 -3.837 -1.758 1.00 0.00 35 ASN A N 11
ATOM 9782 C CA . ASN A 1 35 ? 10.908 -3.024 -2.542 1.00 0.00 35 ASN A CA 11
ATOM 9783 C C . ASN A 1 35 ? 10.270 -1.684 -2.919 1.00 0.00 35 ASN A C 11
ATOM 9784 O O . ASN A 1 35 ? 10.968 -0.746 -3.305 1.00 0.00 35 ASN A O 11
ATOM 9795 N N . ALA A 1 36 ? 8.946 -1.597 -2.799 1.00 0.00 36 ALA A N 11
ATOM 9796 C CA . ALA A 1 36 ? 8.231 -0.365 -3.122 1.00 0.00 36 ALA A CA 11
ATOM 9797 C C . ALA A 1 36 ? 8.399 -0.004 -4.603 1.00 0.00 36 ALA A C 11
ATOM 9798 O O . ALA A 1 36 ? 8.361 -0.888 -5.460 1.00 0.00 36 ALA A O 11
ATOM 9805 N N . LYS A 1 37 ? 8.575 1.293 -4.897 1.00 0.00 37 LYS A N 11
ATOM 9806 C CA . LYS A 1 37 ? 8.743 1.782 -6.272 1.00 0.00 37 LYS A CA 11
ATOM 9807 C C . LYS A 1 37 ? 7.412 2.262 -6.840 1.00 0.00 37 LYS A C 11
ATOM 9808 O O . LYS A 1 37 ? 7.373 3.136 -7.705 1.00 0.00 37 LYS A O 11
ATOM 9827 N N . THR A 1 38 ? 6.321 1.688 -6.343 1.00 0.00 38 THR A N 11
ATOM 9828 C CA . THR A 1 38 ? 4.988 2.061 -6.793 1.00 0.00 38 THR A CA 11
ATOM 9829 C C . THR A 1 38 ? 4.019 2.091 -5.618 1.00 0.00 38 THR A C 11
ATOM 9830 O O . THR A 1 38 ? 3.302 1.121 -5.371 1.00 0.00 38 THR A O 11
ATOM 9841 N N . VAL A 1 39 ? 4.008 3.208 -4.892 1.00 0.00 39 VAL A N 11
ATOM 9842 C CA . VAL A 1 39 ? 3.126 3.370 -3.731 1.00 0.00 39 VAL A CA 11
ATOM 9843 C C . VAL A 1 39 ? 1.735 2.797 -4.000 1.00 0.00 39 VAL A C 11
ATOM 9844 O O . VAL A 1 39 ? 1.200 2.032 -3.194 1.00 0.00 39 VAL A O 11
ATOM 9857 N N . GLU A 1 40 ? 1.157 3.160 -5.142 1.00 0.00 40 GLU A N 11
ATOM 9858 C CA . GLU A 1 40 ? -0.164 2.668 -5.509 1.00 0.00 40 GLU A CA 11
ATOM 9859 C C . GLU A 1 40 ? -0.127 1.151 -5.652 1.00 0.00 40 GLU A C 11
ATOM 9860 O O . GLU A 1 40 ? -1.037 0.454 -5.204 1.00 0.00 40 GLU A O 11
ATOM 9872 N N . GLY A 1 41 ? 0.944 0.644 -6.256 1.00 0.00 41 GLY A N 11
ATOM 9873 C CA . GLY A 1 41 ? 1.086 -0.788 -6.420 1.00 0.00 41 GLY A CA 11
ATOM 9874 C C . GLY A 1 41 ? 1.286 -1.490 -5.093 1.00 0.00 41 GLY A C 11
ATOM 9875 O O . GLY A 1 41 ? 0.629 -2.486 -4.810 1.00 0.00 41 GLY A O 11
ATOM 9879 N N . VAL A 1 42 ? 2.188 -0.958 -4.264 1.00 0.00 42 VAL A N 11
ATOM 9880 C CA . VAL A 1 42 ? 2.454 -1.537 -2.949 1.00 0.00 42 VAL A CA 11
ATOM 9881 C C . VAL A 1 42 ? 1.142 -1.875 -2.247 1.00 0.00 42 VAL A C 11
ATOM 9882 O O . VAL A 1 42 ? 1.008 -2.923 -1.614 1.00 0.00 42 VAL A O 11
ATOM 9895 N N . TRP A 1 43 ? 0.169 -0.981 -2.388 1.00 0.00 43 TRP A N 11
ATOM 9896 C CA . TRP A 1 43 ? -1.144 -1.179 -1.788 1.00 0.00 43 TRP A CA 11
ATOM 9897 C C . TRP A 1 43 ? -1.977 -2.164 -2.607 1.00 0.00 43 TRP A C 11
ATOM 9898 O O . TRP A 1 43 ? -2.800 -2.897 -2.057 1.00 0.00 43 TRP A O 11
ATOM 9919 N N . THR A 1 44 ? -1.761 -2.181 -3.922 1.00 0.00 44 THR A N 11
ATOM 9920 C CA . THR A 1 44 ? -2.502 -3.083 -4.799 1.00 0.00 44 THR A CA 11
ATOM 9921 C C . THR A 1 44 ? -1.936 -4.497 -4.732 1.00 0.00 44 THR A C 11
ATOM 9922 O O . THR A 1 44 ? -2.662 -5.456 -4.472 1.00 0.00 44 THR A O 11
ATOM 9933 N N . LEU A 1 45 ? -0.634 -4.614 -4.961 1.00 0.00 45 LEU A N 11
ATOM 9934 C CA . LEU A 1 45 ? 0.037 -5.906 -4.921 1.00 0.00 45 LEU A CA 11
ATOM 9935 C C . LEU A 1 45 ? -0.214 -6.590 -3.586 1.00 0.00 45 LEU A C 11
ATOM 9936 O O . LEU A 1 45 ? -0.333 -7.810 -3.517 1.00 0.00 45 LEU A O 11
ATOM 9951 N N . LYS A 1 46 ? -0.301 -5.787 -2.531 1.00 0.00 46 LYS A N 11
ATOM 9952 C CA . LYS A 1 46 ? -0.551 -6.307 -1.193 1.00 0.00 46 LYS A CA 11
ATOM 9953 C C . LYS A 1 46 ? -1.960 -6.887 -1.107 1.00 0.00 46 LYS A C 11
ATOM 9954 O O . LYS A 1 46 ? -2.147 -8.064 -0.800 1.00 0.00 46 LYS A O 11
ATOM 9973 N N . ASP A 1 47 ? -2.949 -6.048 -1.382 1.00 0.00 47 ASP A N 11
ATOM 9974 C CA . ASP A 1 47 ? -4.341 -6.475 -1.341 1.00 0.00 47 ASP A CA 11
ATOM 9975 C C . ASP A 1 47 ? -4.582 -7.599 -2.344 1.00 0.00 47 ASP A C 11
ATOM 9976 O O . ASP A 1 47 ? -5.436 -8.461 -2.135 1.00 0.00 47 ASP A O 11
ATOM 9985 N N . GLU A 1 48 ? -3.818 -7.583 -3.432 1.00 0.00 48 GLU A N 11
ATOM 9986 C CA . GLU A 1 48 ? -3.941 -8.599 -4.469 1.00 0.00 48 GLU A CA 11
ATOM 9987 C C . GLU A 1 48 ? -3.245 -9.891 -4.057 1.00 0.00 48 GLU A C 11
ATOM 9988 O O . GLU A 1 48 ? -3.848 -10.968 -4.084 1.00 0.00 48 GLU A O 11
ATOM 10000 N N . ILE A 1 49 ? -1.972 -9.790 -3.674 1.00 0.00 49 ILE A N 11
ATOM 10001 C CA . ILE A 1 49 ? -1.217 -10.967 -3.263 1.00 0.00 49 ILE A CA 11
ATOM 10002 C C . ILE A 1 49 ? -1.927 -11.701 -2.131 1.00 0.00 49 ILE A C 11
ATOM 10003 O O . ILE A 1 49 ? -1.742 -12.901 -1.949 1.00 0.00 49 ILE A O 11
ATOM 10019 N N . LEU A 1 50 ? -2.755 -10.987 -1.384 1.00 0.00 50 LEU A N 11
ATOM 10020 C CA . LEU A 1 50 ? -3.502 -11.606 -0.301 1.00 0.00 50 LEU A CA 11
ATOM 10021 C C . LEU A 1 50 ? -4.745 -12.280 -0.867 1.00 0.00 50 LEU A C 11
ATOM 10022 O O . LEU A 1 50 ? -5.182 -13.321 -0.377 1.00 0.00 50 LEU A O 11
ATOM 10038 N N . THR A 1 51 ? -5.299 -11.679 -1.918 1.00 0.00 51 THR A N 11
ATOM 10039 C CA . THR A 1 51 ? -6.483 -12.221 -2.575 1.00 0.00 51 THR A CA 11
ATOM 10040 C C . THR A 1 51 ? -6.224 -13.635 -3.100 1.00 0.00 51 THR A C 11
ATOM 10041 O O . THR A 1 51 ? -7.156 -14.421 -3.263 1.00 0.00 51 THR A O 11
ATOM 10052 N N . PHE A 1 52 ? -4.955 -13.956 -3.366 1.00 0.00 52 PHE A N 11
ATOM 10053 C CA . PHE A 1 52 ? -4.593 -15.278 -3.870 1.00 0.00 52 PHE A CA 11
ATOM 10054 C C . PHE A 1 52 ? -4.369 -16.266 -2.717 1.00 0.00 52 PHE A C 11
ATOM 10055 O O . PHE A 1 52 ? -3.744 -17.313 -2.888 1.00 0.00 52 PHE A O 11
ATOM 10072 N N . THR A 1 53 ? -4.904 -15.938 -1.543 1.00 0.00 53 THR A N 11
ATOM 10073 C CA . THR A 1 53 ? -4.769 -16.806 -0.376 1.00 0.00 53 THR A CA 11
ATOM 10074 C C . THR A 1 53 ? -5.991 -16.704 0.539 1.00 0.00 53 THR A C 11
ATOM 10075 O O . THR A 1 53 ? -5.868 -16.444 1.736 1.00 0.00 53 THR A O 11
ATOM 10086 N N . VAL A 1 54 ? -7.172 -16.917 -0.034 1.00 0.00 54 VAL A N 11
ATOM 10087 C CA . VAL A 1 54 ? -8.404 -16.850 0.728 1.00 0.00 54 VAL A CA 11
ATOM 10088 C C . VAL A 1 54 ? -9.423 -17.869 0.221 1.00 0.00 54 VAL A C 11
ATOM 10089 O O . VAL A 1 54 ? -9.887 -17.781 -0.915 1.00 0.00 54 VAL A O 11
ATOM 10102 N N . THR A 1 55 ? -9.762 -18.834 1.070 1.00 0.00 55 THR A N 11
ATOM 10103 C CA . THR A 1 55 ? -10.724 -19.869 0.707 1.00 0.00 55 THR A CA 11
ATOM 10104 C C . THR A 1 55 ? -11.744 -20.075 1.820 1.00 0.00 55 THR A C 11
ATOM 10105 O O . THR A 1 55 ? -11.709 -21.084 2.524 1.00 0.00 55 THR A O 11
ATOM 10116 N N . GLU A 1 56 ? -12.645 -19.111 1.972 1.00 0.00 56 GLU A N 11
ATOM 10117 C CA . GLU A 1 56 ? -13.675 -19.187 2.999 1.00 0.00 56 GLU A CA 11
ATOM 10118 C C . GLU A 1 56 ? -15.066 -19.265 2.373 1.00 0.00 56 GLU A C 11
ATOM 10119 O O . GLU A 1 56 ? -15.304 -18.549 1.379 1.00 0.00 56 GLU A O 11
ATOM 10132 N N . THR A 1 1 ? 4.551 22.624 3.265 1.00 0.00 1 THR A N 12
ATOM 10133 C CA . THR A 1 1 ? 5.982 22.214 3.194 1.00 0.00 1 THR A CA 12
ATOM 10134 C C . THR A 1 1 ? 6.117 20.699 3.096 1.00 0.00 1 THR A C 12
ATOM 10135 O O . THR A 1 1 ? 6.768 20.179 2.193 1.00 0.00 1 THR A O 12
ATOM 10148 N N . THR A 1 2 ? 5.501 19.995 4.046 1.00 0.00 2 THR A N 12
ATOM 10149 C CA . THR A 1 2 ? 5.554 18.543 4.078 1.00 0.00 2 THR A CA 12
ATOM 10150 C C . THR A 1 2 ? 4.624 17.943 3.028 1.00 0.00 2 THR A C 12
ATOM 10151 O O . THR A 1 2 ? 5.066 17.209 2.146 1.00 0.00 2 THR A O 12
ATOM 10162 N N . TYR A 1 3 ? 3.337 18.250 3.134 1.00 0.00 3 TYR A N 12
ATOM 10163 C CA . TYR A 1 3 ? 2.347 17.743 2.200 1.00 0.00 3 TYR A CA 12
ATOM 10164 C C . TYR A 1 3 ? 2.332 16.214 2.199 1.00 0.00 3 TYR A C 12
ATOM 10165 O O . TYR A 1 3 ? 1.899 15.592 1.230 1.00 0.00 3 TYR A O 12
ATOM 10183 N N . LYS A 1 4 ? 2.807 15.619 3.292 1.00 0.00 4 LYS A N 12
ATOM 10184 C CA . LYS A 1 4 ? 2.849 14.165 3.419 1.00 0.00 4 LYS A CA 12
ATOM 10185 C C . LYS A 1 4 ? 3.199 13.760 4.845 1.00 0.00 4 LYS A C 12
ATOM 10186 O O . LYS A 1 4 ? 4.356 13.835 5.253 1.00 0.00 4 LYS A O 12
ATOM 10205 N N . LEU A 1 5 ? 2.191 13.336 5.600 1.00 0.00 5 LEU A N 12
ATOM 10206 C CA . LEU A 1 5 ? 2.394 12.933 6.984 1.00 0.00 5 LEU A CA 12
ATOM 10207 C C . LEU A 1 5 ? 2.495 11.411 7.098 1.00 0.00 5 LEU A C 12
ATOM 10208 O O . LEU A 1 5 ? 1.523 10.689 6.862 1.00 0.00 5 LEU A O 12
ATOM 10224 N N . ILE A 1 6 ? 3.679 10.928 7.467 1.00 0.00 6 ILE A N 12
ATOM 10225 C CA . ILE A 1 6 ? 3.916 9.503 7.627 1.00 0.00 6 ILE A CA 12
ATOM 10226 C C . ILE A 1 6 ? 3.905 8.771 6.289 1.00 0.00 6 ILE A C 12
ATOM 10227 O O . ILE A 1 6 ? 3.926 7.542 6.253 1.00 0.00 6 ILE A O 12
ATOM 10243 N N . LEU A 1 7 ? 3.884 9.514 5.195 1.00 0.00 7 LEU A N 12
ATOM 10244 C CA . LEU A 1 7 ? 3.877 8.918 3.862 1.00 0.00 7 LEU A CA 12
ATOM 10245 C C . LEU A 1 7 ? 2.785 7.860 3.742 1.00 0.00 7 LEU A C 12
ATOM 10246 O O . LEU A 1 7 ? 1.930 7.737 4.619 1.00 0.00 7 LEU A O 12
ATOM 10262 N N . ASN A 1 8 ? 2.821 7.089 2.658 1.00 0.00 8 ASN A N 12
ATOM 10263 C CA . ASN A 1 8 ? 1.830 6.031 2.443 1.00 0.00 8 ASN A CA 12
ATOM 10264 C C . ASN A 1 8 ? 2.487 4.723 1.987 1.00 0.00 8 ASN A C 12
ATOM 10265 O O . ASN A 1 8 ? 2.216 3.663 2.553 1.00 0.00 8 ASN A O 12
ATOM 10276 N N . LEU A 1 9 ? 3.353 4.789 0.972 1.00 0.00 9 LEU A N 12
ATOM 10277 C CA . LEU A 1 9 ? 4.033 3.603 0.470 1.00 0.00 9 LEU A CA 12
ATOM 10278 C C . LEU A 1 9 ? 4.718 2.837 1.600 1.00 0.00 9 LEU A C 12
ATOM 10279 O O . LEU A 1 9 ? 4.568 1.621 1.724 1.00 0.00 9 LEU A O 12
ATOM 10295 N N . LYS A 1 10 ? 5.471 3.564 2.418 1.00 0.00 10 LYS A N 12
ATOM 10296 C CA . LYS A 1 10 ? 6.189 2.972 3.540 1.00 0.00 10 LYS A CA 12
ATOM 10297 C C . LYS A 1 10 ? 5.248 2.155 4.420 1.00 0.00 10 LYS A C 12
ATOM 10298 O O . LYS A 1 10 ? 5.632 1.125 4.969 1.00 0.00 10 LYS A O 12
ATOM 10317 N N . GLN A 1 11 ? 4.013 2.627 4.549 1.00 0.00 11 GLN A N 12
ATOM 10318 C CA . GLN A 1 11 ? 3.017 1.941 5.362 1.00 0.00 11 GLN A CA 12
ATOM 10319 C C . GLN A 1 11 ? 2.258 0.912 4.536 1.00 0.00 11 GLN A C 12
ATOM 10320 O O . GLN A 1 11 ? 1.800 -0.105 5.058 1.00 0.00 11 GLN A O 12
ATOM 10334 N N . ALA A 1 12 ? 2.136 1.174 3.242 1.00 0.00 12 ALA A N 12
ATOM 10335 C CA . ALA A 1 12 ? 1.445 0.262 2.347 1.00 0.00 12 ALA A CA 12
ATOM 10336 C C . ALA A 1 12 ? 2.177 -1.070 2.289 1.00 0.00 12 ALA A C 12
ATOM 10337 O O . ALA A 1 12 ? 1.557 -2.131 2.229 1.00 0.00 12 ALA A O 12
ATOM 10344 N N . LYS A 1 13 ? 3.505 -1.004 2.317 1.00 0.00 13 LYS A N 12
ATOM 10345 C CA . LYS A 1 13 ? 4.330 -2.205 2.274 1.00 0.00 13 LYS A CA 12
ATOM 10346 C C . LYS A 1 13 ? 4.519 -2.789 3.674 1.00 0.00 13 LYS A C 12
ATOM 10347 O O . LYS A 1 13 ? 4.561 -4.007 3.841 1.00 0.00 13 LYS A O 12
ATOM 10366 N N . GLU A 1 14 ? 4.619 -1.921 4.682 1.00 0.00 14 GLU A N 12
ATOM 10367 C CA . GLU A 1 14 ? 4.784 -2.382 6.057 1.00 0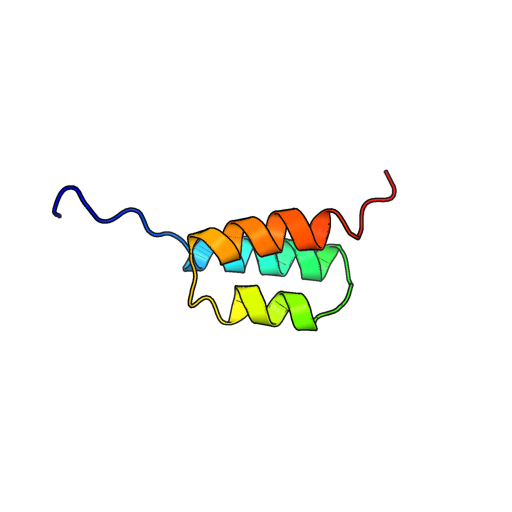.00 14 GLU A CA 12
ATOM 10368 C C . GLU A 1 14 ? 3.587 -3.246 6.447 1.00 0.00 14 GLU A C 12
ATOM 10369 O O . GLU A 1 14 ? 3.735 -4.334 7.011 1.00 0.00 14 GLU A O 12
ATOM 10381 N N . GLU A 1 15 ? 2.400 -2.767 6.102 1.00 0.00 15 GLU A N 12
ATOM 10382 C CA . GLU A 1 15 ? 1.178 -3.503 6.370 1.00 0.00 15 GLU A CA 12
ATOM 10383 C C . GLU A 1 15 ? 1.124 -4.721 5.464 1.00 0.00 15 GLU A C 12
ATOM 10384 O O . GLU A 1 15 ? 0.569 -5.760 5.822 1.00 0.00 15 GLU A O 12
ATOM 10396 N N . ALA A 1 16 ? 1.713 -4.574 4.282 1.00 0.00 16 ALA A N 12
ATOM 10397 C CA . ALA A 1 16 ? 1.746 -5.641 3.304 1.00 0.00 16 ALA A CA 12
ATOM 10398 C C . ALA A 1 16 ? 2.683 -6.762 3.738 1.00 0.00 16 ALA A C 12
ATOM 10399 O O . ALA A 1 16 ? 2.382 -7.940 3.537 1.00 0.00 16 ALA A O 12
ATOM 10406 N N . ILE A 1 17 ? 3.815 -6.403 4.345 1.00 0.00 17 ILE A N 12
ATOM 10407 C CA . ILE A 1 17 ? 4.760 -7.410 4.805 1.00 0.00 17 ILE A CA 12
ATOM 10408 C C . ILE A 1 17 ? 4.111 -8.262 5.880 1.00 0.00 17 ILE A C 12
ATOM 10409 O O . ILE A 1 17 ? 4.333 -9.469 5.955 1.00 0.00 17 ILE A O 12
ATOM 10425 N N . LYS A 1 18 ? 3.266 -7.627 6.685 1.00 0.00 18 LYS A N 12
ATOM 10426 C CA . LYS A 1 18 ? 2.537 -8.330 7.725 1.00 0.00 18 LYS A CA 12
ATOM 10427 C C . LYS A 1 18 ? 1.456 -9.191 7.081 1.00 0.00 18 LYS A C 12
ATOM 10428 O O . LYS A 1 18 ? 1.116 -10.266 7.575 1.00 0.00 18 LYS A O 12
ATOM 10447 N N . GLU A 1 19 ? 0.930 -8.698 5.962 1.00 0.00 19 GLU A N 12
ATOM 10448 C CA . GLU A 1 19 ? -0.111 -9.394 5.214 1.00 0.00 19 GLU A CA 12
ATOM 10449 C C . GLU A 1 19 ? 0.401 -10.724 4.669 1.00 0.00 19 GLU A C 12
ATOM 10450 O O . GLU A 1 19 ? -0.215 -11.767 4.878 1.00 0.00 19 GLU A O 12
ATOM 10462 N N . LEU A 1 20 ? 1.525 -10.678 3.961 1.00 0.00 20 LEU A N 12
ATOM 10463 C CA . LEU A 1 20 ? 2.106 -11.884 3.380 1.00 0.00 20 LEU A CA 12
ATOM 10464 C C . LEU A 1 20 ? 2.758 -12.754 4.451 1.00 0.00 20 LEU A C 12
ATOM 10465 O O . LEU A 1 20 ? 2.707 -13.982 4.378 1.00 0.00 20 LEU A O 12
ATOM 10481 N N . VAL A 1 21 ? 3.364 -12.117 5.451 1.00 0.00 21 VAL A N 12
ATOM 10482 C CA . VAL A 1 21 ? 4.011 -12.851 6.533 1.00 0.00 21 VAL A CA 12
ATOM 10483 C C . VAL A 1 21 ? 2.985 -13.664 7.307 1.00 0.00 21 VAL A C 12
ATOM 10484 O O . VAL A 1 21 ? 3.293 -14.735 7.830 1.00 0.00 21 VAL A O 12
ATOM 10497 N N . ASP A 1 22 ? 1.762 -13.155 7.370 1.00 0.00 22 ASP A N 12
ATOM 10498 C CA . ASP A 1 22 ? 0.696 -13.845 8.074 1.00 0.00 22 ASP A CA 12
ATOM 10499 C C . ASP A 1 22 ? -0.045 -14.786 7.131 1.00 0.00 22 ASP A C 12
ATOM 10500 O O . ASP A 1 22 ? -0.498 -15.855 7.534 1.00 0.00 22 ASP A O 12
ATOM 10509 N N . ALA A 1 23 ? -0.159 -14.382 5.867 1.00 0.00 23 ALA A N 12
ATOM 10510 C CA . ALA A 1 23 ? -0.841 -15.197 4.868 1.00 0.00 23 ALA A CA 12
ATOM 10511 C C . ALA A 1 23 ? 0.063 -16.310 4.340 1.00 0.00 23 ALA A C 12
ATOM 10512 O O . ALA A 1 23 ? -0.409 -17.259 3.715 1.00 0.00 23 ALA A O 12
ATOM 10519 N N . GLY A 1 24 ? 1.366 -16.193 4.601 1.00 0.00 24 GLY A N 12
ATOM 10520 C CA . GLY A 1 24 ? 2.315 -17.201 4.149 1.00 0.00 24 GLY A CA 12
ATOM 10521 C C . GLY A 1 24 ? 2.108 -17.613 2.699 1.00 0.00 24 GLY A C 12
ATOM 10522 O O . GLY A 1 24 ? 1.295 -18.492 2.410 1.00 0.00 24 GLY A O 12
ATOM 10526 N N . ILE A 1 25 ? 2.846 -16.983 1.785 1.00 0.00 25 ILE A N 12
ATOM 10527 C CA . ILE A 1 25 ? 2.735 -17.297 0.362 1.00 0.00 25 ILE A CA 12
ATOM 10528 C C . ILE A 1 25 ? 3.965 -16.821 -0.407 1.00 0.00 25 ILE A C 12
ATOM 10529 O O . ILE A 1 25 ? 4.952 -16.394 0.192 1.00 0.00 25 ILE A O 12
ATOM 10545 N N . ALA A 1 26 ? 3.902 -16.909 -1.738 1.00 0.00 26 ALA A N 12
ATOM 10546 C CA . ALA A 1 26 ? 5.013 -16.496 -2.599 1.00 0.00 26 ALA A CA 12
ATOM 10547 C C . ALA A 1 26 ? 5.654 -15.201 -2.119 1.00 0.00 26 ALA A C 12
ATOM 10548 O O . ALA A 1 26 ? 5.198 -14.109 -2.455 1.00 0.00 26 ALA A O 12
ATOM 10555 N N . GLU A 1 27 ? 6.719 -15.332 -1.335 1.00 0.00 27 GLU A N 12
ATOM 10556 C CA . GLU A 1 27 ? 7.429 -14.168 -0.816 1.00 0.00 27 GLU A CA 12
ATOM 10557 C C . GLU A 1 27 ? 7.769 -13.198 -1.945 1.00 0.00 27 GLU A C 12
ATOM 10558 O O . GLU A 1 27 ? 7.914 -11.998 -1.724 1.00 0.00 27 GLU A O 12
ATOM 10570 N N . LYS A 1 28 ? 7.879 -13.731 -3.158 1.00 0.00 28 LYS A N 12
ATOM 10571 C CA . LYS A 1 28 ? 8.183 -12.924 -4.338 1.00 0.00 28 LYS A CA 12
ATOM 10572 C C . LYS A 1 28 ? 7.322 -11.659 -4.360 1.00 0.00 28 LYS A C 12
ATOM 10573 O O . LYS A 1 28 ? 7.819 -10.546 -4.580 1.00 0.00 28 LYS A O 12
ATOM 10592 N N . TYR A 1 29 ? 6.028 -11.830 -4.120 1.00 0.00 29 TYR A N 12
ATOM 10593 C CA . TYR A 1 29 ? 5.117 -10.699 -4.109 1.00 0.00 29 TYR A CA 12
ATOM 10594 C C . TYR A 1 29 ? 5.480 -9.751 -2.970 1.00 0.00 29 TYR A C 12
ATOM 10595 O O . TYR A 1 29 ? 5.299 -8.533 -3.067 1.00 0.00 29 TYR A O 12
ATOM 10613 N N . ILE A 1 30 ? 6.035 -10.317 -1.904 1.00 0.00 30 ILE A N 12
ATOM 10614 C CA . ILE A 1 30 ? 6.470 -9.525 -0.766 1.00 0.00 30 ILE A CA 12
ATOM 10615 C C . ILE A 1 30 ? 7.570 -8.563 -1.209 1.00 0.00 30 ILE A C 12
ATOM 10616 O O . ILE A 1 30 ? 7.760 -7.502 -0.620 1.00 0.00 30 ILE A O 12
ATOM 10632 N N . LYS A 1 31 ? 8.289 -8.950 -2.265 1.00 0.00 31 LYS A N 12
ATOM 10633 C CA . LYS A 1 31 ? 9.359 -8.124 -2.801 1.00 0.00 31 LYS A CA 12
ATOM 10634 C C . LYS A 1 31 ? 8.783 -6.951 -3.584 1.00 0.00 31 LYS A C 12
ATOM 10635 O O . LYS A 1 31 ? 9.327 -5.847 -3.543 1.00 0.00 31 LYS A O 12
ATOM 10654 N N . LEU A 1 32 ? 7.668 -7.178 -4.286 1.00 0.00 32 LEU A N 12
ATOM 10655 C CA . LEU A 1 32 ? 7.043 -6.095 -5.050 1.00 0.00 32 LEU A CA 12
ATOM 10656 C C . LEU A 1 32 ? 6.643 -4.966 -4.112 1.00 0.00 32 LEU A C 12
ATOM 10657 O O . LEU A 1 32 ? 6.713 -3.789 -4.466 1.00 0.00 32 LEU A O 12
ATOM 10673 N N . ILE A 1 33 ? 6.235 -5.340 -2.904 1.00 0.00 33 ILE A N 12
ATOM 10674 C CA . ILE A 1 33 ? 5.832 -4.367 -1.894 1.00 0.00 33 ILE A CA 12
ATOM 10675 C C . ILE A 1 33 ? 7.020 -3.940 -1.046 1.00 0.00 33 ILE A C 12
ATOM 10676 O O . ILE A 1 33 ? 7.223 -2.754 -0.790 1.00 0.00 33 ILE A O 12
ATOM 10692 N N . ALA A 1 34 ? 7.800 -4.922 -0.604 1.00 0.00 34 ALA A N 12
ATOM 10693 C CA . ALA A 1 34 ? 8.962 -4.654 0.226 1.00 0.00 34 ALA A CA 12
ATOM 10694 C C . ALA A 1 34 ? 9.969 -3.778 -0.512 1.00 0.00 34 ALA A C 12
ATOM 10695 O O . ALA A 1 34 ? 10.706 -3.008 0.105 1.00 0.00 34 ALA A O 12
ATOM 10702 N N . ASN A 1 35 ? 9.993 -3.901 -1.835 1.00 0.00 35 ASN A N 12
ATOM 10703 C CA . ASN A 1 35 ? 10.907 -3.120 -2.660 1.00 0.00 35 ASN A CA 12
ATOM 10704 C C . ASN A 1 35 ? 10.318 -1.746 -2.981 1.00 0.00 35 ASN A C 12
ATOM 10705 O O . ASN A 1 35 ? 11.047 -0.814 -3.317 1.00 0.00 35 ASN A O 12
ATOM 10716 N N . ALA A 1 36 ? 8.996 -1.625 -2.870 1.00 0.00 36 ALA A N 12
ATOM 10717 C CA . ALA A 1 36 ? 8.320 -0.360 -3.142 1.00 0.00 36 ALA A CA 12
ATOM 10718 C C . ALA A 1 36 ? 8.497 0.053 -4.609 1.00 0.00 36 ALA A C 12
ATOM 10719 O O . ALA A 1 36 ? 8.431 -0.793 -5.501 1.00 0.00 36 ALA A O 12
ATOM 10726 N N . LYS A 1 37 ? 8.713 1.356 -4.852 1.00 0.00 37 LYS A N 12
ATOM 10727 C CA . LYS A 1 37 ? 8.894 1.888 -6.207 1.00 0.00 37 LYS A CA 12
ATOM 10728 C C . LYS A 1 37 ? 7.559 2.305 -6.820 1.00 0.00 37 LYS A C 12
ATOM 10729 O O . LYS A 1 37 ? 7.517 3.128 -7.736 1.00 0.00 37 LYS A O 12
ATOM 10748 N N . THR A 1 38 ? 6.468 1.740 -6.311 1.00 0.00 38 THR A N 12
ATOM 10749 C CA . THR A 1 38 ? 5.137 2.062 -6.805 1.00 0.00 38 THR A CA 12
ATOM 10750 C C . THR A 1 38 ? 4.130 2.081 -5.661 1.00 0.00 38 THR A C 12
ATOM 10751 O O . THR A 1 38 ? 3.384 1.121 -5.466 1.00 0.00 38 THR A O 12
ATOM 10762 N N . VAL A 1 39 ? 4.121 3.179 -4.903 1.00 0.00 39 VAL A N 12
ATOM 10763 C CA . VAL A 1 39 ? 3.209 3.332 -3.763 1.00 0.00 39 VAL A CA 12
ATOM 10764 C C . VAL A 1 39 ? 1.826 2.754 -4.062 1.00 0.00 39 VAL A C 12
ATOM 10765 O O . VAL A 1 39 ? 1.285 1.972 -3.274 1.00 0.00 39 VAL A O 12
ATOM 10778 N N . GLU A 1 40 ? 1.267 3.124 -5.211 1.00 0.00 40 GLU A N 12
ATOM 10779 C CA . GLU A 1 40 ? -0.049 2.624 -5.604 1.00 0.00 40 GLU A CA 12
ATOM 10780 C C . GLU A 1 40 ? -0.014 1.106 -5.700 1.00 0.00 40 GLU A C 12
ATOM 10781 O O . GLU A 1 40 ? -0.885 0.420 -5.166 1.00 0.00 40 GLU A O 12
ATOM 10793 N N . GLY A 1 41 ? 1.005 0.584 -6.371 1.00 0.00 41 GLY A N 12
ATOM 10794 C CA . GLY A 1 41 ? 1.136 -0.853 -6.505 1.00 0.00 41 GLY A CA 12
ATOM 10795 C C . GLY A 1 41 ? 1.416 -1.534 -5.182 1.00 0.00 41 GLY A C 12
ATOM 10796 O O . GLY A 1 41 ? 0.871 -2.597 -4.908 1.00 0.00 41 GLY A O 12
ATOM 10800 N N . VAL A 1 42 ? 2.261 -0.925 -4.353 1.00 0.00 42 VAL A N 12
ATOM 10801 C CA . VAL A 1 42 ? 2.592 -1.493 -3.051 1.00 0.00 42 VAL A CA 12
ATOM 10802 C C . VAL A 1 42 ? 1.326 -1.934 -2.321 1.00 0.00 42 VAL A C 12
ATOM 10803 O O . VAL A 1 42 ? 1.243 -3.056 -1.817 1.00 0.00 42 VAL A O 12
ATOM 10816 N N . TRP A 1 43 ? 0.335 -1.047 -2.280 1.00 0.00 43 TRP A N 12
ATOM 10817 C CA . TRP A 1 43 ? -0.925 -1.361 -1.617 1.00 0.00 43 TRP A CA 12
ATOM 10818 C C . TRP A 1 43 ? -1.799 -2.270 -2.480 1.00 0.00 43 TRP A C 12
ATOM 10819 O O . TRP A 1 43 ? -2.626 -3.016 -1.956 1.00 0.00 43 TRP A O 12
ATOM 10840 N N . THR A 1 44 ? -1.620 -2.216 -3.801 1.00 0.00 44 THR A N 12
ATOM 10841 C CA . THR A 1 44 ? -2.416 -3.056 -4.695 1.00 0.00 44 THR A CA 12
ATOM 10842 C C . THR A 1 44 ? -1.870 -4.477 -4.738 1.00 0.00 44 THR A C 12
ATOM 10843 O O . THR A 1 44 ? -2.628 -5.445 -4.706 1.00 0.00 44 THR A O 12
ATOM 10854 N N . LEU A 1 45 ? -0.552 -4.594 -4.797 1.00 0.00 45 LEU A N 12
ATOM 10855 C CA . LEU A 1 45 ? 0.097 -5.895 -4.830 1.00 0.00 45 LEU A CA 12
ATOM 10856 C C . LEU A 1 45 ? -0.203 -6.653 -3.550 1.00 0.00 45 LEU A C 12
ATOM 10857 O O . LEU A 1 45 ? -0.338 -7.875 -3.555 1.00 0.00 45 LEU A O 12
ATOM 10872 N N . LYS A 1 46 ? -0.318 -5.910 -2.455 1.00 0.00 46 LYS A N 12
ATOM 10873 C CA . LYS A 1 46 ? -0.619 -6.499 -1.160 1.00 0.00 46 LYS A CA 12
ATOM 10874 C C . LYS A 1 46 ? -2.048 -7.034 -1.143 1.00 0.00 46 LYS A C 12
ATOM 10875 O O . LYS A 1 46 ? -2.276 -8.232 -0.975 1.00 0.00 46 LYS A O 12
ATOM 10894 N N . ASP A 1 47 ? -3.006 -6.134 -1.319 1.00 0.00 47 ASP A N 12
ATOM 10895 C CA . ASP A 1 47 ? -4.416 -6.512 -1.330 1.00 0.00 47 ASP A CA 12
ATOM 10896 C C . ASP A 1 47 ? -4.668 -7.589 -2.380 1.00 0.00 47 ASP A C 12
ATOM 10897 O O . ASP A 1 47 ? -5.570 -8.414 -2.237 1.00 0.00 47 ASP A O 12
ATOM 10906 N N . GLU A 1 48 ? -3.854 -7.575 -3.431 1.00 0.00 48 GLU A N 12
ATOM 10907 C CA . GLU A 1 48 ? -3.974 -8.550 -4.505 1.00 0.00 48 GLU A CA 12
ATOM 10908 C C . GLU A 1 48 ? -3.321 -9.871 -4.110 1.00 0.00 48 GLU A C 12
ATOM 10909 O O . GLU A 1 48 ? -3.958 -10.930 -4.154 1.00 0.00 48 GLU A O 12
ATOM 10921 N N . ILE A 1 49 ? -2.049 -9.812 -3.718 1.00 0.00 49 ILE A N 12
ATOM 10922 C CA . ILE A 1 49 ? -1.335 -11.015 -3.317 1.00 0.00 49 ILE A CA 12
ATOM 10923 C C . ILE A 1 49 ? -2.037 -11.699 -2.150 1.00 0.00 49 ILE A C 12
ATOM 10924 O O . ILE A 1 49 ? -1.903 -12.902 -1.953 1.00 0.00 49 ILE A O 12
ATOM 10940 N N . LEU A 1 50 ? -2.808 -10.936 -1.386 1.00 0.00 50 LEU A N 12
ATOM 10941 C CA . LEU A 1 50 ? -3.545 -11.508 -0.271 1.00 0.00 50 LEU A CA 12
ATOM 10942 C C . LEU A 1 50 ? -4.810 -12.178 -0.795 1.00 0.00 50 LEU A C 12
ATOM 10943 O O . LEU A 1 50 ? -5.256 -13.196 -0.265 1.00 0.00 50 LEU A O 12
ATOM 10959 N N . THR A 1 51 ? -5.374 -11.601 -1.856 1.00 0.00 51 THR A N 12
ATOM 10960 C CA . THR A 1 51 ? -6.577 -12.144 -2.476 1.00 0.00 51 THR A CA 12
ATOM 10961 C C . THR A 1 51 ? -6.348 -13.583 -2.935 1.00 0.00 51 THR A C 12
ATOM 10962 O O . THR A 1 51 ? -7.280 -14.388 -2.962 1.00 0.00 51 THR A O 12
ATOM 10973 N N . PHE A 1 52 ? -5.104 -13.910 -3.289 1.00 0.00 52 PHE A N 12
ATOM 10974 C CA . PHE A 1 52 ? -4.769 -15.260 -3.735 1.00 0.00 52 PHE A CA 12
ATOM 10975 C C . PHE A 1 52 ? -4.542 -16.195 -2.539 1.00 0.00 52 PHE A C 12
ATOM 10976 O O . PHE A 1 52 ? -4.052 -17.312 -2.695 1.00 0.00 52 PHE A O 12
ATOM 10993 N N . THR A 1 53 ? -4.920 -15.738 -1.346 1.00 0.00 53 THR A N 12
ATOM 10994 C CA . THR A 1 53 ? -4.764 -16.544 -0.138 1.00 0.00 53 THR A CA 12
ATOM 10995 C C . THR A 1 53 ? -5.874 -16.247 0.872 1.00 0.00 53 THR A C 12
ATOM 10996 O O . THR A 1 53 ? -5.612 -15.924 2.032 1.00 0.00 53 THR A O 12
ATOM 11007 N N . VAL A 1 54 ? -7.121 -16.365 0.426 1.00 0.00 54 VAL A N 12
ATOM 11008 C CA . VAL A 1 54 ? -8.263 -16.112 1.288 1.00 0.00 54 VAL A CA 12
ATOM 11009 C C . VAL A 1 54 ? -9.211 -17.310 1.318 1.00 0.00 54 VAL A C 12
ATOM 11010 O O . VAL A 1 54 ? -9.934 -17.561 0.356 1.00 0.00 54 VAL A O 12
ATOM 11023 N N . THR A 1 55 ? -9.185 -18.046 2.427 1.00 0.00 55 THR A N 12
ATOM 11024 C CA . THR A 1 55 ? -10.028 -19.227 2.599 1.00 0.00 55 THR A CA 12
ATOM 11025 C C . THR A 1 55 ? -9.881 -20.195 1.424 1.00 0.00 55 THR A C 12
ATOM 11026 O O . THR A 1 55 ? -9.063 -21.118 1.473 1.00 0.00 55 THR A O 12
ATOM 11037 N N . GLU A 1 56 ? -10.667 -19.982 0.371 1.00 0.00 56 GLU A N 12
ATOM 11038 C CA . GLU A 1 56 ? -10.613 -20.841 -0.806 1.00 0.00 56 GLU A CA 12
ATOM 11039 C C . GLU A 1 56 ? -10.677 -20.014 -2.086 1.00 0.00 56 GLU A C 12
ATOM 11040 O O . GLU A 1 56 ? -10.202 -20.507 -3.132 1.00 0.00 56 GLU A O 12
ATOM 11053 N N . THR A 1 1 ? 0.016 20.514 -1.084 1.00 0.00 1 THR A N 13
ATOM 11054 C CA . THR A 1 1 ? -1.023 19.706 -0.397 1.00 0.00 1 THR A CA 13
ATOM 11055 C C . THR A 1 1 ? -0.408 18.486 0.283 1.00 0.00 1 THR A C 13
ATOM 11056 O O . THR A 1 1 ? -0.871 17.358 0.101 1.00 0.00 1 THR A O 13
ATOM 11069 N N . THR A 1 2 ? 0.639 18.717 1.069 1.00 0.00 2 THR A N 13
ATOM 11070 C CA . THR A 1 2 ? 1.317 17.629 1.774 1.00 0.00 2 THR A CA 13
ATOM 11071 C C . THR A 1 2 ? 2.273 18.189 2.826 1.00 0.00 2 THR A C 13
ATOM 11072 O O . THR A 1 2 ? 2.166 17.856 4.010 1.00 0.00 2 THR A O 13
ATOM 11083 N N . TYR A 1 3 ? 3.210 19.020 2.393 1.00 0.00 3 TYR A N 13
ATOM 11084 C CA . TYR A 1 3 ? 4.185 19.618 3.296 1.00 0.00 3 TYR A CA 13
ATOM 11085 C C . TYR A 1 3 ? 4.974 18.533 4.039 1.00 0.00 3 TYR A C 13
ATOM 11086 O O . TYR A 1 3 ? 5.525 18.784 5.105 1.00 0.00 3 TYR A O 13
ATOM 11104 N N . LYS A 1 4 ? 5.021 17.341 3.462 1.00 0.00 4 LYS A N 13
ATOM 11105 C CA . LYS A 1 4 ? 5.739 16.228 4.066 1.00 0.00 4 LYS A CA 13
ATOM 11106 C C . LYS A 1 4 ? 6.077 15.165 3.021 1.00 0.00 4 LYS A C 13
ATOM 11107 O O . LYS A 1 4 ? 7.197 14.662 2.973 1.00 0.00 4 LYS A O 13
ATOM 11126 N N . LEU A 1 5 ? 5.099 14.845 2.181 1.00 0.00 5 LEU A N 13
ATOM 11127 C CA . LEU A 1 5 ? 5.290 13.844 1.137 1.00 0.00 5 LEU A CA 13
ATOM 11128 C C . LEU A 1 5 ? 5.567 12.473 1.729 1.00 0.00 5 LEU A C 13
ATOM 11129 O O . LEU A 1 5 ? 6.265 12.346 2.728 1.00 0.00 5 LEU A O 13
ATOM 11145 N N . ILE A 1 6 ? 5.017 11.437 1.099 1.00 0.00 6 ILE A N 13
ATOM 11146 C CA . ILE A 1 6 ? 5.203 10.067 1.553 1.00 0.00 6 ILE A CA 13
ATOM 11147 C C . ILE A 1 6 ? 4.465 9.081 0.647 1.00 0.00 6 ILE A C 13
ATOM 11148 O O . ILE A 1 6 ? 5.000 8.035 0.289 1.00 0.00 6 ILE A O 13
ATOM 11164 N N . LEU A 1 7 ? 3.231 9.442 0.278 1.00 0.00 7 LEU A N 13
ATOM 11165 C CA . LEU A 1 7 ? 2.397 8.607 -0.592 1.00 0.00 7 LEU A CA 13
ATOM 11166 C C . LEU A 1 7 ? 1.815 7.399 0.141 1.00 0.00 7 LEU A C 13
ATOM 11167 O O . LEU A 1 7 ? 0.872 6.774 -0.343 1.00 0.00 7 LEU A O 13
ATOM 11183 N N . ASN A 1 8 ? 2.381 7.059 1.303 1.00 0.00 8 ASN A N 13
ATOM 11184 C CA . ASN A 1 8 ? 1.914 5.913 2.085 1.00 0.00 8 ASN A CA 13
ATOM 11185 C C . ASN A 1 8 ? 2.473 4.623 1.505 1.00 0.00 8 ASN A C 13
ATOM 11186 O O . ASN A 1 8 ? 1.815 3.582 1.509 1.00 0.00 8 ASN A O 13
ATOM 11197 N N . LEU A 1 9 ? 3.695 4.711 1.001 1.00 0.00 9 LEU A N 13
ATOM 11198 C CA . LEU A 1 9 ? 4.376 3.576 0.402 1.00 0.00 9 LEU A CA 13
ATOM 11199 C C . LEU A 1 9 ? 5.081 2.744 1.471 1.00 0.00 9 LEU A C 13
ATOM 11200 O O . LEU A 1 9 ? 4.948 1.521 1.514 1.00 0.00 9 LEU A O 13
ATOM 11216 N N . LYS A 1 10 ? 5.832 3.424 2.331 1.00 0.00 10 LYS A N 13
ATOM 11217 C CA . LYS A 1 10 ? 6.566 2.765 3.406 1.00 0.00 10 LYS A CA 13
ATOM 11218 C C . LYS A 1 10 ? 5.626 1.955 4.294 1.00 0.00 10 LYS A C 13
ATOM 11219 O O . LYS A 1 10 ? 5.990 0.891 4.793 1.00 0.00 10 LYS A O 13
ATOM 11238 N N . GLN A 1 11 ? 4.415 2.466 4.488 1.00 0.00 11 GLN A N 13
ATOM 11239 C CA . GLN A 1 11 ? 3.429 1.788 5.316 1.00 0.00 11 GLN A CA 13
ATOM 11240 C C . GLN A 1 11 ? 2.627 0.787 4.497 1.00 0.00 11 GLN A C 13
ATOM 11241 O O . GLN A 1 11 ? 2.303 -0.301 4.974 1.00 0.00 11 GLN A O 13
ATOM 11255 N N . ALA A 1 12 ? 2.317 1.154 3.260 1.00 0.00 12 ALA A N 13
ATOM 11256 C CA . ALA A 1 12 ? 1.560 0.280 2.376 1.00 0.00 12 ALA A CA 13
ATOM 11257 C C . ALA A 1 12 ? 2.258 -1.065 2.224 1.00 0.00 12 ALA A C 13
ATOM 11258 O O . ALA A 1 12 ? 1.608 -2.109 2.162 1.00 0.00 12 ALA A O 13
ATOM 11265 N N . LYS A 1 13 ? 3.584 -1.033 2.176 1.00 0.00 13 LYS A N 13
ATOM 11266 C CA . LYS A 1 13 ? 4.363 -2.259 2.041 1.00 0.00 13 LYS A CA 13
ATOM 11267 C C . LYS A 1 13 ? 4.604 -2.898 3.407 1.00 0.00 13 LYS A C 13
ATOM 11268 O O . LYS A 1 13 ? 4.608 -4.120 3.535 1.00 0.00 13 LYS A O 13
ATOM 11287 N N . GLU A 1 14 ? 4.784 -2.063 4.429 1.00 0.00 14 GLU A N 13
ATOM 11288 C CA . GLU A 1 14 ? 5.002 -2.564 5.783 1.00 0.00 14 GLU A CA 13
ATOM 11289 C C . GLU A 1 14 ? 3.808 -3.409 6.211 1.00 0.00 14 GLU A C 13
ATOM 11290 O O . GLU A 1 14 ? 3.960 -4.556 6.644 1.00 0.00 14 GLU A O 13
ATOM 11302 N N . GLU A 1 15 ? 2.616 -2.847 6.042 1.00 0.00 15 GLU A N 13
ATOM 11303 C CA . GLU A 1 15 ? 1.391 -3.559 6.369 1.00 0.00 15 GLU A CA 13
ATOM 11304 C C . GLU A 1 15 ? 1.268 -4.767 5.463 1.00 0.00 15 GLU A C 13
ATOM 11305 O O . GLU A 1 15 ? 0.813 -5.835 5.875 1.00 0.00 15 GLU A O 13
ATOM 11317 N N . ALA A 1 16 ? 1.693 -4.583 4.218 1.00 0.00 16 ALA A N 13
ATOM 11318 C CA . ALA A 1 16 ? 1.653 -5.642 3.234 1.00 0.00 16 ALA A CA 13
ATOM 11319 C C . ALA A 1 16 ? 2.574 -6.781 3.645 1.00 0.00 16 ALA A C 13
ATOM 11320 O O . ALA A 1 16 ? 2.270 -7.952 3.416 1.00 0.00 16 ALA A O 13
ATOM 11327 N N . ILE A 1 17 ? 3.695 -6.431 4.272 1.00 0.00 17 ILE A N 13
ATOM 11328 C CA . ILE A 1 17 ? 4.643 -7.434 4.733 1.00 0.00 17 ILE A CA 13
ATOM 11329 C C . ILE A 1 17 ? 3.939 -8.377 5.701 1.00 0.00 17 ILE A C 13
ATOM 11330 O O . ILE A 1 17 ? 4.030 -9.598 5.574 1.00 0.00 17 ILE A O 13
ATOM 11346 N N . LYS A 1 18 ? 3.210 -7.795 6.648 1.00 0.00 18 LYS A N 13
ATOM 11347 C CA . LYS A 1 18 ? 2.462 -8.581 7.618 1.00 0.00 18 LYS A CA 13
ATOM 11348 C C . LYS A 1 18 ? 1.394 -9.407 6.906 1.00 0.00 18 LYS A C 13
ATOM 11349 O O . LYS A 1 18 ? 1.070 -10.519 7.322 1.00 0.00 18 LYS A O 13
ATOM 11368 N N . GLU A 1 19 ? 0.856 -8.848 5.823 1.00 0.00 19 GLU A N 13
ATOM 11369 C CA . GLU A 1 19 ? -0.171 -9.520 5.033 1.00 0.00 19 GLU A CA 13
ATOM 11370 C C . GLU A 1 19 ? 0.328 -10.865 4.527 1.00 0.00 19 GLU A C 13
ATOM 11371 O O . GLU A 1 19 ? -0.323 -11.890 4.725 1.00 0.00 19 GLU A O 13
ATOM 11383 N N . LEU A 1 20 ? 1.486 -10.863 3.877 1.00 0.00 20 LEU A N 13
ATOM 11384 C CA . LEU A 1 20 ? 2.049 -12.100 3.359 1.00 0.00 20 LEU A CA 13
ATOM 11385 C C . LEU A 1 20 ? 2.656 -12.920 4.489 1.00 0.00 20 LEU A C 13
ATOM 11386 O O . LEU A 1 20 ? 2.654 -14.149 4.443 1.00 0.00 20 LEU A O 13
ATOM 11402 N N . VAL A 1 21 ? 3.154 -12.237 5.517 1.00 0.00 21 VAL A N 13
ATOM 11403 C CA . VAL A 1 21 ? 3.734 -12.919 6.665 1.00 0.00 21 VAL A CA 13
ATOM 11404 C C . VAL A 1 21 ? 2.669 -13.756 7.354 1.00 0.00 21 VAL A C 13
ATOM 11405 O O . VAL A 1 21 ? 2.958 -14.813 7.916 1.00 0.00 21 VAL A O 13
ATOM 11418 N N . ASP A 1 22 ? 1.430 -13.284 7.287 1.00 0.00 22 ASP A N 13
ATOM 11419 C CA . ASP A 1 22 ? 0.319 -13.998 7.884 1.00 0.00 22 ASP A CA 13
ATOM 11420 C C . ASP A 1 22 ? -0.234 -15.018 6.894 1.00 0.00 22 ASP A C 13
ATOM 11421 O O . ASP A 1 22 ? -0.573 -16.140 7.270 1.00 0.00 22 ASP A O 13
ATOM 11430 N N . ALA A 1 23 ? -0.306 -14.627 5.622 1.00 0.00 23 ALA A N 13
ATOM 11431 C CA . ALA A 1 23 ? -0.799 -15.524 4.580 1.00 0.00 23 ALA A CA 13
ATOM 11432 C C . ALA A 1 23 ? 0.240 -16.597 4.251 1.00 0.00 23 ALA A C 13
ATOM 11433 O O . ALA A 1 23 ? -0.074 -17.610 3.626 1.00 0.00 23 ALA A O 13
ATOM 11440 N N . GLY A 1 24 ? 1.476 -16.370 4.696 1.00 0.00 24 GLY A N 13
ATOM 11441 C CA . GLY A 1 24 ? 2.556 -17.318 4.469 1.00 0.00 24 GLY A CA 13
ATOM 11442 C C . GLY A 1 24 ? 2.598 -17.890 3.062 1.00 0.00 24 GLY A C 13
ATOM 11443 O O . GLY A 1 24 ? 2.197 -19.032 2.840 1.00 0.00 24 GLY A O 13
ATOM 11447 N N . ILE A 1 25 ? 3.106 -17.106 2.110 1.00 0.00 25 ILE A N 13
ATOM 11448 C CA . ILE A 1 25 ? 3.221 -17.563 0.724 1.00 0.00 25 ILE A CA 13
ATOM 11449 C C . ILE A 1 25 ? 4.517 -17.059 0.093 1.00 0.00 25 ILE A C 13
ATOM 11450 O O . ILE A 1 25 ? 5.376 -16.505 0.778 1.00 0.00 25 ILE A O 13
ATOM 11466 N N . ALA A 1 26 ? 4.654 -17.266 -1.215 1.00 0.00 26 ALA A N 13
ATOM 11467 C CA . ALA A 1 26 ? 5.844 -16.848 -1.947 1.00 0.00 26 ALA A CA 13
ATOM 11468 C C . ALA A 1 26 ? 6.276 -15.440 -1.561 1.00 0.00 26 ALA A C 13
ATOM 11469 O O . ALA A 1 26 ? 5.752 -14.454 -2.079 1.00 0.00 26 ALA A O 13
ATOM 11476 N N . GLU A 1 27 ? 7.247 -15.357 -0.657 1.00 0.00 27 GLU A N 13
ATOM 11477 C CA . GLU A 1 27 ? 7.773 -14.071 -0.206 1.00 0.00 27 GLU A CA 13
ATOM 11478 C C . GLU A 1 27 ? 8.038 -13.137 -1.389 1.00 0.00 27 GLU A C 13
ATOM 11479 O O . GLU A 1 27 ? 8.029 -11.915 -1.244 1.00 0.00 27 GLU A O 13
ATOM 11491 N N . LYS A 1 28 ? 8.269 -13.732 -2.560 1.00 0.00 28 LYS A N 13
ATOM 11492 C CA . LYS A 1 28 ? 8.528 -12.967 -3.789 1.00 0.00 28 LYS A CA 13
ATOM 11493 C C . LYS A 1 28 ? 7.599 -11.757 -3.881 1.00 0.00 28 LYS A C 13
ATOM 11494 O O . LYS A 1 28 ? 8.031 -10.631 -4.157 1.00 0.00 28 LYS A O 13
ATOM 11513 N N . TYR A 1 29 ? 6.314 -12.001 -3.643 1.00 0.00 29 TYR A N 13
ATOM 11514 C CA . TYR A 1 29 ? 5.319 -10.944 -3.694 1.00 0.00 29 TYR A CA 13
ATOM 11515 C C . TYR A 1 29 ? 5.656 -9.849 -2.685 1.00 0.00 29 TYR A C 13
ATOM 11516 O O . TYR A 1 29 ? 5.410 -8.663 -2.921 1.00 0.00 29 TYR A O 13
ATOM 11534 N N . ILE A 1 30 ? 6.258 -10.251 -1.572 1.00 0.00 30 ILE A N 13
ATOM 11535 C CA . ILE A 1 30 ? 6.668 -9.296 -0.556 1.00 0.00 30 ILE A CA 13
ATOM 11536 C C . ILE A 1 30 ? 7.699 -8.344 -1.142 1.00 0.00 30 ILE A C 13
ATOM 11537 O O . ILE A 1 30 ? 7.834 -7.209 -0.697 1.00 0.00 30 ILE A O 13
ATOM 11553 N N . LYS A 1 31 ? 8.426 -8.816 -2.153 1.00 0.00 31 LYS A N 13
ATOM 11554 C CA . LYS A 1 31 ? 9.440 -7.997 -2.802 1.00 0.00 31 LYS A CA 13
ATOM 11555 C C . LYS A 1 31 ? 8.790 -6.944 -3.693 1.00 0.00 31 LYS A C 13
ATOM 11556 O O . LYS A 1 31 ? 9.281 -5.821 -3.787 1.00 0.00 31 LYS A O 13
ATOM 11575 N N . LEU A 1 32 ? 7.677 -7.298 -4.342 1.00 0.00 32 LEU A N 13
ATOM 11576 C CA . LEU A 1 32 ? 6.989 -6.335 -5.205 1.00 0.00 32 LEU A CA 13
ATOM 11577 C C . LEU A 1 32 ? 6.526 -5.143 -4.381 1.00 0.00 32 LEU A C 13
ATOM 11578 O O . LEU A 1 32 ? 6.514 -4.007 -4.857 1.00 0.00 32 LEU A O 13
ATOM 11594 N N . ILE A 1 33 ? 6.156 -5.413 -3.134 1.00 0.00 33 ILE A N 13
ATOM 11595 C CA . ILE A 1 33 ? 5.702 -4.364 -2.227 1.00 0.00 33 ILE A CA 13
ATOM 11596 C C . ILE A 1 33 ? 6.861 -3.805 -1.414 1.00 0.00 33 ILE A C 13
ATOM 11597 O O . ILE A 1 33 ? 6.993 -2.592 -1.251 1.00 0.00 33 ILE A O 13
ATOM 11613 N N . ALA A 1 34 ? 7.696 -4.701 -0.898 1.00 0.00 34 ALA A N 13
ATOM 11614 C CA . ALA A 1 34 ? 8.841 -4.303 -0.094 1.00 0.00 34 ALA A CA 13
ATOM 11615 C C . ALA A 1 34 ? 9.798 -3.433 -0.897 1.00 0.00 34 ALA A C 13
ATOM 11616 O O . ALA A 1 34 ? 10.474 -2.563 -0.346 1.00 0.00 34 ALA A O 13
ATOM 11623 N N . ASN A 1 35 ? 9.856 -3.673 -2.203 1.00 0.00 35 ASN A N 13
ATOM 11624 C CA . ASN A 1 35 ? 10.735 -2.911 -3.080 1.00 0.00 35 ASN A CA 13
ATOM 11625 C C . ASN A 1 35 ? 10.103 -1.573 -3.466 1.00 0.00 35 ASN A C 13
ATOM 11626 O O . ASN A 1 35 ? 10.723 -0.759 -4.152 1.00 0.00 35 ASN A O 13
ATOM 11637 N N . ALA A 1 36 ? 8.868 -1.344 -3.014 1.00 0.00 36 ALA A N 13
ATOM 11638 C CA . ALA A 1 36 ? 8.160 -0.099 -3.304 1.00 0.00 36 ALA A CA 13
ATOM 11639 C C . ALA A 1 36 ? 8.201 0.228 -4.804 1.00 0.00 36 ALA A C 13
ATOM 11640 O O . ALA A 1 36 ? 7.908 -0.633 -5.634 1.00 0.00 36 ALA A O 13
ATOM 11647 N N . LYS A 1 37 ? 8.564 1.470 -5.151 1.00 0.00 37 LYS A N 13
ATOM 11648 C CA . LYS A 1 37 ? 8.640 1.895 -6.551 1.00 0.00 37 LYS A CA 13
ATOM 11649 C C . LYS A 1 37 ? 7.252 2.151 -7.149 1.00 0.00 37 LYS A C 13
ATOM 11650 O O . LYS A 1 37 ? 7.138 2.620 -8.283 1.00 0.00 37 LYS A O 13
ATOM 11669 N N . THR A 1 38 ? 6.201 1.851 -6.389 1.00 0.00 38 THR A N 13
ATOM 11670 C CA . THR A 1 38 ? 4.838 2.060 -6.854 1.00 0.00 38 THR A CA 13
ATOM 11671 C C . THR A 1 38 ? 3.878 2.116 -5.670 1.00 0.00 38 THR A C 13
ATOM 11672 O O . THR A 1 38 ? 3.101 1.190 -5.450 1.00 0.00 38 THR A O 13
ATOM 11683 N N . VAL A 1 39 ? 3.949 3.206 -4.907 1.00 0.00 39 VAL A N 13
ATOM 11684 C CA . VAL A 1 39 ? 3.091 3.389 -3.729 1.00 0.00 39 VAL A CA 13
ATOM 11685 C C . VAL A 1 39 ? 1.671 2.872 -3.971 1.00 0.00 39 VAL A C 13
ATOM 11686 O O . VAL A 1 39 ? 1.145 2.092 -3.173 1.00 0.00 39 VAL A O 13
ATOM 11699 N N . GLU A 1 40 ? 1.057 3.293 -5.075 1.00 0.00 40 GLU A N 13
ATOM 11700 C CA . GLU A 1 40 ? -0.291 2.846 -5.402 1.00 0.00 40 GLU A CA 13
ATOM 11701 C C . GLU A 1 40 ? -0.309 1.333 -5.576 1.00 0.00 40 GLU A C 13
ATOM 11702 O O . GLU A 1 40 ? -1.204 0.651 -5.077 1.00 0.00 40 GLU A O 13
ATOM 11714 N N . GLY A 1 41 ? 0.700 0.810 -6.269 1.00 0.00 41 GLY A N 13
ATOM 11715 C CA . GLY A 1 41 ? 0.789 -0.622 -6.470 1.00 0.00 41 GLY A CA 13
ATOM 11716 C C . GLY A 1 41 ? 1.049 -1.360 -5.172 1.00 0.00 41 GLY A C 13
ATOM 11717 O O . GLY A 1 41 ? 0.397 -2.357 -4.883 1.00 0.00 41 GLY A O 13
ATOM 11721 N N . VAL A 1 42 ? 1.994 -0.857 -4.377 1.00 0.00 42 VAL A N 13
ATOM 11722 C CA . VAL A 1 42 ? 2.321 -1.470 -3.092 1.00 0.00 42 VAL A CA 13
ATOM 11723 C C . VAL A 1 42 ? 1.047 -1.799 -2.322 1.00 0.00 42 VAL A C 13
ATOM 11724 O O . VAL A 1 42 ? 0.936 -2.850 -1.693 1.00 0.00 42 VAL A O 13
ATOM 11737 N N . TRP A 1 43 ? 0.075 -0.896 -2.403 1.00 0.00 43 TRP A N 13
ATOM 11738 C CA . TRP A 1 43 ? -1.203 -1.092 -1.735 1.00 0.00 43 TRP A CA 13
ATOM 11739 C C . TRP A 1 43 ? -2.081 -2.059 -2.528 1.00 0.00 43 TRP A C 13
ATOM 11740 O O . TRP A 1 43 ? -2.871 -2.808 -1.951 1.00 0.00 43 TRP A O 13
ATOM 11761 N N . THR A 1 44 ? -1.935 -2.042 -3.852 1.00 0.00 44 THR A N 13
ATOM 11762 C CA . THR A 1 44 ? -2.719 -2.924 -4.713 1.00 0.00 44 THR A CA 13
ATOM 11763 C C . THR A 1 44 ? -2.160 -4.343 -4.695 1.00 0.00 44 THR A C 13
ATOM 11764 O O . THR A 1 44 ? -2.891 -5.306 -4.467 1.00 0.00 44 THR A O 13
ATOM 11775 N N . LEU A 1 45 ? -0.859 -4.459 -4.926 1.00 0.00 45 LEU A N 13
ATOM 11776 C CA . LEU A 1 45 ? -0.190 -5.753 -4.929 1.00 0.00 45 LEU A CA 13
ATOM 11777 C C . LEU A 1 45 ? -0.407 -6.462 -3.603 1.00 0.00 45 LEU A C 13
ATOM 11778 O O . LEU A 1 45 ? -0.522 -7.681 -3.553 1.00 0.00 45 LEU A O 13
ATOM 11793 N N . LYS A 1 46 ? -0.463 -5.676 -2.533 1.00 0.00 46 LYS A N 13
ATOM 11794 C CA . LYS A 1 46 ? -0.669 -6.213 -1.195 1.00 0.00 46 LYS A CA 13
ATOM 11795 C C . LYS A 1 46 ? -2.072 -6.800 -1.061 1.00 0.00 46 LYS A C 13
ATOM 11796 O O . LYS A 1 46 ? -2.240 -7.978 -0.750 1.00 0.00 46 LYS A O 13
ATOM 11815 N N . ASP A 1 47 ? -3.079 -5.967 -1.293 1.00 0.00 47 ASP A N 13
ATOM 11816 C CA . ASP A 1 47 ? -4.463 -6.413 -1.194 1.00 0.00 47 ASP A CA 13
ATOM 11817 C C . ASP A 1 47 ? -4.745 -7.501 -2.225 1.00 0.00 47 ASP A C 13
ATOM 11818 O O . ASP A 1 47 ? -5.610 -8.355 -2.024 1.00 0.00 47 ASP A O 13
ATOM 11827 N N . GLU A 1 48 ? -4.001 -7.468 -3.328 1.00 0.00 48 GLU A N 13
ATOM 11828 C CA . GLU A 1 48 ? -4.164 -8.453 -4.386 1.00 0.00 48 GLU A CA 13
ATOM 11829 C C . GLU A 1 48 ? -3.450 -9.752 -4.029 1.00 0.00 48 GLU A C 13
ATOM 11830 O O . GLU A 1 48 ? -4.042 -10.832 -4.091 1.00 0.00 48 GLU A O 13
ATOM 11842 N N . ILE A 1 49 ? -2.176 -9.649 -3.654 1.00 0.00 49 ILE A N 13
ATOM 11843 C CA . ILE A 1 49 ? -1.408 -10.833 -3.293 1.00 0.00 49 ILE A CA 13
ATOM 11844 C C . ILE A 1 49 ? -2.078 -11.589 -2.155 1.00 0.00 49 ILE A C 13
ATOM 11845 O O . ILE A 1 49 ? -1.882 -12.790 -2.005 1.00 0.00 49 ILE A O 13
ATOM 11861 N N . LEU A 1 50 ? -2.880 -10.890 -1.363 1.00 0.00 50 LEU A N 13
ATOM 11862 C CA . LEU A 1 50 ? -3.584 -11.529 -0.263 1.00 0.00 50 LEU A CA 13
ATOM 11863 C C . LEU A 1 50 ? -4.843 -12.206 -0.787 1.00 0.00 50 LEU A C 13
ATOM 11864 O O . LEU A 1 50 ? -5.239 -13.270 -0.311 1.00 0.00 50 LEU A O 13
ATOM 11880 N N . THR A 1 51 ? -5.461 -11.578 -1.785 1.00 0.00 51 THR A N 13
ATOM 11881 C CA . THR A 1 51 ? -6.671 -12.111 -2.396 1.00 0.00 51 THR A CA 13
ATOM 11882 C C . THR A 1 51 ? -6.404 -13.438 -3.118 1.00 0.00 51 THR A C 13
ATOM 11883 O O . THR A 1 51 ? -7.344 -14.154 -3.466 1.00 0.00 51 THR A O 13
ATOM 11894 N N . PHE A 1 52 ? -5.131 -13.762 -3.353 1.00 0.00 52 PHE A N 13
ATOM 11895 C CA . PHE A 1 52 ? -4.781 -15.002 -4.045 1.00 0.00 52 PHE A CA 13
ATOM 11896 C C . PHE A 1 52 ? -4.561 -16.149 -3.063 1.00 0.00 52 PHE A C 13
ATOM 11897 O O . PHE A 1 52 ? -3.785 -17.070 -3.319 1.00 0.00 52 PHE A O 13
ATOM 11914 N N . THR A 1 53 ? -5.276 -16.096 -1.950 1.00 0.00 53 THR A N 13
ATOM 11915 C CA . THR A 1 53 ? -5.190 -17.127 -0.925 1.00 0.00 53 THR A CA 13
ATOM 11916 C C . THR A 1 53 ? -6.220 -16.849 0.162 1.00 0.00 53 THR A C 13
ATOM 11917 O O . THR A 1 53 ? -5.878 -16.464 1.280 1.00 0.00 53 THR A O 13
ATOM 11928 N N . VAL A 1 54 ? -7.488 -17.043 -0.181 1.00 0.00 54 VAL A N 13
ATOM 11929 C CA . VAL A 1 54 ? -8.566 -16.810 0.758 1.00 0.00 54 VAL A CA 13
ATOM 11930 C C . VAL A 1 54 ? -9.824 -17.587 0.375 1.00 0.00 54 VAL A C 13
ATOM 11931 O O . VAL A 1 54 ? -10.016 -17.943 -0.787 1.00 0.00 54 VAL A O 13
ATOM 11944 N N . THR A 1 55 ? -10.680 -17.846 1.361 1.00 0.00 55 THR A N 13
ATOM 11945 C CA . THR A 1 55 ? -11.916 -18.583 1.129 1.00 0.00 55 THR A CA 13
ATOM 11946 C C . THR A 1 55 ? -12.795 -17.865 0.110 1.00 0.00 55 THR A C 13
ATOM 11947 O O . THR A 1 55 ? -12.987 -18.348 -1.006 1.00 0.00 55 THR A O 13
ATOM 11958 N N . GLU A 1 56 ? -13.319 -16.708 0.500 1.00 0.00 56 GLU A N 13
ATOM 11959 C CA . GLU A 1 56 ? -14.180 -15.923 -0.378 1.00 0.00 56 GLU A CA 13
ATOM 11960 C C . GLU A 1 56 ? -13.662 -14.495 -0.509 1.00 0.00 56 GLU A C 13
ATOM 11961 O O . GLU A 1 56 ? -13.846 -13.707 0.442 1.00 0.00 56 GLU A O 13
ATOM 11974 N N . THR A 1 1 ? -1.665 4.262 -15.869 1.00 0.00 1 THR A N 14
ATOM 11975 C CA . THR A 1 1 ? -2.284 5.203 -14.900 1.00 0.00 1 THR A CA 14
ATOM 11976 C C . THR A 1 1 ? -1.549 5.194 -13.568 1.00 0.00 1 THR A C 14
ATOM 11977 O O . THR A 1 1 ? -1.154 4.135 -13.075 1.00 0.00 1 THR A O 14
ATOM 11990 N N . THR A 1 2 ? -1.365 6.370 -12.982 1.00 0.00 2 THR A N 14
ATOM 11991 C CA . THR A 1 2 ? -0.674 6.493 -11.704 1.00 0.00 2 THR A CA 14
ATOM 11992 C C . THR A 1 2 ? -0.981 7.840 -11.050 1.00 0.00 2 THR A C 14
ATOM 11993 O O . THR A 1 2 ? -0.885 8.890 -11.684 1.00 0.00 2 THR A O 14
ATOM 12004 N N . TYR A 1 3 ? -1.345 7.793 -9.769 1.00 0.00 3 TYR A N 14
ATOM 12005 C CA . TYR A 1 3 ? -1.663 9.013 -9.028 1.00 0.00 3 TYR A CA 14
ATOM 12006 C C . TYR A 1 3 ? -0.393 9.709 -8.538 1.00 0.00 3 TYR A C 14
ATOM 12007 O O . TYR A 1 3 ? -0.448 10.840 -8.054 1.00 0.00 3 TYR A O 14
ATOM 12025 N N . LYS A 1 4 ? 0.748 9.029 -8.678 1.00 0.00 4 LYS A N 14
ATOM 12026 C CA . LYS A 1 4 ? 2.051 9.561 -8.261 1.00 0.00 4 LYS A CA 14
ATOM 12027 C C . LYS A 1 4 ? 1.948 10.452 -7.024 1.00 0.00 4 LYS A C 14
ATOM 12028 O O . LYS A 1 4 ? 2.044 11.674 -7.119 1.00 0.00 4 LYS A O 14
ATOM 12047 N N . LEU A 1 5 ? 1.765 9.836 -5.868 1.00 0.00 5 LEU A N 14
ATOM 12048 C CA . LEU A 1 5 ? 1.664 10.572 -4.611 1.00 0.00 5 LEU A CA 14
ATOM 12049 C C . LEU A 1 5 ? 2.899 10.337 -3.749 1.00 0.00 5 LEU A C 14
ATOM 12050 O O . LEU A 1 5 ? 3.681 11.251 -3.494 1.00 0.00 5 LEU A O 14
ATOM 12066 N N . ILE A 1 6 ? 3.070 9.096 -3.305 1.00 0.00 6 ILE A N 14
ATOM 12067 C CA . ILE A 1 6 ? 4.208 8.723 -2.473 1.00 0.00 6 ILE A CA 14
ATOM 12068 C C . ILE A 1 6 ? 4.096 9.334 -1.080 1.00 0.00 6 ILE A C 14
ATOM 12069 O O . ILE A 1 6 ? 5.020 9.988 -0.602 1.00 0.00 6 ILE A O 14
ATOM 12085 N N . LEU A 1 7 ? 2.956 9.113 -0.434 1.00 0.00 7 LEU A N 14
ATOM 12086 C CA . LEU A 1 7 ? 2.724 9.637 0.906 1.00 0.00 7 LEU A CA 14
ATOM 12087 C C . LEU A 1 7 ? 2.250 8.547 1.867 1.00 0.00 7 LEU A C 14
ATOM 12088 O O . LEU A 1 7 ? 1.973 8.816 3.033 1.00 0.00 7 LEU A O 14
ATOM 12104 N N . ASN A 1 8 ? 2.156 7.311 1.375 1.00 0.00 8 ASN A N 14
ATOM 12105 C CA . ASN A 1 8 ? 1.715 6.194 2.204 1.00 0.00 8 ASN A CA 14
ATOM 12106 C C . ASN A 1 8 ? 2.218 4.864 1.648 1.00 0.00 8 ASN A C 14
ATOM 12107 O O . ASN A 1 8 ? 1.520 3.851 1.708 1.00 0.00 8 ASN A O 14
ATOM 12118 N N . LEU A 1 9 ? 3.429 4.878 1.102 1.00 0.00 9 LEU A N 14
ATOM 12119 C CA . LEU A 1 9 ? 4.029 3.687 0.530 1.00 0.00 9 LEU A CA 14
ATOM 12120 C C . LEU A 1 9 ? 4.733 2.859 1.599 1.00 0.00 9 LEU A C 14
ATOM 12121 O O . LEU A 1 9 ? 4.541 1.646 1.687 1.00 0.00 9 LEU A O 14
ATOM 12137 N N . LYS A 1 10 ? 5.545 3.525 2.413 1.00 0.00 10 LYS A N 14
ATOM 12138 C CA . LYS A 1 10 ? 6.282 2.861 3.483 1.00 0.00 10 LYS A CA 14
ATOM 12139 C C . LYS A 1 10 ? 5.339 2.043 4.357 1.00 0.00 10 LYS A C 14
ATOM 12140 O O . LYS A 1 10 ? 5.720 1.008 4.904 1.00 0.00 10 LYS A O 14
ATOM 12159 N N . GLN A 1 11 ? 4.105 2.517 4.481 1.00 0.00 11 GLN A N 14
ATOM 12160 C CA . GLN A 1 11 ? 3.103 1.832 5.284 1.00 0.00 11 GLN A CA 14
ATOM 12161 C C . GLN A 1 11 ? 2.372 0.789 4.451 1.00 0.00 11 GLN A C 14
ATOM 12162 O O . GLN A 1 11 ? 2.053 -0.296 4.937 1.00 0.00 11 GLN A O 14
ATOM 12176 N N . ALA A 1 12 ? 2.120 1.121 3.191 1.00 0.00 12 ALA A N 14
ATOM 12177 C CA . ALA A 1 12 ? 1.438 0.209 2.287 1.00 0.00 12 ALA A CA 14
ATOM 12178 C C . ALA A 1 12 ? 2.176 -1.122 2.214 1.00 0.00 12 ALA A C 14
ATOM 12179 O O . ALA A 1 12 ? 1.558 -2.182 2.153 1.00 0.00 12 ALA A O 14
ATOM 12186 N N . LYS A 1 13 ? 3.505 -1.055 2.230 1.00 0.00 13 LYS A N 14
ATOM 12187 C CA . LYS A 1 13 ? 4.326 -2.260 2.172 1.00 0.00 13 LYS A CA 14
ATOM 12188 C C . LYS A 1 13 ? 4.513 -2.850 3.567 1.00 0.00 13 LYS A C 14
ATOM 12189 O O . LYS A 1 13 ? 4.543 -4.070 3.733 1.00 0.00 13 LYS A O 14
ATOM 12208 N N . GLU A 1 14 ? 4.613 -1.981 4.573 1.00 0.00 14 GLU A N 14
ATOM 12209 C CA . GLU A 1 14 ? 4.766 -2.437 5.952 1.00 0.00 14 GLU A CA 14
ATOM 12210 C C . GLU A 1 14 ? 3.585 -3.326 6.314 1.00 0.00 14 GLU A C 14
ATOM 12211 O O . GLU A 1 14 ? 3.749 -4.453 6.790 1.00 0.00 14 GLU A O 14
ATOM 12223 N N . GLU A 1 15 ? 2.389 -2.826 6.040 1.00 0.00 15 GLU A N 14
ATOM 12224 C CA . GLU A 1 15 ? 1.178 -3.585 6.290 1.00 0.00 15 GLU A CA 14
ATOM 12225 C C . GLU A 1 15 ? 1.165 -4.804 5.382 1.00 0.00 15 GLU A C 14
ATOM 12226 O O . GLU A 1 15 ? 0.623 -5.854 5.727 1.00 0.00 15 GLU A O 14
A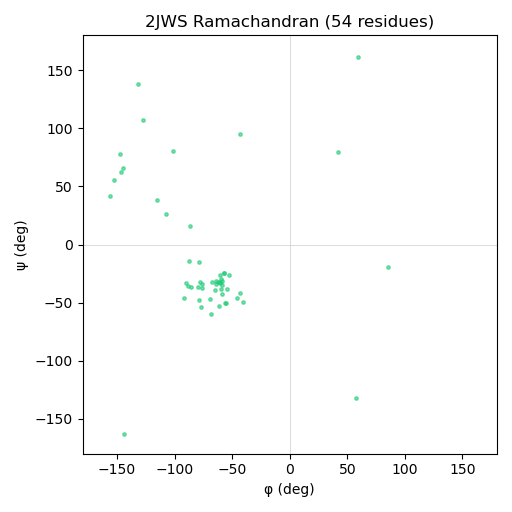TOM 12238 N N . ALA A 1 16 ? 1.772 -4.643 4.207 1.00 0.00 16 ALA A N 14
ATOM 12239 C CA . ALA A 1 16 ? 1.844 -5.709 3.226 1.00 0.00 16 ALA A CA 14
ATOM 12240 C C . ALA A 1 16 ? 2.739 -6.850 3.699 1.00 0.00 16 ALA A C 14
ATOM 12241 O O . ALA A 1 16 ? 2.389 -8.020 3.548 1.00 0.00 16 ALA A O 14
ATOM 12248 N N . ILE A 1 17 ? 3.896 -6.516 4.275 1.00 0.00 17 ILE A N 14
ATOM 12249 C CA . ILE A 1 17 ? 4.810 -7.544 4.757 1.00 0.00 17 ILE A CA 14
ATOM 12250 C C . ILE A 1 17 ? 4.126 -8.386 5.819 1.00 0.00 17 ILE A C 14
ATOM 12251 O O . ILE A 1 17 ? 4.319 -9.597 5.886 1.00 0.00 17 ILE A O 14
ATOM 12267 N N . LYS A 1 18 ? 3.289 -7.741 6.617 1.00 0.00 18 LYS A N 14
ATOM 12268 C CA . LYS A 1 18 ? 2.535 -8.437 7.646 1.00 0.00 18 LYS A CA 14
ATOM 12269 C C . LYS A 1 18 ? 1.434 -9.261 6.989 1.00 0.00 18 LYS A C 14
ATOM 12270 O O . LYS A 1 18 ? 1.052 -10.324 7.477 1.00 0.00 18 LYS A O 14
ATOM 12289 N N . GLU A 1 19 ? 0.928 -8.742 5.872 1.00 0.00 19 GLU A N 14
ATOM 12290 C CA . GLU A 1 19 ? -0.136 -9.396 5.116 1.00 0.00 19 GLU A CA 14
ATOM 12291 C C . GLU A 1 19 ? 0.301 -10.758 4.588 1.00 0.00 19 GLU A C 14
ATOM 12292 O O . GLU A 1 19 ? -0.382 -11.760 4.803 1.00 0.00 19 GLU A O 14
ATOM 12304 N N . LEU A 1 20 ? 1.431 -10.797 3.890 1.00 0.00 20 LEU A N 14
ATOM 12305 C CA . LEU A 1 20 ? 1.926 -12.052 3.337 1.00 0.00 20 LEU A CA 14
ATOM 12306 C C . LEU A 1 20 ? 2.568 -12.911 4.421 1.00 0.00 20 LEU A C 14
ATOM 12307 O O . LEU A 1 20 ? 2.473 -14.136 4.387 1.00 0.00 20 LEU A O 14
ATOM 12323 N N . VAL A 1 21 ? 3.216 -12.266 5.388 1.00 0.00 21 VAL A N 14
ATOM 12324 C CA . VAL A 1 21 ? 3.855 -12.991 6.481 1.00 0.00 21 VAL A CA 14
ATOM 12325 C C . VAL A 1 21 ? 2.816 -13.773 7.271 1.00 0.00 21 VAL A C 14
ATOM 12326 O O . VAL A 1 21 ? 3.104 -14.843 7.808 1.00 0.00 21 VAL A O 14
ATOM 12339 N N . ASP A 1 22 ? 1.603 -13.241 7.325 1.00 0.00 22 ASP A N 14
ATOM 12340 C CA . ASP A 1 22 ? 0.523 -13.899 8.035 1.00 0.00 22 ASP A CA 14
ATOM 12341 C C . ASP A 1 22 ? -0.235 -14.832 7.098 1.00 0.00 22 ASP A C 14
ATOM 12342 O O . ASP A 1 22 ? -0.671 -15.911 7.500 1.00 0.00 22 ASP A O 14
ATOM 12351 N N . ALA A 1 23 ? -0.382 -14.413 5.844 1.00 0.00 23 ALA A N 14
ATOM 12352 C CA . ALA A 1 23 ? -1.081 -15.220 4.850 1.00 0.00 23 ALA A CA 14
ATOM 12353 C C . ALA A 1 23 ? -0.190 -16.348 4.328 1.00 0.00 23 ALA A C 14
ATOM 12354 O O . ALA A 1 23 ? -0.677 -17.294 3.709 1.00 0.00 23 ALA A O 14
ATOM 12361 N N . GLY A 1 24 ? 1.113 -16.247 4.592 1.00 0.00 24 GLY A N 14
ATOM 12362 C CA . GLY A 1 24 ? 2.053 -17.267 4.154 1.00 0.00 24 GLY A CA 14
ATOM 12363 C C . GLY A 1 24 ? 1.920 -17.614 2.678 1.00 0.00 24 GLY A C 14
ATOM 12364 O O . GLY A 1 24 ? 0.982 -18.308 2.284 1.00 0.00 24 GLY A O 14
ATOM 12368 N N . ILE A 1 25 ? 2.862 -17.147 1.854 1.00 0.00 25 ILE A N 14
ATOM 12369 C CA . ILE A 1 25 ? 2.829 -17.438 0.417 1.00 0.00 25 ILE A CA 14
ATOM 12370 C C . ILE A 1 25 ? 4.073 -16.908 -0.295 1.00 0.00 25 ILE A C 14
ATOM 12371 O O . ILE A 1 25 ? 5.027 -16.465 0.345 1.00 0.00 25 ILE A O 14
ATOM 12387 N N . ALA A 1 26 ? 4.056 -16.977 -1.629 1.00 0.00 26 ALA A N 14
ATOM 12388 C CA . ALA A 1 26 ? 5.175 -16.528 -2.455 1.00 0.00 26 ALA A CA 14
ATOM 12389 C C . ALA A 1 26 ? 5.786 -15.232 -1.941 1.00 0.00 26 ALA A C 14
ATOM 12390 O O . ALA A 1 26 ? 5.314 -14.140 -2.260 1.00 0.00 26 ALA A O 14
ATOM 12397 N N . GLU A 1 27 ? 6.853 -15.358 -1.158 1.00 0.00 27 GLU A N 14
ATOM 12398 C CA . GLU A 1 27 ? 7.541 -14.191 -0.617 1.00 0.00 27 GLU A CA 14
ATOM 12399 C C . GLU A 1 27 ? 7.910 -13.219 -1.737 1.00 0.00 27 GLU A C 14
ATOM 12400 O O . GLU A 1 27 ? 8.044 -12.016 -1.516 1.00 0.00 27 GLU A O 14
ATOM 12412 N N . LYS A 1 28 ? 8.059 -13.756 -2.947 1.00 0.00 28 LYS A N 14
ATOM 12413 C CA . LYS A 1 28 ? 8.393 -12.949 -4.118 1.00 0.00 28 LYS A CA 14
ATOM 12414 C C . LYS A 1 28 ? 7.521 -11.693 -4.166 1.00 0.00 28 LYS A C 14
ATOM 12415 O O . LYS A 1 28 ? 8.010 -10.579 -4.394 1.00 0.00 28 LYS A O 14
ATOM 12434 N N . TYR A 1 29 ? 6.227 -11.875 -3.936 1.00 0.00 29 TYR A N 14
ATOM 12435 C CA . TYR A 1 29 ? 5.302 -10.758 -3.946 1.00 0.00 29 TYR A CA 14
ATOM 12436 C C . TYR A 1 29 ? 5.681 -9.756 -2.861 1.00 0.00 29 TYR A C 14
ATOM 12437 O O . TYR A 1 29 ? 5.485 -8.548 -3.013 1.00 0.00 29 TYR A O 14
ATOM 12455 N N . ILE A 1 30 ? 6.261 -10.258 -1.776 1.00 0.00 30 ILE A N 14
ATOM 12456 C CA . ILE A 1 30 ? 6.704 -9.392 -0.697 1.00 0.00 30 ILE A CA 14
ATOM 12457 C C . ILE A 1 30 ? 7.776 -8.446 -1.215 1.00 0.00 30 ILE A C 14
ATOM 12458 O O . ILE A 1 30 ? 7.953 -7.347 -0.698 1.00 0.00 30 ILE A O 14
ATOM 12474 N N . LYS A 1 31 ? 8.487 -8.882 -2.254 1.00 0.00 31 LYS A N 14
ATOM 12475 C CA . LYS A 1 31 ? 9.532 -8.065 -2.849 1.00 0.00 31 LYS A CA 14
ATOM 12476 C C . LYS A 1 31 ? 8.926 -6.931 -3.669 1.00 0.00 31 LYS A C 14
ATOM 12477 O O . LYS A 1 31 ? 9.454 -5.820 -3.675 1.00 0.00 31 LYS A O 14
ATOM 12496 N N . LEU A 1 32 ? 7.814 -7.200 -4.355 1.00 0.00 32 LEU A N 14
ATOM 12497 C CA . LEU A 1 32 ? 7.171 -6.154 -5.157 1.00 0.00 32 LEU A CA 14
ATOM 12498 C C . LEU A 1 32 ? 6.713 -5.013 -4.254 1.00 0.00 32 LEU A C 14
ATOM 12499 O O . LEU A 1 32 ? 6.719 -3.848 -4.656 1.00 0.00 32 LEU A O 14
ATOM 12515 N N . ILE A 1 33 ? 6.327 -5.359 -3.033 1.00 0.00 33 ILE A N 14
ATOM 12516 C CA . ILE A 1 33 ? 5.874 -4.364 -2.061 1.00 0.00 33 ILE A CA 14
ATOM 12517 C C . ILE A 1 33 ? 7.029 -3.872 -1.202 1.00 0.00 33 ILE A C 14
ATOM 12518 O O . ILE A 1 33 ? 7.188 -2.672 -0.982 1.00 0.00 33 ILE A O 14
ATOM 12534 N N . ALA A 1 34 ? 7.831 -4.812 -0.710 1.00 0.00 34 ALA A N 14
ATOM 12535 C CA . ALA A 1 34 ? 8.967 -4.477 0.134 1.00 0.00 34 ALA A CA 14
ATOM 12536 C C . ALA A 1 34 ? 9.954 -3.585 -0.611 1.00 0.00 34 ALA A C 14
ATOM 12537 O O . ALA A 1 34 ? 10.636 -2.757 -0.008 1.00 0.00 34 ALA A O 14
ATOM 12544 N N . ASN A 1 35 ? 10.020 -3.759 -1.929 1.00 0.00 35 ASN A N 14
ATOM 12545 C CA . ASN A 1 35 ? 10.921 -2.968 -2.758 1.00 0.00 35 ASN A CA 14
ATOM 12546 C C . ASN A 1 35 ? 10.290 -1.621 -3.115 1.00 0.00 35 ASN A C 14
ATOM 12547 O O . ASN A 1 35 ? 10.977 -0.710 -3.578 1.00 0.00 35 ASN A O 14
ATOM 12558 N N . ALA A 1 36 ? 8.983 -1.498 -2.891 1.00 0.00 36 ALA A N 14
ATOM 12559 C CA . ALA A 1 36 ? 8.271 -0.256 -3.180 1.00 0.00 36 ALA A CA 14
ATOM 12560 C C . ALA A 1 36 ? 8.426 0.140 -4.654 1.00 0.00 36 ALA A C 14
ATOM 12561 O O . ALA A 1 36 ? 8.350 -0.716 -5.534 1.00 0.00 36 ALA A O 14
ATOM 12568 N N . LYS A 1 37 ? 8.630 1.440 -4.915 1.00 0.00 37 LYS A N 14
ATOM 12569 C CA . LYS A 1 37 ? 8.785 1.957 -6.279 1.00 0.00 37 LYS A CA 14
ATOM 12570 C C . LYS A 1 37 ? 7.433 2.334 -6.882 1.00 0.00 37 LYS A C 14
ATOM 12571 O O . LYS A 1 37 ? 7.363 3.133 -7.815 1.00 0.00 37 LYS A O 14
ATOM 12590 N N . THR A 1 38 ? 6.361 1.763 -6.339 1.00 0.00 38 THR A N 14
ATOM 12591 C CA . THR A 1 38 ? 5.017 2.048 -6.819 1.00 0.00 38 THR A CA 14
ATOM 12592 C C . THR A 1 38 ? 4.031 2.083 -5.656 1.00 0.00 38 THR A C 14
ATOM 12593 O O . THR A 1 38 ? 3.300 1.121 -5.421 1.00 0.00 38 THR A O 14
ATOM 12604 N N . VAL A 1 39 ? 4.025 3.199 -4.925 1.00 0.00 39 VAL A N 14
ATOM 12605 C CA . VAL A 1 39 ? 3.134 3.368 -3.772 1.00 0.00 39 VAL A CA 14
ATOM 12606 C C . VAL A 1 39 ? 1.740 2.804 -4.047 1.00 0.00 39 VAL A C 14
ATOM 12607 O O . VAL A 1 39 ? 1.201 2.037 -3.244 1.00 0.00 39 VAL A O 14
ATOM 12620 N N . GLU A 1 40 ? 1.164 3.173 -5.188 1.00 0.00 40 GLU A N 14
ATOM 12621 C CA . GLU A 1 40 ? -0.159 2.685 -5.557 1.00 0.00 40 GLU A CA 14
ATOM 12622 C C . GLU A 1 40 ? -0.140 1.166 -5.672 1.00 0.00 40 GLU A C 14
ATOM 12623 O O . GLU A 1 40 ? -1.046 0.488 -5.190 1.00 0.00 40 GLU A O 14
ATOM 12635 N N . GLY A 1 41 ? 0.908 0.638 -6.296 1.00 0.00 41 GLY A N 14
ATOM 12636 C CA . GLY A 1 41 ? 1.032 -0.798 -6.441 1.00 0.00 41 GLY A CA 14
ATOM 12637 C C . GLY A 1 41 ? 1.257 -1.484 -5.109 1.00 0.00 41 GLY A C 14
ATOM 12638 O O . GLY A 1 41 ? 0.588 -2.460 -4.794 1.00 0.00 41 GLY A O 14
ATOM 12642 N N . VAL A 1 42 ? 2.193 -0.962 -4.316 1.00 0.00 42 VAL A N 14
ATOM 12643 C CA . VAL A 1 42 ? 2.485 -1.530 -3.000 1.00 0.00 42 VAL A CA 14
ATOM 12644 C C . VAL A 1 42 ? 1.189 -1.866 -2.267 1.00 0.00 42 VAL A C 14
ATOM 12645 O O . VAL A 1 42 ? 1.067 -2.918 -1.635 1.00 0.00 42 VAL A O 14
ATOM 12658 N N . TRP A 1 43 ? 0.216 -0.966 -2.376 1.00 0.00 43 TRP A N 14
ATOM 12659 C CA . TRP A 1 43 ? -1.081 -1.160 -1.740 1.00 0.00 43 TRP A CA 14
ATOM 12660 C C . TRP A 1 43 ? -1.950 -2.129 -2.542 1.00 0.00 43 TRP A C 14
ATOM 12661 O O . TRP A 1 43 ? -2.755 -2.866 -1.971 1.00 0.00 43 TRP A O 14
ATOM 12682 N N . THR A 1 44 ? -1.786 -2.129 -3.864 1.00 0.00 44 THR A N 14
ATOM 12683 C CA . THR A 1 44 ? -2.570 -3.018 -4.722 1.00 0.00 44 THR A CA 14
ATOM 12684 C C . THR A 1 44 ? -2.002 -4.432 -4.707 1.00 0.00 44 THR A C 14
ATOM 12685 O O . THR A 1 44 ? -2.734 -5.403 -4.515 1.00 0.00 44 THR A O 14
ATOM 12696 N N . LEU A 1 45 ? -0.695 -4.538 -4.901 1.00 0.00 45 LEU A N 14
ATOM 12697 C CA . LEU A 1 45 ? -0.021 -5.827 -4.902 1.00 0.00 45 LEU A CA 14
ATOM 12698 C C . LEU A 1 45 ? -0.277 -6.550 -3.590 1.00 0.00 45 LEU A C 14
ATOM 12699 O O . LEU A 1 45 ? -0.444 -7.767 -3.563 1.00 0.00 45 LEU A O 14
ATOM 12714 N N . LYS A 1 46 ? -0.321 -5.784 -2.504 1.00 0.00 46 LYS A N 14
ATOM 12715 C CA . LYS A 1 46 ? -0.573 -6.342 -1.183 1.00 0.00 46 LYS A CA 14
ATOM 12716 C C . LYS A 1 46 ? -1.994 -6.893 -1.098 1.00 0.00 46 LYS A C 14
ATOM 12717 O O . LYS A 1 46 ? -2.201 -8.080 -0.848 1.00 0.00 46 LYS A O 14
ATOM 12736 N N . ASP A 1 47 ? -2.970 -6.019 -1.302 1.00 0.00 47 ASP A N 14
ATOM 12737 C CA . ASP A 1 47 ? -4.372 -6.416 -1.247 1.00 0.00 47 ASP A CA 14
ATOM 12738 C C . ASP A 1 47 ? -4.654 -7.527 -2.252 1.00 0.00 47 ASP A C 14
ATOM 12739 O O . ASP A 1 47 ? -5.487 -8.403 -2.014 1.00 0.00 47 ASP A O 14
ATOM 12748 N N . GLU A 1 48 ? -3.949 -7.485 -3.378 1.00 0.00 48 GLU A N 14
ATOM 12749 C CA . GLU A 1 48 ? -4.115 -8.485 -4.423 1.00 0.00 48 GLU A CA 14
ATOM 12750 C C . GLU A 1 48 ? -3.427 -9.792 -4.043 1.00 0.00 48 GLU A C 14
ATOM 12751 O O . GLU A 1 48 ? -4.041 -10.862 -4.073 1.00 0.00 48 GLU A O 14
ATOM 12763 N N . ILE A 1 49 ? -2.147 -9.705 -3.685 1.00 0.00 49 ILE A N 14
ATOM 12764 C CA . ILE A 1 49 ? -1.391 -10.891 -3.306 1.00 0.00 49 ILE A CA 14
ATOM 12765 C C . ILE A 1 49 ? -2.026 -11.591 -2.111 1.00 0.00 49 ILE A C 14
ATOM 12766 O O . ILE A 1 49 ? -1.854 -12.792 -1.926 1.00 0.00 49 ILE A O 14
ATOM 12782 N N . LEU A 1 50 ? -2.780 -10.846 -1.311 1.00 0.00 50 LEU A N 14
ATOM 12783 C CA . LEU A 1 50 ? -3.448 -11.436 -0.161 1.00 0.00 50 LEU A CA 14
ATOM 12784 C C . LEU A 1 50 ? -4.705 -12.160 -0.620 1.00 0.00 50 LEU A C 14
ATOM 12785 O O . LEU A 1 50 ? -5.078 -13.196 -0.069 1.00 0.00 50 LEU A O 14
ATOM 12801 N N . THR A 1 51 ? -5.348 -11.609 -1.646 1.00 0.00 51 THR A N 14
ATOM 12802 C CA . THR A 1 51 ? -6.558 -12.200 -2.200 1.00 0.00 51 THR A CA 14
ATOM 12803 C C . THR A 1 51 ? -6.293 -13.624 -2.693 1.00 0.00 51 THR A C 14
ATOM 12804 O O . THR A 1 51 ? -7.153 -14.495 -2.579 1.00 0.00 51 THR A O 14
ATOM 12815 N N . PHE A 1 52 ? -5.099 -13.857 -3.239 1.00 0.00 52 PHE A N 14
ATOM 12816 C CA . PHE A 1 52 ? -4.733 -15.181 -3.743 1.00 0.00 52 PHE A CA 14
ATOM 12817 C C . PHE A 1 52 ? -4.498 -16.154 -2.573 1.00 0.00 52 PHE A C 14
ATOM 12818 O O . PHE A 1 52 ? -3.441 -16.765 -2.451 1.00 0.00 52 PHE A O 14
ATOM 12835 N N . THR A 1 53 ? -5.510 -16.291 -1.712 1.00 0.00 53 THR A N 14
ATOM 12836 C CA . THR A 1 53 ? -5.441 -17.173 -0.551 1.00 0.00 53 THR A CA 14
ATOM 12837 C C . THR A 1 53 ? -6.584 -16.839 0.402 1.00 0.00 53 THR A C 14
ATOM 12838 O O . THR A 1 53 ? -7.462 -17.663 0.649 1.00 0.00 53 THR A O 14
ATOM 12849 N N . VAL A 1 54 ? -6.567 -15.616 0.923 1.00 0.00 54 VAL A N 14
ATOM 12850 C CA . VAL A 1 54 ? -7.601 -15.163 1.835 1.00 0.00 54 VAL A CA 14
ATOM 12851 C C . VAL A 1 54 ? -8.715 -14.440 1.082 1.00 0.00 54 VAL A C 14
ATOM 12852 O O . VAL A 1 54 ? -8.700 -13.214 0.965 1.00 0.00 54 VAL A O 14
ATOM 12865 N N . THR A 1 55 ? -9.674 -15.205 0.569 1.00 0.00 55 THR A N 14
ATOM 12866 C CA . THR A 1 55 ? -10.788 -14.635 -0.178 1.00 0.00 55 THR A CA 14
ATOM 12867 C C . THR A 1 55 ? -11.551 -13.630 0.677 1.00 0.00 55 THR A C 14
ATOM 12868 O O . THR A 1 55 ? -11.994 -13.947 1.785 1.00 0.00 55 THR A O 14
ATOM 12879 N N . GLU A 1 56 ? -11.717 -12.420 0.155 1.00 0.00 56 GLU A N 14
ATOM 12880 C CA . GLU A 1 56 ? -12.435 -11.368 0.870 1.00 0.00 56 GLU A CA 14
ATOM 12881 C C . GLU A 1 56 ? -13.894 -11.747 1.076 1.00 0.00 56 GLU A C 14
ATOM 12882 O O . GLU A 1 56 ? -14.357 -11.722 2.239 1.00 0.00 56 GLU A O 14
ATOM 12895 N N . THR A 1 1 ? -5.831 4.564 11.373 1.00 0.00 1 THR A N 15
ATOM 12896 C CA . THR A 1 1 ? -6.374 5.620 12.256 1.00 0.00 1 THR A CA 15
ATOM 12897 C C . THR A 1 1 ? -6.653 6.905 11.482 1.00 0.00 1 THR A C 15
ATOM 12898 O O . THR A 1 1 ? -7.760 7.424 11.519 1.00 0.00 1 THR A O 15
ATOM 12911 N N . THR A 1 2 ? -5.632 7.400 10.794 1.00 0.00 2 THR A N 15
ATOM 12912 C CA . THR A 1 2 ? -5.768 8.620 10.008 1.00 0.00 2 THR A CA 15
ATOM 12913 C C . THR A 1 2 ? -6.293 8.322 8.609 1.00 0.00 2 THR A C 15
ATOM 12914 O O . THR A 1 2 ? -5.936 7.307 8.014 1.00 0.00 2 THR A O 15
ATOM 12925 N N . TYR A 1 3 ? -7.140 9.209 8.093 1.00 0.00 3 TYR A N 15
ATOM 12926 C CA . TYR A 1 3 ? -7.712 9.037 6.767 1.00 0.00 3 TYR A CA 15
ATOM 12927 C C . TYR A 1 3 ? -7.218 10.116 5.817 1.00 0.00 3 TYR A C 15
ATOM 12928 O O . TYR A 1 3 ? -7.943 10.542 4.916 1.00 0.00 3 TYR A O 15
ATOM 12946 N N . LYS A 1 4 ? -5.984 10.564 6.023 1.00 0.00 4 LYS A N 15
ATOM 12947 C CA . LYS A 1 4 ? -5.397 11.603 5.183 1.00 0.00 4 LYS A CA 15
ATOM 12948 C C . LYS A 1 4 ? -3.873 11.513 5.197 1.00 0.00 4 LYS A C 15
ATOM 12949 O O . LYS A 1 4 ? -3.229 11.896 6.166 1.00 0.00 4 LYS A O 15
ATOM 12968 N N . LEU A 1 5 ? -3.307 11.015 4.104 1.00 0.00 5 LEU A N 15
ATOM 12969 C CA . LEU A 1 5 ? -1.859 10.878 3.990 1.00 0.00 5 LEU A CA 15
ATOM 12970 C C . LEU A 1 5 ? -1.419 10.935 2.531 1.00 0.00 5 LEU A C 15
ATOM 12971 O O . LEU A 1 5 ? -1.542 9.951 1.799 1.00 0.00 5 LEU A O 15
ATOM 12987 N N . ILE A 1 6 ? -0.912 12.094 2.112 1.00 0.00 6 ILE A N 15
ATOM 12988 C CA . ILE A 1 6 ? -0.453 12.274 0.736 1.00 0.00 6 ILE A CA 15
ATOM 12989 C C . ILE A 1 6 ? 0.421 11.107 0.270 1.00 0.00 6 ILE A C 15
ATOM 12990 O O . ILE A 1 6 ? 0.460 10.790 -0.918 1.00 0.00 6 ILE A O 15
ATOM 13006 N N . LEU A 1 7 ? 1.114 10.479 1.215 1.00 0.00 7 LEU A N 15
ATOM 13007 C CA . LEU A 1 7 ? 1.979 9.356 0.904 1.00 0.00 7 LEU A CA 15
ATOM 13008 C C . LEU A 1 7 ? 1.727 8.202 1.871 1.00 0.00 7 LEU A C 15
ATOM 13009 O O . LEU A 1 7 ? 1.434 8.421 3.047 1.00 0.00 7 LEU A O 15
ATOM 13025 N N . ASN A 1 8 ? 1.834 6.980 1.369 1.00 0.00 8 ASN A N 15
ATOM 13026 C CA . ASN A 1 8 ? 1.611 5.797 2.191 1.00 0.00 8 ASN A CA 15
ATOM 13027 C C . ASN A 1 8 ? 2.274 4.570 1.576 1.00 0.00 8 ASN A C 15
ATOM 13028 O O . ASN A 1 8 ? 1.703 3.481 1.578 1.00 0.00 8 ASN A O 15
ATOM 13039 N N . LEU A 1 9 ? 3.482 4.753 1.056 1.00 0.00 9 LEU A N 15
ATOM 13040 C CA . LEU A 1 9 ? 4.226 3.659 0.440 1.00 0.00 9 LEU A CA 15
ATOM 13041 C C . LEU A 1 9 ? 4.944 2.835 1.504 1.00 0.00 9 LEU A C 15
ATOM 13042 O O . LEU A 1 9 ? 4.860 1.607 1.518 1.00 0.00 9 LEU A O 15
ATOM 13058 N N . LYS A 1 10 ? 5.648 3.525 2.392 1.00 0.00 10 LYS A N 15
ATOM 13059 C CA . LYS A 1 10 ? 6.382 2.871 3.465 1.00 0.00 10 LYS A CA 15
ATOM 13060 C C . LYS A 1 10 ? 5.444 2.060 4.346 1.00 0.00 10 LYS A C 15
ATOM 13061 O O . LYS A 1 10 ? 5.819 1.011 4.866 1.00 0.00 10 LYS A O 15
ATOM 13080 N N . GLN A 1 11 ? 4.218 2.551 4.510 1.00 0.00 11 GLN A N 15
ATOM 13081 C CA . GLN A 1 11 ? 3.226 1.870 5.333 1.00 0.00 11 GLN A CA 15
ATOM 13082 C C . GLN A 1 11 ? 2.440 0.853 4.514 1.00 0.00 11 GLN A C 15
ATOM 13083 O O . GLN A 1 11 ? 2.095 -0.220 5.007 1.00 0.00 11 GLN A O 15
ATOM 13097 N N . ALA A 1 12 ? 2.166 1.189 3.261 1.00 0.00 12 ALA A N 15
ATOM 13098 C CA . ALA A 1 12 ? 1.430 0.290 2.384 1.00 0.00 12 ALA A CA 15
ATOM 13099 C C . ALA A 1 12 ? 2.147 -1.046 2.275 1.00 0.00 12 ALA A C 15
ATOM 13100 O O . ALA A 1 12 ? 1.513 -2.100 2.221 1.00 0.00 12 ALA A O 15
ATOM 13107 N N . LYS A 1 13 ? 3.474 -0.994 2.252 1.00 0.00 13 LYS A N 15
ATOM 13108 C CA . LYS A 1 13 ? 4.274 -2.208 2.157 1.00 0.00 13 LYS A CA 15
ATOM 13109 C C . LYS A 1 13 ? 4.494 -2.821 3.538 1.00 0.00 13 LYS A C 15
ATOM 13110 O O . LYS A 1 13 ? 4.470 -4.041 3.688 1.00 0.00 13 LYS A O 15
ATOM 13129 N N . GLU A 1 14 ? 4.680 -1.973 4.552 1.00 0.00 14 GLU A N 15
ATOM 13130 C CA . GLU A 1 14 ? 4.874 -2.464 5.913 1.00 0.00 14 GLU A CA 15
ATOM 13131 C C . GLU A 1 14 ? 3.687 -3.339 6.303 1.00 0.00 14 GLU A C 15
ATOM 13132 O O . GLU A 1 14 ? 3.854 -4.474 6.758 1.00 0.00 14 GLU A O 15
ATOM 13144 N N . GLU A 1 15 ? 2.488 -2.814 6.074 1.00 0.00 15 GLU A N 15
ATOM 13145 C CA . GLU A 1 15 ? 1.272 -3.554 6.351 1.00 0.00 15 GLU A CA 15
ATOM 13146 C C . GLU A 1 15 ? 1.212 -4.759 5.428 1.00 0.00 15 GLU A C 15
ATOM 13147 O O . GLU A 1 15 ? 0.683 -5.813 5.786 1.00 0.00 15 GLU A O 15
ATOM 13159 N N . ALA A 1 16 ? 1.778 -4.589 4.234 1.00 0.00 16 ALA A N 15
ATOM 13160 C CA . ALA A 1 16 ? 1.815 -5.651 3.250 1.00 0.00 16 ALA A CA 15
ATOM 13161 C C . ALA A 1 16 ? 2.669 -6.810 3.745 1.00 0.00 16 ALA A C 15
ATOM 13162 O O . ALA A 1 16 ? 2.284 -7.973 3.622 1.00 0.00 16 ALA A O 15
ATOM 13169 N N . ILE A 1 17 ? 3.824 -6.489 4.331 1.00 0.00 17 ILE A N 15
ATOM 13170 C CA . ILE A 1 17 ? 4.708 -7.517 4.866 1.00 0.00 17 ILE A CA 15
ATOM 13171 C C . ILE A 1 17 ? 3.937 -8.366 5.863 1.00 0.00 17 ILE A C 15
ATOM 13172 O O . ILE A 1 17 ? 3.945 -9.594 5.796 1.00 0.00 17 ILE A O 15
ATOM 13188 N N . LYS A 1 18 ? 3.239 -7.689 6.768 1.00 0.00 18 LYS A N 15
ATOM 13189 C CA . LYS A 1 18 ? 2.423 -8.363 7.766 1.00 0.00 18 LYS A CA 15
ATOM 13190 C C . LYS A 1 18 ? 1.340 -9.187 7.070 1.00 0.00 18 LYS A C 15
ATOM 13191 O O . LYS A 1 18 ? 0.939 -10.246 7.554 1.00 0.00 18 LYS A O 15
ATOM 13210 N N . GLU A 1 19 ? 0.881 -8.690 5.922 1.00 0.00 19 GLU A N 15
ATOM 13211 C CA . GLU A 1 19 ? -0.146 -9.371 5.139 1.00 0.00 19 GLU A CA 15
ATOM 13212 C C . GLU A 1 19 ? 0.378 -10.696 4.600 1.00 0.00 19 GLU A C 15
ATOM 13213 O O . GLU A 1 19 ? -0.245 -11.742 4.786 1.00 0.00 19 GLU A O 15
ATOM 13225 N N . LEU A 1 20 ? 1.526 -10.648 3.933 1.00 0.00 20 LEU A N 15
ATOM 13226 C CA . LEU A 1 20 ? 2.127 -11.850 3.371 1.00 0.00 20 LEU A CA 15
ATOM 13227 C C . LEU A 1 20 ? 2.728 -12.717 4.472 1.00 0.00 20 LEU A C 15
ATOM 13228 O O . LEU A 1 20 ? 2.705 -13.944 4.389 1.00 0.00 20 LEU A O 15
ATOM 13244 N N . VAL A 1 21 ? 3.252 -12.074 5.512 1.00 0.00 21 VAL A N 15
ATOM 13245 C CA . VAL A 1 21 ? 3.840 -12.797 6.633 1.00 0.00 21 VAL A CA 15
ATOM 13246 C C . VAL A 1 21 ? 2.772 -13.607 7.353 1.00 0.00 21 VAL A C 15
ATOM 13247 O O . VAL A 1 21 ? 3.048 -14.675 7.896 1.00 0.00 21 VAL A O 15
ATOM 13260 N N . ASP A 1 22 ? 1.548 -13.095 7.341 1.00 0.00 22 ASP A N 15
ATOM 13261 C CA . ASP A 1 22 ? 0.442 -13.782 7.985 1.00 0.00 22 ASP A CA 15
ATOM 13262 C C . ASP A 1 22 ? -0.220 -14.749 7.009 1.00 0.00 22 ASP A C 15
ATOM 13263 O O . ASP A 1 22 ? -0.680 -15.821 7.401 1.00 0.00 22 ASP A O 15
ATOM 13272 N N . ALA A 1 23 ? -0.258 -14.367 5.734 1.00 0.00 23 ALA A N 15
ATOM 13273 C CA . ALA A 1 23 ? -0.856 -15.213 4.708 1.00 0.00 23 ALA A CA 15
ATOM 13274 C C . ALA A 1 23 ? 0.117 -16.302 4.248 1.00 0.00 23 ALA A C 15
ATOM 13275 O O . ALA A 1 23 ? -0.285 -17.279 3.617 1.00 0.00 23 ALA A O 15
ATOM 13282 N N . GLY A 1 24 ? 1.396 -16.130 4.585 1.00 0.00 24 GLY A N 15
ATOM 13283 C CA . GLY A 1 24 ? 2.418 -17.102 4.219 1.00 0.00 24 GLY A CA 15
ATOM 13284 C C . GLY A 1 24 ? 2.276 -17.640 2.804 1.00 0.00 24 GLY A C 15
ATOM 13285 O O . GLY A 1 24 ? 1.725 -18.720 2.600 1.00 0.00 24 GLY A O 15
ATOM 13289 N N . ILE A 1 25 ? 2.784 -16.892 1.825 1.00 0.00 25 ILE A N 15
ATOM 13290 C CA . ILE A 1 25 ? 2.717 -17.316 0.426 1.00 0.00 25 ILE A CA 15
ATOM 13291 C C . ILE A 1 25 ? 3.953 -16.849 -0.346 1.00 0.00 25 ILE A C 15
ATOM 13292 O O . ILE A 1 25 ? 4.969 -16.496 0.253 1.00 0.00 25 ILE A O 15
ATOM 13308 N N . ALA A 1 26 ? 3.865 -16.863 -1.679 1.00 0.00 26 ALA A N 15
ATOM 13309 C CA . ALA A 1 26 ? 4.978 -16.453 -2.535 1.00 0.00 26 ALA A CA 15
ATOM 13310 C C . ALA A 1 26 ? 5.643 -15.181 -2.029 1.00 0.00 26 ALA A C 15
ATOM 13311 O O . ALA A 1 26 ? 5.201 -14.073 -2.337 1.00 0.00 26 ALA A O 15
ATOM 13318 N N . GLU A 1 27 ? 6.717 -15.342 -1.260 1.00 0.00 27 GLU A N 15
ATOM 13319 C CA . GLU A 1 27 ? 7.448 -14.201 -0.725 1.00 0.00 27 GLU A CA 15
ATOM 13320 C C . GLU A 1 27 ? 7.815 -13.228 -1.842 1.00 0.00 27 GLU A C 15
ATOM 13321 O O . GLU A 1 27 ? 7.974 -12.031 -1.611 1.00 0.00 27 GLU A O 15
ATOM 13333 N N . LYS A 1 28 ? 7.934 -13.754 -3.058 1.00 0.00 28 LYS A N 15
ATOM 13334 C CA . LYS A 1 28 ? 8.263 -12.939 -4.228 1.00 0.00 28 LYS A CA 15
ATOM 13335 C C . LYS A 1 28 ? 7.400 -11.675 -4.255 1.00 0.00 28 LYS A C 15
ATOM 13336 O O . LYS A 1 28 ? 7.896 -10.563 -4.476 1.00 0.00 28 LYS A O 15
ATOM 13355 N N . TYR A 1 29 ? 6.107 -11.852 -4.015 1.00 0.00 29 TYR A N 15
ATOM 13356 C CA . TYR A 1 29 ? 5.188 -10.727 -4.004 1.00 0.00 29 TYR A CA 15
ATOM 13357 C C . TYR A 1 29 ? 5.567 -9.759 -2.889 1.00 0.00 29 TYR A C 15
ATOM 13358 O O . TYR A 1 29 ? 5.389 -8.544 -3.009 1.00 0.00 29 TYR A O 15
ATOM 13376 N N . ILE A 1 30 ? 6.125 -10.305 -1.813 1.00 0.00 30 ILE A N 15
ATOM 13377 C CA . ILE A 1 30 ? 6.565 -9.491 -0.696 1.00 0.00 30 ILE A CA 15
ATOM 13378 C C . ILE A 1 30 ? 7.651 -8.525 -1.162 1.00 0.00 30 ILE A C 15
ATOM 13379 O O . ILE A 1 30 ? 7.834 -7.453 -0.589 1.00 0.00 30 ILE A O 15
ATOM 13395 N N . LYS A 1 31 ? 8.366 -8.918 -2.216 1.00 0.00 31 LYS A N 15
ATOM 13396 C CA . LYS A 1 31 ? 9.427 -8.091 -2.769 1.00 0.00 31 LYS A CA 15
ATOM 13397 C C . LYS A 1 31 ? 8.846 -6.939 -3.580 1.00 0.00 31 LYS A C 15
ATOM 13398 O O . LYS A 1 31 ? 9.374 -5.828 -3.546 1.00 0.00 31 LYS A O 15
ATOM 13417 N N . LEU A 1 32 ? 7.752 -7.192 -4.306 1.00 0.00 32 LEU A N 15
ATOM 13418 C CA . LEU A 1 32 ? 7.133 -6.126 -5.100 1.00 0.00 32 LEU A CA 15
ATOM 13419 C C . LEU A 1 32 ? 6.691 -4.989 -4.189 1.00 0.00 32 LEU A C 15
ATOM 13420 O O . LEU A 1 32 ? 6.720 -3.820 -4.574 1.00 0.00 32 LEU A O 15
ATOM 13436 N N . ILE A 1 33 ? 6.291 -5.347 -2.973 1.00 0.00 33 ILE A N 15
ATOM 13437 C CA . ILE A 1 33 ? 5.852 -4.360 -1.992 1.00 0.00 33 ILE A CA 15
ATOM 13438 C C . ILE A 1 33 ? 7.014 -3.903 -1.124 1.00 0.00 33 ILE A C 15
ATOM 13439 O O . ILE A 1 33 ? 7.208 -2.708 -0.901 1.00 0.00 33 ILE A O 15
ATOM 13455 N N . ALA A 1 34 ? 7.784 -4.867 -0.629 1.00 0.00 34 ALA A N 15
ATOM 13456 C CA . ALA A 1 34 ? 8.923 -4.571 0.224 1.00 0.00 34 ALA A CA 15
ATOM 13457 C C . ALA A 1 34 ? 9.926 -3.675 -0.495 1.00 0.00 34 ALA A C 15
ATOM 13458 O O . ALA A 1 34 ? 10.642 -2.897 0.135 1.00 0.00 34 ALA A O 15
ATOM 13465 N N . ASN A 1 35 ? 9.974 -3.796 -1.819 1.00 0.00 35 ASN A N 15
ATOM 13466 C CA . ASN A 1 35 ? 10.893 -3.001 -2.625 1.00 0.00 35 ASN A CA 15
ATOM 13467 C C . ASN A 1 35 ? 10.290 -1.638 -2.972 1.00 0.00 35 ASN A C 15
ATOM 13468 O O . ASN A 1 35 ? 10.990 -0.750 -3.459 1.00 0.00 35 ASN A O 15
ATOM 13479 N N . ALA A 1 36 ? 8.992 -1.472 -2.714 1.00 0.00 36 ALA A N 15
ATOM 13480 C CA . ALA A 1 36 ? 8.316 -0.208 -2.998 1.00 0.00 36 ALA A CA 15
ATOM 13481 C C . ALA A 1 36 ? 8.463 0.176 -4.476 1.00 0.00 36 ALA A C 15
ATOM 13482 O O . ALA A 1 36 ? 8.402 -0.690 -5.349 1.00 0.00 36 ALA A O 15
ATOM 13489 N N . LYS A 1 37 ? 8.655 1.476 -4.749 1.00 0.00 37 LYS A N 15
ATOM 13490 C CA . LYS A 1 37 ? 8.812 1.983 -6.119 1.00 0.00 37 LYS A CA 15
ATOM 13491 C C . LYS A 1 37 ? 7.462 2.351 -6.734 1.00 0.00 37 LYS A C 15
ATOM 13492 O O . LYS A 1 37 ? 7.398 3.138 -7.678 1.00 0.00 37 LYS A O 15
ATOM 13511 N N . THR A 1 38 ? 6.386 1.787 -6.194 1.00 0.00 38 THR A N 15
ATOM 13512 C CA . THR A 1 38 ? 5.045 2.067 -6.695 1.00 0.00 38 THR A CA 15
ATOM 13513 C C . THR A 1 38 ? 4.041 2.099 -5.548 1.00 0.00 38 THR A C 15
ATOM 13514 O O . THR A 1 38 ? 3.298 1.144 -5.339 1.00 0.00 38 THR A O 15
ATOM 13525 N N . VAL A 1 39 ? 4.030 3.208 -4.806 1.00 0.00 39 VAL A N 15
ATOM 13526 C CA . VAL A 1 39 ? 3.118 3.375 -3.669 1.00 0.00 39 VAL A CA 15
ATOM 13527 C C . VAL A 1 39 ? 1.736 2.790 -3.962 1.00 0.00 39 VAL A C 15
ATOM 13528 O O . VAL A 1 39 ? 1.186 2.032 -3.158 1.00 0.00 39 VAL A O 15
ATOM 13541 N N . GLU A 1 40 ? 1.185 3.135 -5.123 1.00 0.00 40 GLU A N 15
ATOM 13542 C CA . GLU A 1 40 ? -0.124 2.633 -5.516 1.00 0.00 40 GLU A CA 15
ATOM 13543 C C . GLU A 1 40 ? -0.093 1.112 -5.623 1.00 0.00 40 GLU A C 15
ATOM 13544 O O . GLU A 1 40 ? -0.911 0.423 -5.012 1.00 0.00 40 GLU A O 15
ATOM 13556 N N . GLY A 1 41 ? 0.859 0.589 -6.389 1.00 0.00 41 GLY A N 15
ATOM 13557 C CA . GLY A 1 41 ? 0.974 -0.847 -6.534 1.00 0.00 41 GLY A CA 15
ATOM 13558 C C . GLY A 1 41 ? 1.262 -1.533 -5.215 1.00 0.00 41 GLY A C 15
ATOM 13559 O O . GLY A 1 41 ? 0.734 -2.605 -4.942 1.00 0.00 41 GLY A O 15
ATOM 13563 N N . VAL A 1 42 ? 2.094 -0.908 -4.386 1.00 0.00 42 VAL A N 15
ATOM 13564 C CA . VAL A 1 42 ? 2.433 -1.467 -3.085 1.00 0.00 42 VAL A CA 15
ATOM 13565 C C . VAL A 1 42 ? 1.171 -1.880 -2.336 1.00 0.00 42 VAL A C 15
ATOM 13566 O O . VAL A 1 42 ? 1.098 -2.974 -1.772 1.00 0.00 42 VAL A O 15
ATOM 13579 N N . TRP A 1 43 ? 0.166 -1.004 -2.349 1.00 0.00 43 TRP A N 15
ATOM 13580 C CA . TRP A 1 43 ? -1.092 -1.302 -1.678 1.00 0.00 43 TRP A CA 15
ATOM 13581 C C . TRP A 1 43 ? -1.957 -2.234 -2.524 1.00 0.00 43 TRP A C 15
ATOM 13582 O O . TRP A 1 43 ? -2.792 -2.964 -1.992 1.00 0.00 43 TRP A O 15
ATOM 13603 N N . THR A 1 44 ? -1.757 -2.210 -3.842 1.00 0.00 44 THR A N 15
ATOM 13604 C CA . THR A 1 44 ? -2.535 -3.065 -4.734 1.00 0.00 44 THR A CA 15
ATOM 13605 C C . THR A 1 44 ? -1.993 -4.489 -4.730 1.00 0.00 44 THR A C 15
ATOM 13606 O O . THR A 1 44 ? -2.748 -5.452 -4.598 1.00 0.00 44 THR A O 15
ATOM 13617 N N . LEU A 1 45 ? -0.680 -4.611 -4.866 1.00 0.00 45 LEU A N 15
ATOM 13618 C CA . LEU A 1 45 ? -0.028 -5.911 -4.869 1.00 0.00 45 LEU A CA 15
ATOM 13619 C C . LEU A 1 45 ? -0.271 -6.618 -3.545 1.00 0.00 45 LEU A C 15
ATOM 13620 O O . LEU A 1 45 ? -0.394 -7.839 -3.495 1.00 0.00 45 LEU A O 15
ATOM 13635 N N . LYS A 1 46 ? -0.349 -5.832 -2.475 1.00 0.00 46 LYS A N 15
ATOM 13636 C CA . LYS A 1 46 ? -0.591 -6.373 -1.145 1.00 0.00 46 LYS A CA 15
ATOM 13637 C C . LYS A 1 46 ? -2.003 -6.944 -1.052 1.00 0.00 46 LYS A C 15
ATOM 13638 O O . LYS A 1 46 ? -2.192 -8.129 -0.779 1.00 0.00 46 LYS A O 15
ATOM 13657 N N . ASP A 1 47 ? -2.993 -6.090 -1.282 1.00 0.00 47 ASP A N 15
ATOM 13658 C CA . ASP A 1 47 ? -4.386 -6.512 -1.226 1.00 0.00 47 ASP A CA 15
ATOM 13659 C C . ASP A 1 47 ? -4.644 -7.620 -2.241 1.00 0.00 47 ASP A C 15
ATOM 13660 O O . ASP A 1 47 ? -5.464 -8.510 -2.017 1.00 0.00 47 ASP A O 15
ATOM 13669 N N . GLU A 1 48 ? -3.928 -7.557 -3.358 1.00 0.00 48 GLU A N 15
ATOM 13670 C CA . GLU A 1 48 ? -4.067 -8.550 -4.414 1.00 0.00 48 GLU A CA 15
ATOM 13671 C C . GLU A 1 48 ? -3.362 -9.851 -4.037 1.00 0.00 48 GLU A C 15
ATOM 13672 O O . GLU A 1 48 ? -3.958 -10.929 -4.099 1.00 0.00 48 GLU A O 15
ATOM 13684 N N . ILE A 1 49 ? -2.092 -9.751 -3.648 1.00 0.00 49 ILE A N 15
ATOM 13685 C CA . ILE A 1 49 ? -1.335 -10.935 -3.273 1.00 0.00 49 ILE A CA 15
ATOM 13686 C C . ILE A 1 49 ? -1.982 -11.658 -2.102 1.00 0.00 49 ILE A C 15
ATOM 13687 O O . ILE A 1 49 ? -1.786 -12.854 -1.928 1.00 0.00 49 ILE A O 15
ATOM 13703 N N . LEU A 1 50 ? -2.762 -10.943 -1.307 1.00 0.00 50 LEU A N 15
ATOM 13704 C CA . LEU A 1 50 ? -3.438 -11.565 -0.181 1.00 0.00 50 LEU A CA 15
ATOM 13705 C C . LEU A 1 50 ? -4.678 -12.297 -0.677 1.00 0.00 50 LEU A C 15
ATOM 13706 O O . LEU A 1 50 ? -5.045 -13.351 -0.159 1.00 0.00 50 LEU A O 15
ATOM 13722 N N . THR A 1 51 ? -5.312 -11.726 -1.699 1.00 0.00 51 THR A N 15
ATOM 13723 C CA . THR A 1 51 ? -6.509 -12.316 -2.289 1.00 0.00 51 THR A CA 15
ATOM 13724 C C . THR A 1 51 ? -6.201 -13.639 -3.001 1.00 0.00 51 THR A C 15
ATOM 13725 O O . THR A 1 51 ? -7.112 -14.419 -3.275 1.00 0.00 51 THR A O 15
ATOM 13736 N N . PHE A 1 52 ? -4.925 -13.899 -3.302 1.00 0.00 52 PHE A N 15
ATOM 13737 C CA . PHE A 1 52 ? -4.553 -15.140 -3.980 1.00 0.00 52 PHE A CA 15
ATOM 13738 C C . PHE A 1 52 ? -4.297 -16.261 -2.973 1.00 0.00 52 PHE A C 15
ATOM 13739 O O . PHE A 1 52 ? -3.467 -17.143 -3.190 1.00 0.00 52 PHE A O 15
ATOM 13756 N N . THR A 1 53 ? -5.043 -16.216 -1.879 1.00 0.00 53 THR A N 15
ATOM 13757 C CA . THR A 1 53 ? -4.944 -17.205 -0.814 1.00 0.00 53 THR A CA 15
ATOM 13758 C C . THR A 1 53 ? -5.909 -16.827 0.301 1.00 0.00 53 THR A C 15
ATOM 13759 O O . THR A 1 53 ? -6.931 -17.474 0.496 1.00 0.00 53 THR A O 15
ATOM 13770 N N . VAL A 1 54 ? -5.574 -15.752 1.007 1.00 0.00 54 VAL A N 15
ATOM 13771 C CA . VAL A 1 54 ? -6.395 -15.245 2.089 1.00 0.00 54 VAL A CA 15
ATOM 13772 C C . VAL A 1 54 ? -6.564 -16.282 3.204 1.00 0.00 54 VAL A C 15
ATOM 13773 O O . VAL A 1 54 ? -6.013 -16.119 4.295 1.00 0.00 54 VAL A O 15
ATOM 13786 N N . THR A 1 55 ? -7.310 -17.341 2.920 1.00 0.00 55 THR A N 15
ATOM 13787 C CA . THR A 1 55 ? -7.545 -18.399 3.902 1.00 0.00 55 THR A CA 15
ATOM 13788 C C . THR A 1 55 ? -7.201 -19.768 3.318 1.00 0.00 55 THR A C 15
ATOM 13789 O O . THR A 1 55 ? -6.119 -20.302 3.558 1.00 0.00 55 THR A O 15
ATOM 13800 N N . GLU A 1 56 ? -8.127 -20.337 2.551 1.00 0.00 56 GLU A N 15
ATOM 13801 C CA . GLU A 1 56 ? -7.919 -21.644 1.939 1.00 0.00 56 GLU A CA 15
ATOM 13802 C C . GLU A 1 56 ? -7.700 -22.714 3.005 1.00 0.00 56 GLU A C 15
ATOM 13803 O O . GLU A 1 56 ? -7.794 -22.381 4.203 1.00 0.00 56 GLU A O 15
ATOM 13816 N N . THR A 1 1 ? 2.717 6.523 15.013 1.00 0.00 1 THR A N 16
ATOM 13817 C CA . THR A 1 1 ? 1.689 7.188 14.168 1.00 0.00 1 THR A CA 16
ATOM 13818 C C . THR A 1 1 ? 2.251 8.439 13.506 1.00 0.00 1 THR A C 16
ATOM 13819 O O . THR A 1 1 ? 2.929 9.244 14.133 1.00 0.00 1 THR A O 16
ATOM 13832 N N . THR A 1 2 ? 1.958 8.592 12.210 1.00 0.00 2 THR A N 16
ATOM 13833 C CA . THR A 1 2 ? 2.435 9.737 11.458 1.00 0.00 2 THR A CA 16
ATOM 13834 C C . THR A 1 2 ? 1.264 10.600 10.983 1.00 0.00 2 THR A C 16
ATOM 13835 O O . THR A 1 2 ? 1.215 11.803 11.258 1.00 0.00 2 THR A O 16
ATOM 13846 N N . TYR A 1 3 ? 0.327 9.984 10.278 1.00 0.00 3 TYR A N 16
ATOM 13847 C CA . TYR A 1 3 ? -0.839 10.685 9.768 1.00 0.00 3 TYR A CA 16
ATOM 13848 C C . TYR A 1 3 ? -0.429 11.848 8.859 1.00 0.00 3 TYR A C 16
ATOM 13849 O O . TYR A 1 3 ? -1.200 12.784 8.645 1.00 0.00 3 TYR A O 16
ATOM 13867 N N . LYS A 1 4 ? 0.786 11.771 8.320 1.00 0.00 4 LYS A N 16
ATOM 13868 C CA . LYS A 1 4 ? 1.294 12.813 7.438 1.00 0.00 4 LYS A CA 16
ATOM 13869 C C . LYS A 1 4 ? 2.527 12.331 6.685 1.00 0.00 4 LYS A C 16
ATOM 13870 O O . LYS A 1 4 ? 3.660 12.590 7.087 1.00 0.00 4 LYS A O 16
ATOM 13889 N N . LEU A 1 5 ? 2.298 11.629 5.582 1.00 0.00 5 LEU A N 16
ATOM 13890 C CA . LEU A 1 5 ? 3.391 11.105 4.767 1.00 0.00 5 LEU A CA 16
ATOM 13891 C C . LEU A 1 5 ? 3.336 11.675 3.356 1.00 0.00 5 LEU A C 16
ATOM 13892 O O . LEU A 1 5 ? 2.357 12.314 2.972 1.00 0.00 5 LEU A O 16
ATOM 13908 N N . ILE A 1 6 ? 4.394 11.445 2.586 1.00 0.00 6 ILE A N 16
ATOM 13909 C CA . ILE A 1 6 ? 4.467 11.934 1.216 1.00 0.00 6 ILE A CA 16
ATOM 13910 C C . ILE A 1 6 ? 3.622 11.081 0.280 1.00 0.00 6 ILE A C 16
ATOM 13911 O O . ILE A 1 6 ? 3.074 11.567 -0.705 1.00 0.00 6 ILE A O 16
ATOM 13927 N N . LEU A 1 7 ? 3.522 9.793 0.595 1.00 0.00 7 LEU A N 16
ATOM 13928 C CA . LEU A 1 7 ? 2.745 8.864 -0.219 1.00 0.00 7 LEU A CA 16
ATOM 13929 C C . LEU A 1 7 ? 2.085 7.788 0.647 1.00 0.00 7 LEU A C 16
ATOM 13930 O O . LEU A 1 7 ? 0.925 7.437 0.427 1.00 0.00 7 LEU A O 16
ATOM 13946 N N . ASN A 1 8 ? 2.838 7.279 1.621 1.00 0.00 8 ASN A N 16
ATOM 13947 C CA . ASN A 1 8 ? 2.358 6.233 2.534 1.00 0.00 8 ASN A CA 16
ATOM 13948 C C . ASN A 1 8 ? 2.845 4.858 2.084 1.00 0.00 8 ASN A C 16
ATOM 13949 O O . ASN A 1 8 ? 2.569 3.846 2.729 1.00 0.00 8 ASN A O 16
ATOM 13960 N N . LEU A 1 9 ? 3.583 4.836 0.979 1.00 0.00 9 LEU A N 16
ATOM 13961 C CA . LEU A 1 9 ? 4.129 3.604 0.430 1.00 0.00 9 LEU A CA 16
ATOM 13962 C C . LEU A 1 9 ? 4.847 2.789 1.504 1.00 0.00 9 LEU A C 16
ATOM 13963 O O . LEU A 1 9 ? 4.630 1.584 1.633 1.00 0.00 9 LEU A O 16
ATOM 13979 N N . LYS A 1 10 ? 5.699 3.461 2.270 1.00 0.00 10 LYS A N 16
ATOM 13980 C CA . LYS A 1 10 ? 6.455 2.816 3.336 1.00 0.00 10 LYS A CA 16
ATOM 13981 C C . LYS A 1 10 ? 5.528 2.032 4.257 1.00 0.00 10 LYS A C 16
ATOM 13982 O O . LYS A 1 10 ? 5.906 0.996 4.802 1.00 0.00 10 LYS A O 16
ATOM 14001 N N . GLN A 1 11 ? 4.311 2.535 4.420 1.00 0.00 11 GLN A N 16
ATOM 14002 C CA . GLN A 1 11 ? 3.325 1.887 5.271 1.00 0.00 11 GLN A CA 16
ATOM 14003 C C . GLN A 1 11 ? 2.497 0.886 4.477 1.00 0.00 11 GLN A C 16
ATOM 14004 O O . GLN A 1 11 ? 2.023 -0.114 5.017 1.00 0.00 11 GLN A O 16
ATOM 14018 N N . ALA A 1 12 ? 2.335 1.153 3.189 1.00 0.00 12 ALA A N 16
ATOM 14019 C CA . ALA A 1 12 ? 1.577 0.267 2.321 1.00 0.00 12 ALA A CA 16
ATOM 14020 C C . ALA A 1 12 ? 2.266 -1.085 2.224 1.00 0.00 12 ALA A C 16
ATOM 14021 O O . ALA A 1 12 ? 1.614 -2.127 2.182 1.00 0.00 12 ALA A O 16
ATOM 14028 N N . LYS A 1 13 ? 3.596 -1.056 2.196 1.00 0.00 13 LYS A N 16
ATOM 14029 C CA . LYS A 1 13 ? 4.382 -2.279 2.112 1.00 0.00 13 LYS A CA 16
ATOM 14030 C C . LYS A 1 13 ? 4.608 -2.876 3.498 1.00 0.00 13 LYS A C 16
ATOM 14031 O O . LYS A 1 13 ? 4.622 -4.096 3.658 1.00 0.00 13 LYS A O 16
ATOM 14050 N N . GLU A 1 14 ? 4.771 -2.017 4.506 1.00 0.00 14 GLU A N 16
ATOM 14051 C CA . GLU A 1 14 ? 4.976 -2.492 5.870 1.00 0.00 14 GLU A CA 16
ATOM 14052 C C . GLU A 1 14 ? 3.760 -3.300 6.312 1.00 0.00 14 GLU A C 16
ATOM 14053 O O . GLU A 1 14 ? 3.887 -4.418 6.819 1.00 0.00 14 GLU A O 16
ATOM 14065 N N . GLU A 1 15 ? 2.577 -2.746 6.071 1.00 0.00 15 GLU A N 16
ATOM 14066 C CA . GLU A 1 15 ? 1.340 -3.432 6.402 1.00 0.00 15 GLU A CA 16
ATOM 14067 C C . GLU A 1 15 ? 1.219 -4.668 5.531 1.00 0.00 15 GLU A C 16
ATOM 14068 O O . GLU A 1 15 ? 0.703 -5.701 5.954 1.00 0.00 15 GLU A O 16
ATOM 14080 N N . ALA A 1 16 ? 1.716 -4.544 4.305 1.00 0.00 16 ALA A N 16
ATOM 14081 C CA . ALA A 1 16 ? 1.689 -5.638 3.357 1.00 0.00 16 ALA A CA 16
ATOM 14082 C C . ALA A 1 16 ? 2.622 -6.752 3.803 1.00 0.00 16 ALA A C 16
ATOM 14083 O O . ALA A 1 16 ? 2.317 -7.934 3.638 1.00 0.00 16 ALA A O 16
ATOM 14090 N N . ILE A 1 17 ? 3.760 -6.372 4.385 1.00 0.00 17 ILE A N 16
ATOM 14091 C CA . ILE A 1 17 ? 4.724 -7.348 4.867 1.00 0.00 17 ILE A CA 16
ATOM 14092 C C . ILE A 1 17 ? 4.061 -8.261 5.889 1.00 0.00 17 ILE A C 16
ATOM 14093 O O . ILE A 1 17 ? 4.330 -9.459 5.937 1.00 0.00 17 ILE A O 16
ATOM 14109 N N . LYS A 1 18 ? 3.163 -7.683 6.682 1.00 0.00 18 LYS A N 16
ATOM 14110 C CA . LYS A 1 18 ? 2.427 -8.444 7.680 1.00 0.00 18 LYS A CA 16
ATOM 14111 C C . LYS A 1 18 ? 1.352 -9.282 6.996 1.00 0.00 18 LYS A C 16
ATOM 14112 O O . LYS A 1 18 ? 1.032 -10.386 7.433 1.00 0.00 18 LYS A O 16
ATOM 14131 N N . GLU A 1 19 ? 0.810 -8.741 5.908 1.00 0.00 19 GLU A N 16
ATOM 14132 C CA . GLU A 1 19 ? -0.221 -9.421 5.134 1.00 0.00 19 GLU A CA 16
ATOM 14133 C C . GLU A 1 19 ? 0.313 -10.726 4.557 1.00 0.00 19 GLU A C 16
ATOM 14134 O O . GLU A 1 19 ? -0.287 -11.786 4.732 1.00 0.00 19 GLU A O 16
ATOM 14146 N N . LEU A 1 20 ? 1.446 -10.641 3.869 1.00 0.00 20 LEU A N 16
ATOM 14147 C CA . LEU A 1 20 ? 2.059 -11.820 3.268 1.00 0.00 20 LEU A CA 16
ATOM 14148 C C . LEU A 1 20 ? 2.620 -12.743 4.344 1.00 0.00 20 LEU A C 16
ATOM 14149 O O . LEU A 1 20 ? 2.579 -13.965 4.207 1.00 0.00 20 LEU A O 16
ATOM 14165 N N . VAL A 1 21 ? 3.131 -12.155 5.424 1.00 0.00 21 VAL A N 16
ATOM 14166 C CA . VAL A 1 21 ? 3.677 -12.940 6.524 1.00 0.00 21 VAL A CA 16
ATOM 14167 C C . VAL A 1 21 ? 2.573 -13.753 7.178 1.00 0.00 21 VAL A C 16
ATOM 14168 O O . VAL A 1 21 ? 2.808 -14.854 7.676 1.00 0.00 21 VAL A O 16
ATOM 14181 N N . ASP A 1 22 ? 1.363 -13.210 7.159 1.00 0.00 22 ASP A N 16
ATOM 14182 C CA . ASP A 1 22 ? 0.223 -13.897 7.735 1.00 0.00 22 ASP A CA 16
ATOM 14183 C C . ASP A 1 22 ? -0.361 -14.876 6.725 1.00 0.00 22 ASP A C 16
ATOM 14184 O O . ASP A 1 22 ? -0.777 -15.977 7.081 1.00 0.00 22 ASP A O 16
ATOM 14193 N N . ALA A 1 23 ? -0.377 -14.470 5.457 1.00 0.00 23 ALA A N 16
ATOM 14194 C CA . ALA A 1 23 ? -0.897 -15.321 4.394 1.00 0.00 23 ALA A CA 16
ATOM 14195 C C . ALA A 1 23 ? 0.106 -16.414 4.022 1.00 0.00 23 ALA A C 16
ATOM 14196 O O . ALA A 1 23 ? -0.248 -17.397 3.370 1.00 0.00 23 ALA A O 16
ATOM 14203 N N . GLY A 1 24 ? 1.356 -16.240 4.457 1.00 0.00 24 GLY A N 16
ATOM 14204 C CA . GLY A 1 24 ? 2.402 -17.216 4.184 1.00 0.00 24 GLY A CA 16
ATOM 14205 C C . GLY A 1 24 ? 2.364 -17.780 2.771 1.00 0.00 24 GLY A C 16
ATOM 14206 O O . GLY A 1 24 ? 1.714 -18.797 2.523 1.00 0.00 24 GLY A O 16
ATOM 14210 N N . ILE A 1 25 ? 3.069 -17.130 1.846 1.00 0.00 25 ILE A N 16
ATOM 14211 C CA . ILE A 1 25 ? 3.121 -17.591 0.457 1.00 0.00 25 ILE A CA 16
ATOM 14212 C C . ILE A 1 25 ? 4.392 -17.099 -0.234 1.00 0.00 25 ILE A C 16
ATOM 14213 O O . ILE A 1 25 ? 5.338 -16.666 0.424 1.00 0.00 25 ILE A O 16
ATOM 14229 N N . ALA A 1 26 ? 4.411 -17.178 -1.567 1.00 0.00 26 ALA A N 16
ATOM 14230 C CA . ALA A 1 26 ? 5.568 -16.750 -2.351 1.00 0.00 26 ALA A CA 16
ATOM 14231 C C . ALA A 1 26 ? 6.115 -15.414 -1.870 1.00 0.00 26 ALA A C 16
ATOM 14232 O O . ALA A 1 26 ? 5.633 -14.353 -2.271 1.00 0.00 26 ALA A O 16
ATOM 14239 N N . GLU A 1 27 ? 7.131 -15.468 -1.015 1.00 0.00 27 GLU A N 16
ATOM 14240 C CA . GLU A 1 27 ? 7.754 -14.257 -0.488 1.00 0.00 27 GLU A CA 16
ATOM 14241 C C . GLU A 1 27 ? 8.070 -13.278 -1.617 1.00 0.00 27 GLU A C 16
ATOM 14242 O O . GLU A 1 27 ? 8.115 -12.067 -1.410 1.00 0.00 27 GLU A O 16
ATOM 14254 N N . LYS A 1 28 ? 8.277 -13.818 -2.816 1.00 0.00 28 LYS A N 16
ATOM 14255 C CA . LYS A 1 28 ? 8.574 -13.006 -3.996 1.00 0.00 28 LYS A CA 16
ATOM 14256 C C . LYS A 1 28 ? 7.636 -11.799 -4.066 1.00 0.00 28 LYS A C 16
ATOM 14257 O O . LYS A 1 28 ? 8.066 -10.666 -4.311 1.00 0.00 28 LYS A O 16
ATOM 14276 N N . TYR A 1 29 ? 6.352 -12.049 -3.840 1.00 0.00 29 TYR A N 16
ATOM 14277 C CA . TYR A 1 29 ? 5.360 -10.988 -3.869 1.00 0.00 29 TYR A CA 16
ATOM 14278 C C . TYR A 1 29 ? 5.676 -9.943 -2.799 1.00 0.00 29 TYR A C 16
ATOM 14279 O O . TYR A 1 29 ? 5.437 -8.744 -2.979 1.00 0.00 29 TYR A O 16
ATOM 14297 N N . ILE A 1 30 ? 6.246 -10.407 -1.692 1.00 0.00 30 ILE A N 16
ATOM 14298 C CA . ILE A 1 30 ? 6.628 -9.516 -0.610 1.00 0.00 30 ILE A CA 16
ATOM 14299 C C . ILE A 1 30 ? 7.676 -8.522 -1.107 1.00 0.00 30 ILE A C 16
ATOM 14300 O O . ILE A 1 30 ? 7.797 -7.416 -0.584 1.00 0.00 30 ILE A O 16
ATOM 14316 N N . LYS A 1 31 ? 8.426 -8.931 -2.130 1.00 0.00 31 LYS A N 16
ATOM 14317 C CA . LYS A 1 31 ? 9.453 -8.078 -2.707 1.00 0.00 31 LYS A CA 16
ATOM 14318 C C . LYS A 1 31 ? 8.823 -6.992 -3.575 1.00 0.00 31 LYS A C 16
ATOM 14319 O O . LYS A 1 31 ? 9.310 -5.864 -3.610 1.00 0.00 31 LYS A O 16
ATOM 14338 N N . LEU A 1 32 ? 7.731 -7.327 -4.267 1.00 0.00 32 LEU A N 16
ATOM 14339 C CA . LEU A 1 32 ? 7.057 -6.337 -5.113 1.00 0.00 32 LEU A CA 16
ATOM 14340 C C . LEU A 1 32 ? 6.601 -5.161 -4.264 1.00 0.00 32 LEU A C 16
ATOM 14341 O O . LEU A 1 32 ? 6.621 -4.013 -4.705 1.00 0.00 32 LEU A O 16
ATOM 14357 N N . ILE A 1 33 ? 6.198 -5.463 -3.035 1.00 0.00 33 ILE A N 16
ATOM 14358 C CA . ILE A 1 33 ? 5.746 -4.431 -2.107 1.00 0.00 33 ILE A CA 16
ATOM 14359 C C . ILE A 1 33 ? 6.904 -3.904 -1.274 1.00 0.00 33 ILE A C 16
ATOM 14360 O O . ILE A 1 33 ? 7.065 -2.696 -1.106 1.00 0.00 33 ILE A O 16
ATOM 14376 N N . ALA A 1 34 ? 7.707 -4.822 -0.746 1.00 0.00 34 ALA A N 16
ATOM 14377 C CA . ALA A 1 34 ? 8.847 -4.455 0.076 1.00 0.00 34 ALA A CA 16
ATOM 14378 C C . ALA A 1 34 ? 9.834 -3.595 -0.707 1.00 0.00 34 ALA A C 16
ATOM 14379 O O . ALA A 1 34 ? 10.548 -2.772 -0.135 1.00 0.00 34 ALA A O 16
ATOM 14386 N N . ASN A 1 35 ? 9.870 -3.796 -2.022 1.00 0.00 35 ASN A N 16
ATOM 14387 C CA . ASN A 1 35 ? 10.774 -3.044 -2.885 1.00 0.00 35 ASN A CA 16
ATOM 14388 C C . ASN A 1 35 ? 10.172 -1.695 -3.284 1.00 0.00 35 ASN A C 16
ATOM 14389 O O . ASN A 1 35 ? 10.875 -0.825 -3.799 1.00 0.00 35 ASN A O 16
ATOM 14400 N N . ALA A 1 36 ? 8.874 -1.518 -3.037 1.00 0.00 36 ALA A N 16
ATOM 14401 C CA . ALA A 1 36 ? 8.200 -0.265 -3.370 1.00 0.00 36 ALA A CA 16
ATOM 14402 C C . ALA A 1 36 ? 8.231 -0.014 -4.883 1.00 0.00 36 ALA A C 16
ATOM 14403 O O . ALA A 1 36 ? 7.991 -0.932 -5.666 1.00 0.00 36 ALA A O 16
ATOM 14410 N N . LYS A 1 37 ? 8.527 1.230 -5.291 1.00 0.00 37 LYS A N 16
ATOM 14411 C CA . LYS A 1 37 ? 8.592 1.595 -6.712 1.00 0.00 37 LYS A CA 16
ATOM 14412 C C . LYS A 1 37 ? 7.225 2.017 -7.254 1.00 0.00 37 LYS A C 16
ATOM 14413 O O . LYS A 1 37 ? 7.138 2.618 -8.323 1.00 0.00 37 LYS A O 16
ATOM 14432 N N . THR A 1 38 ? 6.162 1.714 -6.511 1.00 0.00 38 THR A N 16
ATOM 14433 C CA . THR A 1 38 ? 4.817 2.083 -6.931 1.00 0.00 38 THR A CA 16
ATOM 14434 C C . THR A 1 38 ? 3.869 2.110 -5.736 1.00 0.00 38 THR A C 16
ATOM 14435 O O . THR A 1 38 ? 3.106 1.172 -5.515 1.00 0.00 38 THR A O 16
ATOM 14446 N N . VAL A 1 39 ? 3.933 3.196 -4.967 1.00 0.00 39 VAL A N 16
ATOM 14447 C CA . VAL A 1 39 ? 3.086 3.364 -3.779 1.00 0.00 39 VAL A CA 16
ATOM 14448 C C . VAL A 1 39 ? 1.672 2.830 -4.011 1.00 0.00 39 VAL A C 16
ATOM 14449 O O . VAL A 1 39 ? 1.155 2.048 -3.207 1.00 0.00 39 VAL A O 16
ATOM 14462 N N . GLU A 1 40 ? 1.052 3.240 -5.116 1.00 0.00 40 GLU A N 16
ATOM 14463 C CA . GLU A 1 40 ? -0.293 2.780 -5.439 1.00 0.00 40 GLU A CA 16
ATOM 14464 C C . GLU A 1 40 ? -0.300 1.267 -5.584 1.00 0.00 40 GLU A C 16
ATOM 14465 O O . GLU A 1 40 ? -1.194 0.587 -5.078 1.00 0.00 40 GLU A O 16
ATOM 14477 N N . GLY A 1 41 ? 0.717 0.740 -6.260 1.00 0.00 41 GLY A N 16
ATOM 14478 C CA . GLY A 1 41 ? 0.819 -0.693 -6.432 1.00 0.00 41 GLY A CA 16
ATOM 14479 C C . GLY A 1 41 ? 1.095 -1.401 -5.123 1.00 0.00 41 GLY A C 16
ATOM 14480 O O . GLY A 1 41 ? 0.446 -2.387 -4.804 1.00 0.00 41 GLY A O 16
ATOM 14484 N N . VAL A 1 42 ? 2.055 -0.888 -4.350 1.00 0.00 42 VAL A N 16
ATOM 14485 C CA . VAL A 1 42 ? 2.395 -1.483 -3.058 1.00 0.00 42 VAL A CA 16
ATOM 14486 C C . VAL A 1 42 ? 1.127 -1.837 -2.285 1.00 0.00 42 VAL A C 16
ATOM 14487 O O . VAL A 1 42 ? 1.036 -2.898 -1.664 1.00 0.00 42 VAL A O 16
ATOM 14500 N N . TRP A 1 43 ? 0.145 -0.943 -2.346 1.00 0.00 43 TRP A N 16
ATOM 14501 C CA . TRP A 1 43 ? -1.126 -1.157 -1.667 1.00 0.00 43 TRP A CA 16
ATOM 14502 C C . TRP A 1 43 ? -2.018 -2.116 -2.455 1.00 0.00 43 TRP A C 16
ATOM 14503 O O . TRP A 1 43 ? -2.799 -2.868 -1.871 1.00 0.00 43 TRP A O 16
ATOM 14524 N N . THR A 1 44 ? -1.904 -2.086 -3.782 1.00 0.00 44 THR A N 16
ATOM 14525 C CA . THR A 1 44 ? -2.713 -2.962 -4.631 1.00 0.00 44 THR A CA 16
ATOM 14526 C C . THR A 1 44 ? -2.135 -4.372 -4.665 1.00 0.00 44 THR A C 16
ATOM 14527 O O . THR A 1 44 ? -2.863 -5.357 -4.536 1.00 0.00 44 THR A O 16
ATOM 14538 N N . LEU A 1 45 ? -0.824 -4.459 -4.830 1.00 0.00 45 LEU A N 16
ATOM 14539 C CA . LEU A 1 45 ? -0.135 -5.739 -4.872 1.00 0.00 45 LEU A CA 16
ATOM 14540 C C . LEU A 1 45 ? -0.354 -6.487 -3.568 1.00 0.00 45 LEU A C 16
ATOM 14541 O O . LEU A 1 45 ? -0.470 -7.710 -3.555 1.00 0.00 45 LEU A O 16
ATOM 14556 N N . LYS A 1 46 ? -0.421 -5.734 -2.474 1.00 0.00 46 LYS A N 16
ATOM 14557 C CA . LYS A 1 46 ? -0.640 -6.310 -1.156 1.00 0.00 46 LYS A CA 16
ATOM 14558 C C . LYS A 1 46 ? -2.048 -6.886 -1.056 1.00 0.00 46 LYS A C 16
ATOM 14559 O O . LYS A 1 46 ? -2.232 -8.084 -0.835 1.00 0.00 46 LYS A O 16
ATOM 14578 N N . ASP A 1 47 ? -3.043 -6.023 -1.218 1.00 0.00 47 ASP A N 16
ATOM 14579 C CA . ASP A 1 47 ? -4.436 -6.448 -1.150 1.00 0.00 47 ASP A CA 16
ATOM 14580 C C . ASP A 1 47 ? -4.706 -7.547 -2.172 1.00 0.00 47 ASP A C 16
ATOM 14581 O O . ASP A 1 47 ? -5.521 -8.442 -1.942 1.00 0.00 47 ASP A O 16
ATOM 14590 N N . GLU A 1 48 ? -4.006 -7.471 -3.298 1.00 0.00 48 GLU A N 16
ATOM 14591 C CA . GLU A 1 48 ? -4.158 -8.456 -4.360 1.00 0.00 48 GLU A CA 16
ATOM 14592 C C . GLU A 1 48 ? -3.441 -9.754 -4.002 1.00 0.00 48 GLU A C 16
ATOM 14593 O O . GLU A 1 48 ? -4.037 -10.834 -4.043 1.00 0.00 48 GLU A O 16
ATOM 14605 N N . ILE A 1 49 ? -2.161 -9.652 -3.649 1.00 0.00 49 ILE A N 16
ATOM 14606 C CA . ILE A 1 49 ? -1.391 -10.834 -3.292 1.00 0.00 49 ILE A CA 16
ATOM 14607 C C . ILE A 1 49 ? -2.013 -11.558 -2.108 1.00 0.00 49 ILE A C 16
ATOM 14608 O O . ILE A 1 49 ? -1.814 -12.752 -1.934 1.00 0.00 49 ILE A O 16
ATOM 14624 N N . LEU A 1 50 ? -2.778 -10.841 -1.300 1.00 0.00 50 LEU A N 16
ATOM 14625 C CA . LEU A 1 50 ? -3.433 -11.457 -0.157 1.00 0.00 50 LEU A CA 16
ATOM 14626 C C . LEU A 1 50 ? -4.680 -12.196 -0.620 1.00 0.00 50 LEU A C 16
ATOM 14627 O O . LEU A 1 50 ? -5.059 -13.223 -0.056 1.00 0.00 50 LEU A O 16
ATOM 14643 N N . THR A 1 51 ? -5.313 -11.660 -1.661 1.00 0.00 51 THR A N 16
ATOM 14644 C CA . THR A 1 51 ? -6.522 -12.254 -2.218 1.00 0.00 51 THR A CA 16
ATOM 14645 C C . THR A 1 51 ? -6.241 -13.599 -2.901 1.00 0.00 51 THR A C 16
ATOM 14646 O O . THR A 1 51 ? -7.156 -14.402 -3.085 1.00 0.00 51 THR A O 16
ATOM 14657 N N . PHE A 1 52 ? -4.987 -13.854 -3.283 1.00 0.00 52 PHE A N 16
ATOM 14658 C CA . PHE A 1 52 ? -4.644 -15.114 -3.946 1.00 0.00 52 PHE A CA 16
ATOM 14659 C C . PHE A 1 52 ? -4.366 -16.219 -2.924 1.00 0.00 52 PHE A C 16
ATOM 14660 O O . PHE A 1 52 ? -3.428 -17.002 -3.060 1.00 0.00 52 PHE A O 16
ATOM 14677 N N . THR A 1 53 ? -5.221 -16.285 -1.912 1.00 0.00 53 THR A N 16
ATOM 14678 C CA . THR A 1 53 ? -5.107 -17.287 -0.862 1.00 0.00 53 THR A CA 16
ATOM 14679 C C . THR A 1 53 ? -6.286 -17.158 0.095 1.00 0.00 53 THR A C 16
ATOM 14680 O O . THR A 1 53 ? -7.141 -18.041 0.165 1.00 0.00 53 THR A O 16
ATOM 14691 N N . VAL A 1 54 ? -6.327 -16.051 0.829 1.00 0.00 54 VAL A N 16
ATOM 14692 C CA . VAL A 1 54 ? -7.398 -15.812 1.772 1.00 0.00 54 VAL A CA 16
ATOM 14693 C C . VAL A 1 54 ? -8.670 -15.344 1.069 1.00 0.00 54 VAL A C 16
ATOM 14694 O O . VAL A 1 54 ? -9.653 -16.081 0.987 1.00 0.00 54 VAL A O 16
ATOM 14707 N N . THR A 1 55 ? -8.652 -14.113 0.567 1.00 0.00 55 THR A N 16
ATOM 14708 C CA . THR A 1 55 ? -9.807 -13.551 -0.122 1.00 0.00 55 THR A CA 16
ATOM 14709 C C . THR A 1 55 ? -10.147 -14.358 -1.372 1.00 0.00 55 THR A C 16
ATOM 14710 O O . THR A 1 55 ? -9.504 -14.219 -2.408 1.00 0.00 55 THR A O 16
ATOM 14721 N N . GLU A 1 56 ? -11.174 -15.204 -1.261 1.00 0.00 56 GLU A N 16
ATOM 14722 C CA . GLU A 1 56 ? -11.600 -16.034 -2.382 1.00 0.00 56 GLU A CA 16
ATOM 14723 C C . GLU A 1 56 ? -10.477 -16.966 -2.828 1.00 0.00 56 GLU A C 16
ATOM 14724 O O . GLU A 1 56 ? -9.610 -16.517 -3.602 1.00 0.00 56 GLU A O 16
ATOM 14737 N N . THR A 1 1 ? 8.623 20.549 -3.170 1.00 0.00 1 THR A N 17
ATOM 14738 C CA . THR A 1 1 ? 7.983 19.831 -2.037 1.00 0.00 1 THR A CA 17
ATOM 14739 C C . THR A 1 1 ? 7.430 18.480 -2.482 1.00 0.00 1 THR A C 17
ATOM 14740 O O . THR A 1 1 ? 7.165 18.263 -3.664 1.00 0.00 1 THR A O 17
ATOM 14753 N N . THR A 1 2 ? 7.262 17.570 -1.525 1.00 0.00 2 THR A N 17
ATOM 14754 C CA . THR A 1 2 ? 6.742 16.237 -1.817 1.00 0.00 2 THR A CA 17
ATOM 14755 C C . THR A 1 2 ? 5.551 15.917 -0.926 1.00 0.00 2 THR A C 17
ATOM 14756 O O . THR A 1 2 ? 4.470 15.581 -1.408 1.00 0.00 2 THR A O 17
ATOM 14767 N N . TYR A 1 3 ? 5.760 16.006 0.386 1.00 0.00 3 TYR A N 17
ATOM 14768 C CA . TYR A 1 3 ? 4.702 15.713 1.343 1.00 0.00 3 TYR A CA 17
ATOM 14769 C C . TYR A 1 3 ? 4.181 14.296 1.185 1.00 0.00 3 TYR A C 17
ATOM 14770 O O . TYR A 1 3 ? 3.068 13.983 1.603 1.00 0.00 3 TYR A O 17
ATOM 14788 N N . LYS A 1 4 ? 4.992 13.438 0.571 1.00 0.00 4 LYS A N 17
ATOM 14789 C CA . LYS A 1 4 ? 4.606 12.048 0.355 1.00 0.00 4 LYS A CA 17
ATOM 14790 C C . LYS A 1 4 ? 5.823 11.185 0.020 1.00 0.00 4 LYS A C 17
ATOM 14791 O O . LYS A 1 4 ? 6.095 10.917 -1.151 1.00 0.00 4 LYS A O 17
ATOM 14810 N N . LEU A 1 5 ? 6.549 10.767 1.051 1.00 0.00 5 LEU A N 17
ATOM 14811 C CA . LEU A 1 5 ? 7.736 9.944 0.863 1.00 0.00 5 LEU A CA 17
ATOM 14812 C C . LEU A 1 5 ? 7.687 8.719 1.767 1.00 0.00 5 LEU A C 17
ATOM 14813 O O . LEU A 1 5 ? 7.767 7.586 1.294 1.00 0.00 5 LEU A O 17
ATOM 14829 N N . ILE A 1 6 ? 7.555 8.956 3.067 1.00 0.00 6 ILE A N 17
ATOM 14830 C CA . ILE A 1 6 ? 7.496 7.872 4.040 1.00 0.00 6 ILE A CA 17
ATOM 14831 C C . ILE A 1 6 ? 6.281 8.020 4.945 1.00 0.00 6 ILE A C 17
ATOM 14832 O O . ILE A 1 6 ? 6.353 8.689 5.982 1.00 0.00 6 ILE A O 17
ATOM 14848 N N . LEU A 1 7 ? 5.175 7.404 4.566 1.00 0.00 7 LEU A N 17
ATOM 14849 C CA . LEU A 1 7 ? 3.948 7.474 5.354 1.00 0.00 7 LEU A CA 17
ATOM 14850 C C . LEU A 1 7 ? 2.853 6.602 4.749 1.00 0.00 7 LEU A C 17
ATOM 14851 O O . LEU A 1 7 ? 2.085 5.967 5.473 1.00 0.00 7 LEU A O 17
ATOM 14867 N N . ASN A 1 8 ? 2.782 6.574 3.422 1.00 0.00 8 ASN A N 17
ATOM 14868 C CA . ASN A 1 8 ? 1.775 5.779 2.729 1.00 0.00 8 ASN A CA 17
ATOM 14869 C C . ASN A 1 8 ? 2.407 4.560 2.066 1.00 0.00 8 ASN A C 17
ATOM 14870 O O . ASN A 1 8 ? 1.972 3.430 2.278 1.00 0.00 8 ASN A O 17
ATOM 14881 N N . LEU A 1 9 ? 3.438 4.799 1.264 1.00 0.00 9 LEU A N 17
ATOM 14882 C CA . LEU A 1 9 ? 4.138 3.729 0.569 1.00 0.00 9 LEU A CA 17
ATOM 14883 C C . LEU A 1 9 ? 4.917 2.861 1.554 1.00 0.00 9 LEU A C 17
ATOM 14884 O O . LEU A 1 9 ? 4.826 1.633 1.525 1.00 0.00 9 LEU A O 17
ATOM 14900 N N . LYS A 1 10 ? 5.681 3.513 2.423 1.00 0.00 10 LYS A N 17
ATOM 14901 C CA . LYS A 1 10 ? 6.481 2.815 3.420 1.00 0.00 10 LYS A CA 17
ATOM 14902 C C . LYS A 1 10 ? 5.598 1.969 4.329 1.00 0.00 10 LYS A C 17
ATOM 14903 O O . LYS A 1 10 ? 5.996 0.892 4.768 1.00 0.00 10 LYS A O 17
ATOM 14922 N N . GLN A 1 11 ? 4.396 2.465 4.605 1.00 0.00 11 GLN A N 17
ATOM 14923 C CA . GLN A 1 11 ? 3.457 1.751 5.462 1.00 0.00 11 GLN A CA 17
ATOM 14924 C C . GLN A 1 11 ? 2.598 0.795 4.644 1.00 0.00 11 GLN A C 17
ATOM 14925 O O . GLN A 1 11 ? 2.187 -0.259 5.130 1.00 0.00 11 GLN A O 17
ATOM 14939 N N . ALA A 1 12 ? 2.340 1.162 3.397 1.00 0.00 12 ALA A N 17
ATOM 14940 C CA . ALA A 1 12 ? 1.543 0.327 2.511 1.00 0.00 12 ALA A CA 17
ATOM 14941 C C . ALA A 1 12 ? 2.220 -1.018 2.313 1.00 0.00 12 ALA A C 17
ATOM 14942 O O . ALA A 1 12 ? 1.562 -2.056 2.247 1.00 0.00 12 ALA A O 17
ATOM 14949 N N . LYS A 1 13 ? 3.545 -0.991 2.228 1.00 0.00 13 LYS A N 17
ATOM 14950 C CA . LYS A 1 13 ? 4.315 -2.213 2.046 1.00 0.00 13 LYS A CA 17
ATOM 14951 C C . LYS A 1 13 ? 4.590 -2.884 3.389 1.00 0.00 13 LYS A C 17
ATOM 14952 O O . LYS A 1 13 ? 4.563 -4.111 3.486 1.00 0.00 13 LYS A O 17
ATOM 14971 N N . GLU A 1 14 ? 4.835 -2.083 4.429 1.00 0.00 14 GLU A N 17
ATOM 14972 C CA . GLU A 1 14 ? 5.093 -2.629 5.759 1.00 0.00 14 GLU A CA 17
ATOM 14973 C C . GLU A 1 14 ? 3.902 -3.475 6.202 1.00 0.00 14 GLU A C 17
ATOM 14974 O O . GLU A 1 14 ? 4.061 -4.615 6.648 1.00 0.00 14 GLU A O 17
ATOM 14986 N N . GLU A 1 15 ? 2.705 -2.922 6.032 1.00 0.00 15 GLU A N 17
ATOM 14987 C CA . GLU A 1 15 ? 1.488 -3.637 6.368 1.00 0.00 15 GLU A CA 17
ATOM 14988 C C . GLU A 1 15 ? 1.342 -4.816 5.426 1.00 0.00 15 GLU A C 17
ATOM 14989 O O . GLU A 1 15 ? 0.836 -5.875 5.799 1.00 0.00 15 GLU A O 17
ATOM 15001 N N . ALA A 1 16 ? 1.810 -4.618 4.198 1.00 0.00 16 ALA A N 17
ATOM 15002 C CA . ALA A 1 16 ? 1.759 -5.651 3.187 1.00 0.00 16 ALA A CA 17
ATOM 15003 C C . ALA A 1 16 ? 2.621 -6.838 3.597 1.00 0.00 16 ALA A C 17
ATOM 15004 O O . ALA A 1 16 ? 2.258 -7.990 3.363 1.00 0.00 16 ALA A O 17
ATOM 15011 N N . ILE A 1 17 ? 3.760 -6.554 4.235 1.00 0.00 17 ILE A N 17
ATOM 15012 C CA . ILE A 1 17 ? 4.644 -7.615 4.696 1.00 0.00 17 ILE A CA 17
ATOM 15013 C C . ILE A 1 17 ? 3.899 -8.481 5.693 1.00 0.00 17 ILE A C 17
ATOM 15014 O O . ILE A 1 17 ? 3.842 -9.702 5.559 1.00 0.00 17 ILE A O 17
ATOM 15030 N N . LYS A 1 18 ? 3.300 -7.825 6.680 1.00 0.00 18 LYS A N 17
ATOM 15031 C CA . LYS A 1 18 ? 2.520 -8.515 7.695 1.00 0.00 18 LYS A CA 17
ATOM 15032 C C . LYS A 1 18 ? 1.403 -9.322 7.032 1.00 0.00 18 LYS A C 17
ATOM 15033 O O . LYS A 1 18 ? 1.013 -10.381 7.520 1.00 0.00 18 LYS A O 17
ATOM 15052 N N . GLU A 1 19 ? 0.897 -8.809 5.911 1.00 0.00 19 GLU A N 17
ATOM 15053 C CA . GLU A 1 19 ? -0.168 -9.474 5.169 1.00 0.00 19 GLU A CA 17
ATOM 15054 C C . GLU A 1 19 ? 0.283 -10.842 4.670 1.00 0.00 19 GLU A C 17
ATOM 15055 O O . GLU A 1 19 ? -0.385 -11.849 4.905 1.00 0.00 19 GLU A O 17
ATOM 15067 N N . LEU A 1 20 ? 1.419 -10.875 3.981 1.00 0.00 20 LEU A N 17
ATOM 15068 C CA . LEU A 1 20 ? 1.946 -12.128 3.455 1.00 0.00 20 LEU A CA 17
ATOM 15069 C C . LEU A 1 20 ? 2.652 -12.920 4.551 1.00 0.00 20 LEU A C 17
ATOM 15070 O O . LEU A 1 20 ? 2.681 -14.149 4.518 1.00 0.00 20 LEU A O 17
ATOM 15086 N N . VAL A 1 21 ? 3.214 -12.210 5.527 1.00 0.00 21 VAL A N 17
ATOM 15087 C CA . VAL A 1 21 ? 3.909 -12.858 6.634 1.00 0.00 21 VAL A CA 17
ATOM 15088 C C . VAL A 1 21 ? 2.931 -13.678 7.463 1.00 0.00 21 VAL A C 17
ATOM 15089 O O . VAL A 1 21 ? 3.289 -14.720 8.012 1.00 0.00 21 VAL A O 17
ATOM 15102 N N . ASP A 1 22 ? 1.693 -13.209 7.540 1.00 0.00 22 ASP A N 17
ATOM 15103 C CA . ASP A 1 22 ? 0.668 -13.916 8.290 1.00 0.00 22 ASP A CA 17
ATOM 15104 C C . ASP A 1 22 ? -0.052 -14.906 7.384 1.00 0.00 22 ASP A C 17
ATOM 15105 O O . ASP A 1 22 ? -0.388 -16.015 7.799 1.00 0.00 22 ASP A O 17
ATOM 15114 N N . ALA A 1 23 ? -0.276 -14.502 6.135 1.00 0.00 23 ALA A N 17
ATOM 15115 C CA . ALA A 1 23 ? -0.942 -15.362 5.166 1.00 0.00 23 ALA A CA 17
ATOM 15116 C C . ALA A 1 23 ? 0.006 -16.443 4.650 1.00 0.00 23 ALA A C 17
ATOM 15117 O O . ALA A 1 23 ? -0.430 -17.425 4.049 1.00 0.00 23 ALA A O 17
ATOM 15124 N N . GLY A 1 24 ? 1.302 -16.261 4.899 1.00 0.00 24 GLY A N 17
ATOM 15125 C CA . GLY A 1 24 ? 2.295 -17.230 4.463 1.00 0.00 24 GLY A CA 17
ATOM 15126 C C . GLY A 1 24 ? 2.128 -17.638 3.009 1.00 0.00 24 GLY A C 17
ATOM 15127 O O . GLY A 1 24 ? 1.317 -18.509 2.696 1.00 0.00 24 GLY A O 17
ATOM 15131 N N . ILE A 1 25 ? 2.900 -17.018 2.116 1.00 0.00 25 ILE A N 17
ATOM 15132 C CA . ILE A 1 25 ? 2.822 -17.341 0.690 1.00 0.00 25 ILE A CA 17
ATOM 15133 C C . ILE A 1 25 ? 4.085 -16.894 -0.046 1.00 0.00 25 ILE A C 17
ATOM 15134 O O . ILE A 1 25 ? 5.097 -16.576 0.577 1.00 0.00 25 ILE A O 17
ATOM 15150 N N . ALA A 1 26 ? 4.022 -16.881 -1.378 1.00 0.00 26 ALA A N 17
ATOM 15151 C CA . ALA A 1 26 ? 5.161 -16.484 -2.204 1.00 0.00 26 ALA A CA 17
ATOM 15152 C C . ALA A 1 26 ? 5.791 -15.185 -1.715 1.00 0.00 26 ALA A C 17
ATOM 15153 O O . ALA A 1 26 ? 5.357 -14.096 -2.088 1.00 0.00 26 ALA A O 17
ATOM 15160 N N . GLU A 1 27 ? 6.827 -15.308 -0.889 1.00 0.00 27 GLU A N 17
ATOM 15161 C CA . GLU A 1 27 ? 7.525 -14.138 -0.365 1.00 0.00 27 GLU A CA 17
ATOM 15162 C C . GLU A 1 27 ? 7.919 -13.196 -1.503 1.00 0.00 27 GLU A C 17
ATOM 15163 O O . GLU A 1 27 ? 8.043 -11.985 -1.312 1.00 0.00 27 GLU A O 17
ATOM 15175 N N . LYS A 1 28 ? 8.099 -13.766 -2.691 1.00 0.00 28 LYS A N 17
ATOM 15176 C CA . LYS A 1 28 ? 8.455 -12.988 -3.876 1.00 0.00 28 LYS A CA 17
ATOM 15177 C C . LYS A 1 28 ? 7.560 -11.753 -3.981 1.00 0.00 28 LYS A C 17
ATOM 15178 O O . LYS A 1 28 ? 8.030 -10.637 -4.240 1.00 0.00 28 LYS A O 17
ATOM 15197 N N . TYR A 1 29 ? 6.268 -11.958 -3.766 1.00 0.00 29 TYR A N 17
ATOM 15198 C CA . TYR A 1 29 ? 5.317 -10.865 -3.826 1.00 0.00 29 TYR A CA 17
ATOM 15199 C C . TYR A 1 29 ? 5.663 -9.811 -2.776 1.00 0.00 29 TYR A C 17
ATOM 15200 O O . TYR A 1 29 ? 5.461 -8.612 -2.986 1.00 0.00 29 TYR A O 17
ATOM 15218 N N . ILE A 1 30 ? 6.224 -10.265 -1.657 1.00 0.00 30 ILE A N 17
ATOM 15219 C CA . ILE A 1 30 ? 6.636 -9.351 -0.604 1.00 0.00 30 ILE A CA 17
ATOM 15220 C C . ILE A 1 30 ? 7.700 -8.405 -1.140 1.00 0.00 30 ILE A C 17
ATOM 15221 O O . ILE A 1 30 ? 7.851 -7.287 -0.659 1.00 0.00 30 ILE A O 17
ATOM 15237 N N . LYS A 1 31 ? 8.434 -8.864 -2.154 1.00 0.00 31 LYS A N 17
ATOM 15238 C CA . LYS A 1 31 ? 9.474 -8.048 -2.761 1.00 0.00 31 LYS A CA 17
ATOM 15239 C C . LYS A 1 31 ? 8.857 -6.959 -3.633 1.00 0.00 31 LYS A C 17
ATOM 15240 O O . LYS A 1 31 ? 9.370 -5.843 -3.689 1.00 0.00 31 LYS A O 17
ATOM 15259 N N . LEU A 1 32 ? 7.749 -7.278 -4.304 1.00 0.00 32 LEU A N 17
ATOM 15260 C CA . LEU A 1 32 ? 7.086 -6.285 -5.156 1.00 0.00 32 LEU A CA 17
ATOM 15261 C C . LEU A 1 32 ? 6.632 -5.100 -4.315 1.00 0.00 32 LEU A C 17
ATOM 15262 O O . LEU A 1 32 ? 6.641 -3.956 -4.770 1.00 0.00 32 LEU A O 17
ATOM 15278 N N . ILE A 1 33 ? 6.246 -5.388 -3.079 1.00 0.00 33 ILE A N 17
ATOM 15279 C CA . ILE A 1 33 ? 5.795 -4.351 -2.154 1.00 0.00 33 ILE A CA 17
ATOM 15280 C C . ILE A 1 33 ? 6.955 -3.826 -1.323 1.00 0.00 33 ILE A C 17
ATOM 15281 O O . ILE A 1 33 ? 7.124 -2.615 -1.165 1.00 0.00 33 ILE A O 17
ATOM 15297 N N . ALA A 1 34 ? 7.750 -4.746 -0.788 1.00 0.00 34 ALA A N 17
ATOM 15298 C CA . ALA A 1 34 ? 8.892 -4.382 0.035 1.00 0.00 34 ALA A CA 17
ATOM 15299 C C . ALA A 1 34 ? 9.863 -3.501 -0.742 1.00 0.00 34 ALA A C 17
ATOM 15300 O O . ALA A 1 34 ? 10.561 -2.668 -0.164 1.00 0.00 34 ALA A O 17
ATOM 15307 N N . ASN A 1 35 ? 9.902 -3.692 -2.059 1.00 0.00 35 ASN A N 17
ATOM 15308 C CA . ASN A 1 35 ? 10.787 -2.915 -2.915 1.00 0.00 35 ASN A CA 17
ATOM 15309 C C . ASN A 1 35 ? 10.144 -1.586 -3.315 1.00 0.00 35 ASN A C 17
ATOM 15310 O O . ASN A 1 35 ? 10.793 -0.733 -3.920 1.00 0.00 35 ASN A O 17
ATOM 15321 N N . ALA A 1 36 ? 8.868 -1.407 -2.964 1.00 0.00 36 ALA A N 17
ATOM 15322 C CA . ALA A 1 36 ? 8.152 -0.175 -3.279 1.00 0.00 36 ALA A CA 17
ATOM 15323 C C . ALA A 1 36 ? 8.277 0.176 -4.769 1.00 0.00 36 ALA A C 17
ATOM 15324 O O . ALA A 1 36 ? 8.187 -0.709 -5.620 1.00 0.00 36 ALA A O 17
ATOM 15331 N N . LYS A 1 37 ? 8.476 1.467 -5.075 1.00 0.00 37 LYS A N 17
ATOM 15332 C CA . LYS A 1 37 ? 8.611 1.944 -6.457 1.00 0.00 37 LYS A CA 17
ATOM 15333 C C . LYS A 1 37 ? 7.264 2.395 -7.016 1.00 0.00 37 LYS A C 17
ATOM 15334 O O . LYS A 1 37 ? 7.207 3.217 -7.931 1.00 0.00 37 LYS A O 17
ATOM 15353 N N . THR A 1 38 ? 6.183 1.857 -6.462 1.00 0.00 38 THR A N 17
ATOM 15354 C CA . THR A 1 38 ? 4.842 2.211 -6.906 1.00 0.00 38 THR A CA 17
ATOM 15355 C C . THR A 1 38 ? 3.868 2.197 -5.733 1.00 0.00 38 THR A C 17
ATOM 15356 O O . THR A 1 38 ? 3.141 1.226 -5.533 1.00 0.00 38 THR A O 17
ATOM 15367 N N . VAL A 1 39 ? 3.862 3.283 -4.961 1.00 0.00 39 VAL A N 17
ATOM 15368 C CA . VAL A 1 39 ? 2.977 3.401 -3.798 1.00 0.00 39 VAL A CA 17
ATOM 15369 C C . VAL A 1 39 ? 1.576 2.869 -4.098 1.00 0.00 39 VAL A C 17
ATOM 15370 O O . VAL A 1 39 ? 1.018 2.087 -3.321 1.00 0.00 39 VAL A O 17
ATOM 15383 N N . GLU A 1 40 ? 1.014 3.282 -5.232 1.00 0.00 40 GLU A N 17
ATOM 15384 C CA . GLU A 1 40 ? -0.317 2.827 -5.623 1.00 0.00 40 GLU A CA 17
ATOM 15385 C C . GLU A 1 40 ? -0.319 1.313 -5.778 1.00 0.00 40 GLU A C 17
ATOM 15386 O O . GLU A 1 40 ? -1.249 0.637 -5.342 1.00 0.00 40 GLU A O 17
ATOM 15398 N N . GLY A 1 41 ? 0.738 0.784 -6.383 1.00 0.00 41 GLY A N 17
ATOM 15399 C CA . GLY A 1 41 ? 0.839 -0.651 -6.558 1.00 0.00 41 GLY A CA 17
ATOM 15400 C C . GLY A 1 41 ? 1.125 -1.369 -5.254 1.00 0.00 41 GLY A C 17
ATOM 15401 O O . GLY A 1 41 ? 0.541 -2.407 -4.978 1.00 0.00 41 GLY A O 17
ATOM 15405 N N . VAL A 1 42 ? 2.025 -0.813 -4.442 1.00 0.00 42 VAL A N 17
ATOM 15406 C CA . VAL A 1 42 ? 2.372 -1.411 -3.159 1.00 0.00 42 VAL A CA 17
ATOM 15407 C C . VAL A 1 42 ? 1.120 -1.834 -2.399 1.00 0.00 42 VAL A C 17
ATOM 15408 O O . VAL A 1 42 ? 1.055 -2.936 -1.851 1.00 0.00 42 VAL A O 17
ATOM 15421 N N . TRP A 1 43 ? 0.118 -0.958 -2.380 1.00 0.00 43 TRP A N 17
ATOM 15422 C CA . TRP A 1 43 ? -1.127 -1.263 -1.689 1.00 0.00 43 TRP A CA 17
ATOM 15423 C C . TRP A 1 43 ? -2.015 -2.178 -2.530 1.00 0.00 43 TRP A C 17
ATOM 15424 O O . TRP A 1 43 ? -2.798 -2.957 -1.987 1.00 0.00 43 TRP A O 17
ATOM 15445 N N . THR A 1 44 ? -1.894 -2.091 -3.858 1.00 0.00 44 THR A N 17
ATOM 15446 C CA . THR A 1 44 ? -2.707 -2.936 -4.735 1.00 0.00 44 THR A CA 17
ATOM 15447 C C . THR A 1 44 ? -2.124 -4.340 -4.832 1.00 0.00 44 THR A C 17
ATOM 15448 O O . THR A 1 44 ? -2.858 -5.326 -4.886 1.00 0.00 44 THR A O 17
ATOM 15459 N N . LEU A 1 45 ? -0.801 -4.424 -4.839 1.00 0.00 45 LEU A N 17
ATOM 15460 C CA . LEU A 1 45 ? -0.116 -5.703 -4.914 1.00 0.00 45 LEU A CA 17
ATOM 15461 C C . LEU A 1 45 ? -0.341 -6.484 -3.628 1.00 0.00 45 LEU A C 17
ATOM 15462 O O . LEU A 1 45 ? -0.422 -7.710 -3.640 1.00 0.00 45 LEU A O 17
ATOM 15477 N N . LYS A 1 46 ? -0.459 -5.755 -2.522 1.00 0.00 46 LYS A N 17
ATOM 15478 C CA . LYS A 1 46 ? -0.693 -6.365 -1.221 1.00 0.00 46 LYS A CA 17
ATOM 15479 C C . LYS A 1 46 ? -2.102 -6.948 -1.156 1.00 0.00 46 LYS A C 17
ATOM 15480 O O . LYS A 1 46 ? -2.282 -8.152 -0.985 1.00 0.00 46 LYS A O 17
ATOM 15499 N N . ASP A 1 47 ? -3.099 -6.083 -1.300 1.00 0.00 47 ASP A N 17
ATOM 15500 C CA . ASP A 1 47 ? -4.491 -6.518 -1.266 1.00 0.00 47 ASP A CA 17
ATOM 15501 C C . ASP A 1 47 ? -4.736 -7.575 -2.337 1.00 0.00 47 ASP A C 17
ATOM 15502 O O . ASP A 1 47 ? -5.611 -8.432 -2.196 1.00 0.00 47 ASP A O 17
ATOM 15511 N N . GLU A 1 48 ? -3.949 -7.509 -3.405 1.00 0.00 48 GLU A N 17
ATOM 15512 C CA . GLU A 1 48 ? -4.065 -8.456 -4.503 1.00 0.00 48 GLU A CA 17
ATOM 15513 C C . GLU A 1 48 ? -3.367 -9.769 -4.160 1.00 0.00 48 GLU A C 17
ATOM 15514 O O . GLU A 1 48 ? -3.969 -10.844 -4.246 1.00 0.00 48 GLU A O 17
ATOM 15526 N N . ILE A 1 49 ? -2.095 -9.686 -3.770 1.00 0.00 49 ILE A N 17
ATOM 15527 C CA . ILE A 1 49 ? -1.343 -10.885 -3.422 1.00 0.00 49 ILE A CA 17
ATOM 15528 C C . ILE A 1 49 ? -2.020 -11.645 -2.290 1.00 0.00 49 ILE A C 17
ATOM 15529 O O . ILE A 1 49 ? -1.840 -12.851 -2.157 1.00 0.00 49 ILE A O 17
ATOM 15545 N N . LEU A 1 50 ? -2.807 -10.947 -1.485 1.00 0.00 50 LEU A N 17
ATOM 15546 C CA . LEU A 1 50 ? -3.516 -11.591 -0.392 1.00 0.00 50 LEU A CA 17
ATOM 15547 C C . LEU A 1 50 ? -4.771 -12.263 -0.928 1.00 0.00 50 LEU A C 17
ATOM 15548 O O . LEU A 1 50 ? -5.178 -13.324 -0.453 1.00 0.00 50 LEU A O 17
ATOM 15564 N N . THR A 1 51 ? -5.376 -11.634 -1.932 1.00 0.00 51 THR A N 17
ATOM 15565 C CA . THR A 1 51 ? -6.582 -12.161 -2.557 1.00 0.00 51 THR A CA 17
ATOM 15566 C C . THR A 1 51 ? -6.311 -13.483 -3.288 1.00 0.00 51 THR A C 17
ATOM 15567 O O . THR A 1 51 ? -7.245 -14.208 -3.625 1.00 0.00 51 THR A O 17
ATOM 15578 N N . PHE A 1 52 ? -5.037 -13.795 -3.537 1.00 0.00 52 PHE A N 17
ATOM 15579 C CA . PHE A 1 52 ? -4.682 -15.030 -4.235 1.00 0.00 52 PHE A CA 17
ATOM 15580 C C . PHE A 1 52 ? -4.495 -16.191 -3.250 1.00 0.00 52 PHE A C 17
ATOM 15581 O O . PHE A 1 52 ? -3.648 -17.061 -3.434 1.00 0.00 52 PHE A O 17
ATOM 15598 N N . THR A 1 53 ? -5.327 -16.200 -2.214 1.00 0.00 53 THR A N 17
ATOM 15599 C CA . THR A 1 53 ? -5.292 -17.245 -1.194 1.00 0.00 53 THR A CA 17
ATOM 15600 C C . THR A 1 53 ? -6.400 -17.004 -0.172 1.00 0.00 53 THR A C 17
ATOM 15601 O O . THR A 1 53 ? -7.381 -17.745 -0.119 1.00 0.00 53 THR A O 17
ATOM 15612 N N . VAL A 1 54 ? -6.238 -15.954 0.628 1.00 0.00 54 VAL A N 17
ATOM 15613 C CA . VAL A 1 54 ? -7.225 -15.600 1.640 1.00 0.00 54 VAL A CA 17
ATOM 15614 C C . VAL A 1 54 ? -7.235 -16.618 2.778 1.00 0.00 54 VAL A C 17
ATOM 15615 O O . VAL A 1 54 ? -6.943 -17.794 2.580 1.00 0.00 54 VAL A O 17
ATOM 15628 N N . THR A 1 55 ? -7.594 -16.153 3.974 1.00 0.00 55 THR A N 17
ATOM 15629 C CA . THR A 1 55 ? -7.654 -17.020 5.145 1.00 0.00 55 THR A CA 17
ATOM 15630 C C . THR A 1 55 ? -8.933 -16.781 5.930 1.00 0.00 55 THR A C 17
ATOM 15631 O O . THR A 1 55 ? -8.903 -16.482 7.125 1.00 0.00 55 THR A O 17
ATOM 15642 N N . GLU A 1 56 ? -10.073 -16.913 5.251 1.00 0.00 56 GLU A N 17
ATOM 15643 C CA . GLU A 1 56 ? -11.374 -16.713 5.884 1.00 0.00 56 GLU A CA 17
ATOM 15644 C C . GLU A 1 56 ? -12.033 -18.048 6.211 1.00 0.00 56 GLU A C 17
ATOM 15645 O O . GLU A 1 56 ? -11.872 -18.996 5.409 1.00 0.00 56 GLU A O 17
ATOM 15658 N N . THR A 1 1 ? 6.450 20.606 5.092 1.00 0.00 1 THR A N 18
ATOM 15659 C CA . THR A 1 1 ? 6.449 21.931 4.400 1.00 0.00 1 THR A CA 18
ATOM 15660 C C . THR A 1 1 ? 7.678 22.087 3.509 1.00 0.00 1 THR A C 18
ATOM 15661 O O . THR A 1 1 ? 7.632 22.767 2.490 1.00 0.00 1 THR A O 18
ATOM 15674 N N . THR A 1 2 ? 8.777 21.449 3.910 1.00 0.00 2 THR A N 18
ATOM 15675 C CA . THR A 1 2 ? 10.018 21.526 3.147 1.00 0.00 2 THR A CA 18
ATOM 15676 C C . THR A 1 2 ? 10.281 20.216 2.414 1.00 0.00 2 THR A C 18
ATOM 15677 O O . THR A 1 2 ? 10.870 19.285 2.973 1.00 0.00 2 THR A O 18
ATOM 15688 N N . TYR A 1 3 ? 9.843 20.151 1.157 1.00 0.00 3 TYR A N 18
ATOM 15689 C CA . TYR A 1 3 ? 10.028 18.950 0.334 1.00 0.00 3 TYR A CA 18
ATOM 15690 C C . TYR A 1 3 ? 9.766 17.680 1.142 1.00 0.00 3 TYR A C 18
ATOM 15691 O O . TYR A 1 3 ? 10.391 16.654 0.907 1.00 0.00 3 TYR A O 18
ATOM 15709 N N . LYS A 1 4 ? 8.841 17.776 2.093 1.00 0.00 4 LYS A N 18
ATOM 15710 C CA . LYS A 1 4 ? 8.498 16.633 2.939 1.00 0.00 4 LYS A CA 18
ATOM 15711 C C . LYS A 1 4 ? 7.031 16.693 3.352 1.00 0.00 4 LYS A C 18
ATOM 15712 O O . LYS A 1 4 ? 6.711 17.075 4.477 1.00 0.00 4 LYS A O 18
ATOM 15731 N N . LEU A 1 5 ? 6.146 16.305 2.439 1.00 0.00 5 LEU A N 18
ATOM 15732 C CA . LEU A 1 5 ? 4.715 16.308 2.721 1.00 0.00 5 LEU A CA 18
ATOM 15733 C C . LEU A 1 5 ? 4.019 15.152 2.006 1.00 0.00 5 LEU A C 18
ATOM 15734 O O . LEU A 1 5 ? 3.241 15.366 1.075 1.00 0.00 5 LEU A O 18
ATOM 15750 N N . ILE A 1 6 ? 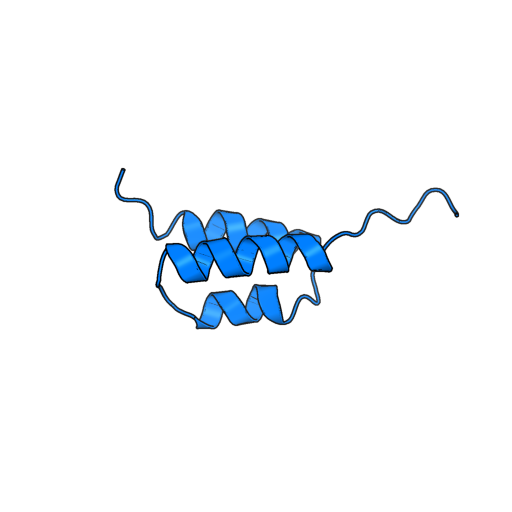4.307 13.937 2.445 1.00 0.00 6 ILE A N 18
ATOM 15751 C CA . ILE A 1 6 ? 3.710 12.748 1.849 1.00 0.00 6 ILE A CA 18
ATOM 15752 C C . ILE A 1 6 ? 4.174 11.481 2.563 1.00 0.00 6 ILE A C 18
ATOM 15753 O O . ILE A 1 6 ? 5.334 11.370 2.958 1.00 0.00 6 ILE A O 18
ATOM 15769 N N . LEU A 1 7 ? 3.259 10.533 2.723 1.00 0.00 7 LEU A N 18
ATOM 15770 C CA . LEU A 1 7 ? 3.573 9.268 3.392 1.00 0.00 7 LEU A CA 18
ATOM 15771 C C . LEU A 1 7 ? 2.459 8.254 3.165 1.00 0.00 7 LEU A C 18
ATOM 15772 O O . LEU A 1 7 ? 1.278 8.577 3.246 1.00 0.00 7 LEU A O 18
ATOM 15788 N N . ASN A 1 8 ? 2.849 7.011 2.890 1.00 0.00 8 ASN A N 18
ATOM 15789 C CA . ASN A 1 8 ? 1.887 5.934 2.656 1.00 0.00 8 ASN A CA 18
ATOM 15790 C C . ASN A 1 8 ? 2.572 4.693 2.085 1.00 0.00 8 ASN A C 18
ATOM 15791 O O . ASN A 1 8 ? 2.265 3.571 2.483 1.00 0.00 8 ASN A O 18
ATOM 15802 N N . LEU A 1 9 ? 3.494 4.896 1.147 1.00 0.00 9 LEU A N 18
ATOM 15803 C CA . LEU A 1 9 ? 4.212 3.793 0.522 1.00 0.00 9 LEU A CA 18
ATOM 15804 C C . LEU A 1 9 ? 4.950 2.951 1.562 1.00 0.00 9 LEU A C 18
ATOM 15805 O O . LEU A 1 9 ? 4.854 1.723 1.566 1.00 0.00 9 LEU A O 18
ATOM 15821 N N . LYS A 1 10 ? 5.691 3.620 2.435 1.00 0.00 10 LYS A N 18
ATOM 15822 C CA . LYS A 1 10 ? 6.456 2.944 3.478 1.00 0.00 10 LYS A CA 18
ATOM 15823 C C . LYS A 1 10 ? 5.554 2.089 4.360 1.00 0.00 10 LYS A C 18
ATOM 15824 O O . LYS A 1 10 ? 5.946 1.007 4.799 1.00 0.00 10 LYS A O 18
ATOM 15843 N N . GLN A 1 11 ? 4.347 2.578 4.620 1.00 0.00 11 GLN A N 18
ATOM 15844 C CA . GLN A 1 11 ? 3.398 1.853 5.455 1.00 0.00 11 GLN A CA 18
ATOM 15845 C C . GLN A 1 11 ? 2.611 0.840 4.636 1.00 0.00 11 GLN A C 18
ATOM 15846 O O . GLN A 1 11 ? 2.344 -0.271 5.095 1.00 0.00 11 GLN A O 18
ATOM 15860 N N . ALA A 1 12 ? 2.245 1.225 3.420 1.00 0.00 12 ALA A N 18
ATOM 15861 C CA . ALA A 1 12 ? 1.495 0.349 2.534 1.00 0.00 12 ALA A CA 18
ATOM 15862 C C . ALA A 1 12 ? 2.219 -0.976 2.352 1.00 0.00 12 ALA A C 18
ATOM 15863 O O . ALA A 1 12 ? 1.592 -2.035 2.292 1.00 0.00 12 ALA A O 18
ATOM 15870 N N . LYS A 1 13 ? 3.543 -0.915 2.273 1.00 0.00 13 LYS A N 18
ATOM 15871 C CA . LYS A 1 13 ? 4.344 -2.119 2.107 1.00 0.00 13 LYS A CA 18
ATOM 15872 C C . LYS A 1 13 ? 4.629 -2.769 3.457 1.00 0.00 13 LYS A C 18
ATOM 15873 O O . LYS A 1 13 ? 4.655 -3.992 3.568 1.00 0.00 13 LYS A O 18
ATOM 15892 N N . GLU A 1 14 ? 4.819 -1.944 4.486 1.00 0.00 14 GLU A N 18
ATOM 15893 C CA . GLU A 1 14 ? 5.079 -2.458 5.828 1.00 0.00 14 GLU A CA 18
ATOM 15894 C C . GLU A 1 14 ? 3.908 -3.317 6.282 1.00 0.00 14 GLU A C 18
ATOM 15895 O O . GLU A 1 14 ? 4.084 -4.466 6.699 1.00 0.00 14 GLU A O 18
ATOM 15907 N N . GLU A 1 15 ? 2.705 -2.766 6.157 1.00 0.00 15 GLU A N 18
ATOM 15908 C CA . GLU A 1 15 ? 1.502 -3.495 6.514 1.00 0.00 15 GLU A CA 18
ATOM 15909 C C . GLU A 1 15 ? 1.353 -4.681 5.578 1.00 0.00 15 GLU A C 18
ATOM 15910 O O . GLU A 1 15 ? 0.843 -5.735 5.961 1.00 0.00 15 GLU A O 18
ATOM 15922 N N . ALA A 1 16 ? 1.821 -4.499 4.346 1.00 0.00 16 ALA A N 18
ATOM 15923 C CA . ALA A 1 16 ? 1.762 -5.549 3.352 1.00 0.00 16 ALA A CA 18
ATOM 15924 C C . ALA A 1 16 ? 2.639 -6.719 3.772 1.00 0.00 16 ALA A C 18
ATOM 15925 O O . ALA A 1 16 ? 2.271 -7.879 3.586 1.00 0.00 16 ALA A O 18
ATOM 15932 N N . ILE A 1 17 ? 3.790 -6.411 4.372 1.00 0.00 17 ILE A N 18
ATOM 15933 C CA . ILE A 1 17 ? 4.691 -7.453 4.847 1.00 0.00 17 ILE A CA 18
ATOM 15934 C C . ILE A 1 17 ? 3.942 -8.330 5.838 1.00 0.00 17 ILE A C 18
ATOM 15935 O O . ILE A 1 17 ? 3.971 -9.556 5.755 1.00 0.00 17 ILE A O 18
ATOM 15951 N N . LYS A 1 18 ? 3.237 -7.675 6.756 1.00 0.00 18 LYS A N 18
ATOM 15952 C CA . LYS A 1 18 ? 2.438 -8.377 7.748 1.00 0.00 18 LYS A CA 18
ATOM 15953 C C . LYS A 1 18 ? 1.339 -9.176 7.045 1.00 0.00 18 LYS A C 18
ATOM 15954 O O . LYS A 1 18 ? 0.944 -10.249 7.501 1.00 0.00 18 LYS A O 18
ATOM 15973 N N . GLU A 1 19 ? 0.864 -8.643 5.920 1.00 0.00 19 GLU A N 18
ATOM 15974 C CA . GLU A 1 19 ? -0.174 -9.296 5.131 1.00 0.00 19 GLU A CA 18
ATOM 15975 C C . GLU A 1 19 ? 0.326 -10.629 4.587 1.00 0.00 19 GLU A C 18
ATOM 15976 O O . GLU A 1 19 ? -0.314 -11.664 4.764 1.00 0.00 19 GLU A O 18
ATOM 15988 N N . LEU A 1 20 ? 1.478 -10.594 3.924 1.00 0.00 20 LEU A N 18
ATOM 15989 C CA . LEU A 1 20 ? 2.064 -11.801 3.357 1.00 0.00 20 LEU A CA 18
ATOM 15990 C C . LEU A 1 20 ? 2.590 -12.713 4.460 1.00 0.00 20 LEU A C 18
ATOM 15991 O O . LEU A 1 20 ? 2.529 -13.936 4.345 1.00 0.00 20 LEU A O 18
ATOM 16007 N N . VAL A 1 21 ? 3.090 -12.112 5.536 1.00 0.00 21 VAL A N 18
ATOM 16008 C CA . VAL A 1 21 ? 3.604 -12.883 6.662 1.00 0.00 21 VAL A CA 18
ATOM 16009 C C . VAL A 1 21 ? 2.482 -13.684 7.301 1.00 0.00 21 VAL A C 18
ATOM 16010 O O . VAL A 1 21 ? 2.703 -14.776 7.823 1.00 0.00 21 VAL A O 18
ATOM 16023 N N . ASP A 1 22 ? 1.275 -13.139 7.241 1.00 0.00 22 ASP A N 18
ATOM 16024 C CA . ASP A 1 22 ? 0.118 -13.812 7.803 1.00 0.00 22 ASP A CA 18
ATOM 16025 C C . ASP A 1 22 ? -0.491 -14.761 6.776 1.00 0.00 22 ASP A C 18
ATOM 16026 O O . ASP A 1 22 ? -0.937 -15.856 7.119 1.00 0.00 22 ASP A O 18
ATOM 16035 N N . ALA A 1 23 ? -0.498 -14.340 5.512 1.00 0.00 23 ALA A N 18
ATOM 16036 C CA . ALA A 1 23 ? -1.047 -15.165 4.442 1.00 0.00 23 ALA A CA 18
ATOM 16037 C C . ALA A 1 23 ? -0.071 -16.273 4.041 1.00 0.00 23 ALA A C 18
ATOM 16038 O O . ALA A 1 23 ? -0.456 -17.241 3.385 1.00 0.00 23 ALA A O 18
ATOM 16045 N N . GLY A 1 24 ? 1.188 -16.132 4.461 1.00 0.00 24 GLY A N 18
ATOM 16046 C CA . GLY A 1 24 ? 2.209 -17.126 4.159 1.00 0.00 24 GLY A CA 18
ATOM 16047 C C . GLY A 1 24 ? 2.129 -17.688 2.748 1.00 0.00 24 GLY A C 18
ATOM 16048 O O . GLY A 1 24 ? 1.458 -18.694 2.515 1.00 0.00 24 GLY A O 18
ATOM 16052 N N . ILE A 1 25 ? 2.827 -17.052 1.806 1.00 0.00 25 ILE A N 18
ATOM 16053 C CA . ILE A 1 25 ? 2.841 -17.515 0.418 1.00 0.00 25 ILE A CA 18
ATOM 16054 C C . ILE A 1 25 ? 4.012 -16.904 -0.356 1.00 0.00 25 ILE A C 18
ATOM 16055 O O . ILE A 1 25 ? 4.924 -16.330 0.238 1.00 0.00 25 ILE A O 18
ATOM 16071 N N . ALA A 1 26 ? 3.983 -17.049 -1.687 1.00 0.00 26 ALA A N 18
ATOM 16072 C CA . ALA A 1 26 ? 5.039 -16.536 -2.564 1.00 0.00 26 ALA A CA 18
ATOM 16073 C C . ALA A 1 26 ? 5.649 -15.239 -2.042 1.00 0.00 26 ALA A C 18
ATOM 16074 O O . ALA A 1 26 ? 5.124 -14.152 -2.286 1.00 0.00 26 ALA A O 18
ATOM 16081 N N . GLU A 1 27 ? 6.763 -15.363 -1.333 1.00 0.00 27 GLU A N 18
ATOM 16082 C CA . GLU A 1 27 ? 7.451 -14.199 -0.788 1.00 0.00 27 GLU A CA 18
ATOM 16083 C C . GLU A 1 27 ? 7.793 -13.211 -1.900 1.00 0.00 27 GLU A C 18
ATOM 16084 O O . GLU A 1 27 ? 7.924 -12.012 -1.661 1.00 0.00 27 GLU A O 18
ATOM 16096 N N . LYS A 1 28 ? 7.927 -13.731 -3.115 1.00 0.00 28 LYS A N 18
ATOM 16097 C CA . LYS A 1 28 ? 8.241 -12.910 -4.286 1.00 0.00 28 LYS A CA 18
ATOM 16098 C C . LYS A 1 28 ? 7.385 -11.642 -4.309 1.00 0.00 28 LYS A C 18
ATOM 16099 O O . LYS A 1 28 ? 7.890 -10.534 -4.536 1.00 0.00 28 LYS A O 18
ATOM 16118 N N . TYR A 1 29 ? 6.091 -11.805 -4.067 1.00 0.00 29 TYR A N 18
ATOM 16119 C CA . TYR A 1 29 ? 5.187 -10.668 -4.061 1.00 0.00 29 TYR A CA 18
ATOM 16120 C C . TYR A 1 29 ? 5.547 -9.714 -2.928 1.00 0.00 29 TYR A C 18
ATOM 16121 O O . TYR A 1 29 ? 5.377 -8.496 -3.038 1.00 0.00 29 TYR A O 18
ATOM 16139 N N . ILE A 1 30 ? 6.085 -10.272 -1.849 1.00 0.00 30 ILE A N 18
ATOM 16140 C CA . ILE A 1 30 ? 6.507 -9.464 -0.718 1.00 0.00 30 ILE A CA 18
ATOM 16141 C C . ILE A 1 30 ? 7.609 -8.506 -1.162 1.00 0.00 30 ILE A C 18
ATOM 16142 O O . ILE A 1 30 ? 7.789 -7.436 -0.583 1.00 0.00 30 ILE A O 18
ATOM 16158 N N . LYS A 1 31 ? 8.340 -8.902 -2.205 1.00 0.00 31 LYS A N 18
ATOM 16159 C CA . LYS A 1 31 ? 9.414 -8.079 -2.736 1.00 0.00 31 LYS A CA 18
ATOM 16160 C C . LYS A 1 31 ? 8.848 -6.917 -3.545 1.00 0.00 31 LYS A C 18
ATOM 16161 O O . LYS A 1 31 ? 9.377 -5.807 -3.488 1.00 0.00 31 LYS A O 18
ATOM 16180 N N . LEU A 1 32 ? 7.767 -7.160 -4.292 1.00 0.00 32 LEU A N 18
ATOM 16181 C CA . LEU A 1 32 ? 7.164 -6.084 -5.085 1.00 0.00 32 LEU A CA 18
ATOM 16182 C C . LEU A 1 32 ? 6.739 -4.945 -4.169 1.00 0.00 32 LEU A C 18
ATOM 16183 O O . LEU A 1 32 ? 6.804 -3.773 -4.541 1.00 0.00 32 LEU A O 18
ATOM 16199 N N . ILE A 1 33 ? 6.315 -5.301 -2.962 1.00 0.00 33 ILE A N 18
ATOM 16200 C CA . ILE A 1 33 ? 5.893 -4.308 -1.980 1.00 0.00 33 ILE A CA 18
ATOM 16201 C C . ILE A 1 33 ? 7.064 -3.876 -1.111 1.00 0.00 33 ILE A C 18
ATOM 16202 O O . ILE A 1 33 ? 7.296 -2.684 -0.909 1.00 0.00 33 ILE A O 18
ATOM 16218 N N . ALA A 1 34 ? 7.803 -4.856 -0.598 1.00 0.00 34 ALA A N 18
ATOM 16219 C CA . ALA A 1 34 ? 8.949 -4.578 0.252 1.00 0.00 34 ALA A CA 18
ATOM 16220 C C . ALA A 1 34 ? 9.944 -3.668 -0.458 1.00 0.00 34 ALA A C 18
ATOM 16221 O O . ALA A 1 34 ? 10.664 -2.898 0.177 1.00 0.00 34 ALA A O 18
ATOM 16228 N N . ASN A 1 35 ? 9.973 -3.759 -1.785 1.00 0.00 35 ASN A N 18
ATOM 16229 C CA . ASN A 1 35 ? 10.873 -2.943 -2.589 1.00 0.00 35 ASN A CA 18
ATOM 16230 C C . ASN A 1 35 ? 10.221 -1.606 -2.954 1.00 0.00 35 ASN A C 18
ATOM 16231 O O . ASN A 1 35 ? 10.904 -0.667 -3.363 1.00 0.00 35 ASN A O 18
ATOM 16242 N N . ALA A 1 36 ? 8.901 -1.525 -2.796 1.00 0.00 36 ALA A N 18
ATOM 16243 C CA . ALA A 1 36 ? 8.167 -0.299 -3.099 1.00 0.00 36 ALA A CA 18
ATOM 16244 C C . ALA A 1 36 ? 8.304 0.072 -4.581 1.00 0.00 36 ALA A C 18
ATOM 16245 O O . ALA A 1 36 ? 8.217 -0.799 -5.445 1.00 0.00 36 ALA A O 18
ATOM 16252 N N . LYS A 1 37 ? 8.508 1.368 -4.867 1.00 0.00 37 LYS A N 18
ATOM 16253 C CA . LYS A 1 37 ? 8.653 1.868 -6.240 1.00 0.00 37 LYS A CA 18
ATOM 16254 C C . LYS A 1 37 ? 7.302 2.269 -6.828 1.00 0.00 37 LYS A C 18
ATOM 16255 O O . LYS A 1 37 ? 7.235 3.075 -7.755 1.00 0.00 37 LYS A O 18
ATOM 16274 N N . THR A 1 38 ? 6.227 1.707 -6.283 1.00 0.00 38 THR A N 18
ATOM 16275 C CA . THR A 1 38 ? 4.884 2.015 -6.755 1.00 0.00 38 THR A CA 18
ATOM 16276 C C . THR A 1 38 ? 3.901 2.046 -5.591 1.00 0.00 38 THR A C 18
ATOM 16277 O O . THR A 1 38 ? 3.169 1.084 -5.364 1.00 0.00 38 THR A O 18
ATOM 16288 N N . VAL A 1 39 ? 3.895 3.156 -4.855 1.00 0.00 39 VAL A N 18
ATOM 16289 C CA . VAL A 1 39 ? 3.001 3.321 -3.704 1.00 0.00 39 VAL A CA 18
ATOM 16290 C C . VAL A 1 39 ? 1.610 2.753 -3.986 1.00 0.00 39 VAL A C 18
ATOM 16291 O O . VAL A 1 39 ? 1.060 2.001 -3.179 1.00 0.00 39 VAL A O 18
ATOM 16304 N N . GLU A 1 40 ? 1.051 3.102 -5.143 1.00 0.00 40 GLU A N 18
ATOM 16305 C CA . GLU A 1 40 ? -0.267 2.610 -5.522 1.00 0.00 40 GLU A CA 18
ATOM 16306 C C . GLU A 1 40 ? -0.235 1.094 -5.659 1.00 0.00 40 GLU A C 18
ATOM 16307 O O . GLU A 1 40 ? -1.128 0.399 -5.173 1.00 0.00 40 GLU A O 18
ATOM 16319 N N . GLY A 1 41 ? 0.810 0.582 -6.301 1.00 0.00 41 GLY A N 18
ATOM 16320 C CA . GLY A 1 41 ? 0.944 -0.852 -6.461 1.00 0.00 41 GLY A CA 18
ATOM 16321 C C . GLY A 1 41 ? 1.166 -1.546 -5.135 1.00 0.00 41 GLY A C 18
ATOM 16322 O O . GLY A 1 41 ? 0.515 -2.540 -4.836 1.00 0.00 41 GLY A O 18
ATOM 16326 N N . VAL A 1 42 ? 2.077 -1.008 -4.325 1.00 0.00 42 VAL A N 18
ATOM 16327 C CA . VAL A 1 42 ? 2.367 -1.575 -3.011 1.00 0.00 42 VAL A CA 18
ATOM 16328 C C . VAL A 1 42 ? 1.070 -1.919 -2.286 1.00 0.00 42 VAL A C 18
ATOM 16329 O O . VAL A 1 42 ? 0.949 -2.974 -1.658 1.00 0.00 42 VAL A O 18
ATOM 16342 N N . TRP A 1 43 ? 0.093 -1.024 -2.399 1.00 0.00 43 TRP A N 18
ATOM 16343 C CA . TRP A 1 43 ? -1.207 -1.229 -1.776 1.00 0.00 43 TRP A CA 18
ATOM 16344 C C . TRP A 1 43 ? -2.041 -2.231 -2.570 1.00 0.00 43 TRP A C 18
ATOM 16345 O O . TRP A 1 43 ? -2.849 -2.967 -2.000 1.00 0.00 43 TRP A O 18
ATOM 16366 N N . THR A 1 44 ? -1.845 -2.260 -3.888 1.00 0.00 44 THR A N 18
ATOM 16367 C CA . THR A 1 44 ? -2.589 -3.179 -4.746 1.00 0.00 44 THR A CA 18
ATOM 16368 C C . THR A 1 44 ? -1.979 -4.575 -4.709 1.00 0.00 44 THR A C 18
ATOM 16369 O O . THR A 1 44 ? -2.670 -5.557 -4.439 1.00 0.00 44 THR A O 18
ATOM 16380 N N . LEU A 1 45 ? -0.679 -4.656 -4.971 1.00 0.00 45 LEU A N 18
ATOM 16381 C CA . LEU A 1 45 ? 0.029 -5.930 -4.957 1.00 0.00 45 LEU A CA 18
ATOM 16382 C C . LEU A 1 45 ? -0.221 -6.647 -3.641 1.00 0.00 45 LEU A C 18
ATOM 16383 O O . LEU A 1 45 ? -0.339 -7.869 -3.598 1.00 0.00 45 LEU A O 18
ATOM 16398 N N . LYS A 1 46 ? -0.316 -5.866 -2.570 1.00 0.00 46 LYS A N 18
ATOM 16399 C CA . LYS A 1 46 ? -0.570 -6.408 -1.245 1.00 0.00 46 LYS A CA 18
ATOM 16400 C C . LYS A 1 46 ? -1.983 -6.980 -1.174 1.00 0.00 46 LYS A C 18
ATOM 16401 O O . LYS A 1 46 ? -2.175 -8.165 -0.908 1.00 0.00 46 LYS A O 18
ATOM 16420 N N . ASP A 1 47 ? -2.969 -6.127 -1.417 1.00 0.00 47 ASP A N 18
ATOM 16421 C CA . ASP A 1 47 ? -4.365 -6.551 -1.385 1.00 0.00 47 ASP A CA 18
ATOM 16422 C C . ASP A 1 47 ? -4.594 -7.686 -2.376 1.00 0.00 47 ASP A C 18
ATOM 16423 O O . ASP A 1 47 ? -5.433 -8.562 -2.158 1.00 0.00 47 ASP A O 18
ATOM 16432 N N . GLU A 1 48 ? -3.833 -7.664 -3.466 1.00 0.00 48 GLU A N 18
ATOM 16433 C CA . GLU A 1 48 ? -3.939 -8.687 -4.497 1.00 0.00 48 GLU A CA 18
ATOM 16434 C C . GLU A 1 48 ? -3.245 -9.974 -4.060 1.00 0.00 48 GLU A C 18
ATOM 16435 O O . GLU A 1 48 ? -3.840 -11.055 -4.097 1.00 0.00 48 GLU A O 18
ATOM 16447 N N . ILE A 1 49 ? -1.984 -9.859 -3.648 1.00 0.00 49 ILE A N 18
ATOM 16448 C CA . ILE A 1 49 ? -1.229 -11.025 -3.210 1.00 0.00 49 ILE A CA 18
ATOM 16449 C C . ILE A 1 49 ? -1.890 -11.688 -2.009 1.00 0.00 49 ILE A C 18
ATOM 16450 O O . ILE A 1 49 ? -1.708 -12.878 -1.769 1.00 0.00 49 ILE A O 18
ATOM 16466 N N . LEU A 1 50 ? -2.676 -10.925 -1.261 1.00 0.00 50 LEU A N 18
ATOM 16467 C CA . LEU A 1 50 ? -3.372 -11.480 -0.110 1.00 0.00 50 LEU A CA 18
ATOM 16468 C C . LEU A 1 50 ? -4.606 -12.238 -0.579 1.00 0.00 50 LEU A C 18
ATOM 16469 O O . LEU A 1 50 ? -5.001 -13.240 0.017 1.00 0.00 50 LEU A O 18
ATOM 16485 N N . THR A 1 51 ? -5.205 -11.750 -1.661 1.00 0.00 51 THR A N 18
ATOM 16486 C CA . THR A 1 51 ? -6.390 -12.373 -2.234 1.00 0.00 51 THR A CA 18
ATOM 16487 C C . THR A 1 51 ? -6.093 -13.801 -2.704 1.00 0.00 51 THR A C 18
ATOM 16488 O O . THR A 1 51 ? -6.942 -14.684 -2.584 1.00 0.00 51 THR A O 18
ATOM 16499 N N . PHE A 1 52 ? -4.893 -14.024 -3.240 1.00 0.00 52 PHE A N 18
ATOM 16500 C CA . PHE A 1 52 ? -4.510 -15.353 -3.723 1.00 0.00 52 PHE A CA 18
ATOM 16501 C C . PHE A 1 52 ? -4.279 -16.313 -2.543 1.00 0.00 52 PHE A C 18
ATOM 16502 O O . PHE A 1 52 ? -3.206 -16.888 -2.383 1.00 0.00 52 PHE A O 18
ATOM 16519 N N . THR A 1 53 ? -5.316 -16.484 -1.722 1.00 0.00 53 THR A N 18
ATOM 16520 C CA . THR A 1 53 ? -5.254 -17.369 -0.562 1.00 0.00 53 THR A CA 18
ATOM 16521 C C . THR A 1 53 ? -6.629 -17.440 0.090 1.00 0.00 53 THR A C 18
ATOM 16522 O O . THR A 1 53 ? -7.312 -18.462 0.015 1.00 0.00 53 THR A O 18
ATOM 16533 N N . VAL A 1 54 ? -7.037 -16.343 0.718 1.00 0.00 54 VAL A N 18
ATOM 16534 C CA . VAL A 1 54 ? -8.339 -16.278 1.365 1.00 0.00 54 VAL A CA 18
ATOM 16535 C C . VAL A 1 54 ? -9.438 -16.102 0.331 1.00 0.00 54 VAL A C 18
ATOM 16536 O O . VAL A 1 54 ? -9.616 -15.019 -0.227 1.00 0.00 54 VAL A O 18
ATOM 16549 N N . THR A 1 55 ? -10.191 -17.169 0.079 1.00 0.00 55 THR A N 18
ATOM 16550 C CA . THR A 1 55 ? -11.277 -17.118 -0.890 1.00 0.00 55 THR A CA 18
ATOM 16551 C C . THR A 1 55 ? -10.729 -16.767 -2.281 1.00 0.00 55 THR A C 18
ATOM 16552 O O . THR A 1 55 ? -9.635 -17.190 -2.645 1.00 0.00 55 THR A O 18
ATOM 16563 N N . GLU A 1 56 ? -11.499 -15.995 -3.053 1.00 0.00 56 GLU A N 18
ATOM 16564 C CA . GLU A 1 56 ? -11.072 -15.604 -4.393 1.00 0.00 56 GLU A CA 18
ATOM 16565 C C . GLU A 1 56 ? -11.275 -14.109 -4.614 1.00 0.00 56 GLU A C 18
ATOM 16566 O O . GLU A 1 56 ? -11.018 -13.638 -5.742 1.00 0.00 56 GLU A O 18
ATOM 16579 N N . THR A 1 1 ? 5.703 13.228 -10.936 1.00 0.00 1 THR A N 19
ATOM 16580 C CA . THR A 1 1 ? 4.456 13.726 -11.574 1.00 0.00 1 THR A CA 19
ATOM 16581 C C . THR A 1 1 ? 3.951 14.988 -10.880 1.00 0.00 1 THR A C 19
ATOM 16582 O O . THR A 1 1 ? 3.910 16.061 -11.480 1.00 0.00 1 THR A O 19
ATOM 16595 N N . THR A 1 2 ? 3.570 14.852 -9.616 1.00 0.00 2 THR A N 19
ATOM 16596 C CA . THR A 1 2 ? 3.070 15.978 -8.838 1.00 0.00 2 THR A CA 19
ATOM 16597 C C . THR A 1 2 ? 3.779 16.075 -7.495 1.00 0.00 2 THR A C 19
ATOM 16598 O O . THR A 1 2 ? 4.337 15.086 -7.004 1.00 0.00 2 THR A O 19
ATOM 16609 N N . TYR A 1 3 ? 3.754 17.263 -6.901 1.00 0.00 3 TYR A N 19
ATOM 16610 C CA . TYR A 1 3 ? 4.397 17.485 -5.611 1.00 0.00 3 TYR A CA 19
ATOM 16611 C C . TYR A 1 3 ? 3.390 17.383 -4.469 1.00 0.00 3 TYR A C 19
ATOM 16612 O O . TYR A 1 3 ? 3.598 17.943 -3.398 1.00 0.00 3 TYR A O 19
ATOM 16630 N N . LYS A 1 4 ? 2.303 16.654 -4.702 1.00 0.00 4 LYS A N 19
ATOM 16631 C CA . LYS A 1 4 ? 1.270 16.477 -3.682 1.00 0.00 4 LYS A CA 19
ATOM 16632 C C . LYS A 1 4 ? 0.497 15.187 -3.906 1.00 0.00 4 LYS A C 19
ATOM 16633 O O . LYS A 1 4 ? -0.549 15.171 -4.549 1.00 0.00 4 LYS A O 19
ATOM 16652 N N . LEU A 1 5 ? 1.021 14.086 -3.357 1.00 0.00 5 LEU A N 19
ATOM 16653 C CA . LEU A 1 5 ? 0.379 12.787 -3.497 1.00 0.00 5 LEU A CA 19
ATOM 16654 C C . LEU A 1 5 ? 0.193 12.118 -2.139 1.00 0.00 5 LEU A C 19
ATOM 16655 O O . LEU A 1 5 ? -0.820 11.459 -1.896 1.00 0.00 5 LEU A O 19
ATOM 16671 N N . ILE A 1 6 ? 1.188 12.278 -1.261 1.00 0.00 6 ILE A N 19
ATOM 16672 C CA . ILE A 1 6 ? 1.172 11.687 0.084 1.00 0.00 6 ILE A CA 19
ATOM 16673 C C . ILE A 1 6 ? 1.850 10.316 0.085 1.00 0.00 6 ILE A C 19
ATOM 16674 O O . ILE A 1 6 ? 2.452 9.914 1.075 1.00 0.00 6 ILE A O 19
ATOM 16690 N N . LEU A 1 7 ? 1.753 9.613 -1.039 1.00 0.00 7 LEU A N 19
ATOM 16691 C CA . LEU A 1 7 ? 2.359 8.303 -1.190 1.00 0.00 7 LEU A CA 19
ATOM 16692 C C . LEU A 1 7 ? 1.886 7.341 -0.099 1.00 0.00 7 LEU A C 19
ATOM 16693 O O . LEU A 1 7 ? 0.902 6.624 -0.280 1.00 0.00 7 LEU A O 19
ATOM 16709 N N . ASN A 1 8 ? 2.600 7.309 1.027 1.00 0.00 8 ASN A N 19
ATOM 16710 C CA . ASN A 1 8 ? 2.258 6.412 2.127 1.00 0.00 8 ASN A CA 19
ATOM 16711 C C . ASN A 1 8 ? 2.637 4.984 1.753 1.00 0.00 8 ASN A C 19
ATOM 16712 O O . ASN A 1 8 ? 1.980 4.022 2.146 1.00 0.00 8 ASN A O 19
ATOM 16723 N N . LEU A 1 9 ? 3.707 4.872 0.972 1.00 0.00 9 LEU A N 19
ATOM 16724 C CA . LEU A 1 9 ? 4.206 3.588 0.502 1.00 0.00 9 LEU A CA 19
ATOM 16725 C C . LEU A 1 9 ? 4.894 2.817 1.630 1.00 0.00 9 LEU A C 19
ATOM 16726 O O . LEU A 1 9 ? 4.701 1.610 1.773 1.00 0.00 9 LEU A O 19
ATOM 16742 N N . LYS A 1 10 ? 5.696 3.520 2.420 1.00 0.00 10 LYS A N 19
ATOM 16743 C CA . LYS A 1 10 ? 6.419 2.898 3.525 1.00 0.00 10 LYS A CA 19
ATOM 16744 C C . LYS A 1 10 ? 5.479 2.103 4.421 1.00 0.00 10 LYS A C 19
ATOM 16745 O O . LYS A 1 10 ? 5.836 1.040 4.927 1.00 0.00 10 LYS A O 19
ATOM 16764 N N . GLN A 1 11 ? 4.274 2.627 4.615 1.00 0.00 11 GLN A N 19
ATOM 16765 C CA . GLN A 1 11 ? 3.283 1.967 5.455 1.00 0.00 11 GLN A CA 19
ATOM 16766 C C . GLN A 1 11 ? 2.451 0.977 4.649 1.00 0.00 11 GLN A C 19
ATOM 16767 O O . GLN A 1 11 ? 1.990 -0.036 5.176 1.00 0.00 11 GLN A O 19
ATOM 16781 N N . ALA A 1 12 ? 2.268 1.271 3.370 1.00 0.00 12 ALA A N 19
ATOM 16782 C CA . ALA A 1 12 ? 1.500 0.400 2.495 1.00 0.00 12 ALA A CA 19
ATOM 16783 C C . ALA A 1 12 ? 2.181 -0.956 2.371 1.00 0.00 12 ALA A C 19
ATOM 16784 O O . ALA A 1 12 ? 1.520 -1.992 2.310 1.00 0.00 12 ALA A O 19
ATOM 16791 N N . LYS A 1 13 ? 3.510 -0.939 2.339 1.00 0.00 13 LYS A N 19
ATOM 16792 C CA . LYS A 1 13 ? 4.280 -2.172 2.229 1.00 0.00 13 LYS A CA 19
ATOM 16793 C C . LYS A 1 13 ? 4.503 -2.801 3.603 1.00 0.00 13 LYS A C 19
ATOM 16794 O O . LYS A 1 13 ? 4.453 -4.021 3.742 1.00 0.00 13 LYS A O 19
ATOM 16813 N N . GLU A 1 14 ? 4.728 -1.968 4.620 1.00 0.00 14 GLU A N 19
ATOM 16814 C CA . GLU A 1 14 ? 4.932 -2.476 5.973 1.00 0.00 14 GLU A CA 19
ATOM 16815 C C . GLU A 1 14 ? 3.732 -3.327 6.380 1.00 0.00 14 GLU A C 19
ATOM 16816 O O . GLU A 1 14 ? 3.880 -4.443 6.884 1.00 0.00 14 GLU A O 19
ATOM 16828 N N . GLU A 1 15 ? 2.542 -2.801 6.108 1.00 0.00 15 GLU A N 19
ATOM 16829 C CA . GLU A 1 15 ? 1.313 -3.518 6.397 1.00 0.00 15 GLU A CA 19
ATOM 16830 C C . GLU A 1 15 ? 1.215 -4.717 5.472 1.00 0.00 15 GLU A C 19
ATOM 16831 O O . GLU A 1 15 ? 0.701 -5.771 5.844 1.00 0.00 15 GLU A O 19
ATOM 16843 N N . ALA A 1 16 ? 1.732 -4.539 4.260 1.00 0.00 16 ALA A N 19
ATOM 16844 C CA . ALA A 1 16 ? 1.724 -5.593 3.267 1.00 0.00 16 ALA A CA 19
ATOM 16845 C C . ALA A 1 16 ? 2.618 -6.742 3.709 1.00 0.00 16 ALA A C 19
ATOM 16846 O O . ALA A 1 16 ? 2.290 -7.910 3.503 1.00 0.00 16 ALA A O 19
ATOM 16853 N N . ILE A 1 17 ? 3.743 -6.407 4.343 1.00 0.00 17 ILE A N 19
ATOM 16854 C CA . ILE A 1 17 ? 4.661 -7.424 4.835 1.00 0.00 17 ILE A CA 19
ATOM 16855 C C . ILE A 1 17 ? 3.925 -8.324 5.815 1.00 0.00 17 ILE A C 19
ATOM 16856 O O . ILE A 1 17 ? 3.967 -9.549 5.706 1.00 0.00 17 ILE A O 19
ATOM 16872 N N . LYS A 1 18 ? 3.221 -7.700 6.754 1.00 0.00 18 LYS A N 19
ATOM 16873 C CA . LYS A 1 18 ? 2.443 -8.440 7.736 1.00 0.00 18 LYS A CA 19
ATOM 16874 C C . LYS A 1 18 ? 1.366 -9.259 7.028 1.00 0.00 18 LYS A C 19
ATOM 16875 O O . LYS A 1 18 ? 1.004 -10.350 7.469 1.00 0.00 18 LYS A O 19
ATOM 16894 N N . GLU A 1 19 ? 0.866 -8.715 5.922 1.00 0.00 19 GLU A N 19
ATOM 16895 C CA . GLU A 1 19 ? -0.168 -9.372 5.128 1.00 0.00 19 GLU A CA 19
ATOM 16896 C C . GLU A 1 19 ? 0.325 -10.710 4.585 1.00 0.00 19 GLU A C 19
ATOM 16897 O O . GLU A 1 19 ? -0.330 -11.738 4.758 1.00 0.00 19 GLU A O 19
ATOM 16909 N N . LEU A 1 20 ? 1.477 -10.691 3.924 1.00 0.00 20 LEU A N 19
ATOM 16910 C CA . LEU A 1 20 ? 2.044 -11.908 3.353 1.00 0.00 20 LEU A CA 19
ATOM 16911 C C . LEU A 1 20 ? 2.674 -12.777 4.437 1.00 0.00 20 LEU A C 19
ATOM 16912 O O . LEU A 1 20 ? 2.624 -14.005 4.366 1.00 0.00 20 LEU A O 19
ATOM 16928 N N . VAL A 1 21 ? 3.263 -12.137 5.445 1.00 0.00 21 VAL A N 19
ATOM 16929 C CA . VAL A 1 21 ? 3.889 -12.866 6.542 1.00 0.00 21 VAL A CA 19
ATOM 16930 C C . VAL A 1 21 ? 2.849 -13.671 7.304 1.00 0.00 21 VAL A C 19
ATOM 16931 O O . VAL A 1 21 ? 3.143 -14.740 7.838 1.00 0.00 21 VAL A O 19
ATOM 16944 N N . ASP A 1 22 ? 1.627 -13.156 7.341 1.00 0.00 22 ASP A N 19
ATOM 16945 C CA . ASP A 1 22 ? 0.544 -13.834 8.030 1.00 0.00 22 ASP A CA 19
ATOM 16946 C C . ASP A 1 22 ? -0.206 -14.751 7.070 1.00 0.00 22 ASP A C 19
ATOM 16947 O O . ASP A 1 22 ? -0.677 -15.820 7.457 1.00 0.00 22 ASP A O 19
ATOM 16956 N N . ALA A 1 23 ? -0.308 -14.328 5.812 1.00 0.00 23 ALA A N 19
ATOM 16957 C CA . ALA A 1 23 ? -0.997 -15.116 4.798 1.00 0.00 23 ALA A CA 19
ATOM 16958 C C . ALA A 1 23 ? -0.105 -16.239 4.265 1.00 0.00 23 ALA A C 19
ATOM 16959 O O . ALA A 1 23 ? -0.588 -17.171 3.627 1.00 0.00 23 ALA A O 19
ATOM 16966 N N . GLY A 1 24 ? 1.197 -16.145 4.540 1.00 0.00 24 GLY A N 19
ATOM 16967 C CA . GLY A 1 24 ? 2.140 -17.161 4.094 1.00 0.00 24 GLY A CA 19
ATOM 16968 C C . GLY A 1 24 ? 1.954 -17.558 2.635 1.00 0.00 24 GLY A C 19
ATOM 16969 O O . GLY A 1 24 ? 1.048 -18.324 2.311 1.00 0.00 24 GLY A O 19
ATOM 16973 N N . ILE A 1 25 ? 2.819 -17.051 1.754 1.00 0.00 25 ILE A N 19
ATOM 16974 C CA . ILE A 1 25 ? 2.736 -17.377 0.330 1.00 0.00 25 ILE A CA 19
ATOM 16975 C C . ILE A 1 25 ? 3.931 -16.816 -0.439 1.00 0.00 25 ILE A C 19
ATOM 16976 O O . ILE A 1 25 ? 4.876 -16.303 0.160 1.00 0.00 25 ILE A O 19
ATOM 16992 N N . ALA A 1 26 ? 3.889 -16.937 -1.769 1.00 0.00 26 ALA A N 19
ATOM 16993 C CA . ALA A 1 26 ? 4.968 -16.462 -2.639 1.00 0.00 26 ALA A CA 19
ATOM 16994 C C . ALA A 1 26 ? 5.587 -15.166 -2.132 1.00 0.00 26 ALA A C 19
ATOM 16995 O O . ALA A 1 26 ? 5.091 -14.076 -2.418 1.00 0.00 26 ALA A O 19
ATOM 17002 N N . GLU A 1 27 ? 6.678 -15.292 -1.386 1.00 0.00 27 GLU A N 19
ATOM 17003 C CA . GLU A 1 27 ? 7.371 -14.129 -0.850 1.00 0.00 27 GLU A CA 19
ATOM 17004 C C . GLU A 1 27 ? 7.722 -13.149 -1.964 1.00 0.00 27 GLU A C 19
ATOM 17005 O O . GLU A 1 27 ? 7.864 -11.952 -1.730 1.00 0.00 27 GLU A O 19
ATOM 17017 N N . LYS A 1 28 ? 7.852 -13.672 -3.181 1.00 0.00 28 LYS A N 19
ATOM 17018 C CA . LYS A 1 28 ? 8.172 -12.850 -4.350 1.00 0.00 28 LYS A CA 19
ATOM 17019 C C . LYS A 1 28 ? 7.331 -11.570 -4.355 1.00 0.00 28 LYS A C 19
ATOM 17020 O O . LYS A 1 28 ? 7.851 -10.462 -4.547 1.00 0.00 28 LYS A O 19
ATOM 17039 N N . TYR A 1 29 ? 6.032 -11.723 -4.132 1.00 0.00 29 TYR A N 19
ATOM 17040 C CA . TYR A 1 29 ? 5.146 -10.574 -4.108 1.00 0.00 29 TYR A CA 19
ATOM 17041 C C . TYR A 1 29 ? 5.519 -9.650 -2.954 1.00 0.00 29 TYR A C 19
ATOM 17042 O O . TYR A 1 29 ? 5.373 -8.428 -3.040 1.00 0.00 29 TYR A O 19
ATOM 17060 N N . ILE A 1 30 ? 6.042 -10.240 -1.886 1.00 0.00 30 ILE A N 19
ATOM 17061 C CA . ILE A 1 30 ? 6.480 -9.468 -0.737 1.00 0.00 30 ILE A CA 19
ATOM 17062 C C . ILE A 1 30 ? 7.583 -8.506 -1.164 1.00 0.00 30 ILE A C 19
ATOM 17063 O O . ILE A 1 30 ? 7.779 -7.455 -0.559 1.00 0.00 30 ILE A O 19
ATOM 17079 N N . LYS A 1 31 ? 8.299 -8.881 -2.225 1.00 0.00 31 LYS A N 19
ATOM 17080 C CA . LYS A 1 31 ? 9.376 -8.056 -2.749 1.00 0.00 31 LYS A CA 19
ATOM 17081 C C . LYS A 1 31 ? 8.814 -6.874 -3.532 1.00 0.00 31 LYS A C 19
ATOM 17082 O O . LYS A 1 31 ? 9.355 -5.772 -3.461 1.00 0.00 31 LYS A O 19
ATOM 17101 N N . LEU A 1 32 ? 7.722 -7.090 -4.272 1.00 0.00 32 LEU A N 19
ATOM 17102 C CA . LEU A 1 32 ? 7.127 -5.988 -5.036 1.00 0.00 32 LEU A CA 19
ATOM 17103 C C . LEU A 1 32 ? 6.699 -4.875 -4.090 1.00 0.00 32 LEU A C 19
ATOM 17104 O O . LEU A 1 32 ? 6.747 -3.695 -4.437 1.00 0.00 32 LEU A O 19
ATOM 17120 N N . ILE A 1 33 ? 6.291 -5.264 -2.886 1.00 0.00 33 ILE A N 19
ATOM 17121 C CA . ILE A 1 33 ? 5.864 -4.300 -1.877 1.00 0.00 33 ILE A CA 19
ATOM 17122 C C . ILE A 1 33 ? 7.031 -3.889 -0.993 1.00 0.00 33 ILE A C 19
ATOM 17123 O O . ILE A 1 33 ? 7.256 -2.702 -0.755 1.00 0.00 33 ILE A O 19
ATOM 17139 N N . ALA A 1 34 ? 7.772 -4.878 -0.505 1.00 0.00 34 ALA A N 19
ATOM 17140 C CA . ALA A 1 34 ? 8.911 -4.617 0.358 1.00 0.00 34 ALA A CA 19
ATOM 17141 C C . ALA A 1 34 ? 9.931 -3.728 -0.342 1.00 0.00 34 ALA A C 19
ATOM 17142 O O . ALA A 1 34 ? 10.653 -2.966 0.301 1.00 0.00 34 ALA A O 19
ATOM 17149 N N . ASN A 1 35 ? 9.984 -3.830 -1.668 1.00 0.00 35 ASN A N 19
ATOM 17150 C CA . ASN A 1 35 ? 10.911 -3.033 -2.460 1.00 0.00 35 ASN A CA 19
ATOM 17151 C C . ASN A 1 35 ? 10.319 -1.659 -2.775 1.00 0.00 35 ASN A C 19
ATOM 17152 O O . ASN A 1 35 ? 11.045 -0.731 -3.130 1.00 0.00 35 ASN A O 19
ATOM 17163 N N . ALA A 1 36 ? 9.001 -1.531 -2.636 1.00 0.00 36 ALA A N 19
ATOM 17164 C CA . ALA A 1 36 ? 8.325 -0.265 -2.900 1.00 0.00 36 ALA A CA 19
ATOM 17165 C C . ALA A 1 36 ? 8.516 0.164 -4.361 1.00 0.00 36 ALA A C 19
ATOM 17166 O O . ALA A 1 36 ? 8.524 -0.678 -5.258 1.00 0.00 36 ALA A O 19
ATOM 17173 N N . LYS A 1 37 ? 8.663 1.478 -4.591 1.00 0.00 37 LYS A N 19
ATOM 17174 C CA . LYS A 1 37 ? 8.853 2.029 -5.937 1.00 0.00 37 LYS A CA 19
ATOM 17175 C C . LYS A 1 37 ? 7.516 2.375 -6.592 1.00 0.00 37 LYS A C 19
ATOM 17176 O O . LYS A 1 37 ? 7.462 3.191 -7.514 1.00 0.00 37 LYS A O 19
ATOM 17195 N N . THR A 1 38 ? 6.440 1.757 -6.116 1.00 0.00 38 THR A N 19
ATOM 17196 C CA . THR A 1 38 ? 5.112 2.009 -6.660 1.00 0.00 38 THR A CA 19
ATOM 17197 C C . THR A 1 38 ? 4.071 2.032 -5.547 1.00 0.00 38 THR A C 19
ATOM 17198 O O . THR A 1 38 ? 3.328 1.070 -5.363 1.00 0.00 38 THR A O 19
ATOM 17209 N N . VAL A 1 39 ? 4.026 3.140 -4.806 1.00 0.00 39 VAL A N 19
ATOM 17210 C CA . VAL A 1 39 ? 3.075 3.297 -3.699 1.00 0.00 39 VAL A CA 19
ATOM 17211 C C . VAL A 1 39 ? 1.708 2.711 -4.044 1.00 0.00 39 VAL A C 19
ATOM 17212 O O . VAL A 1 39 ? 1.123 1.967 -3.252 1.00 0.00 39 VAL A O 19
ATOM 17225 N N . GLU A 1 40 ? 1.207 3.037 -5.231 1.00 0.00 40 GLU A N 19
ATOM 17226 C CA . GLU A 1 40 ? -0.089 2.525 -5.667 1.00 0.00 40 GLU A CA 19
ATOM 17227 C C . GLU A 1 40 ? -0.051 1.004 -5.739 1.00 0.00 40 GLU A C 19
ATOM 17228 O O . GLU A 1 40 ? -0.889 0.327 -5.147 1.00 0.00 40 GLU A O 19
ATOM 17240 N N . GLY A 1 41 ? 0.937 0.472 -6.453 1.00 0.00 41 GLY A N 19
ATOM 17241 C CA . GLY A 1 41 ? 1.064 -0.969 -6.565 1.00 0.00 41 GLY A CA 19
ATOM 17242 C C . GLY A 1 41 ? 1.334 -1.625 -5.227 1.00 0.00 41 GLY A C 19
ATOM 17243 O O . GLY A 1 41 ? 0.823 -2.704 -4.948 1.00 0.00 41 GLY A O 19
ATOM 17247 N N . VAL A 1 42 ? 2.132 -0.971 -4.388 1.00 0.00 42 VAL A N 19
ATOM 17248 C CA . VAL A 1 42 ? 2.450 -1.502 -3.070 1.00 0.00 42 VAL A CA 19
ATOM 17249 C C . VAL A 1 42 ? 1.175 -1.913 -2.341 1.00 0.00 42 VAL A C 19
ATOM 17250 O O . VAL A 1 42 ? 1.101 -2.991 -1.747 1.00 0.00 42 VAL A O 19
ATOM 17263 N N . TRP A 1 43 ? 0.157 -1.055 -2.406 1.00 0.00 43 TRP A N 19
ATOM 17264 C CA . TRP A 1 43 ? -1.115 -1.353 -1.760 1.00 0.00 43 TRP A CA 19
ATOM 17265 C C . TRP A 1 43 ? -1.972 -2.274 -2.623 1.00 0.00 43 TRP A C 19
ATOM 17266 O O . TRP A 1 43 ? -2.831 -2.990 -2.109 1.00 0.00 43 TRP A O 19
ATOM 17287 N N . THR A 1 44 ? -1.739 -2.263 -3.936 1.00 0.00 44 THR A N 19
ATOM 17288 C CA . THR A 1 44 ? -2.509 -3.114 -4.841 1.00 0.00 44 THR A CA 19
ATOM 17289 C C . THR A 1 44 ? -1.974 -4.541 -4.821 1.00 0.00 44 THR A C 19
ATOM 17290 O O . THR A 1 44 ? -2.734 -5.498 -4.684 1.00 0.00 44 THR A O 19
ATOM 17301 N N . LEU A 1 45 ? -0.660 -4.669 -4.943 1.00 0.00 45 LEU A N 19
ATOM 17302 C CA . LEU A 1 45 ? -0.014 -5.973 -4.924 1.00 0.00 45 LEU A CA 19
ATOM 17303 C C . LEU A 1 45 ? -0.258 -6.651 -3.585 1.00 0.00 45 LEU A C 19
ATOM 17304 O O . LEU A 1 45 ? -0.364 -7.872 -3.507 1.00 0.00 45 LEU A O 19
ATOM 17319 N N . LYS A 1 46 ? -0.353 -5.841 -2.536 1.00 0.00 46 LYS A N 19
ATOM 17320 C CA . LYS A 1 46 ? -0.598 -6.350 -1.194 1.00 0.00 46 LYS A CA 19
ATOM 17321 C C . LYS A 1 46 ? -2.001 -6.939 -1.095 1.00 0.00 46 LYS A C 19
ATOM 17322 O O . LYS A 1 46 ? -2.175 -8.121 -0.799 1.00 0.00 46 LYS A O 19
ATOM 17341 N N . ASP A 1 47 ? -3.003 -6.105 -1.346 1.00 0.00 47 ASP A N 19
ATOM 17342 C CA . ASP A 1 47 ? -4.390 -6.546 -1.290 1.00 0.00 47 ASP A CA 19
ATOM 17343 C C . ASP A 1 47 ? -4.633 -7.659 -2.305 1.00 0.00 47 ASP A C 19
ATOM 17344 O O . ASP A 1 47 ? -5.473 -8.535 -2.096 1.00 0.00 47 ASP A O 19
ATOM 17353 N N . GLU A 1 48 ? -3.884 -7.615 -3.401 1.00 0.00 48 GLU A N 19
ATOM 17354 C CA . GLU A 1 48 ? -4.005 -8.615 -4.453 1.00 0.00 48 GLU A CA 19
ATOM 17355 C C . GLU A 1 48 ? -3.310 -9.915 -4.054 1.00 0.00 48 GLU A C 19
ATOM 17356 O O . GLU A 1 48 ? -3.906 -10.992 -4.111 1.00 0.00 48 GLU A O 19
ATOM 17368 N N . ILE A 1 49 ? -2.045 -9.810 -3.649 1.00 0.00 49 ILE A N 19
ATOM 17369 C CA . ILE A 1 49 ? -1.289 -10.988 -3.247 1.00 0.00 49 ILE A CA 19
ATOM 17370 C C . ILE A 1 49 ? -1.951 -11.687 -2.066 1.00 0.00 49 ILE A C 19
ATOM 17371 O O . ILE A 1 49 ? -1.773 -12.886 -1.866 1.00 0.00 49 ILE A O 19
ATOM 17387 N N . LEU A 1 50 ? -2.734 -10.945 -1.296 1.00 0.00 50 LEU A N 19
ATOM 17388 C CA . LEU A 1 50 ? -3.435 -11.531 -0.165 1.00 0.00 50 LEU A CA 19
ATOM 17389 C C . LEU A 1 50 ? -4.672 -12.265 -0.662 1.00 0.00 50 LEU A C 19
ATOM 17390 O O . LEU A 1 50 ? -5.076 -13.286 -0.105 1.00 0.00 50 LEU A O 19
ATOM 17406 N N . THR A 1 51 ? -5.263 -11.737 -1.733 1.00 0.00 51 THR A N 19
ATOM 17407 C CA . THR A 1 51 ? -6.446 -12.339 -2.332 1.00 0.00 51 THR A CA 19
ATOM 17408 C C . THR A 1 51 ? -6.158 -13.768 -2.791 1.00 0.00 51 THR A C 19
ATOM 17409 O O . THR A 1 51 ? -7.012 -14.647 -2.672 1.00 0.00 51 THR A O 19
ATOM 17420 N N . PHE A 1 52 ? -4.953 -14.000 -3.313 1.00 0.00 52 PHE A N 19
ATOM 17421 C CA . PHE A 1 52 ? -4.569 -15.332 -3.781 1.00 0.00 52 PHE A CA 19
ATOM 17422 C C . PHE A 1 52 ? -4.294 -16.265 -2.588 1.00 0.00 52 PHE A C 19
ATOM 17423 O O . PHE A 1 52 ? -3.219 -16.842 -2.458 1.00 0.00 52 PHE A O 19
ATOM 17440 N N . THR A 1 53 ? -5.295 -16.409 -1.718 1.00 0.00 53 THR A N 19
ATOM 17441 C CA . THR A 1 53 ? -5.191 -17.263 -0.536 1.00 0.00 53 THR A CA 19
ATOM 17442 C C . THR A 1 53 ? -6.438 -17.087 0.320 1.00 0.00 53 THR A C 19
ATOM 17443 O O . THR A 1 53 ? -7.253 -18.001 0.448 1.00 0.00 53 THR A O 19
ATOM 17454 N N . VAL A 1 54 ? -6.589 -15.896 0.891 1.00 0.00 54 VAL A N 19
ATOM 17455 C CA . VAL A 1 54 ? -7.739 -15.593 1.721 1.00 0.00 54 VAL A CA 19
ATOM 17456 C C . VAL A 1 54 ? -8.934 -15.176 0.867 1.00 0.00 54 VAL A C 19
ATOM 17457 O O . VAL A 1 54 ? -9.932 -15.892 0.791 1.00 0.00 54 VAL A O 19
ATOM 17470 N N . THR A 1 55 ? -8.824 -14.015 0.223 1.00 0.00 55 THR A N 19
ATOM 17471 C CA . THR A 1 55 ? -9.899 -13.504 -0.628 1.00 0.00 55 THR A CA 19
ATOM 17472 C C . THR A 1 55 ? -11.106 -13.079 0.208 1.00 0.00 55 THR A C 19
ATOM 17473 O O . THR A 1 55 ? -11.749 -13.904 0.853 1.00 0.00 55 THR A O 19
ATOM 17484 N N . GLU A 1 56 ? -11.396 -11.782 0.187 1.00 0.00 56 GLU A N 19
ATOM 17485 C CA . GLU A 1 56 ? -12.528 -11.242 0.941 1.00 0.00 56 GLU A CA 19
ATOM 17486 C C . GLU A 1 56 ? -12.381 -11.538 2.430 1.00 0.00 56 GLU A C 19
ATOM 17487 O O . GLU A 1 56 ? -11.343 -12.115 2.818 1.00 0.00 56 GLU A O 19
ATOM 17500 N N . THR A 1 1 ? 13.261 18.221 11.654 1.00 0.00 1 THR A N 20
ATOM 17501 C CA . THR A 1 1 ? 13.801 17.038 10.939 1.00 0.00 1 THR A CA 20
ATOM 17502 C C . THR A 1 1 ? 12.900 16.638 9.776 1.00 0.00 1 THR A C 20
ATOM 17503 O O . THR A 1 1 ? 13.364 16.083 8.782 1.00 0.00 1 THR A O 20
ATOM 17516 N N . THR A 1 2 ? 11.609 16.928 9.907 1.00 0.00 2 THR A N 20
ATOM 17517 C CA . THR A 1 2 ? 10.644 16.592 8.865 1.00 0.00 2 THR A CA 20
ATOM 17518 C C . THR A 1 2 ? 9.638 17.723 8.678 1.00 0.00 2 THR A C 20
ATOM 17519 O O . THR A 1 2 ? 9.607 18.366 7.630 1.00 0.00 2 THR A O 20
ATOM 17530 N N . TYR A 1 3 ? 8.811 17.945 9.691 1.00 0.00 3 TYR A N 20
ATOM 17531 C CA . TYR A 1 3 ? 7.798 18.994 9.634 1.00 0.00 3 TYR A CA 20
ATOM 17532 C C . TYR A 1 3 ? 6.849 18.781 8.458 1.00 0.00 3 TYR A C 20
ATOM 17533 O O . TYR A 1 3 ? 6.248 19.721 7.950 1.00 0.00 3 TYR A O 20
ATOM 17551 N N . LYS A 1 4 ? 6.721 17.530 8.029 1.00 0.00 4 LYS A N 20
ATOM 17552 C CA . LYS A 1 4 ? 5.847 17.187 6.916 1.00 0.00 4 LYS A CA 20
ATOM 17553 C C . LYS A 1 4 ? 5.648 15.676 6.822 1.00 0.00 4 LYS A C 20
ATOM 17554 O O . LYS A 1 4 ? 4.543 15.177 7.019 1.00 0.00 4 LYS A O 20
ATOM 17573 N N . LEU A 1 5 ? 6.728 14.965 6.524 1.00 0.00 5 LEU A N 20
ATOM 17574 C CA . LEU A 1 5 ? 6.681 13.509 6.403 1.00 0.00 5 LEU A CA 20
ATOM 17575 C C . LEU A 1 5 ? 5.751 13.081 5.271 1.00 0.00 5 LEU A C 20
ATOM 17576 O O . LEU A 1 5 ? 6.200 12.856 4.147 1.00 0.00 5 LEU A O 20
ATOM 17592 N N . ILE A 1 6 ? 4.457 12.976 5.565 1.00 0.00 6 ILE A N 20
ATOM 17593 C CA . ILE A 1 6 ? 3.470 12.583 4.563 1.00 0.00 6 ILE A CA 20
ATOM 17594 C C . ILE A 1 6 ? 3.938 11.345 3.788 1.00 0.00 6 ILE A C 20
ATOM 17595 O O . ILE A 1 6 ? 4.647 11.463 2.790 1.00 0.00 6 ILE A O 20
ATOM 17611 N N . LEU A 1 7 ? 3.540 10.173 4.258 1.00 0.00 7 LEU A N 20
ATOM 17612 C CA . LEU A 1 7 ? 3.923 8.924 3.610 1.00 0.00 7 LEU A CA 20
ATOM 17613 C C . LEU A 1 7 ? 2.696 8.123 3.183 1.00 0.00 7 LEU A C 20
ATOM 17614 O O . LEU A 1 7 ? 1.572 8.618 3.220 1.00 0.00 7 LEU A O 20
ATOM 17630 N N . ASN A 1 8 ? 2.923 6.879 2.786 1.00 0.00 8 ASN A N 20
ATOM 17631 C CA . ASN A 1 8 ? 1.844 5.995 2.354 1.00 0.00 8 ASN A CA 20
ATOM 17632 C C . ASN A 1 8 ? 2.402 4.662 1.854 1.00 0.00 8 ASN A C 20
ATOM 17633 O O . ASN A 1 8 ? 1.903 3.598 2.219 1.00 0.00 8 ASN A O 20
ATOM 17644 N N . LEU A 1 9 ? 3.444 4.725 1.024 1.00 0.00 9 LEU A N 20
ATOM 17645 C CA . LEU A 1 9 ? 4.066 3.526 0.488 1.00 0.00 9 LEU A CA 20
ATOM 17646 C C . LEU A 1 9 ? 4.754 2.734 1.595 1.00 0.00 9 LEU A C 20
ATOM 17647 O O . LEU A 1 9 ? 4.566 1.525 1.720 1.00 0.00 9 LEU A O 20
ATOM 17663 N N . LYS A 1 10 ? 5.550 3.434 2.396 1.00 0.00 10 LYS A N 20
ATOM 17664 C CA . LYS A 1 10 ? 6.273 2.817 3.501 1.00 0.00 10 LYS A CA 20
ATOM 17665 C C . LYS A 1 10 ? 5.327 2.020 4.389 1.00 0.00 10 LYS A C 20
ATOM 17666 O O . LYS A 1 10 ? 5.699 0.984 4.939 1.00 0.00 10 LYS A O 20
ATOM 17685 N N . GLN A 1 11 ? 4.099 2.509 4.519 1.00 0.00 11 GLN A N 20
ATOM 17686 C CA . GLN A 1 11 ? 3.094 1.841 5.337 1.00 0.00 11 GLN A CA 20
ATOM 17687 C C . GLN A 1 11 ? 2.313 0.827 4.512 1.00 0.00 11 GLN A C 20
ATOM 17688 O O . GLN A 1 11 ? 1.850 -0.188 5.031 1.00 0.00 11 GLN A O 20
ATOM 17702 N N . ALA A 1 12 ? 2.182 1.099 3.221 1.00 0.00 12 ALA A N 20
ATOM 17703 C CA . ALA A 1 12 ? 1.473 0.201 2.327 1.00 0.00 12 ALA A CA 20
ATOM 17704 C C . ALA A 1 12 ? 2.179 -1.147 2.273 1.00 0.00 12 ALA A C 20
ATOM 17705 O O . ALA A 1 12 ? 1.537 -2.196 2.221 1.00 0.00 12 ALA A O 20
ATOM 17712 N N . LYS A 1 13 ? 3.507 -1.104 2.293 1.00 0.00 13 LYS A N 20
ATOM 17713 C CA . LYS A 1 13 ? 4.310 -2.319 2.253 1.00 0.00 13 LYS A CA 20
ATOM 17714 C C . LYS A 1 13 ? 4.498 -2.900 3.657 1.00 0.00 13 LYS A C 20
ATOM 17715 O O . LYS A 1 13 ? 4.519 -4.118 3.828 1.00 0.00 13 LYS A O 20
ATOM 17734 N N . GLU A 1 14 ? 4.619 -2.031 4.662 1.00 0.00 14 GLU A N 20
ATOM 17735 C CA . GLU A 1 14 ? 4.783 -2.490 6.039 1.00 0.00 14 GLU A CA 20
ATOM 17736 C C . GLU A 1 14 ? 3.576 -3.333 6.439 1.00 0.00 14 GLU A C 20
ATOM 17737 O O . GLU A 1 14 ? 3.711 -4.400 7.046 1.00 0.00 14 GLU A O 20
ATOM 17749 N N . GLU A 1 15 ? 2.399 -2.864 6.052 1.00 0.00 15 GLU A N 20
ATOM 17750 C CA . GLU A 1 15 ? 1.168 -3.582 6.320 1.00 0.00 15 GLU A CA 20
ATOM 17751 C C . GLU A 1 15 ? 1.107 -4.806 5.421 1.00 0.00 15 GLU A C 20
ATOM 17752 O O . GLU A 1 15 ? 0.543 -5.839 5.781 1.00 0.00 15 GLU A O 20
ATOM 17764 N N . ALA A 1 16 ? 1.709 -4.670 4.241 1.00 0.00 16 ALA A N 20
ATOM 17765 C CA . ALA A 1 16 ? 1.748 -5.747 3.269 1.00 0.00 16 ALA A CA 20
ATOM 17766 C C . ALA A 1 16 ? 2.628 -6.891 3.752 1.00 0.00 16 ALA A C 20
ATOM 17767 O O . ALA A 1 16 ? 2.226 -8.053 3.698 1.00 0.00 16 ALA A O 20
ATOM 17774 N N . ILE A 1 17 ? 3.825 -6.565 4.240 1.00 0.00 17 ILE A N 20
ATOM 17775 C CA . ILE A 1 17 ? 4.726 -7.592 4.742 1.00 0.00 17 ILE A CA 20
ATOM 17776 C C . ILE A 1 17 ? 4.027 -8.372 5.842 1.00 0.00 17 ILE A C 20
ATOM 17777 O O . ILE A 1 17 ? 4.123 -9.596 5.913 1.00 0.00 17 ILE A O 20
ATOM 17793 N N . LYS A 1 18 ? 3.275 -7.652 6.667 1.00 0.00 18 LYS A N 20
ATOM 17794 C CA . LYS A 1 18 ? 2.505 -8.275 7.730 1.00 0.00 18 LYS A CA 20
ATOM 17795 C C . LYS A 1 18 ? 1.385 -9.104 7.100 1.00 0.00 18 LYS A C 20
ATOM 17796 O O . LYS A 1 18 ? 0.992 -10.146 7.621 1.00 0.00 18 LYS A O 20
ATOM 17815 N N . GLU A 1 19 ? 0.895 -8.624 5.959 1.00 0.00 19 GLU A N 20
ATOM 17816 C CA . GLU A 1 19 ? -0.164 -9.298 5.215 1.00 0.00 19 GLU A CA 20
ATOM 17817 C C . GLU A 1 19 ? 0.332 -10.636 4.674 1.00 0.00 19 GLU A C 20
ATOM 17818 O O . GLU A 1 19 ? -0.321 -11.666 4.839 1.00 0.00 19 GLU A O 20
ATOM 17830 N N . LEU A 1 20 ? 1.492 -10.607 4.022 1.00 0.00 20 LEU A N 20
ATOM 17831 C CA . LEU A 1 20 ? 2.075 -11.814 3.451 1.00 0.00 20 LEU A CA 20
ATOM 17832 C C . LEU A 1 20 ? 2.665 -12.705 4.543 1.00 0.00 20 LEU A C 20
ATOM 17833 O O . LEU A 1 20 ? 2.598 -13.930 4.454 1.00 0.00 20 LEU A O 20
ATOM 17849 N N . VAL A 1 21 ? 3.235 -12.086 5.574 1.00 0.00 21 VAL A N 20
ATOM 17850 C CA . VAL A 1 21 ? 3.820 -12.837 6.679 1.00 0.00 21 VAL A CA 20
ATOM 17851 C C . VAL A 1 21 ? 2.744 -13.635 7.400 1.00 0.00 21 VAL A C 20
ATOM 17852 O O . VAL A 1 21 ? 3.007 -14.715 7.929 1.00 0.00 21 VAL A O 20
ATOM 17865 N N . ASP A 1 22 ? 1.531 -13.102 7.410 1.00 0.00 22 ASP A N 20
ATOM 17866 C CA . ASP A 1 22 ? 0.419 -13.772 8.058 1.00 0.00 22 ASP A CA 20
ATOM 17867 C C . ASP A 1 22 ? -0.286 -14.700 7.075 1.00 0.00 22 ASP A C 20
ATOM 17868 O O . ASP A 1 22 ? -0.767 -15.769 7.451 1.00 0.00 22 ASP A O 20
ATOM 17877 N N . ALA A 1 23 ? -0.340 -14.286 5.813 1.00 0.00 23 ALA A N 20
ATOM 17878 C CA . ALA A 1 23 ? -0.983 -15.085 4.775 1.00 0.00 23 ALA A CA 20
ATOM 17879 C C . ALA A 1 23 ? -0.066 -16.209 4.289 1.00 0.00 23 ALA A C 20
ATOM 17880 O O . ALA A 1 23 ? -0.520 -17.146 3.633 1.00 0.00 23 ALA A O 20
ATOM 17887 N N . GLY A 1 24 ? 1.222 -16.113 4.621 1.00 0.00 24 GLY A N 20
ATOM 17888 C CA . GLY A 1 24 ? 2.180 -17.133 4.217 1.00 0.00 24 GLY A CA 20
ATOM 17889 C C . GLY A 1 24 ? 2.052 -17.533 2.754 1.00 0.00 24 GLY A C 20
ATOM 17890 O O . GLY A 1 24 ? 1.210 -18.361 2.406 1.00 0.00 24 GLY A O 20
ATOM 17894 N N . ILE A 1 25 ? 2.887 -16.949 1.894 1.00 0.00 25 ILE A N 20
ATOM 17895 C CA . ILE A 1 25 ? 2.853 -17.258 0.466 1.00 0.00 25 ILE A CA 20
ATOM 17896 C C . ILE A 1 25 ? 4.140 -16.828 -0.229 1.00 0.00 25 ILE A C 20
ATOM 17897 O O . ILE A 1 25 ? 5.078 -16.361 0.417 1.00 0.00 25 ILE A O 20
ATOM 17913 N N . ALA A 1 26 ? 4.184 -17.002 -1.551 1.00 0.00 26 ALA A N 20
ATOM 17914 C CA . ALA A 1 26 ? 5.362 -16.643 -2.336 1.00 0.00 26 ALA A CA 20
ATOM 17915 C C . ALA A 1 26 ? 5.895 -15.275 -1.950 1.00 0.00 26 ALA A C 20
ATOM 17916 O O . ALA A 1 26 ? 5.429 -14.252 -2.453 1.00 0.00 26 ALA A O 20
ATOM 17923 N N . GLU A 1 27 ? 6.896 -15.261 -1.073 1.00 0.00 27 GLU A N 20
ATOM 17924 C CA . GLU A 1 27 ? 7.518 -14.012 -0.640 1.00 0.00 27 GLU A CA 20
ATOM 17925 C C . GLU A 1 27 ? 7.794 -13.115 -1.845 1.00 0.00 27 GLU A C 20
ATOM 17926 O O . GLU A 1 27 ? 7.859 -11.894 -1.725 1.00 0.00 27 GLU A O 20
ATOM 17938 N N . LYS A 1 28 ? 7.937 -13.747 -3.007 1.00 0.00 28 LYS A N 20
ATOM 17939 C CA . LYS A 1 28 ? 8.179 -13.050 -4.269 1.00 0.00 28 LYS A CA 20
ATOM 17940 C C . LYS A 1 28 ? 7.350 -11.767 -4.352 1.00 0.00 28 LYS A C 20
ATOM 17941 O O . LYS A 1 28 ? 7.870 -10.679 -4.636 1.00 0.00 28 LYS A O 20
ATOM 17960 N N . TYR A 1 29 ? 6.055 -11.900 -4.090 1.00 0.00 29 TYR A N 20
ATOM 17961 C CA . TYR A 1 29 ? 5.164 -10.754 -4.129 1.00 0.00 29 TYR A CA 20
ATOM 17962 C C . TYR A 1 29 ? 5.534 -9.770 -3.028 1.00 0.00 29 TYR A C 20
ATOM 17963 O O . TYR A 1 29 ? 5.422 -8.552 -3.192 1.00 0.00 29 TYR A O 20
ATOM 17981 N N . ILE A 1 30 ? 6.013 -10.308 -1.913 1.00 0.00 30 ILE A N 20
ATOM 17982 C CA . ILE A 1 30 ? 6.443 -9.482 -0.800 1.00 0.00 30 ILE A CA 20
ATOM 17983 C C . ILE A 1 30 ? 7.568 -8.555 -1.256 1.00 0.00 30 ILE A C 20
ATOM 17984 O O . ILE A 1 30 ? 7.767 -7.479 -0.701 1.00 0.00 30 ILE A O 20
ATOM 18000 N N . LYS A 1 31 ? 8.297 -8.990 -2.285 1.00 0.00 31 LYS A N 20
ATOM 18001 C CA . LYS A 1 31 ? 9.392 -8.202 -2.827 1.00 0.00 31 LYS A CA 20
ATOM 18002 C C . LYS A 1 31 ? 8.853 -7.050 -3.673 1.00 0.00 31 LYS A C 20
ATOM 18003 O O . LYS A 1 31 ? 9.398 -5.948 -3.639 1.00 0.00 31 LYS A O 20
ATOM 18022 N N . LEU A 1 32 ? 7.774 -7.295 -4.422 1.00 0.00 32 LEU A N 20
ATOM 18023 C CA . LEU A 1 32 ? 7.192 -6.230 -5.249 1.00 0.00 32 LEU A CA 20
ATOM 18024 C C . LEU A 1 32 ? 6.770 -5.064 -4.365 1.00 0.00 32 LEU A C 20
ATOM 18025 O O . LEU A 1 32 ? 6.837 -3.903 -4.769 1.00 0.00 32 LEU A O 20
ATOM 18041 N N . ILE A 1 33 ? 6.342 -5.389 -3.149 1.00 0.00 33 ILE A N 20
ATOM 18042 C CA . ILE A 1 33 ? 5.914 -4.376 -2.190 1.00 0.00 33 ILE A CA 20
ATOM 18043 C C . ILE A 1 33 ? 7.072 -3.936 -1.311 1.00 0.00 33 ILE A C 20
ATOM 18044 O O . ILE A 1 33 ? 7.280 -2.745 -1.086 1.00 0.00 33 ILE A O 20
ATOM 18060 N N . ALA A 1 34 ? 7.825 -4.910 -0.811 1.00 0.00 34 ALA A N 20
ATOM 18061 C CA . ALA A 1 34 ? 8.963 -4.626 0.048 1.00 0.00 34 ALA A CA 20
ATOM 18062 C C . ALA A 1 34 ? 9.969 -3.733 -0.669 1.00 0.00 34 ALA A C 20
ATOM 18063 O O . ALA A 1 34 ? 10.692 -2.961 -0.038 1.00 0.00 34 ALA A O 20
ATOM 18070 N N . ASN A 1 35 ? 10.006 -3.847 -1.994 1.00 0.00 35 ASN A N 20
ATOM 18071 C CA . ASN A 1 35 ? 10.920 -3.053 -2.804 1.00 0.00 35 ASN A CA 20
ATOM 18072 C C . ASN A 1 35 ? 10.288 -1.715 -3.198 1.00 0.00 35 ASN A C 20
ATOM 18073 O O . ASN A 1 35 ? 10.977 -0.813 -3.674 1.00 0.00 35 ASN A O 20
ATOM 18084 N N . ALA A 1 36 ? 8.977 -1.586 -2.989 1.00 0.00 36 ALA A N 20
ATOM 18085 C CA . ALA A 1 36 ? 8.269 -0.350 -3.314 1.00 0.00 36 ALA A CA 20
ATOM 18086 C C . ALA A 1 36 ? 8.361 -0.042 -4.814 1.00 0.00 36 ALA A C 20
ATOM 18087 O O . ALA A 1 36 ? 8.262 -0.951 -5.639 1.00 0.00 36 ALA A O 20
ATOM 18094 N N . LYS A 1 37 ? 8.545 1.243 -5.158 1.00 0.00 37 LYS A N 20
ATOM 18095 C CA . LYS A 1 37 ? 8.647 1.686 -6.556 1.00 0.00 37 LYS A CA 20
ATOM 18096 C C . LYS A 1 37 ? 7.299 2.187 -7.064 1.00 0.00 37 LYS A C 20
ATOM 18097 O O . LYS A 1 37 ? 7.237 3.032 -7.957 1.00 0.00 37 LYS A O 20
ATOM 18116 N N . THR A 1 38 ? 6.222 1.664 -6.487 1.00 0.00 38 THR A N 20
ATOM 18117 C CA . THR A 1 38 ? 4.878 2.064 -6.879 1.00 0.00 38 THR A CA 20
ATOM 18118 C C . THR A 1 38 ? 3.952 2.092 -5.668 1.00 0.00 38 THR A C 20
ATOM 18119 O O . THR A 1 38 ? 3.232 1.130 -5.408 1.00 0.00 38 THR A O 20
ATOM 18130 N N . VAL A 1 39 ? 3.982 3.201 -4.929 1.00 0.00 39 VAL A N 20
ATOM 18131 C CA . VAL A 1 39 ? 3.144 3.361 -3.734 1.00 0.00 39 VAL A CA 20
ATOM 18132 C C . VAL A 1 39 ? 1.739 2.806 -3.958 1.00 0.00 39 VAL A C 20
ATOM 18133 O O . VAL A 1 39 ? 1.224 2.042 -3.138 1.00 0.00 39 VAL A O 20
ATOM 18146 N N . GLU A 1 40 ? 1.129 3.180 -5.080 1.00 0.00 40 GLU A N 20
ATOM 18147 C CA . GLU A 1 40 ? -0.208 2.701 -5.407 1.00 0.00 40 GLU A CA 20
ATOM 18148 C C . GLU A 1 40 ? -0.193 1.185 -5.552 1.00 0.00 40 GLU A C 20
ATOM 18149 O O . GLU A 1 40 ? -1.079 0.493 -5.050 1.00 0.00 40 GLU A O 20
ATOM 18161 N N . GLY A 1 41 ? 0.834 0.671 -6.223 1.00 0.00 41 GLY A N 20
ATOM 18162 C CA . GLY A 1 41 ? 0.956 -0.762 -6.397 1.00 0.00 41 GLY A CA 20
ATOM 18163 C C . GLY A 1 41 ? 1.208 -1.468 -5.081 1.00 0.00 41 GLY A C 20
ATOM 18164 O O . GLY A 1 41 ? 0.563 -2.466 -4.779 1.00 0.00 41 GLY A O 20
ATOM 18168 N N . VAL A 1 42 ? 2.139 -0.942 -4.285 1.00 0.00 42 VAL A N 20
ATOM 18169 C CA . VAL A 1 42 ? 2.453 -1.528 -2.985 1.00 0.00 42 VAL A CA 20
ATOM 18170 C C . VAL A 1 42 ? 1.168 -1.865 -2.235 1.00 0.00 42 VAL A C 20
ATOM 18171 O O . VAL A 1 42 ? 1.043 -2.929 -1.625 1.00 0.00 42 VAL A O 20
ATOM 18184 N N . TRP A 1 43 ? 0.203 -0.954 -2.306 1.00 0.00 43 TRP A N 20
ATOM 18185 C CA . TRP A 1 43 ? -1.083 -1.152 -1.651 1.00 0.00 43 TRP A CA 20
ATOM 18186 C C . TRP A 1 43 ? -1.955 -2.125 -2.441 1.00 0.00 43 TRP A C 20
ATOM 18187 O O . TRP A 1 43 ? -2.774 -2.842 -1.866 1.00 0.00 43 TRP A O 20
ATOM 18208 N N . THR A 1 44 ? -1.779 -2.149 -3.762 1.00 0.00 44 THR A N 20
ATOM 18209 C CA . THR A 1 44 ? -2.565 -3.040 -4.613 1.00 0.00 44 THR A CA 20
ATOM 18210 C C . THR A 1 44 ? -1.973 -4.445 -4.634 1.00 0.00 44 THR A C 20
ATOM 18211 O O . THR A 1 44 ? -2.657 -5.422 -4.332 1.00 0.00 44 THR A O 20
ATOM 18222 N N . LEU A 1 45 ? -0.692 -4.540 -4.978 1.00 0.00 45 LEU A N 20
ATOM 18223 C CA . LEU A 1 45 ? -0.004 -5.825 -5.022 1.00 0.00 45 LEU A CA 20
ATOM 18224 C C . LEU A 1 45 ? -0.184 -6.549 -3.698 1.00 0.00 45 LEU A C 20
ATOM 18225 O O . LEU A 1 45 ? -0.261 -7.775 -3.651 1.00 0.00 45 LEU A O 20
ATOM 18240 N N . LYS A 1 46 ? -0.266 -5.765 -2.630 1.00 0.00 46 LYS A N 20
ATOM 18241 C CA . LYS A 1 46 ? -0.454 -6.301 -1.293 1.00 0.00 46 LYS A CA 20
ATOM 18242 C C . LYS A 1 46 ? -1.861 -6.875 -1.147 1.00 0.00 46 LYS A C 20
ATOM 18243 O O . LYS A 1 46 ? -2.039 -8.065 -0.890 1.00 0.00 46 LYS A O 20
ATOM 18262 N N . ASP A 1 47 ? -2.859 -6.018 -1.319 1.00 0.00 47 ASP A N 20
ATOM 18263 C CA . ASP A 1 47 ? -4.251 -6.440 -1.214 1.00 0.00 47 ASP A CA 20
ATOM 18264 C C . ASP A 1 47 ? -4.542 -7.550 -2.219 1.00 0.00 47 ASP A C 20
ATOM 18265 O O . ASP A 1 47 ? -5.363 -8.433 -1.968 1.00 0.00 47 ASP A O 20
ATOM 18274 N N . GLU A 1 48 ? -3.855 -7.498 -3.356 1.00 0.00 48 GLU A N 20
ATOM 18275 C CA . GLU A 1 48 ? -4.027 -8.494 -4.402 1.00 0.00 48 GLU A CA 20
ATOM 18276 C C . GLU A 1 48 ? -3.338 -9.801 -4.025 1.00 0.00 48 GLU A C 20
ATOM 18277 O O . GLU A 1 48 ? -3.966 -10.865 -4.015 1.00 0.00 48 GLU A O 20
ATOM 18289 N N . ILE A 1 49 ? -2.044 -9.725 -3.716 1.00 0.00 49 ILE A N 20
ATOM 18290 C CA . ILE A 1 49 ? -1.297 -10.918 -3.346 1.00 0.00 49 ILE A CA 20
ATOM 18291 C C . ILE A 1 49 ? -1.936 -11.622 -2.159 1.00 0.00 49 ILE A C 20
ATOM 18292 O O . ILE A 1 49 ? -1.759 -12.821 -1.978 1.00 0.00 49 ILE A O 20
ATOM 18308 N N . LEU A 1 50 ? -2.691 -10.886 -1.359 1.00 0.00 50 LEU A N 20
ATOM 18309 C CA . LEU A 1 50 ? -3.359 -11.481 -0.214 1.00 0.00 50 LEU A CA 20
ATOM 18310 C C . LEU A 1 50 ? -4.610 -12.213 -0.682 1.00 0.00 50 LEU A C 20
ATOM 18311 O O . LEU A 1 50 ? -4.977 -13.254 -0.140 1.00 0.00 50 LEU A O 20
ATOM 18327 N N . THR A 1 51 ? -5.256 -11.655 -1.704 1.00 0.00 51 THR A N 20
ATOM 18328 C CA . THR A 1 51 ? -6.466 -12.242 -2.267 1.00 0.00 51 THR A CA 20
ATOM 18329 C C . THR A 1 51 ? -6.184 -13.593 -2.937 1.00 0.00 51 THR A C 20
ATOM 18330 O O . THR A 1 51 ? -7.108 -14.372 -3.169 1.00 0.00 51 THR A O 20
ATOM 18341 N N . PHE A 1 52 ? -4.918 -13.874 -3.253 1.00 0.00 52 PHE A N 20
ATOM 18342 C CA . PHE A 1 52 ? -4.568 -15.138 -3.899 1.00 0.00 52 PHE A CA 20
ATOM 18343 C C . PHE A 1 52 ? -4.277 -16.228 -2.863 1.00 0.00 52 PHE A C 20
ATOM 18344 O O . PHE A 1 52 ? -3.443 -17.107 -3.073 1.00 0.00 52 PHE A O 20
ATOM 18361 N N . THR A 1 53 ? -5.003 -16.162 -1.758 1.00 0.00 53 THR A N 20
ATOM 18362 C CA . THR A 1 53 ? -4.870 -17.123 -0.667 1.00 0.00 53 THR A CA 20
ATOM 18363 C C . THR A 1 53 ? -5.804 -16.724 0.469 1.00 0.00 53 THR A C 20
ATOM 18364 O O . THR A 1 53 ? -6.785 -17.409 0.755 1.00 0.00 53 THR A O 20
ATOM 18375 N N . VAL A 1 54 ? -5.494 -15.598 1.103 1.00 0.00 54 VAL A N 20
ATOM 18376 C CA . VAL A 1 54 ? -6.303 -15.086 2.194 1.00 0.00 54 VAL A CA 20
ATOM 18377 C C . VAL A 1 54 ? -6.472 -16.132 3.293 1.00 0.00 54 VAL A C 20
ATOM 18378 O O . VAL A 1 54 ? -7.378 -16.963 3.237 1.00 0.00 54 VAL A O 20
ATOM 18391 N N . THR A 1 55 ? -5.594 -16.085 4.288 1.00 0.00 55 THR A N 20
ATOM 18392 C CA . THR A 1 55 ? -5.646 -17.029 5.399 1.00 0.00 55 THR A CA 20
ATOM 18393 C C . THR A 1 55 ? -5.775 -16.294 6.730 1.00 0.00 55 THR A C 20
ATOM 18394 O O . THR A 1 55 ? -4.814 -16.187 7.490 1.00 0.00 55 THR A O 20
ATOM 18405 N N . GLU A 1 56 ? -6.967 -15.786 7.002 1.00 0.00 56 GLU A N 20
ATOM 18406 C CA . GLU A 1 56 ? -7.227 -15.060 8.241 1.00 0.00 56 GLU A CA 20
ATOM 18407 C C . GLU A 1 56 ? -7.379 -16.025 9.415 1.00 0.00 56 GLU A C 20
ATOM 18408 O O . GLU A 1 56 ? -6.805 -17.133 9.346 1.00 0.00 56 GLU A O 20
#

CATH classification: 1.10.8.40

Secondary structure (DSSP, 8-state):
--S-----HHHHHHHHHHHHHHHT--HHHHHHHHT-S-HHHHHHHHHHHHHTT---

Solvent-accessible surface area: 4537 Å² total; per-residue (Å²): 158,106,229,164,115,150,126,81,50,155,106,0,36,99,71,0,44,127,41,3,94,124,29,61,51,45,124,134,73,22,121,49,0,41,88,10,164,83,28,143,12,1,118,69,48,7,78,102,2,52,100,103,43,91,143,223

Nearest PDB structures (foldseek):
  2jws-assembly1_A  TM=8.733E-01  e=3.463E-07  synthetic construct
  2lhc-assembly1_A  TM=7.092E-01  e=3.820E-06  synthetic construct
  2kdl-assembly1_A  TM=7.039E-01  e=5.239E-06  unclassified
  2mh8-assembly1_A  TM=7.803E-01  e=3.873E-02  Streptococcus dysgalactiae
  1gjs-assembly1_A  TM=7.236E-01  e=2.488E-02  Streptococcus sp.

Foldseek 3Di:
DPVPPDDQLVVLLVVLCVLCVQQPDDCVLNCCSVVGPDSVVSNVSSVPVSVVGPDD

Sequence (56 aa):
TTYKLILNLKQAKEEAIKELVDAGIAEKYIKLIANAKTVEGVWTLKDEILTFTVTETTYKLILNLKQAKEEAIKELVDAGIAEKYIKLIANAKTVEGVWTLKDEILTFTVTETTYKLILNLKQAKEEAIKELVDAGIAEKYIKLIANAKTVEGVWTLKDEILTFTVTETTYKLILNLKQAKEEAIKELVDAGIAEKYIKLIANAKTVEGVWTLKDEILTFTVTETTYKLILNLKQAKEEAIKELVDAGIAEKYIKLIANAKTVEGVWTLKDEILTFTVTETTYKLILNLKQAKEEAIKELVDAGIAEKYIKLIANAKTVEGVWTLKDEILTFTVTETTYKLILNLKQAKEEAIKELVDAGIAEKYIKLIANAKTVEGVWTLKDEILTFTVTETTYKLILNLKQAKEEAIKELVDAGIAEKYIKLIANAKTVEGVWTLKDEILTFTVTETTYKLILNLKQAKEEAIKELVDAGIAEKYIKLIANAKTVEGVWTLKDEILTFTVTETTYKLILNLKQAKEEAIKELVDAGIAEKYIKLIANAKTVEGVWTLKDEILTFTVTETTYKLILNLKQAKEEAIKELVDAGIAEKYIKLIANAKTVEGVWTLKDEILTFTVTETTYKLILNLKQAKEEAIKELVDAGIAEKYIKLIANAKTVEGVWTLKDEILTFTVTETTYKLILNLKQAKEEAIKELVDAGIAEKYIKLIANAKTVEGVWTLKDEILTFTVTETTYKLILNLKQAKEEAIKELVDAGIAEKYIKLIANAKTVEGVWTLKDEILTFTVTETTYKLILNLKQAKEEAIKELVDAGIAEKYIKLIANAKTVEGVWTLKDEILTFTVTETTYKLILNLKQAKEEAIKELVDAGIAEKYIKLIANAKTVEGVWTLKDEILTFTVTETTYKLILNLKQAKEEAIKELVDAGIAEKYIKLIANAKTVEGVWTLKDEILTFTVTETTYKLILNLKQAKEEAIKELVDAGIAEKYIKLIANAKTVEGVWTLKDEILTFTVTETTYKLILNLKQAKEEAIKELVDAGIAEKYIKLIANAKTVEGVWTLKDEILTFTVTETTYKLILNLKQAKEEAIKELVDAGIAEKYIKLIANAKTVEGVWTLKDEILTFTVTE